Protein AF-A0A162CQI1-F1 (afdb_monomer)

Foldseek 3Di:
DPDDDCVVVVVLVVLLCLLLVLLCVVLVDPPPPDDPDPLPAFEEEEEEQAPFDADPNDTDTLSVVVVVVVVVPPSYNYDYDHPVVRVVCLVVVVGQKYKYQHHCQNVLLRCPVPPDRDDGDIDMDGSCPVDPSSVVSVVVVVVVSVLVSLLVSLVVVVVVVLVVLVVVLVVLVVVLVLLVLVLVCLCVLPQVLQVCLLVLLVVLLVLLVVLLVQLVVLLVLLVVLLVLLVVVLVVLVVLLVLLVVLLCVCVVDVPPVVVSVVSVVVSVCVLPPPVVVVSLVSNLVSLVVNLVQLDDPPPPPDDDDPPPPPDPDDDDHSNNSLVVSLVSLVVSLVVLVVSLVSLVLQLDCPHCPHVLNVLLVVLLVVLVVVVVPDPVPQVLVVLVVVVCVLVVVLLVLLLPAQDLDLVLLPPLLADPLLSLLLPLLSLLSVQCCVVVVRDHDNDDDDGLNVLSVVLLCCLQPVFWKFKAKAWDAFADFWFKKKAKFFDPQKDWPWKWKDAAPGDIDTCRVVCVVPRIDGGGTGHTGMIMIMTGIHGDPPDDHNHLQFFGKIWMKIFGDDDPDPPDDDDDDDDDDDDDDDDDDDDDDDDDDDDDDDDDDDDDDDDDDDDDDDDDDDDDDDDDDDDDDDDDDDDDDDDDDDDDDDDDDDDDDDDDDDDDDDDDDDDDDDDDDPDPPPPDDPDHHHFDADPRMTIDMDGGGLVSIPPVSNVSVVVSVVSSVSSVVSSVSLCQAQVDDSSDPCSSVVCVPDRSLRSSCPDPRHSSVVSPPDRVSVVCSVVVSVVVSVVVSVVPVVLSVVLSVLSVVLSVLSVVLSVLSVVLVVLSVVLSVLSVVLSVLSVVLSVLSVVLSVVVVVVVVVVVVPPDDPVVVSVVSVVSSVSSVVSSVSSVVSSVSSVVSSVSSVVSSVSSVVSSVSSVVSSVSSVVSSVSSVVVSVVSVVVSVVSVVVSVVSVVVSVCQADPPHGDVVVSCCVSCVPDDPPPDDPPCPDDDQLVSLLLSLLVSLLVVLLVLLVVLVVVVVVDPPLPPDDLLRSLVVSLVVQLVSLLVSLQSSLQSSLVSDPFDPDDSVLSSLLSSLVSSLSNLVLNLLCNQVNVVSSVVSVCLSVLSVACDCVVVNHPPPPVVSCVVRPSSVVSCQVVCVSVVNDDSVVSSVVSVVSSVVSSVSSSNRDDDDPDPDPVPPPVPPVPD

Mean predicted aligned error: 23.42 Å

Secondary structure (DSSP, 8-state):
-PPP-THHHHHHHHHHHHHHHHHHHHHS-----S--------EEEEEE----EEETTEEE-HHHHHHHHHTT-TTSEEEE--HHHHHHHHHTTS-SEEEEE-TTHHHHTTGGGSSSPPPP--EEEE---S-HHHHHHHHHHHHHHHHHHHHHHHHHHHHHHHHHHHHHHHHHHHHHHHHHHHHHHHIIIIIHHHTTTSHHHHHHHHHHHHHHHHHHHHHHHHHHHHHHHHHHHHHHHHHHHHHHHHHHHHHH-TT-HHHHHHHHHHHHHHHTSHHHHHHHHHHHHHHHHHHHHH---TT-TTS-TTS-TT---S---HHHHHHHHHHHHHHHHHHHHHHHHHHHHHH-TTSTTSHHHHHHHHHHHHHHHHHHS-TT--GGGGGHHHHHHHHHHHHHHHHH-S---GGGGSSSS--HHHHHHHHHHHHHHHHHHHHS--------PPPHHHHHHHHHHHHHHT-EEEEEEEEEPPB-SS-EEEEEE--TTEEEEEEEEEPTTSPPEE-HHHHHHHS-EEE--B-SEEEEEEEEEEE-TT---S-TTSPEEEEEEEE-S---------S-----------------------------------------------------------------------------------------------------------------B-PPPBTTEEEEEEEE-GGGS-HHHHHHHHHHHHHHHHHHHHHHHHHHHHT--TT-TTHHHHHHHS-HHHHHHT-TTSHHHHHHTS-HHHHHHHHHHHHHHHHHHHHHHHHHHHHHHHHHHHHHHHHHHHHHHHHHHHHHHHHHHHHHHHHHHHHHHHHHHHHHHHHHHHHHHHTTT----HHHHHHHHHHHHHHHHHHHHHHHHHHHHHHHHHHHHHHHHHHHHHHHHHHHHHHHHHHHHHHHHHHHHHHHHHHHHHHHHHHHHHHHHHHTTEETBEE-HHHHHHHHSSS---------------HHHHHHHHHHHHHHHHHHHHHHHHHHHTT-TTTTSS-HHHHHHHHHHHHHHHHHHHHHHHHHHHHHS---SS--HHHHHHHHHHHHHHHHHHHHHHHHHTTHHHHHHHHHHHHHHHHH-GGGS---TT-HHHHTT-HHHHHHHHHHHHHTT-S-HHHHHHHHHHHHHHHHHHHHT---------STTSSTTSS--

Organism: NCBI:txid519424

Sequence (1181 aa):
MKTFDKRWLVFLVLIIALASGLSYLALNQETDTAEPAEVQTMSVALVNEDQGAEFNGTPLAFGEAFVQSINRNNNHDWYVVSRGVAESGIQNNTYDMMVVIPNDFSDKALSIDSENPEQVILEYKINASENVRVKEEAEKTASNILNDFNRRIIDVYFASVIGNLQDAQDNISEIIAQQSVYTNTYNESIYQPLAGYTDQFGYIKDNTQLSKDSFGGFEELMESYENQLVENTELDQNYLSSLEDASQLKESNNTNIYSFQDSFNQFYQGLVSGDVERQLQNLQTANSQINEQFQGMQANNQRNSVAFLSTANQERNIVSHAVDLRNHLRSSLQQVEQMQSRVQNILNPEEPDSLSGNIRNRLTAILEDAFENDEQLSINSLFENPDQTVRGRINEQIKQLPSLNPDDFTGYGLPERTVREILNVIAVTEKYNSEFEYIRPENGDPVLGEEINRLVNHLRGNGLSVSDTVRLPKNEKDGQIFTLNIPDKYELRYLGIQLPGHDEGNYTFTYLRNNEILLPTNEKGKMTVNVTLRLKNDQELDDIYKPIKWGWNLKQEDLTNVDEPDEYAYQGVTPLLVSNTTAEQSEDPEDNQEPENENEADNGTEPENGNPVEDVVDEDENGSDPNEDGENGSEGENGQNPSPGKPGNGEGDSDDNNSELPPREEEEDEQEEEEEEPEPERVVVINNQISHEILSPIENLDNTTRTLINTVANTISSYQQLLSSYESYFGLNMSHHRLLGFLEERTLKQIGEQREDSLYNLFNVKEISGLLTDYITNQIVASITEEIARPLTAFEQQIDQYRQQIVQANDGMDQLAEKIAATSQQASVLNESLNQTLEDVARWREETVQLLEAQGDIQASADEEQAAMLNLGSEFQPLMMSSQSLADQAQSNLNSAETVYQTFETIDEQADSIQQSGESIVTEAETLSIDLTNKLFEDQAFADNFANVFDNSRIGDRQNENLYDFLSNPVRTSNQGTITSSNAFTPYFLVLICSIVVLFTAYVISTIHQKRLSADQFAAEKSIVGRNTPITLITAGIGILEGIVIGIVSSYYLPISDLNMLQLTMVMVLLVTSMLLLSTYLLRQMKMIGMFILLVVLSMYLFFTDALGVGVRGLSAIERFSPLQYVESLLSDMVQGTASLFAASLILIVLIVIGVFTNLFVLIRSKREEDLGNENRAEAS

Solvent-accessible surface area (backbone atoms only — not comparable to full-atom values): 68724 Å² total; per-residue (Å²): 131,82,82,78,67,67,67,56,59,57,49,52,53,50,49,52,52,49,47,48,49,50,50,45,63,67,58,69,61,78,76,88,73,67,78,82,73,78,78,77,66,42,36,34,26,38,22,76,52,39,71,34,32,75,55,95,94,38,82,44,41,58,50,61,57,44,57,65,48,54,80,73,47,85,75,41,50,76,41,84,44,56,64,73,56,36,54,50,27,37,78,66,70,69,21,44,32,34,40,38,40,46,51,59,42,28,44,38,60,63,29,76,89,42,99,73,61,57,86,72,74,77,51,70,52,70,52,63,80,86,44,64,68,59,43,55,51,48,57,49,49,53,50,50,52,54,49,58,48,51,51,54,42,47,51,52,51,53,53,49,54,54,45,61,51,46,56,48,50,54,52,52,52,48,53,47,53,53,49,50,50,50,45,49,51,45,38,64,72,49,34,56,68,37,76,67,53,50,68,65,35,56,57,49,38,59,50,33,51,54,43,44,57,56,41,51,64,48,47,58,52,43,51,57,50,29,53,52,32,48,53,49,37,53,48,45,52,52,50,51,52,52,53,50,52,46,50,51,52,52,75,74,43,95,80,49,64,69,60,49,52,49,54,51,52,51,53,48,53,57,76,71,33,78,58,58,64,47,50,54,51,48,52,55,49,53,54,48,56,59,46,57,36,51,62,62,81,84,86,59,99,80,69,78,95,79,79,71,95,81,66,100,84,63,92,80,32,63,54,57,49,57,49,54,49,46,54,48,52,54,55,49,47,59,48,47,55,53,47,51,53,50,54,50,41,36,67,35,70,85,37,69,84,4,54,49,24,48,50,38,58,51,46,44,54,52,48,50,54,63,58,70,74,40,93,80,67,59,63,55,59,71,30,53,59,56,49,53,50,54,51,48,52,52,52,56,37,62,43,63,33,54,76,76,61,69,71,58,64,59,93,68,28,64,54,70,66,59,46,46,36,44,49,44,39,37,56,52,46,61,49,46,30,69,77,70,73,50,79,73,66,92,49,89,58,81,53,62,51,54,50,47,48,52,46,54,48,40,32,52,70,76,28,47,47,44,75,49,55,32,38,44,73,61,34,92,56,70,65,23,44,37,38,76,48,70,46,86,62,43,44,85,73,39,34,35,43,25,42,22,95,52,73,72,40,79,42,40,74,52,32,82,72,63,67,45,37,76,38,67,53,34,44,65,34,62,30,37,44,39,36,28,39,23,43,38,95,92,54,83,60,80,44,83,85,63,60,53,58,37,35,38,35,43,35,54,90,73,75,98,79,73,94,66,85,77,92,76,84,80,80,85,82,74,80,82,79,77,86,77,89,82,81,86,86,83,87,85,83,88,86,86,82,87,85,90,86,89,90,90,84,83,89,83,84,88,89,89,87,84,86,89,85,89,82,88,85,87,86,89,84,83,90,85,87,82,89,82,92,85,91,86,87,84,90,84,83,91,84,88,86,90,87,90,87,85,86,89,86,90,86,83,90,87,87,87,86,85,84,84,87,82,82,81,90,79,85,81,76,82,76,80,74,81,75,76,76,74,81,54,48,78,71,67,74,55,96,49,31,36,77,49,80,47,70,47,48,67,86,66,39,43,70,69,61,38,52,40,52,51,52,52,51,57,68,48,47,42,47,55,59,45,39,57,51,45,25,52,37,32,53,48,64,61,81,48,94,56,45,73,63,58,59,74,77,49,54,71,64,60,44,5,63,73,20,89,85,4,50,41,14,59,49,74,64,58,57,48,65,59,55,47,40,52,51,53,35,52,56,50,40,51,58,55,45,58,69,49,45,54,63,54,50,55,51,49,54,50,50,51,54,50,48,51,53,52,50,54,45,49,55,48,41,56,52,46,52,51,46,51,52,52,42,35,55,47,49,56,49,47,51,52,53,46,55,52,49,50,54,52,52,52,47,52,52,50,55,51,48,53,56,56,60,47,52,78,75,53,90,61,60,78,65,56,59,49,52,51,54,54,47,54,50,65,63,43,53,60,50,48,55,49,39,44,53,47,25,55,45,38,49,54,44,43,58,42,47,50,62,41,48,59,46,43,50,56,44,33,55,46,34,49,53,54,33,54,50,43,47,47,56,37,51,53,39,46,48,50,48,47,51,45,48,49,48,49,51,51,50,46,51,49,48,53,53,51,48,59,59,49,54,56,49,34,63,74,99,44,70,22,67,66,50,46,55,39,72,75,44,72,76,68,83,74,79,88,70,71,94,63,95,73,82,83,88,61,48,60,60,58,51,49,49,55,52,52,52,33,53,55,51,20,50,48,53,34,51,52,50,53,56,55,59,76,72,39,97,71,72,77,82,52,52,58,45,73,65,23,45,67,60,44,53,50,46,46,54,50,15,40,53,55,9,42,50,45,14,51,54,53,45,72,62,48,97,55,93,88,62,60,56,68,56,56,18,48,48,33,19,40,48,38,23,21,52,25,29,45,46,28,32,34,34,62,62,47,36,72,59,22,51,49,52,53,52,48,52,53,50,50,39,71,54,59,40,61,89,78,74,67,45,64,88,86,49,77,83,54,53,80,70,36,73,62,49,54,51,31,46,56,48,44,33,42,75,70,67,75,44,61,67,67,62,55,47,51,54,32,51,53,44,32,54,51,17,52,53,53,33,23,63,54,73,79,81,77,82,74,92,82,68,91,84,70,74,95,68,61,96,79,114

pLDDT: mean 70.64, std 18.65, range [22.08, 94.12]

Structure (mmCIF, N/CA/C/O backbone):
data_AF-A0A162CQI1-F1
#
_entry.id   AF-A0A162CQI1-F1
#
loop_
_atom_site.group_PDB
_atom_site.id
_atom_site.type_symbol
_atom_site.label_atom_id
_atom_site.label_alt_id
_atom_site.label_comp_id
_atom_site.label_asym_id
_atom_site.label_entity_id
_atom_site.label_seq_id
_atom_site.pdbx_PDB_ins_code
_atom_site.Cartn_x
_atom_site.Cartn_y
_atom_site.Cartn_z
_atom_site.occupancy
_atom_site.B_iso_or_equiv
_atom_site.auth_seq_id
_atom_site.auth_comp_id
_atom_site.auth_asym_id
_atom_site.auth_atom_id
_atom_site.pdbx_PDB_model_num
ATOM 1 N N . MET A 1 1 ? 11.669 83.282 -2.974 1.00 39.25 1 MET A N 1
ATOM 2 C CA . MET A 1 1 ? 13.061 82.831 -3.229 1.00 39.25 1 MET A CA 1
ATOM 3 C C . MET A 1 1 ? 13.636 83.647 -4.383 1.00 39.25 1 MET A C 1
ATOM 5 O O . MET A 1 1 ? 12.864 83.991 -5.269 1.00 39.25 1 MET A O 1
ATOM 9 N N . LYS A 1 2 ? 14.941 83.971 -4.401 1.00 45.00 2 LYS A N 1
ATOM 10 C CA . LYS A 1 2 ? 15.598 84.456 -5.638 1.00 45.00 2 LYS A CA 1
ATOM 11 C C . LYS A 1 2 ? 15.660 83.288 -6.635 1.00 45.00 2 LYS A C 1
ATOM 13 O O . LYS A 1 2 ? 15.839 82.150 -6.204 1.00 45.00 2 LYS A O 1
ATOM 18 N N . THR A 1 3 ? 15.493 83.554 -7.927 1.00 46.72 3 THR A N 1
ATOM 19 C CA . THR A 1 3 ? 15.564 82.527 -8.978 1.00 46.72 3 THR A CA 1
ATOM 20 C C . THR A 1 3 ? 16.934 81.846 -8.975 1.00 46.72 3 THR A C 1
ATOM 22 O O . THR A 1 3 ? 17.966 82.517 -8.948 1.00 46.72 3 THR A O 1
ATOM 25 N N . PHE A 1 4 ? 16.958 80.509 -8.990 1.00 54.53 4 PHE A N 1
ATOM 26 C CA . PHE A 1 4 ? 18.196 79.763 -9.226 1.00 54.53 4 PHE A CA 1
ATOM 27 C C . PHE A 1 4 ? 18.692 80.057 -10.648 1.00 54.53 4 PHE A C 1
ATOM 29 O O . PHE A 1 4 ? 17.911 80.010 -11.601 1.00 54.53 4 PHE A O 1
ATOM 36 N N . ASP A 1 5 ? 19.982 80.361 -10.794 1.00 61.31 5 ASP A N 1
ATOM 37 C CA . ASP A 1 5 ? 20.579 80.583 -12.109 1.00 61.31 5 ASP A CA 1
ATOM 38 C C . ASP A 1 5 ? 20.680 79.244 -12.853 1.00 61.31 5 ASP A C 1
ATOM 40 O O . ASP A 1 5 ? 21.469 78.368 -12.488 1.00 61.31 5 ASP A O 1
ATOM 44 N N . LYS A 1 6 ? 19.869 79.088 -13.908 1.00 60.88 6 LYS A N 1
ATOM 45 C CA . LYS A 1 6 ? 19.788 77.863 -14.719 1.00 60.88 6 LYS A CA 1
ATOM 46 C C . LYS A 1 6 ? 21.137 77.455 -15.326 1.00 60.88 6 LYS A C 1
ATOM 48 O O . LYS A 1 6 ? 21.321 76.281 -15.635 1.00 60.88 6 LYS A O 1
ATOM 53 N N . ARG A 1 7 ? 22.098 78.383 -15.439 1.00 65.56 7 ARG A N 1
ATOM 54 C CA . ARG A 1 7 ? 23.473 78.110 -15.897 1.00 65.56 7 ARG A CA 1
ATOM 55 C C . ARG A 1 7 ? 24.195 77.068 -15.035 1.00 65.56 7 ARG A C 1
ATOM 57 O O . ARG A 1 7 ? 25.025 76.335 -15.559 1.00 65.56 7 ARG A O 1
ATOM 64 N N . TRP A 1 8 ? 23.868 76.967 -13.743 1.00 64.38 8 TRP A N 1
ATOM 65 C CA . TRP A 1 8 ? 24.475 75.974 -12.848 1.00 64.38 8 TRP A CA 1
ATOM 66 C C . TRP A 1 8 ? 24.039 74.536 -13.173 1.00 64.38 8 TRP A C 1
ATOM 68 O O . TRP A 1 8 ? 24.878 73.642 -13.170 1.00 64.38 8 TRP A O 1
ATOM 78 N N . LEU A 1 9 ? 22.767 74.320 -13.535 1.00 65.19 9 LEU A N 1
ATOM 79 C CA . LEU A 1 9 ? 22.270 72.997 -13.942 1.00 65.19 9 LEU A CA 1
ATOM 80 C C . LEU A 1 9 ? 22.912 72.533 -15.256 1.00 65.19 9 LEU A C 1
ATOM 82 O O . LEU A 1 9 ? 23.329 71.385 -15.356 1.00 65.19 9 LEU A O 1
ATOM 86 N N . VAL A 1 10 ? 23.059 73.437 -16.232 1.00 70.75 10 VAL A N 1
ATOM 87 C CA . VAL A 1 10 ? 23.752 73.138 -17.501 1.00 70.75 10 VAL A CA 1
ATOM 88 C C . VAL A 1 10 ? 25.206 72.730 -17.250 1.00 70.75 10 VAL A C 1
ATOM 90 O O . VAL A 1 10 ? 25.687 71.783 -17.862 1.00 70.75 10 VAL A O 1
ATOM 93 N N . PHE A 1 11 ? 25.900 73.400 -16.324 1.00 67.88 11 PHE A N 1
ATOM 94 C CA . PHE A 1 11 ? 27.273 73.039 -15.973 1.00 67.88 11 PHE A CA 1
ATOM 95 C C . PHE A 1 11 ? 27.370 71.692 -15.239 1.00 67.88 11 PHE A C 1
ATOM 97 O O . PHE A 1 11 ? 28.272 70.916 -15.531 1.00 67.88 11 PHE A O 1
ATOM 104 N N . LEU A 1 12 ? 26.427 71.378 -14.343 1.00 65.19 12 LEU A N 1
ATOM 105 C CA . LEU A 1 12 ? 26.376 70.088 -13.642 1.00 65.19 12 LEU A CA 1
ATOM 106 C C . LEU A 1 12 ? 26.132 68.915 -14.609 1.00 65.19 12 LEU A C 1
ATOM 108 O O . LEU A 1 12 ? 26.792 67.887 -14.496 1.00 65.19 12 LEU A O 1
ATOM 112 N N . VAL A 1 13 ? 25.268 69.088 -15.615 1.00 72.00 13 VAL A N 1
ATOM 113 C CA . VAL A 1 13 ? 25.098 68.104 -16.704 1.00 72.00 13 VAL A CA 1
ATOM 114 C C . VAL A 1 13 ? 26.386 67.943 -17.521 1.00 72.00 13 VAL A C 1
ATOM 116 O O . VAL A 1 13 ? 26.745 66.825 -17.877 1.00 72.00 13 VAL A O 1
ATOM 119 N N . LEU A 1 14 ? 27.113 69.035 -17.784 1.00 73.38 14 LEU A N 1
ATOM 120 C CA . LEU A 1 14 ? 28.370 69.002 -18.542 1.00 73.38 14 LEU A CA 1
ATOM 121 C C . LEU A 1 14 ? 29.497 68.303 -17.757 1.00 73.38 14 LEU A C 1
ATOM 123 O O . LEU A 1 14 ? 30.249 67.539 -18.351 1.00 73.38 14 LEU A O 1
ATOM 127 N N . ILE A 1 15 ? 29.570 68.479 -16.431 1.00 69.94 15 ILE A N 1
ATOM 128 C CA . ILE A 1 15 ? 30.457 67.688 -15.557 1.00 69.94 15 ILE A CA 1
ATOM 129 C C . ILE A 1 15 ? 30.129 66.198 -15.659 1.00 69.94 15 ILE A C 1
ATOM 131 O O . ILE A 1 15 ? 31.033 65.399 -15.871 1.00 69.94 15 ILE A O 1
ATOM 135 N N . ILE A 1 16 ? 28.853 65.822 -15.517 1.00 68.94 16 ILE A N 1
ATOM 136 C CA . ILE A 1 16 ? 28.434 64.414 -15.556 1.00 68.94 16 ILE A CA 1
ATOM 137 C C . ILE A 1 16 ? 28.787 63.789 -16.911 1.00 68.94 16 ILE A C 1
ATOM 139 O O . ILE A 1 16 ? 29.361 62.706 -16.937 1.00 68.94 16 ILE A O 1
ATOM 143 N N . ALA A 1 17 ? 28.540 64.500 -18.016 1.00 72.06 17 ALA A N 1
ATOM 144 C CA . ALA A 1 17 ? 28.921 64.065 -19.361 1.00 72.06 17 ALA A CA 1
ATOM 145 C C . ALA A 1 17 ? 30.447 63.991 -19.574 1.00 72.06 17 ALA A C 1
ATOM 147 O O . ALA A 1 17 ? 30.917 63.135 -20.318 1.00 72.06 17 ALA A O 1
ATOM 148 N N . LEU A 1 18 ? 31.233 64.856 -18.921 1.00 73.25 18 LEU A N 1
ATOM 149 C CA . LEU A 1 18 ? 32.697 64.777 -18.935 1.00 73.25 18 LEU A CA 1
ATOM 150 C C . LEU A 1 18 ? 33.192 63.565 -18.130 1.00 73.25 18 LEU A C 1
ATOM 152 O O . LEU A 1 18 ? 34.072 62.849 -18.590 1.00 73.25 18 LEU A O 1
ATOM 156 N N . ALA A 1 19 ? 32.623 63.322 -16.949 1.00 66.62 19 ALA A N 1
ATOM 157 C CA . ALA A 1 19 ? 32.994 62.212 -16.079 1.00 66.62 19 ALA A CA 1
ATOM 158 C C . ALA A 1 19 ? 32.651 60.852 -16.709 1.00 66.62 19 ALA A C 1
ATOM 160 O O . ALA A 1 19 ? 33.516 59.976 -16.775 1.00 66.62 19 ALA A O 1
ATOM 161 N N . SER A 1 20 ? 31.430 60.690 -17.233 1.00 65.19 20 SER A N 1
ATOM 162 C CA . SER A 1 20 ? 31.032 59.475 -17.952 1.00 65.19 20 SER A CA 1
ATOM 163 C C . SER A 1 20 ? 31.775 59.329 -19.280 1.00 65.19 20 SER A C 1
ATOM 165 O O . SER A 1 20 ? 32.226 58.234 -19.593 1.00 65.19 20 SER A O 1
ATOM 167 N N . GLY A 1 21 ? 31.973 60.421 -20.026 1.00 68.06 21 GLY A N 1
ATOM 168 C CA . GLY A 1 21 ? 32.668 60.413 -21.314 1.00 68.06 21 GLY A CA 1
ATOM 169 C C . GLY A 1 21 ? 34.160 60.089 -21.211 1.00 68.06 21 GLY A C 1
ATOM 170 O O . GLY A 1 21 ? 34.667 59.330 -22.029 1.00 68.06 21 GLY A O 1
ATOM 171 N N . LEU A 1 22 ? 34.862 60.610 -20.198 1.00 69.25 22 LEU A N 1
ATOM 172 C CA . LEU A 1 22 ? 36.265 60.262 -19.945 1.00 69.25 22 LEU A CA 1
ATOM 173 C C . LEU A 1 22 ? 36.413 58.842 -19.389 1.00 69.25 22 LEU A C 1
ATOM 175 O O . LEU A 1 22 ? 37.327 58.142 -19.806 1.00 69.25 22 LEU A O 1
ATOM 179 N N . SER A 1 23 ? 35.510 58.396 -18.506 1.00 62.47 23 SER A N 1
ATOM 180 C CA . SER A 1 23 ? 35.516 57.006 -18.017 1.00 62.47 23 SER A CA 1
ATOM 181 C C . SER A 1 23 ? 35.244 56.019 -19.154 1.00 62.47 23 SER A C 1
ATOM 183 O O . SER A 1 23 ? 35.971 55.045 -19.298 1.00 62.47 23 SER A O 1
ATOM 185 N N . TYR A 1 24 ? 34.277 56.317 -20.025 1.00 64.19 24 TYR A N 1
ATOM 186 C CA . TYR A 1 24 ? 34.017 55.527 -21.227 1.00 64.19 24 TYR A CA 1
ATOM 187 C C . TYR A 1 24 ? 35.231 55.502 -22.167 1.00 64.19 24 TYR A C 1
ATOM 189 O O . TYR A 1 24 ? 35.721 54.433 -22.498 1.00 64.19 24 TYR A O 1
ATOM 197 N N . LEU A 1 25 ? 35.781 56.661 -22.547 1.00 64.69 25 LEU A N 1
ATOM 198 C CA . LEU A 1 25 ? 36.915 56.720 -23.480 1.00 64.69 25 LEU A CA 1
ATOM 199 C C . LEU A 1 25 ? 38.218 56.122 -22.928 1.00 64.69 25 LEU A C 1
ATOM 201 O O . LEU A 1 25 ? 39.078 55.759 -23.724 1.00 64.69 25 LEU A O 1
ATOM 205 N N . ALA A 1 26 ? 38.401 56.045 -21.608 1.00 59.97 26 ALA A N 1
ATOM 206 C CA . ALA A 1 26 ? 39.602 55.469 -21.004 1.00 59.97 26 ALA A CA 1
ATOM 207 C C . ALA A 1 26 ? 39.494 53.962 -20.725 1.00 59.97 26 ALA A C 1
ATOM 209 O O . ALA A 1 26 ? 40.524 53.297 -20.709 1.00 59.97 26 ALA A O 1
ATOM 210 N N . LEU A 1 27 ? 38.286 53.431 -20.493 1.00 59.66 27 LEU A N 1
ATOM 211 C CA . LEU A 1 27 ? 38.075 52.004 -20.216 1.00 59.66 27 LEU A CA 1
ATOM 212 C C . LEU A 1 27 ? 37.557 51.222 -21.443 1.00 59.66 27 LEU A C 1
ATOM 214 O O . LEU A 1 27 ? 37.775 50.022 -21.518 1.00 59.66 27 LEU A O 1
ATOM 218 N N . ASN A 1 28 ? 36.945 51.884 -22.433 1.00 55.62 28 ASN A N 1
ATOM 219 C CA . ASN A 1 28 ? 36.497 51.291 -23.705 1.00 55.62 28 ASN A CA 1
ATOM 220 C C . ASN A 1 28 ? 37.513 51.537 -24.848 1.00 55.62 28 ASN A C 1
ATOM 222 O O . ASN A 1 28 ? 37.133 51.751 -26.000 1.00 55.62 28 ASN A O 1
ATOM 226 N N . GLN A 1 29 ? 38.812 51.566 -24.537 1.00 50.72 29 GLN A N 1
ATOM 227 C CA . GLN A 1 29 ? 39.880 51.515 -25.543 1.00 50.72 29 GLN A CA 1
ATOM 228 C C . GLN A 1 29 ? 40.415 50.084 -25.639 1.00 50.72 29 GLN A C 1
ATOM 230 O O . GLN A 1 29 ? 41.463 49.754 -25.088 1.00 50.72 29 GLN A O 1
ATOM 235 N N . GLU A 1 30 ? 39.689 49.244 -26.375 1.00 41.25 30 GLU A N 1
ATOM 236 C CA . GLU A 1 30 ? 40.271 48.043 -26.969 1.00 41.25 30 GLU A CA 1
ATOM 237 C C . GLU A 1 30 ? 41.343 48.490 -27.969 1.00 41.25 30 GLU A C 1
ATOM 239 O O . GLU A 1 30 ? 41.058 49.117 -28.992 1.00 41.25 30 GLU A O 1
ATOM 244 N N . THR A 1 31 ? 42.608 48.229 -27.645 1.00 40.53 31 THR A N 1
ATOM 245 C CA . THR A 1 31 ? 43.714 48.445 -28.576 1.00 40.53 31 THR A CA 1
ATOM 246 C C . THR A 1 31 ? 43.792 47.270 -29.544 1.00 40.53 31 THR A C 1
ATOM 248 O O . THR A 1 31 ? 44.663 46.408 -29.404 1.00 40.53 31 THR A O 1
ATOM 251 N N . ASP A 1 32 ? 42.902 47.272 -30.541 1.00 38.88 32 ASP A N 1
ATOM 252 C CA . ASP A 1 32 ? 42.967 46.444 -31.758 1.00 38.88 32 ASP A CA 1
ATOM 253 C C . ASP A 1 32 ? 44.171 46.856 -32.629 1.00 38.88 32 ASP A C 1
ATOM 255 O O . ASP A 1 32 ? 44.060 47.355 -33.750 1.00 38.88 32 ASP A O 1
ATOM 259 N N . THR A 1 33 ? 45.365 46.708 -32.057 1.00 40.22 33 THR A N 1
ATOM 260 C CA . THR A 1 33 ? 46.663 46.992 -32.676 1.00 40.22 33 THR A CA 1
ATOM 261 C C . THR A 1 33 ? 47.683 45.903 -32.345 1.00 40.22 33 THR A C 1
ATOM 263 O O . THR A 1 33 ? 48.868 46.181 -32.163 1.00 40.22 33 THR A O 1
ATOM 266 N N . ALA A 1 34 ? 47.227 44.652 -32.286 1.00 37.91 34 ALA A N 1
ATOM 267 C CA . ALA A 1 34 ? 47.998 43.569 -32.876 1.00 37.91 34 ALA A CA 1
ATOM 268 C C . ALA A 1 34 ? 47.601 43.499 -34.359 1.00 37.91 34 ALA A C 1
ATOM 270 O O . ALA A 1 34 ? 46.412 43.505 -34.676 1.00 37.91 34 ALA A O 1
ATOM 271 N N . GLU A 1 35 ? 48.571 43.461 -35.273 1.00 32.91 35 GLU A N 1
ATOM 272 C CA . GLU A 1 35 ? 48.266 43.084 -36.656 1.00 32.91 35 GLU A CA 1
ATOM 273 C C . GLU A 1 35 ? 47.728 41.643 -36.651 1.00 32.91 35 GLU A C 1
ATOM 275 O O . GLU A 1 35 ? 48.250 40.818 -35.891 1.00 32.91 35 GLU A O 1
ATOM 280 N N . PRO A 1 36 ? 46.709 41.303 -37.463 1.00 34.97 36 PRO A N 1
ATOM 281 C CA . PRO A 1 36 ? 46.287 39.919 -37.584 1.00 34.97 36 PRO A CA 1
ATOM 282 C C . PRO A 1 36 ? 47.460 39.119 -38.150 1.00 34.97 36 PRO A C 1
ATOM 284 O O . PRO A 1 36 ? 47.862 39.315 -39.297 1.00 34.97 36 PRO A O 1
ATOM 287 N N . ALA A 1 37 ? 48.013 38.213 -37.344 1.00 42.50 37 ALA A N 1
ATOM 288 C CA . ALA A 1 37 ? 48.896 37.188 -37.868 1.00 42.50 37 ALA A CA 1
ATOM 289 C C . ALA A 1 37 ? 48.100 36.412 -38.922 1.00 42.50 37 ALA A C 1
ATOM 291 O O . ALA A 1 37 ? 47.039 35.873 -38.605 1.00 42.50 37 ALA A O 1
ATOM 292 N N . GLU A 1 38 ? 48.584 36.392 -40.168 1.00 46.88 38 GLU A N 1
ATOM 293 C CA . GLU A 1 38 ? 47.937 35.636 -41.241 1.00 46.88 38 GLU A CA 1
ATOM 294 C C . GLU A 1 38 ? 47.730 34.195 -40.767 1.00 46.88 38 GLU A C 1
ATOM 296 O O . GLU A 1 38 ? 48.706 33.500 -40.449 1.00 46.88 38 GLU A O 1
ATOM 301 N N . VAL A 1 39 ? 46.458 33.781 -40.685 1.00 52.94 39 VAL A N 1
ATOM 302 C CA . VAL A 1 39 ? 46.078 32.386 -40.453 1.00 52.94 39 VAL A CA 1
ATOM 303 C C . VAL A 1 39 ? 46.687 31.603 -41.600 1.00 52.94 39 VAL A C 1
ATOM 305 O O . VAL A 1 39 ? 46.356 31.839 -42.762 1.00 52.94 39 VAL A O 1
ATOM 308 N N . GLN A 1 40 ? 47.638 30.732 -41.283 1.00 63.81 40 GLN A N 1
ATOM 309 C CA . GLN A 1 40 ? 48.344 29.990 -42.307 1.00 63.81 40 GLN A CA 1
ATOM 310 C C . GLN A 1 40 ? 47.418 28.876 -42.797 1.00 63.81 40 GLN A C 1
ATOM 312 O O . GLN A 1 40 ? 47.276 27.852 -42.135 1.00 63.81 40 GLN A O 1
ATOM 317 N N . THR A 1 41 ? 46.753 29.098 -43.934 1.00 70.81 41 THR A N 1
ATOM 318 C CA . THR A 1 41 ? 45.954 28.069 -44.608 1.00 70.81 41 THR A CA 1
ATOM 319 C C . THR A 1 41 ? 46.843 26.856 -44.877 1.00 70.81 41 THR A C 1
ATOM 321 O O . THR A 1 41 ? 47.894 26.983 -45.506 1.00 70.81 41 THR A O 1
ATOM 324 N N . MET A 1 42 ? 46.431 25.700 -44.361 1.00 82.06 42 MET A N 1
ATOM 325 C CA . MET A 1 42 ? 47.110 24.415 -44.522 1.00 82.06 42 MET A CA 1
ATOM 326 C C . MET A 1 42 ? 46.284 23.513 -45.436 1.00 82.06 42 MET A C 1
ATOM 328 O O . MET A 1 42 ? 45.055 23.574 -45.407 1.00 82.06 42 MET A O 1
ATOM 332 N N . SER A 1 43 ? 46.948 22.647 -46.196 1.00 87.50 43 SER A N 1
ATOM 333 C CA . SER A 1 43 ? 46.305 21.551 -46.925 1.00 87.50 43 SER A CA 1
ATOM 334 C C . SER A 1 43 ? 46.174 20.328 -46.015 1.00 87.50 43 SER A C 1
ATOM 336 O O . SER A 1 43 ? 47.178 19.703 -45.663 1.00 87.50 43 SER A O 1
ATOM 338 N N . VAL A 1 44 ? 44.941 19.994 -45.627 1.00 89.50 44 VAL A N 1
ATOM 339 C CA . VAL A 1 44 ? 44.627 18.938 -44.651 1.00 89.50 44 VAL A CA 1
ATOM 340 C C . VAL A 1 44 ? 43.941 17.761 -45.342 1.00 89.50 44 VAL A C 1
ATOM 342 O O . VAL A 1 44 ? 42.845 17.902 -45.885 1.00 89.50 44 VAL A O 1
ATOM 345 N N . ALA A 1 45 ? 44.565 16.585 -45.299 1.00 91.69 45 ALA A N 1
ATOM 346 C CA . ALA A 1 45 ? 43.962 15.344 -45.771 1.00 91.69 45 ALA A CA 1
ATOM 347 C C . ALA A 1 45 ? 43.134 14.684 -44.661 1.00 91.69 45 ALA A C 1
ATOM 349 O O . ALA A 1 45 ? 43.690 14.263 -43.646 1.00 91.69 45 ALA A O 1
ATOM 350 N N . LEU A 1 46 ? 41.822 14.557 -44.859 1.00 91.44 46 LEU A N 1
ATOM 351 C CA . LEU A 1 46 ? 40.970 13.750 -43.989 1.00 91.44 46 LEU A CA 1
ATOM 352 C C . LEU A 1 46 ? 40.782 12.360 -44.595 1.00 91.44 46 LEU A C 1
ATOM 354 O O . LEU A 1 46 ? 40.381 12.224 -45.751 1.00 91.44 46 LEU A O 1
ATOM 358 N N . VAL A 1 47 ? 41.021 11.340 -43.783 1.00 93.69 47 VAL A N 1
ATOM 359 C CA . VAL A 1 47 ? 40.721 9.944 -44.083 1.00 93.69 47 VAL A CA 1
ATOM 360 C C . VAL A 1 47 ? 39.591 9.514 -43.155 1.00 93.69 47 VAL A C 1
ATOM 362 O O . VAL A 1 47 ? 39.757 9.540 -41.937 1.00 93.69 47 VAL A O 1
ATOM 365 N N . ASN A 1 48 ? 38.446 9.143 -43.725 1.00 92.38 48 ASN A N 1
ATOM 366 C CA . ASN A 1 48 ? 37.327 8.584 -42.974 1.00 92.38 48 ASN A CA 1
ATOM 367 C C . ASN A 1 48 ? 37.234 7.079 -43.251 1.00 92.38 48 ASN A C 1
ATOM 369 O O . ASN A 1 48 ? 36.934 6.692 -44.381 1.00 92.38 48 ASN A O 1
ATOM 373 N N . GLU A 1 49 ? 37.523 6.253 -42.247 1.00 92.75 49 GLU A N 1
ATOM 374 C CA . GLU A 1 49 ? 37.340 4.794 -42.292 1.00 92.75 49 GLU A CA 1
ATOM 375 C C . GLU A 1 49 ? 36.173 4.332 -41.396 1.00 92.75 49 GLU A C 1
ATOM 377 O O . GLU A 1 49 ? 35.766 3.177 -41.506 1.00 92.75 49 GLU A O 1
ATOM 382 N N . ASP A 1 50 ? 35.601 5.227 -40.576 1.00 92.75 50 ASP A N 1
ATOM 383 C CA . ASP A 1 50 ? 34.425 5.015 -39.712 1.00 92.75 50 ASP A CA 1
ATOM 384 C C . ASP A 1 50 ? 33.259 4.364 -40.465 1.00 92.75 50 ASP A C 1
ATOM 386 O O . ASP A 1 50 ? 32.839 4.854 -41.518 1.00 92.75 50 ASP A O 1
ATOM 390 N N . GLN A 1 51 ? 32.734 3.264 -39.922 1.00 92.31 51 GLN A N 1
ATOM 391 C CA . GLN A 1 51 ? 31.582 2.558 -40.494 1.00 92.31 51 GLN A CA 1
ATOM 392 C C . GLN A 1 51 ? 30.238 3.039 -39.924 1.00 92.31 51 GLN A C 1
ATOM 394 O O . GLN A 1 51 ? 29.192 2.694 -40.475 1.00 92.31 51 GLN A O 1
ATOM 399 N N . GLY A 1 52 ? 30.253 3.858 -38.866 1.00 88.56 52 GLY A N 1
ATOM 400 C CA . GLY A 1 52 ? 29.062 4.139 -38.068 1.00 88.56 52 GLY A CA 1
ATOM 401 C C . GLY A 1 52 ? 28.733 3.006 -37.090 1.00 88.56 52 GLY A C 1
ATOM 402 O O . GLY A 1 52 ? 29.342 1.938 -37.122 1.00 88.56 52 GLY A O 1
ATOM 403 N N . ALA A 1 53 ? 27.766 3.259 -36.214 1.00 87.00 53 ALA A N 1
ATOM 404 C CA . ALA A 1 53 ? 27.213 2.297 -35.267 1.00 87.00 53 ALA A CA 1
ATOM 405 C C . ALA A 1 53 ? 25.722 2.590 -35.021 1.00 87.00 53 ALA A C 1
ATOM 407 O O . ALA A 1 53 ? 25.184 3.584 -35.515 1.00 87.00 53 ALA A O 1
ATOM 408 N N . GLU A 1 54 ? 25.042 1.721 -34.281 1.00 82.31 54 GLU A N 1
ATOM 409 C CA . GLU A 1 54 ? 23.625 1.866 -33.943 1.00 82.31 54 GLU A CA 1
ATOM 410 C C . GLU A 1 54 ? 23.468 2.132 -32.444 1.00 82.31 54 GLU A C 1
ATOM 412 O O . GLU A 1 54 ? 24.066 1.446 -31.620 1.00 82.31 54 GLU A O 1
ATOM 417 N N . PHE A 1 55 ? 22.674 3.142 -32.090 1.00 76.94 55 PHE A N 1
ATOM 418 C CA . PHE A 1 55 ? 22.424 3.535 -30.705 1.00 76.94 55 PHE A CA 1
ATOM 419 C C . PHE A 1 55 ? 20.941 3.880 -30.548 1.00 76.94 55 PHE A C 1
ATOM 421 O O . PHE A 1 55 ? 20.406 4.673 -31.324 1.00 76.94 55 PHE A O 1
ATOM 428 N N . ASN A 1 56 ? 20.260 3.235 -29.596 1.00 68.19 56 ASN A N 1
ATOM 429 C CA . ASN A 1 56 ? 18.805 3.313 -29.391 1.00 68.19 56 ASN A CA 1
ATOM 430 C C . ASN A 1 56 ? 17.997 3.199 -30.705 1.00 68.19 56 ASN A C 1
ATOM 432 O O . ASN A 1 56 ? 17.164 4.047 -31.024 1.00 68.19 56 ASN A O 1
ATOM 436 N N . GLY A 1 57 ? 18.301 2.175 -31.514 1.00 73.00 57 GLY A N 1
ATOM 437 C CA . GLY A 1 57 ? 17.638 1.907 -32.801 1.00 73.00 57 GLY A CA 1
ATOM 438 C C . GLY A 1 57 ? 17.918 2.930 -33.912 1.00 73.00 57 GLY A C 1
ATOM 439 O O . GLY A 1 57 ? 17.264 2.910 -34.954 1.00 73.00 57 GLY A O 1
ATOM 440 N N . THR A 1 58 ? 18.851 3.864 -33.694 1.00 75.56 58 THR A N 1
ATOM 441 C CA . THR A 1 58 ? 19.189 4.933 -34.642 1.00 75.56 58 THR A CA 1
ATOM 442 C C . THR A 1 58 ? 20.615 4.751 -35.176 1.00 75.56 58 THR A C 1
ATOM 444 O O . THR A 1 58 ? 21.558 4.714 -34.382 1.00 75.56 58 THR A O 1
ATOM 447 N N . PRO A 1 59 ? 20.825 4.687 -36.506 1.00 83.56 59 PRO A N 1
ATOM 448 C CA . PRO A 1 59 ? 22.163 4.618 -37.085 1.00 83.56 59 PRO A CA 1
ATOM 449 C C . PRO A 1 59 ? 22.865 5.983 -37.014 1.00 83.56 59 PRO A C 1
ATOM 451 O O . PRO A 1 59 ? 22.377 6.982 -37.551 1.00 83.56 59 PRO A O 1
ATOM 454 N N . LEU A 1 60 ? 24.039 6.019 -36.386 1.00 83.06 60 LEU A N 1
ATOM 455 C CA . LEU A 1 60 ? 24.859 7.211 -36.176 1.00 83.06 60 LEU A CA 1
ATOM 456 C C . LEU A 1 60 ? 26.274 7.000 -36.735 1.00 83.06 60 LEU A C 1
ATOM 458 O O . LEU A 1 60 ? 26.930 6.000 -36.463 1.00 83.06 60 LEU A O 1
ATOM 462 N N . ALA A 1 61 ? 26.763 7.969 -37.513 1.00 89.38 61 ALA A N 1
ATOM 463 C CA . ALA A 1 61 ? 28.101 7.944 -38.108 1.00 89.38 61 ALA A CA 1
ATOM 464 C C . ALA A 1 61 ? 28.801 9.293 -37.894 1.00 89.38 61 ALA A C 1
ATOM 466 O O . ALA A 1 61 ? 28.618 10.244 -38.665 1.00 89.38 61 ALA A O 1
ATOM 467 N N . PHE A 1 62 ? 29.589 9.399 -36.823 1.00 86.00 62 PHE A N 1
ATOM 468 C CA . PHE A 1 62 ? 30.272 10.638 -36.454 1.00 86.00 62 PHE A CA 1
ATOM 469 C C . PHE A 1 62 ? 31.303 11.072 -37.499 1.00 86.00 62 PHE A C 1
ATOM 471 O O . PHE A 1 62 ? 31.427 12.273 -37.756 1.00 86.00 62 PHE A O 1
ATOM 478 N N . GLY A 1 63 ? 32.012 10.132 -38.130 1.00 87.81 63 GLY A N 1
ATOM 479 C CA . GLY A 1 63 ? 33.025 10.432 -39.137 1.00 87.81 63 GLY A CA 1
ATOM 480 C C . GLY A 1 63 ? 32.435 11.055 -40.401 1.00 87.81 63 GLY A C 1
ATOM 481 O O . GLY A 1 63 ? 32.915 12.090 -40.867 1.00 87.81 63 GLY A O 1
ATOM 482 N N . GLU A 1 64 ? 31.317 10.519 -40.896 1.00 89.12 64 GLU A N 1
ATOM 483 C CA . GLU A 1 64 ? 30.571 11.111 -42.016 1.00 89.12 64 GLU A CA 1
ATOM 484 C C . GLU A 1 64 ? 29.935 12.457 -41.618 1.00 89.12 64 GLU A C 1
ATOM 486 O O . GLU A 1 64 ? 30.034 13.449 -42.346 1.00 89.12 64 GLU A O 1
ATOM 491 N N . ALA A 1 65 ? 29.371 12.560 -40.410 1.00 84.06 65 ALA A N 1
ATOM 492 C CA . ALA A 1 65 ? 28.851 13.827 -39.896 1.00 84.06 65 ALA A CA 1
ATOM 493 C C . ALA A 1 65 ? 29.944 14.913 -39.757 1.00 84.06 65 ALA A C 1
ATOM 495 O O . ALA A 1 65 ? 29.634 16.111 -39.826 1.00 84.06 65 ALA A O 1
ATOM 496 N N . PHE A 1 66 ? 31.208 14.525 -39.554 1.00 86.19 66 PHE A N 1
ATOM 497 C CA . PHE A 1 66 ? 32.372 15.415 -39.534 1.00 86.19 66 PHE A CA 1
ATOM 498 C C . PHE A 1 66 ? 32.871 15.759 -40.949 1.00 86.19 66 PHE A C 1
ATOM 500 O O . PHE A 1 66 ? 33.104 16.932 -41.241 1.00 86.19 66 PHE A O 1
ATOM 507 N N . VAL A 1 67 ? 32.918 14.796 -41.880 1.00 88.12 67 VAL A N 1
ATOM 508 C CA . VAL A 1 67 ? 33.137 15.058 -43.319 1.00 88.12 67 VAL A CA 1
ATOM 509 C C . VAL A 1 67 ? 32.174 16.143 -43.823 1.00 88.12 67 VAL A C 1
ATOM 511 O O . VAL A 1 67 ? 32.575 17.076 -44.525 1.00 88.12 67 VAL A O 1
ATOM 514 N N . GLN A 1 68 ? 30.905 16.097 -43.414 1.00 85.12 68 GLN A N 1
ATOM 515 C CA . GLN A 1 68 ? 29.903 17.098 -43.791 1.00 85.12 68 GLN A CA 1
ATOM 516 C C . GLN A 1 68 ? 30.059 18.466 -43.096 1.00 85.12 68 GLN A C 1
ATOM 518 O O . GLN A 1 68 ? 29.523 19.458 -43.607 1.00 85.12 68 GLN A O 1
ATOM 523 N N . SER A 1 69 ? 30.780 18.562 -41.969 1.00 79.88 69 SER A N 1
ATOM 524 C CA . SER A 1 69 ? 31.051 19.840 -41.293 1.00 79.88 69 SER A CA 1
ATOM 525 C C . SER A 1 69 ? 32.264 20.560 -41.885 1.00 79.88 69 SER A C 1
ATOM 527 O O . SER A 1 69 ? 32.167 21.755 -42.175 1.00 79.88 69 SER A O 1
ATOM 529 N N . ILE A 1 70 ? 33.364 19.848 -42.164 1.00 80.00 70 ILE A N 1
ATOM 530 C CA . ILE A 1 70 ? 34.571 20.451 -42.756 1.00 80.00 70 ILE A CA 1
ATOM 531 C C . ILE A 1 70 ? 34.322 20.995 -44.167 1.00 80.00 70 ILE A C 1
ATOM 533 O O . ILE A 1 70 ? 34.843 22.050 -44.514 1.00 80.00 70 ILE A O 1
ATOM 537 N N . ASN A 1 71 ? 33.410 20.381 -44.930 1.00 74.50 71 ASN A N 1
ATOM 538 C CA . ASN A 1 71 ? 32.936 20.886 -46.227 1.00 74.50 71 ASN A CA 1
ATOM 539 C C . ASN A 1 71 ? 32.219 22.258 -46.151 1.00 74.50 71 ASN A C 1
ATOM 541 O O . ASN A 1 71 ? 31.849 22.822 -47.181 1.00 74.50 71 ASN A O 1
ATOM 545 N N . ARG A 1 72 ? 31.999 22.804 -44.945 1.00 70.75 72 ARG A N 1
ATOM 546 C CA . ARG A 1 72 ? 31.436 24.144 -44.692 1.00 70.75 72 ARG A CA 1
ATOM 547 C C . ARG A 1 72 ? 32.451 25.105 -44.046 1.00 70.75 72 ARG A C 1
ATOM 549 O O . ARG A 1 72 ? 32.095 26.246 -43.760 1.00 70.75 72 ARG A O 1
ATOM 556 N N . ASN A 1 73 ? 33.687 24.659 -43.799 1.00 69.12 73 ASN A N 1
ATOM 557 C CA . ASN A 1 73 ? 34.724 25.387 -43.068 1.00 69.12 73 ASN A CA 1
ATOM 558 C C . ASN A 1 73 ? 35.870 25.814 -44.003 1.00 69.12 73 ASN A C 1
ATOM 560 O O . ASN A 1 73 ? 36.650 24.987 -44.465 1.00 69.12 73 ASN A O 1
ATOM 564 N N . ASN A 1 74 ? 36.005 27.123 -44.228 1.00 72.19 74 ASN A N 1
ATOM 565 C CA . ASN A 1 74 ? 36.956 27.698 -45.189 1.00 72.19 74 ASN A CA 1
ATOM 566 C C . ASN A 1 74 ? 38.321 28.089 -44.575 1.00 72.19 74 ASN A C 1
ATOM 568 O O . ASN A 1 74 ? 39.074 28.833 -45.202 1.00 72.19 74 ASN A O 1
ATOM 572 N N . ASN A 1 75 ? 38.641 27.661 -43.347 1.00 76.56 75 ASN A N 1
ATOM 573 C CA . ASN A 1 75 ? 39.881 28.070 -42.667 1.00 76.56 75 ASN A CA 1
ATOM 574 C C . ASN A 1 75 ? 41.136 27.338 -43.189 1.00 76.56 75 ASN A C 1
ATOM 576 O O . ASN A 1 75 ? 42.253 27.850 -43.069 1.00 76.56 75 ASN A O 1
ATOM 580 N N . HIS A 1 76 ? 40.958 26.144 -43.758 1.00 82.81 76 HIS A N 1
ATOM 581 C CA . HIS A 1 76 ? 42.007 25.269 -44.287 1.00 82.81 76 HIS A CA 1
ATOM 582 C C . HIS A 1 76 ? 41.528 24.633 -45.603 1.00 82.81 76 HIS A C 1
ATOM 584 O O . HIS A 1 76 ? 40.323 24.511 -45.825 1.00 82.81 76 HIS A O 1
ATOM 590 N N . ASP A 1 77 ? 42.458 24.207 -46.458 1.00 86.31 77 ASP A N 1
ATOM 591 C CA . ASP A 1 77 ? 42.141 23.492 -47.696 1.00 86.31 77 ASP A CA 1
ATOM 592 C C . ASP A 1 77 ? 41.966 21.997 -47.380 1.00 86.31 77 ASP A C 1
ATOM 594 O O . ASP A 1 77 ? 42.940 21.255 -47.238 1.00 86.31 77 ASP A O 1
ATOM 598 N N . TRP A 1 78 ? 40.718 21.558 -47.214 1.00 89.12 78 TRP A N 1
ATOM 599 C CA . TRP A 1 78 ? 40.385 20.180 -46.844 1.00 89.12 78 TRP A CA 1
ATOM 600 C C . TRP A 1 78 ? 40.282 19.243 -48.055 1.00 89.12 78 TRP A C 1
ATOM 602 O O . TRP A 1 78 ? 39.622 19.554 -49.047 1.00 89.12 78 TRP A O 1
ATOM 612 N N . TYR A 1 79 ? 40.856 18.045 -47.932 1.00 89.88 79 TYR A N 1
ATOM 613 C CA . TYR A 1 79 ? 40.823 16.997 -48.953 1.00 89.88 79 TYR A CA 1
ATOM 614 C C . TYR A 1 79 ? 40.412 15.658 -48.333 1.00 89.88 79 TYR A C 1
ATOM 616 O O . TYR A 1 79 ? 41.197 15.040 -47.618 1.00 89.88 79 TYR A O 1
ATOM 624 N N . VAL A 1 80 ? 39.198 15.183 -48.622 1.00 91.38 80 VAL A N 1
ATOM 625 C CA . VAL A 1 80 ? 38.755 13.842 -48.201 1.00 91.38 80 VAL A CA 1
ATOM 626 C C . VAL A 1 80 ? 39.331 12.805 -49.167 1.00 91.38 80 VAL A C 1
ATOM 628 O O . VAL A 1 80 ? 39.041 12.845 -50.365 1.00 91.38 80 VAL A O 1
ATOM 631 N N . VAL A 1 81 ? 40.184 11.909 -48.669 1.00 93.50 81 VAL A N 1
ATOM 632 C CA . VAL A 1 81 ? 40.962 10.949 -49.473 1.00 93.50 81 VAL A CA 1
ATOM 633 C C . VAL A 1 81 ? 41.159 9.619 -48.734 1.00 93.50 81 VAL A C 1
ATOM 635 O O . VAL A 1 81 ? 40.976 9.535 -47.525 1.00 93.50 81 VAL A O 1
ATOM 638 N N . SER A 1 82 ? 41.564 8.559 -49.441 1.00 93.06 82 SER A N 1
ATOM 639 C CA . SER A 1 82 ? 41.920 7.282 -48.805 1.00 93.06 82 SER A CA 1
ATOM 640 C C . SER A 1 82 ? 43.287 7.342 -48.107 1.00 93.06 82 SER A C 1
ATOM 642 O O . SER A 1 82 ? 44.161 8.118 -48.506 1.00 93.06 82 SER A O 1
ATOM 644 N N . ARG A 1 83 ? 43.508 6.479 -47.101 1.00 92.31 83 ARG A N 1
ATOM 645 C CA . ARG A 1 83 ? 44.726 6.444 -46.263 1.00 92.31 83 ARG A CA 1
ATOM 646 C C . ARG A 1 83 ? 46.026 6.491 -47.073 1.00 92.31 83 ARG A C 1
ATOM 648 O O . ARG A 1 83 ? 46.865 7.355 -46.837 1.00 92.31 83 ARG A O 1
ATOM 655 N N . GLY A 1 84 ? 46.153 5.651 -48.104 1.00 91.38 84 GLY A N 1
ATOM 656 C CA . GLY A 1 84 ? 47.339 5.624 -48.972 1.00 91.38 84 GLY A CA 1
ATOM 657 C C . GLY A 1 84 ? 47.570 6.903 -49.796 1.00 91.38 84 GLY A C 1
ATOM 658 O O . GLY A 1 84 ? 48.714 7.226 -50.115 1.00 91.38 84 GLY A O 1
ATOM 659 N N . VAL A 1 85 ? 46.516 7.665 -50.115 1.00 91.81 85 VAL A N 1
ATOM 660 C CA . VAL A 1 85 ? 46.636 8.976 -50.780 1.00 91.81 85 VAL A CA 1
ATOM 661 C C . VAL A 1 85 ? 47.048 10.053 -49.776 1.00 91.81 85 VAL A C 1
ATOM 663 O O . VAL A 1 85 ? 47.926 10.854 -50.093 1.00 91.81 85 VAL A O 1
ATOM 666 N N . ALA A 1 86 ? 46.491 10.041 -48.559 1.00 90.88 86 ALA A N 1
ATOM 667 C CA . ALA A 1 86 ? 46.907 10.944 -47.484 1.00 90.88 86 ALA A CA 1
ATOM 668 C C . ALA A 1 86 ? 48.391 10.756 -47.127 1.00 90.88 86 ALA A C 1
ATOM 670 O O . ALA A 1 86 ? 49.159 11.717 -47.154 1.00 90.88 86 ALA A O 1
ATOM 671 N N . GLU A 1 87 ? 48.826 9.517 -46.878 1.00 91.56 87 GLU A N 1
ATOM 672 C CA . GLU A 1 87 ? 50.216 9.222 -46.510 1.00 91.56 87 GLU A CA 1
ATOM 673 C C . GLU A 1 87 ? 51.205 9.559 -47.630 1.00 91.56 87 GLU A C 1
ATOM 675 O O . GLU A 1 87 ? 52.248 10.165 -47.374 1.00 91.56 87 GLU A O 1
ATOM 680 N N . SER A 1 88 ? 50.871 9.235 -48.885 1.00 89.88 88 SER A N 1
ATOM 681 C CA . SER A 1 88 ? 51.711 9.614 -50.023 1.00 89.88 88 SER A CA 1
ATOM 682 C C . SER A 1 88 ? 51.742 11.134 -50.224 1.00 89.88 88 SER A C 1
ATOM 684 O O . SER A 1 88 ? 52.797 11.692 -50.525 1.00 89.88 88 SER A O 1
ATOM 686 N N . GLY A 1 89 ? 50.625 11.834 -50.008 1.00 88.19 89 GLY A N 1
ATOM 687 C CA . GLY A 1 89 ? 50.567 13.293 -50.083 1.00 88.19 89 GLY A CA 1
ATOM 688 C C . GLY A 1 89 ? 51.380 13.985 -48.984 1.00 88.19 89 GLY A C 1
ATOM 689 O O . GLY A 1 89 ? 52.059 14.970 -49.271 1.00 88.19 89 GLY A O 1
ATOM 690 N N . ILE A 1 90 ? 51.408 13.435 -47.767 1.00 88.31 90 ILE A N 1
ATOM 691 C CA . ILE A 1 90 ? 52.286 13.890 -46.676 1.00 88.31 90 ILE A CA 1
ATOM 692 C C . ILE A 1 90 ? 53.760 13.693 -47.048 1.00 88.31 90 ILE A C 1
ATOM 694 O O . ILE A 1 90 ? 54.531 14.649 -47.023 1.00 88.31 90 ILE A O 1
ATOM 698 N N . GLN A 1 91 ? 54.149 12.491 -47.490 1.00 86.88 91 GLN A N 1
ATOM 699 C CA . GLN A 1 91 ? 55.531 12.197 -47.903 1.00 86.88 91 GLN A CA 1
ATOM 700 C C . GLN A 1 91 ? 56.022 13.086 -49.062 1.00 86.88 91 GLN A C 1
ATOM 702 O O . GLN A 1 91 ? 57.212 13.391 -49.150 1.00 86.88 91 GLN A O 1
ATOM 707 N N . ASN A 1 92 ? 55.118 13.512 -49.950 1.00 86.81 92 ASN A N 1
ATOM 708 C CA . ASN A 1 92 ? 55.434 14.338 -51.117 1.00 86.81 92 ASN A CA 1
ATOM 709 C C . ASN A 1 92 ? 55.254 15.855 -50.896 1.00 86.81 92 ASN A C 1
ATOM 711 O O . ASN A 1 92 ? 55.404 16.614 -51.852 1.00 86.81 92 ASN A O 1
ATOM 715 N N . ASN A 1 93 ? 54.972 16.327 -49.673 1.00 83.75 93 ASN A N 1
ATOM 716 C CA . ASN A 1 93 ? 54.680 17.743 -49.373 1.00 83.75 93 ASN A CA 1
ATOM 717 C C . ASN A 1 93 ? 53.484 18.314 -50.167 1.00 83.75 93 ASN A C 1
ATOM 719 O O . ASN A 1 93 ? 53.487 19.469 -50.584 1.00 83.75 93 ASN A O 1
ATOM 723 N N . THR A 1 94 ? 52.477 17.476 -50.415 1.00 86.25 94 THR A N 1
ATOM 724 C CA . THR A 1 94 ? 51.176 17.855 -50.998 1.00 86.25 94 THR A CA 1
ATOM 725 C C . THR A 1 94 ? 50.145 18.181 -49.913 1.00 86.25 94 THR A C 1
ATOM 727 O O . THR A 1 94 ? 49.241 18.974 -50.154 1.00 86.25 94 THR A O 1
ATOM 730 N N . TYR A 1 95 ? 50.309 17.607 -48.718 1.00 88.81 95 TYR A N 1
ATOM 731 C CA . TYR A 1 95 ? 49.541 17.938 -47.519 1.00 88.81 95 TYR A CA 1
ATOM 732 C C . TYR A 1 95 ? 50.487 18.391 -46.401 1.00 88.81 95 TYR A C 1
ATOM 734 O O . TYR A 1 95 ? 51.601 17.873 -46.271 1.00 88.81 95 TYR A O 1
ATOM 742 N N . ASP A 1 96 ? 50.030 19.346 -45.593 1.00 86.25 96 ASP A N 1
ATOM 743 C CA . ASP A 1 96 ? 50.711 19.810 -44.378 1.00 86.25 96 ASP A CA 1
ATOM 744 C C . ASP A 1 96 ? 50.335 18.935 -43.171 1.00 86.25 96 ASP A C 1
ATOM 746 O O . ASP A 1 96 ? 51.124 18.755 -42.244 1.00 86.25 96 ASP A O 1
ATOM 750 N N . MET A 1 97 ? 49.129 18.362 -43.194 1.00 87.75 97 MET A N 1
ATOM 751 C CA . MET A 1 97 ? 48.571 17.527 -42.134 1.00 87.75 97 MET A CA 1
ATOM 752 C C . MET A 1 97 ? 47.670 16.440 -42.728 1.00 87.75 97 MET A C 1
ATOM 754 O O . MET A 1 97 ? 46.949 16.686 -43.694 1.00 87.75 97 MET A O 1
ATOM 758 N N . MET A 1 98 ? 47.684 15.245 -42.141 1.00 89.06 98 MET A N 1
ATOM 759 C CA . MET A 1 98 ? 46.637 14.242 -42.333 1.00 89.06 98 MET A CA 1
ATOM 760 C C . MET A 1 98 ? 45.996 13.879 -40.997 1.00 89.06 98 MET A C 1
ATOM 762 O O . MET A 1 98 ? 46.685 13.850 -39.976 1.00 89.06 98 MET A O 1
ATOM 766 N N . VAL A 1 99 ? 44.705 13.569 -41.031 1.00 89.12 99 VAL A N 1
ATOM 767 C CA . VAL A 1 99 ? 43.902 13.076 -39.905 1.00 89.12 99 VAL A CA 1
ATOM 768 C C . VAL A 1 99 ? 43.187 11.813 -40.362 1.00 89.12 99 VAL A C 1
ATOM 770 O O . VAL A 1 99 ? 42.656 11.788 -41.474 1.00 89.12 99 VAL A O 1
ATOM 773 N N . VAL A 1 100 ? 43.176 10.777 -39.525 1.00 90.31 100 VAL A N 1
ATOM 774 C CA . VAL A 1 100 ? 42.460 9.527 -39.790 1.00 90.31 100 VAL A CA 1
ATOM 775 C C . VAL A 1 100 ? 41.461 9.245 -38.681 1.00 90.31 100 VAL A C 1
ATOM 777 O O . VAL A 1 100 ? 41.806 9.230 -37.499 1.00 90.31 100 VAL A O 1
ATOM 780 N N . ILE A 1 101 ? 40.223 9.015 -39.101 1.00 90.50 101 ILE A N 1
ATOM 781 C CA . ILE A 1 101 ? 39.122 8.530 -38.279 1.00 90.50 101 ILE A CA 1
ATOM 782 C C . ILE A 1 101 ? 39.072 7.007 -38.506 1.00 90.50 101 ILE A C 1
ATOM 784 O O . ILE A 1 101 ? 38.833 6.610 -39.651 1.00 90.50 101 ILE A O 1
ATOM 788 N N . PRO A 1 102 ? 39.362 6.164 -37.496 1.00 90.38 102 PRO A N 1
ATOM 789 C CA . PRO A 1 102 ? 39.394 4.708 -37.642 1.00 90.38 102 PRO A CA 1
ATOM 790 C C . PRO A 1 102 ? 37.994 4.107 -37.846 1.00 90.38 102 PRO A C 1
ATOM 792 O O . PRO A 1 102 ? 36.978 4.782 -37.688 1.00 90.38 102 PRO A O 1
ATOM 795 N N . ASN A 1 103 ? 37.938 2.825 -38.212 1.00 91.56 103 ASN A N 1
ATOM 796 C CA . ASN A 1 103 ? 36.695 2.134 -38.569 1.00 91.56 103 ASN A CA 1
ATOM 797 C C . ASN A 1 103 ? 35.759 1.843 -37.388 1.00 91.56 103 ASN A C 1
ATOM 799 O O . ASN A 1 103 ? 34.556 1.721 -37.598 1.00 91.56 103 ASN A O 1
ATOM 803 N N . ASP A 1 104 ? 36.311 1.757 -36.179 1.00 87.69 104 ASP A N 1
ATOM 804 C CA . ASP A 1 104 ? 35.626 1.546 -34.900 1.00 87.69 104 ASP A CA 1
ATOM 805 C C . ASP A 1 104 ? 35.251 2.864 -34.189 1.00 87.69 104 ASP A C 1
ATOM 807 O O . ASP A 1 104 ? 34.818 2.847 -33.036 1.00 87.69 104 ASP A O 1
ATOM 811 N N . PHE A 1 105 ? 35.414 4.017 -34.857 1.00 87.56 105 PHE A N 1
ATOM 812 C CA . PHE A 1 105 ? 35.251 5.331 -34.233 1.00 87.56 105 PHE A CA 1
ATOM 813 C C . PHE A 1 105 ? 33.849 5.537 -33.652 1.00 87.56 105 PHE A C 1
ATOM 815 O O . PHE A 1 105 ? 33.740 5.856 -32.470 1.00 87.56 105 PHE A O 1
ATOM 822 N N . SER A 1 106 ? 32.783 5.370 -34.448 1.00 87.75 106 SER A N 1
ATOM 823 C CA . SER A 1 106 ? 31.415 5.606 -33.960 1.00 87.75 106 SER A CA 1
ATOM 824 C C . SER A 1 106 ? 30.939 4.560 -32.953 1.00 87.75 106 SER A C 1
ATOM 826 O O . SER A 1 106 ? 30.208 4.909 -32.034 1.00 87.75 106 SER A O 1
ATOM 828 N N . ASP A 1 107 ? 31.391 3.315 -33.093 1.00 85.38 107 ASP A N 1
ATOM 829 C CA . ASP A 1 107 ? 31.085 2.204 -32.183 1.00 85.38 107 ASP A CA 1
ATOM 830 C C . ASP A 1 107 ? 31.606 2.499 -30.768 1.00 85.38 107 ASP A C 1
ATOM 832 O O . ASP A 1 107 ? 30.848 2.604 -29.802 1.00 85.38 107 ASP A O 1
ATOM 836 N N . LYS A 1 108 ? 32.901 2.812 -30.655 1.00 84.25 108 LYS A N 1
ATOM 837 C CA . LYS A 1 108 ? 33.519 3.172 -29.372 1.00 84.25 108 LYS A CA 1
ATOM 838 C C . LYS A 1 108 ? 33.007 4.505 -28.834 1.00 84.25 108 LYS A C 1
ATOM 840 O O . LYS A 1 108 ? 32.813 4.636 -27.626 1.00 84.25 108 LYS A O 1
ATOM 845 N N . ALA A 1 109 ? 32.705 5.460 -29.715 1.00 80.44 109 ALA A N 1
ATOM 846 C CA . ALA A 1 109 ? 32.103 6.745 -29.363 1.00 80.44 109 ALA A CA 1
ATOM 847 C C . ALA A 1 109 ? 30.656 6.662 -28.838 1.00 80.44 109 ALA A C 1
ATOM 849 O O . ALA A 1 109 ? 30.143 7.688 -28.395 1.00 80.44 109 ALA A O 1
ATOM 850 N N . LEU A 1 110 ? 30.007 5.493 -28.898 1.00 80.38 110 LEU A N 1
ATOM 851 C CA . LEU A 1 110 ? 28.646 5.257 -28.396 1.00 80.38 110 LEU A CA 1
ATOM 852 C C . LEU A 1 110 ? 28.580 4.136 -27.342 1.00 80.38 110 LEU A C 1
ATOM 854 O O . LEU A 1 110 ? 27.504 3.840 -26.833 1.00 80.38 110 LEU A O 1
ATOM 858 N N . SER A 1 111 ? 29.723 3.555 -26.959 1.00 74.25 111 SER A N 1
ATOM 859 C CA . SER A 1 111 ? 29.847 2.399 -26.050 1.00 74.25 111 SER A CA 1
ATOM 860 C C . SER A 1 111 ? 29.533 2.675 -24.561 1.00 74.25 111 SER A C 1
ATOM 862 O O . SER A 1 111 ? 30.069 2.007 -23.680 1.00 74.25 111 SER A O 1
ATOM 864 N N . ILE A 1 112 ? 28.674 3.654 -24.253 1.00 67.38 112 ILE A N 1
ATOM 865 C CA . ILE A 1 112 ? 28.382 4.117 -22.883 1.00 67.38 112 ILE A CA 1
ATOM 866 C C . ILE A 1 112 ? 27.712 3.059 -21.996 1.00 67.38 112 ILE A C 1
ATOM 868 O O . ILE A 1 112 ? 28.014 2.999 -20.807 1.00 67.38 112 ILE A O 1
ATOM 872 N N . ASP A 1 113 ? 26.878 2.196 -22.580 1.00 61.59 113 ASP A N 1
ATOM 873 C CA . ASP A 1 113 ? 26.181 1.111 -21.875 1.00 61.59 113 ASP A CA 1
ATOM 874 C C . ASP A 1 113 ? 27.009 -0.195 -21.811 1.00 61.59 113 ASP A C 1
ATOM 876 O O . ASP A 1 113 ? 26.535 -1.228 -21.339 1.00 61.59 113 ASP A O 1
ATOM 880 N N . SER A 1 114 ? 28.266 -0.163 -22.275 1.00 65.94 114 SER A N 1
ATOM 881 C CA . SER A 1 114 ? 29.231 -1.255 -22.100 1.00 65.94 114 SER A CA 1
ATOM 882 C C . SER A 1 114 ? 29.741 -1.305 -20.658 1.00 65.94 114 SER A C 1
ATOM 884 O O . SER A 1 114 ? 30.106 -0.278 -20.087 1.00 65.94 114 SER A O 1
ATOM 886 N N . GLU A 1 115 ? 29.913 -2.509 -20.100 1.00 64.19 115 GLU A N 1
ATOM 887 C CA . GLU A 1 115 ? 30.609 -2.701 -18.814 1.00 64.19 115 GLU A CA 1
ATOM 888 C C . GLU A 1 115 ? 32.043 -2.132 -18.819 1.00 64.19 115 GLU A C 1
ATOM 890 O O . GLU A 1 115 ? 32.603 -1.830 -17.764 1.00 64.19 115 GLU A O 1
ATOM 895 N N . ASN A 1 116 ? 32.653 -2.001 -20.004 1.00 62.31 116 ASN A N 1
ATOM 896 C CA . ASN A 1 116 ? 33.980 -1.426 -20.208 1.00 62.31 116 ASN A CA 1
ATOM 897 C C . ASN A 1 116 ? 33.953 -0.489 -21.437 1.00 62.31 116 ASN A C 1
ATOM 899 O O . ASN A 1 116 ? 34.168 -0.961 -22.557 1.00 62.31 116 ASN A O 1
ATOM 903 N N . PRO A 1 117 ? 33.679 0.820 -21.271 1.00 70.00 117 PRO A N 1
ATOM 904 C CA . PRO A 1 117 ? 33.697 1.782 -22.374 1.00 70.00 117 PRO A CA 1
ATOM 905 C C . PRO A 1 117 ? 35.135 2.093 -22.825 1.00 70.00 117 PRO A C 1
ATOM 907 O O . PRO A 1 117 ? 36.013 2.375 -22.002 1.00 70.00 117 PRO A O 1
ATOM 910 N N . GLU A 1 118 ? 35.389 2.076 -24.137 1.00 70.12 118 GLU A N 1
ATOM 911 C CA . GLU A 1 118 ? 36.718 2.352 -24.707 1.00 70.12 118 GLU A CA 1
ATOM 912 C C . GLU A 1 118 ? 36.926 3.834 -25.068 1.00 70.12 118 GLU A C 1
ATOM 914 O O . GLU A 1 118 ? 36.006 4.550 -25.460 1.00 70.12 118 GLU A O 1
ATOM 919 N N . GLN A 1 119 ? 38.174 4.310 -24.977 1.00 69.94 119 GLN A N 1
ATOM 920 C CA . GLN A 1 119 ? 38.534 5.663 -25.411 1.00 69.94 119 GLN A CA 1
ATOM 921 C C . GLN A 1 119 ? 38.843 5.710 -26.908 1.00 69.94 119 GLN A C 1
ATOM 923 O O . GLN A 1 119 ? 39.713 4.995 -27.403 1.00 69.94 119 GLN A O 1
ATOM 928 N N . VAL A 1 120 ? 38.175 6.622 -27.611 1.00 74.25 120 VAL A N 1
ATOM 929 C CA . VAL A 1 120 ? 38.344 6.825 -29.053 1.00 74.25 120 VAL A CA 1
ATOM 930 C C . VAL A 1 120 ? 39.635 7.598 -29.348 1.00 74.25 120 VAL A C 1
ATOM 932 O O . VAL A 1 120 ? 39.906 8.632 -28.734 1.00 74.25 120 VAL A O 1
ATOM 935 N N . ILE A 1 121 ? 40.433 7.118 -30.307 1.00 76.62 121 ILE A N 1
ATOM 936 C CA . ILE A 1 121 ? 41.741 7.691 -30.658 1.00 76.62 121 ILE A CA 1
ATOM 937 C C . ILE A 1 121 ? 41.713 8.217 -32.099 1.00 76.62 121 ILE A C 1
ATOM 939 O O . ILE A 1 121 ? 41.429 7.478 -33.037 1.00 76.62 121 ILE A O 1
ATOM 943 N N . LEU A 1 122 ? 42.061 9.494 -32.281 1.00 74.00 122 LEU A N 1
ATOM 944 C CA . LEU A 1 122 ? 42.268 10.108 -33.597 1.00 74.00 122 LEU A CA 1
ATOM 945 C C . LEU A 1 122 ? 43.754 10.076 -33.970 1.00 74.00 122 LEU A C 1
ATOM 947 O O . LEU A 1 122 ? 44.581 10.709 -33.307 1.00 74.00 122 LEU A O 1
ATOM 951 N N . GLU A 1 123 ? 44.101 9.391 -35.060 1.00 83.62 123 GLU A N 1
ATOM 952 C CA . GLU A 1 123 ? 45.458 9.447 -35.607 1.00 83.62 123 GLU A CA 1
ATOM 953 C C . GLU A 1 123 ? 45.653 10.736 -36.416 1.00 83.62 123 GLU A C 1
ATOM 955 O O . GLU A 1 123 ? 44.830 11.084 -37.264 1.00 83.62 123 GLU A O 1
ATOM 960 N N . TYR A 1 124 ? 46.783 11.423 -36.239 1.00 85.00 124 TYR A N 1
ATOM 961 C CA . TYR A 1 124 ? 47.186 12.498 -37.146 1.00 85.00 124 TYR A CA 1
ATOM 962 C C . TYR A 1 124 ? 48.699 12.508 -37.382 1.00 85.00 124 TYR A C 1
ATOM 964 O O . TYR A 1 124 ? 49.488 12.100 -36.529 1.00 85.00 124 TYR A O 1
ATOM 972 N N . LYS A 1 125 ? 49.119 12.971 -38.565 1.00 85.19 125 LYS A N 1
ATOM 973 C CA . LYS A 1 125 ? 50.537 13.117 -38.945 1.00 85.19 125 LYS A CA 1
ATOM 974 C C . LYS A 1 125 ? 50.740 14.502 -39.565 1.00 85.19 125 LYS A C 1
ATOM 976 O O . LYS A 1 125 ? 49.989 14.886 -40.458 1.00 85.19 125 LYS A O 1
ATOM 981 N N . ILE A 1 126 ? 51.737 15.251 -39.088 1.00 82.31 126 ILE A N 1
ATOM 982 C CA . ILE A 1 126 ? 52.052 16.620 -39.545 1.00 82.31 126 ILE A CA 1
ATOM 983 C C . ILE A 1 126 ? 53.360 16.601 -40.339 1.00 82.31 126 ILE A C 1
ATOM 985 O O . ILE A 1 126 ? 54.370 16.076 -39.869 1.00 82.31 126 ILE A O 1
ATOM 989 N N . ASN A 1 127 ? 53.372 17.238 -41.506 1.00 75.56 127 ASN A N 1
ATOM 990 C CA . ASN A 1 127 ? 54.562 17.444 -42.321 1.00 75.56 127 ASN A CA 1
ATOM 991 C C . ASN A 1 127 ? 55.328 18.714 -41.887 1.00 75.56 127 ASN A C 1
ATOM 993 O O . ASN A 1 127 ? 55.352 19.736 -42.571 1.00 75.56 127 ASN A O 1
ATOM 997 N N . ALA A 1 128 ? 55.928 18.676 -40.695 1.00 61.75 128 ALA A N 1
ATOM 998 C CA . ALA A 1 128 ? 56.558 19.841 -40.071 1.00 61.75 128 ALA A CA 1
ATOM 999 C C . ALA A 1 128 ? 57.942 20.181 -40.677 1.00 61.75 128 ALA A C 1
ATOM 1001 O O . ALA A 1 128 ? 58.987 19.866 -40.104 1.00 61.75 128 ALA A O 1
ATOM 1002 N N . SER A 1 129 ? 57.963 20.865 -41.827 1.00 57.69 129 SER A N 1
ATOM 1003 C CA . SER A 1 129 ? 59.182 21.258 -42.558 1.00 57.69 129 SER A CA 1
ATOM 1004 C C . SER A 1 129 ? 59.964 22.413 -41.888 1.00 57.69 129 SER A C 1
ATOM 1006 O O . SER A 1 129 ? 59.984 23.537 -42.393 1.00 57.69 129 SER A O 1
ATOM 1008 N N . GLU A 1 130 ? 60.553 22.164 -40.711 1.00 56.59 130 GLU A N 1
ATOM 1009 C CA . GLU A 1 130 ? 61.267 23.113 -39.815 1.00 56.59 130 GLU A CA 1
ATOM 1010 C C . GLU A 1 130 ? 60.476 24.365 -39.355 1.00 56.59 130 GLU A C 1
ATOM 1012 O O . GLU A 1 130 ? 60.913 25.085 -38.455 1.00 56.59 130 GLU A O 1
ATOM 1017 N N . ASN A 1 131 ? 59.293 24.631 -39.915 1.00 64.19 131 ASN A N 1
ATOM 1018 C CA . ASN A 1 131 ? 58.495 25.816 -39.623 1.00 64.19 131 ASN A CA 1
ATOM 1019 C C . ASN A 1 131 ? 57.611 25.615 -38.384 1.00 64.19 131 ASN A C 1
ATOM 1021 O O . ASN A 1 131 ? 56.526 25.035 -38.459 1.00 64.19 131 ASN A O 1
ATOM 1025 N N . VAL A 1 132 ? 58.062 26.168 -37.255 1.00 70.00 132 VAL A N 1
ATOM 1026 C CA . VAL A 1 132 ? 57.361 26.132 -35.960 1.00 70.00 132 VAL A CA 1
ATOM 1027 C C . VAL A 1 132 ? 55.901 26.599 -36.071 1.00 70.00 132 VAL A C 1
ATOM 1029 O O . VAL A 1 132 ? 55.034 25.954 -35.493 1.00 70.00 132 VAL A O 1
ATOM 1032 N N . ARG A 1 133 ? 55.597 27.619 -36.893 1.00 67.88 133 ARG A N 1
ATOM 1033 C CA . ARG A 1 133 ? 54.225 28.143 -37.053 1.00 67.88 133 ARG A CA 1
ATOM 1034 C C . ARG A 1 133 ? 53.251 27.135 -37.671 1.00 67.88 133 ARG A C 1
ATOM 1036 O O . ARG A 1 133 ? 52.088 27.117 -37.288 1.00 67.88 133 ARG A O 1
ATOM 1043 N N . VAL A 1 134 ? 53.714 26.302 -38.610 1.00 72.06 134 VAL A N 1
ATOM 1044 C CA . VAL A 1 134 ? 52.884 25.236 -39.211 1.00 72.06 134 VAL A CA 1
ATOM 1045 C C . VAL A 1 134 ? 52.603 24.154 -38.179 1.00 72.06 134 VAL A C 1
ATOM 1047 O O . VAL A 1 134 ? 51.483 23.665 -38.098 1.00 72.06 134 VAL A O 1
ATOM 1050 N N . LYS A 1 135 ? 53.593 23.817 -37.342 1.00 75.12 135 LYS A N 1
ATOM 1051 C CA . LYS A 1 135 ? 53.394 22.856 -36.254 1.00 75.12 135 LYS A CA 1
ATOM 1052 C C . LYS A 1 135 ? 52.395 23.383 -35.216 1.00 75.12 135 LYS A C 1
ATOM 1054 O O . LYS A 1 135 ? 51.476 22.659 -34.859 1.00 75.12 135 LYS A O 1
ATOM 1059 N N . GLU A 1 136 ? 52.552 24.630 -34.773 1.00 75.56 136 GLU A N 1
ATOM 1060 C CA . GLU A 1 136 ? 51.656 25.274 -33.800 1.00 75.56 136 GLU A CA 1
ATOM 1061 C C . GLU A 1 136 ? 50.211 25.363 -34.318 1.00 75.56 136 GLU A C 1
ATOM 1063 O O . GLU A 1 136 ? 49.276 25.033 -33.587 1.00 75.56 136 GLU A O 1
ATOM 1068 N N . GLU A 1 137 ? 50.011 25.750 -35.584 1.00 79.69 137 GLU A N 1
ATOM 1069 C CA . GLU A 1 137 ? 48.673 25.795 -36.183 1.00 79.69 137 GLU A CA 1
ATOM 1070 C C . GLU A 1 137 ? 48.100 24.381 -36.390 1.00 79.69 137 GLU A C 1
ATOM 1072 O O . GLU A 1 137 ? 46.929 24.174 -36.104 1.00 79.69 137 GLU A O 1
ATOM 1077 N N . ALA A 1 138 ? 48.900 23.379 -36.777 1.00 77.38 138 ALA A N 1
ATOM 1078 C CA . ALA A 1 138 ? 48.433 21.997 -36.935 1.00 77.38 138 ALA A CA 1
ATOM 1079 C C . ALA A 1 138 ? 48.107 21.291 -35.601 1.00 77.38 138 ALA A C 1
ATOM 1081 O O . ALA A 1 138 ? 47.125 20.554 -35.529 1.00 77.38 138 ALA A O 1
ATOM 1082 N N . GLU A 1 139 ? 48.863 21.542 -34.525 1.00 78.44 139 GLU A N 1
ATOM 1083 C CA . GLU A 1 139 ? 48.535 21.066 -33.167 1.00 78.44 139 GLU A CA 1
ATOM 1084 C C . GLU A 1 139 ? 47.225 21.706 -32.661 1.00 78.44 139 GLU A C 1
ATOM 1086 O O . GLU A 1 139 ? 46.372 21.034 -32.078 1.00 78.44 139 GLU A O 1
ATOM 1091 N N . LYS A 1 140 ? 47.010 22.990 -32.967 1.00 79.38 140 LYS A N 1
ATOM 1092 C CA . LYS A 1 140 ? 45.753 23.712 -32.722 1.00 79.38 140 LYS A CA 1
ATOM 1093 C C . LYS A 1 140 ? 44.595 23.174 -33.577 1.00 79.38 140 LYS A C 1
ATOM 1095 O O . LYS A 1 140 ? 43.496 23.010 -33.053 1.00 79.38 140 LYS A O 1
ATOM 1100 N N . THR A 1 141 ? 44.819 22.842 -34.848 1.00 81.81 141 THR A N 1
ATOM 1101 C CA . THR A 1 141 ? 43.812 22.215 -35.719 1.00 81.81 141 THR A CA 1
ATOM 1102 C C . THR A 1 141 ? 43.433 20.825 -35.211 1.00 81.81 141 THR A C 1
ATOM 1104 O O . THR A 1 141 ? 42.244 20.556 -35.083 1.00 81.81 141 THR A O 1
ATOM 1107 N N . ALA A 1 142 ? 44.395 19.982 -34.812 1.00 78.00 142 ALA A N 1
ATOM 1108 C CA . ALA A 1 142 ? 44.116 18.690 -34.171 1.00 78.00 142 ALA A CA 1
ATOM 1109 C C . ALA A 1 142 ? 43.253 18.845 -32.904 1.00 78.00 142 ALA A C 1
ATOM 1111 O O . ALA A 1 142 ? 42.269 18.129 -32.730 1.00 78.00 142 ALA A O 1
ATOM 1112 N N . SER A 1 143 ? 43.585 19.823 -32.055 1.00 77.81 143 SER A N 1
ATOM 1113 C CA . SER A 1 143 ? 42.829 20.141 -30.837 1.00 77.81 143 SER A CA 1
ATOM 1114 C C . SER A 1 143 ? 41.389 20.586 -31.136 1.00 77.81 143 SER A C 1
ATOM 1116 O O . SER A 1 143 ? 40.451 20.121 -30.490 1.00 77.81 143 SER A O 1
ATOM 1118 N N . ASN A 1 144 ? 41.186 21.421 -32.163 1.00 79.25 144 ASN A N 1
ATOM 1119 C CA . ASN A 1 144 ? 39.849 21.832 -32.603 1.00 79.25 144 ASN A CA 1
ATOM 1120 C C . ASN A 1 144 ? 39.018 20.642 -33.112 1.00 79.25 144 ASN A C 1
ATOM 1122 O O . ASN A 1 144 ? 37.855 20.526 -32.747 1.00 79.25 144 ASN A O 1
ATOM 1126 N N . ILE A 1 145 ? 39.615 19.743 -33.905 1.00 79.94 145 ILE A N 1
ATOM 1127 C CA . ILE A 1 145 ? 38.941 18.536 -34.416 1.00 79.94 145 ILE A CA 1
ATOM 1128 C C . ILE A 1 145 ? 38.494 17.639 -33.256 1.00 79.94 145 ILE A C 1
ATOM 1130 O O . ILE A 1 145 ? 37.337 17.229 -33.204 1.00 79.94 145 ILE A O 1
ATOM 1134 N N . LEU A 1 146 ? 39.388 17.375 -32.297 1.00 77.31 146 LEU A N 1
ATOM 1135 C CA . LEU A 1 146 ? 39.074 16.582 -31.107 1.00 77.31 146 LEU A CA 1
ATOM 1136 C C . LEU A 1 146 ? 37.953 17.226 -30.270 1.00 77.31 146 LEU A C 1
ATOM 1138 O O . LEU A 1 146 ? 37.086 16.522 -29.763 1.00 77.31 146 LEU A O 1
ATOM 1142 N N . ASN A 1 147 ? 37.933 18.557 -30.158 1.00 75.88 147 ASN A N 1
ATOM 1143 C CA . ASN A 1 147 ? 36.879 19.295 -29.459 1.00 75.88 147 ASN A CA 1
ATOM 1144 C C . ASN A 1 147 ? 35.522 19.223 -30.192 1.00 75.88 147 ASN A C 1
ATOM 1146 O O . ASN A 1 147 ? 34.498 18.999 -29.552 1.00 75.88 147 ASN A O 1
ATOM 1150 N N . ASP A 1 148 ? 35.510 19.341 -31.525 1.00 77.25 148 ASP A N 1
ATOM 1151 C CA . ASP A 1 148 ? 34.301 19.190 -32.350 1.00 77.25 148 ASP A CA 1
ATOM 1152 C C . ASP A 1 148 ? 33.705 17.773 -32.244 1.00 77.25 148 ASP A C 1
ATOM 1154 O O . ASP A 1 148 ? 32.483 17.628 -32.169 1.00 77.25 148 ASP A O 1
ATOM 1158 N N . PHE A 1 149 ? 34.545 16.731 -32.202 1.00 79.25 149 PHE A N 1
ATOM 1159 C CA . PHE A 1 149 ? 34.098 15.356 -31.955 1.00 79.25 149 PHE A CA 1
ATOM 1160 C C . PHE A 1 149 ? 33.599 15.157 -30.522 1.00 79.25 149 PHE A C 1
ATOM 1162 O O . PHE A 1 149 ? 32.485 14.675 -30.343 1.00 79.25 149 PHE A O 1
ATOM 1169 N N . ASN A 1 150 ? 34.365 15.582 -29.511 1.00 76.12 150 ASN A N 1
ATOM 1170 C CA . ASN A 1 150 ? 33.955 15.472 -28.109 1.00 76.12 150 ASN A CA 1
ATOM 1171 C C . ASN A 1 150 ? 32.607 16.160 -27.867 1.00 76.12 150 ASN A C 1
ATOM 1173 O O . ASN A 1 150 ? 31.730 15.559 -27.254 1.00 76.12 150 ASN A O 1
ATOM 1177 N N . ARG A 1 151 ? 32.402 17.374 -28.405 1.00 76.75 151 ARG A N 1
ATOM 1178 C CA . ARG A 1 151 ? 31.103 18.061 -28.344 1.00 76.75 151 ARG A CA 1
ATOM 1179 C C . ARG A 1 151 ? 29.982 17.200 -28.925 1.00 76.75 151 ARG A C 1
ATOM 1181 O O . ARG A 1 151 ? 29.001 17.013 -28.234 1.00 76.75 151 ARG A O 1
ATOM 1188 N N . ARG A 1 152 ? 30.150 16.606 -30.110 1.00 77.00 152 ARG A N 1
ATOM 1189 C CA . ARG A 1 152 ? 29.120 15.774 -30.777 1.00 77.00 152 ARG A CA 1
ATOM 1190 C C . ARG A 1 152 ? 28.822 14.442 -30.099 1.00 77.00 152 ARG A C 1
ATOM 1192 O O . ARG A 1 152 ? 27.710 13.940 -30.210 1.00 77.00 152 ARG A O 1
ATOM 1199 N N . ILE A 1 153 ? 29.808 13.862 -29.428 1.00 77.38 153 ILE A N 1
ATOM 1200 C CA . ILE A 1 153 ? 29.633 12.642 -28.633 1.00 77.38 153 ILE A CA 1
ATOM 1201 C C . ILE A 1 153 ? 28.808 12.975 -27.382 1.00 77.38 153 ILE A C 1
ATOM 1203 O O . ILE A 1 153 ? 27.816 12.315 -27.082 1.00 77.38 153 ILE A O 1
ATOM 1207 N N . ILE A 1 154 ? 29.146 14.090 -26.730 1.00 75.88 154 ILE A N 1
ATOM 1208 C CA . ILE A 1 154 ? 28.385 14.671 -25.618 1.00 75.88 154 ILE A CA 1
ATOM 1209 C C . ILE A 1 154 ? 26.967 15.117 -26.080 1.00 75.88 154 ILE A C 1
ATOM 1211 O O . ILE A 1 154 ? 26.006 14.892 -25.344 1.00 75.88 154 ILE A O 1
ATOM 1215 N N . ASP A 1 155 ? 26.852 15.597 -27.331 1.00 74.62 155 ASP A N 1
ATOM 1216 C CA . ASP A 1 155 ? 25.696 15.610 -28.253 1.00 74.62 155 ASP A CA 1
ATOM 1217 C C . ASP A 1 155 ? 24.644 14.542 -27.921 1.00 74.62 155 ASP A C 1
ATOM 1219 O O . ASP A 1 155 ? 23.550 14.801 -27.414 1.00 74.62 155 ASP A O 1
ATOM 1223 N N . VAL A 1 156 ? 25.024 13.302 -28.235 1.00 75.81 156 VAL A N 1
ATOM 1224 C CA . VAL A 1 156 ? 24.167 12.113 -28.158 1.00 75.81 156 VAL A CA 1
ATOM 1225 C C . VAL A 1 156 ? 23.985 11.656 -26.712 1.00 75.81 156 VAL A C 1
ATOM 1227 O O . VAL A 1 156 ? 22.867 11.333 -26.312 1.00 75.81 156 VAL A O 1
ATOM 1230 N N . TYR A 1 157 ? 25.046 11.685 -25.901 1.00 72.12 157 TYR A N 1
ATOM 1231 C CA . TYR A 1 157 ? 24.985 11.218 -24.516 1.00 72.12 157 TYR A CA 1
ATOM 1232 C C . TYR A 1 157 ? 24.024 12.034 -23.646 1.00 72.12 157 TYR A C 1
ATOM 1234 O O . TYR A 1 157 ? 23.192 11.443 -22.960 1.00 72.12 157 TYR A O 1
ATOM 1242 N N . PHE A 1 158 ? 24.053 13.371 -23.691 1.00 73.44 158 PHE A N 1
ATOM 1243 C CA . PHE A 1 158 ? 23.073 14.154 -22.927 1.00 73.44 158 PHE A CA 1
ATOM 1244 C C . PHE A 1 158 ? 21.663 14.057 -23.505 1.00 73.44 158 PHE A C 1
ATOM 1246 O O . PHE A 1 158 ? 20.714 14.076 -22.727 1.00 73.44 158 PHE A O 1
ATOM 1253 N N . ALA A 1 159 ? 21.498 13.904 -24.824 1.00 73.25 159 ALA A N 1
ATOM 1254 C CA . ALA A 1 159 ? 20.181 13.648 -25.403 1.00 73.25 159 ALA A CA 1
ATOM 1255 C C . ALA A 1 159 ? 19.581 12.326 -24.884 1.00 73.25 159 ALA A C 1
ATOM 1257 O O . ALA A 1 159 ? 18.414 12.309 -24.500 1.00 73.25 159 ALA A O 1
ATOM 1258 N N . SER A 1 160 ? 20.383 11.257 -24.794 1.00 72.81 160 SER A N 1
ATOM 1259 C CA . SER A 1 160 ? 19.943 9.966 -24.248 1.00 72.81 160 SER A CA 1
ATOM 1260 C C . SER A 1 160 ? 19.686 10.020 -22.744 1.00 72.81 160 SER A C 1
ATOM 1262 O O . SER A 1 160 ? 18.663 9.532 -22.285 1.00 72.81 160 SER A O 1
ATOM 1264 N N . VAL A 1 161 ? 20.576 10.648 -21.967 1.00 71.12 161 VAL A N 1
ATOM 1265 C CA . VAL A 1 161 ? 20.402 10.781 -20.511 1.00 71.12 161 VAL A CA 1
ATOM 1266 C C . VAL A 1 161 ? 19.165 11.621 -20.177 1.00 71.12 161 VAL A C 1
ATOM 1268 O O . VAL A 1 161 ? 18.447 11.284 -19.245 1.00 71.12 161 VAL A O 1
ATOM 1271 N N . ILE A 1 162 ? 18.872 12.675 -20.948 1.00 71.50 162 ILE A N 1
ATOM 1272 C CA . ILE A 1 162 ? 17.638 13.463 -20.792 1.00 71.50 162 ILE A CA 1
ATOM 1273 C C . ILE A 1 162 ? 16.399 12.648 -21.197 1.00 71.50 162 ILE A C 1
ATOM 1275 O O . ILE A 1 162 ? 15.376 12.780 -20.536 1.00 71.50 162 ILE A O 1
ATOM 1279 N N . GLY A 1 163 ? 16.484 11.794 -22.225 1.00 70.56 163 GLY A N 1
ATOM 1280 C CA . GLY A 1 163 ? 15.407 10.870 -22.605 1.00 70.56 163 GLY A CA 1
ATOM 1281 C C . GLY A 1 163 ? 15.079 9.879 -21.487 1.00 70.56 163 GLY A C 1
ATOM 1282 O O . GLY A 1 163 ? 14.018 9.977 -20.880 1.00 70.56 163 GLY A O 1
ATOM 1283 N N . ASN A 1 164 ? 16.040 9.024 -21.128 1.00 66.44 164 ASN A N 1
ATOM 1284 C CA . ASN A 1 164 ? 15.866 7.968 -20.125 1.00 66.44 164 ASN A CA 1
ATOM 1285 C C . ASN A 1 164 ? 15.428 8.511 -18.745 1.00 66.44 164 ASN A C 1
ATOM 1287 O O . ASN A 1 164 ? 14.771 7.815 -17.972 1.00 66.44 164 ASN A O 1
ATOM 1291 N N . LEU A 1 165 ? 15.812 9.747 -18.400 1.00 67.69 165 LEU A N 1
ATOM 1292 C CA . LEU A 1 165 ? 15.379 10.404 -17.164 1.00 67.69 165 LEU A CA 1
ATOM 1293 C C . LEU A 1 165 ? 14.009 11.095 -17.285 1.00 67.69 165 LEU A C 1
ATOM 1295 O O . LEU A 1 165 ? 13.346 11.240 -16.261 1.00 67.69 165 LEU A O 1
ATOM 1299 N N . GLN A 1 166 ? 13.553 11.474 -18.484 1.00 67.00 166 GLN A N 1
ATOM 1300 C CA . GLN A 1 166 ? 12.152 11.847 -18.694 1.00 67.00 166 GLN A CA 1
ATOM 1301 C C . GLN A 1 166 ? 11.255 10.607 -18.584 1.00 67.00 166 GLN A C 1
ATOM 1303 O O . GLN A 1 166 ? 10.263 10.647 -17.866 1.00 67.00 166 GLN A O 1
ATOM 1308 N N . ASP A 1 167 ? 11.659 9.476 -19.171 1.00 64.94 167 ASP A N 1
ATOM 1309 C CA . ASP A 1 167 ? 10.946 8.205 -18.994 1.00 64.94 167 ASP A CA 1
ATOM 1310 C C . ASP A 1 167 ? 10.841 7.860 -17.494 1.00 64.94 167 ASP A C 1
ATOM 1312 O O . ASP A 1 167 ? 9.778 7.479 -17.002 1.00 64.94 167 ASP A O 1
ATOM 1316 N N . ALA A 1 168 ? 11.914 8.076 -16.723 1.00 62.81 168 ALA A N 1
ATOM 1317 C CA . ALA A 1 168 ? 11.889 7.935 -15.267 1.00 62.81 168 ALA A CA 1
ATOM 1318 C C . ALA A 1 168 ? 10.958 8.950 -14.567 1.00 62.81 168 ALA A C 1
ATOM 1320 O O . ALA A 1 168 ? 10.276 8.573 -13.617 1.00 62.81 168 ALA A O 1
ATOM 1321 N N . GLN A 1 169 ? 10.898 10.211 -15.017 1.00 65.00 169 GLN A N 1
ATOM 1322 C CA . GLN A 1 169 ? 9.978 11.232 -14.487 1.00 65.00 169 GLN A CA 1
ATOM 1323 C C . GLN A 1 169 ? 8.515 10.811 -14.665 1.00 65.00 169 GLN A C 1
ATOM 1325 O O . GLN A 1 169 ? 7.724 10.929 -13.724 1.00 65.00 169 GLN A O 1
ATOM 1330 N N . ASP A 1 170 ? 8.166 10.324 -15.853 1.00 66.56 170 ASP A N 1
ATOM 1331 C CA . ASP A 1 170 ? 6.800 9.941 -16.200 1.00 66.56 170 ASP A CA 1
ATOM 1332 C C . ASP A 1 170 ? 6.383 8.677 -15.412 1.00 66.56 170 ASP A C 1
ATOM 1334 O O . ASP A 1 170 ? 5.337 8.681 -14.761 1.00 66.56 170 ASP A O 1
ATOM 1338 N N . ASN A 1 171 ? 7.266 7.671 -15.302 1.00 64.75 171 ASN A N 1
ATOM 1339 C CA . ASN A 1 171 ? 7.067 6.497 -14.431 1.00 64.75 171 ASN A CA 1
ATOM 1340 C C . ASN A 1 171 ? 6.899 6.871 -12.940 1.00 64.75 171 ASN A C 1
ATOM 1342 O O . ASN A 1 171 ? 5.997 6.372 -12.269 1.00 64.75 171 ASN A O 1
ATOM 1346 N N . ILE A 1 172 ? 7.744 7.762 -12.401 1.00 68.06 172 ILE A N 1
ATOM 1347 C CA . ILE A 1 172 ? 7.634 8.242 -11.008 1.00 68.06 172 ILE A CA 1
ATOM 1348 C C . ILE A 1 172 ? 6.291 8.957 -10.785 1.00 68.06 172 ILE A C 1
ATOM 1350 O O . ILE A 1 172 ? 5.639 8.751 -9.760 1.00 68.06 172 ILE A O 1
ATOM 1354 N N . SER A 1 173 ? 5.859 9.770 -11.752 1.00 66.94 173 SER A N 1
ATOM 1355 C CA . SER A 1 173 ? 4.588 10.500 -11.687 1.00 66.94 173 SER A CA 1
ATOM 1356 C C . SER A 1 173 ? 3.383 9.554 -11.676 1.00 66.94 173 SER A C 1
ATOM 1358 O O . SER A 1 173 ? 2.421 9.793 -10.942 1.00 66.94 173 SER A O 1
ATOM 1360 N N . GLU A 1 174 ? 3.444 8.451 -12.428 1.00 65.94 174 GLU A N 1
ATOM 1361 C CA . GLU A 1 174 ? 2.402 7.422 -12.418 1.00 65.94 174 GLU A CA 1
ATOM 1362 C C . GLU A 1 174 ? 2.357 6.653 -11.087 1.00 65.94 174 GLU A C 1
ATOM 1364 O O . GLU A 1 174 ? 1.279 6.490 -10.514 1.00 65.94 174 GLU A O 1
ATOM 1369 N N . ILE A 1 175 ? 3.512 6.270 -10.527 1.00 64.62 175 ILE A N 1
ATOM 1370 C CA . ILE A 1 175 ? 3.601 5.622 -9.204 1.00 64.62 175 ILE A CA 1
ATOM 1371 C C . ILE A 1 175 ? 2.944 6.493 -8.120 1.00 64.62 175 ILE A C 1
ATOM 1373 O O . ILE A 1 175 ? 2.202 5.989 -7.280 1.00 64.62 175 ILE A O 1
ATOM 1377 N N . ILE A 1 176 ? 3.136 7.813 -8.163 1.00 71.62 176 ILE A N 1
ATOM 1378 C CA . ILE A 1 176 ? 2.519 8.753 -7.209 1.00 71.62 176 ILE A CA 1
ATOM 1379 C C . ILE A 1 176 ? 1.012 8.904 -7.452 1.00 71.62 176 ILE A C 1
ATOM 1381 O O . ILE A 1 176 ? 0.238 9.023 -6.499 1.00 71.62 176 ILE A O 1
ATOM 1385 N N . ALA A 1 177 ? 0.554 8.833 -8.705 1.00 68.88 177 ALA A N 1
ATOM 1386 C CA . ALA A 1 177 ? -0.874 8.765 -9.005 1.00 68.88 177 ALA A CA 1
ATOM 1387 C C . ALA A 1 177 ? -1.512 7.477 -8.444 1.00 68.88 177 ALA A C 1
ATOM 1389 O O . ALA A 1 177 ? -2.588 7.547 -7.846 1.00 68.88 177 ALA A O 1
ATOM 1390 N N . GLN A 1 178 ? -0.833 6.329 -8.563 1.00 64.62 178 GLN A N 1
ATOM 1391 C CA . GLN A 1 178 ? -1.246 5.035 -8.001 1.00 64.62 178 GLN A CA 1
ATOM 1392 C C . GLN A 1 178 ? -1.259 5.059 -6.459 1.00 64.62 178 GLN A C 1
ATOM 1394 O O . GLN A 1 178 ? -2.255 4.690 -5.835 1.00 64.62 178 GLN A O 1
ATOM 1399 N N . GLN A 1 179 ? -0.208 5.588 -5.833 1.00 66.38 179 GLN A N 1
ATOM 1400 C CA . GLN A 1 179 ? -0.107 5.795 -4.385 1.00 66.38 179 GLN A CA 1
ATOM 1401 C C . GLN A 1 179 ? -1.226 6.718 -3.865 1.00 66.38 179 GLN A C 1
ATOM 1403 O O . GLN A 1 179 ? -1.824 6.456 -2.823 1.00 66.38 179 GLN A O 1
ATOM 1408 N N . SER A 1 180 ? -1.592 7.747 -4.637 1.00 75.38 180 SER A N 1
ATOM 1409 C CA . SER A 1 180 ? -2.735 8.621 -4.350 1.00 75.38 180 SER A CA 1
ATOM 1410 C C . SER A 1 180 ? -4.084 7.896 -4.450 1.00 75.38 180 SER A C 1
ATOM 1412 O O . SER A 1 180 ? -4.989 8.205 -3.673 1.00 75.38 180 SER A O 1
ATOM 1414 N N . VAL A 1 181 ? -4.245 6.900 -5.336 1.00 70.19 181 VAL A N 1
ATOM 1415 C CA . VAL A 1 181 ? -5.436 6.022 -5.328 1.00 70.19 181 VAL A CA 1
ATOM 1416 C C . VAL A 1 181 ? -5.562 5.337 -3.974 1.00 70.19 181 VAL A C 1
ATOM 1418 O O . VAL A 1 181 ? -6.578 5.500 -3.301 1.00 70.19 181 VAL A O 1
ATOM 1421 N N . TYR A 1 182 ? -4.512 4.624 -3.565 1.00 70.06 182 TYR A N 1
ATOM 1422 C CA . TYR A 1 182 ? -4.480 3.867 -2.319 1.00 70.06 182 TYR A CA 1
ATOM 1423 C C . TYR A 1 182 ? -4.737 4.751 -1.095 1.00 70.06 182 TYR A C 1
ATOM 1425 O O . TYR A 1 182 ? -5.689 4.487 -0.359 1.00 70.06 182 TYR A O 1
ATOM 1433 N N . THR A 1 183 ? -3.949 5.810 -0.894 1.00 77.62 183 THR A N 1
ATOM 1434 C CA . THR A 1 183 ? -4.056 6.669 0.296 1.00 77.62 183 THR A CA 1
ATOM 1435 C C . THR A 1 183 ? -5.464 7.249 0.445 1.00 77.62 183 THR A C 1
ATOM 1437 O O . THR A 1 183 ? -6.022 7.241 1.542 1.00 77.62 183 THR A O 1
ATOM 1440 N N . ASN A 1 184 ? -6.096 7.685 -0.652 1.00 79.62 184 ASN A N 1
ATOM 1441 C CA . ASN A 1 184 ? -7.475 8.176 -0.604 1.00 79.62 184 ASN A CA 1
ATOM 1442 C C . ASN A 1 184 ? -8.489 7.045 -0.356 1.00 79.62 184 ASN A C 1
ATOM 1444 O O . ASN A 1 184 ? -9.350 7.197 0.507 1.00 79.62 184 ASN A O 1
ATOM 1448 N N . THR A 1 185 ? -8.373 5.893 -1.027 1.00 73.81 185 THR A N 1
ATOM 1449 C CA . THR A 1 185 ? -9.269 4.742 -0.804 1.00 73.81 185 THR A CA 1
ATOM 1450 C C . THR A 1 185 ? -9.191 4.220 0.633 1.00 73.81 185 THR A C 1
ATOM 1452 O O . THR A 1 185 ? -10.234 3.926 1.219 1.00 73.81 185 THR A O 1
ATOM 1455 N N . TYR A 1 186 ? -7.999 4.162 1.236 1.00 76.50 186 TYR A N 1
ATOM 1456 C CA . TYR A 1 186 ? -7.817 3.820 2.648 1.00 76.50 186 TYR A CA 1
ATOM 1457 C C . TYR A 1 186 ? -8.474 4.862 3.565 1.00 76.50 186 TYR A C 1
ATOM 1459 O O . TYR A 1 186 ? -9.270 4.515 4.442 1.00 76.50 186 TYR A O 1
ATOM 1467 N N . ASN A 1 187 ? -8.206 6.148 3.321 1.00 82.81 187 ASN A N 1
ATOM 1468 C CA . ASN A 1 187 ? -8.754 7.238 4.123 1.00 82.81 187 ASN A CA 1
ATOM 1469 C C . ASN A 1 187 ? -10.291 7.285 4.073 1.00 82.81 187 ASN A C 1
ATOM 1471 O O . ASN A 1 187 ? -10.923 7.460 5.112 1.00 82.81 187 ASN A O 1
ATOM 1475 N N . GLU A 1 188 ? -10.906 7.090 2.903 1.00 79.62 188 GLU A N 1
ATOM 1476 C CA . GLU A 1 188 ? -12.365 7.127 2.728 1.00 79.62 188 GLU A CA 1
ATOM 1477 C C . GLU A 1 188 ? -13.073 5.841 3.192 1.00 79.62 188 GLU A C 1
ATOM 1479 O O . GLU A 1 188 ? -14.167 5.920 3.757 1.00 79.62 188 GLU A O 1
ATOM 1484 N N . SER A 1 189 ? -12.471 4.665 2.978 1.00 69.06 189 SER A N 1
ATOM 1485 C CA . SER A 1 189 ? -13.134 3.365 3.204 1.00 69.06 189 SER A CA 1
ATOM 1486 C C . SER A 1 189 ? -12.858 2.757 4.580 1.00 69.06 189 SER A C 1
ATOM 1488 O O . SER A 1 189 ? -13.691 2.000 5.079 1.00 69.06 189 SER A O 1
ATOM 1490 N N . ILE A 1 190 ? -11.708 3.084 5.183 1.00 74.31 190 ILE A N 1
ATOM 1491 C CA . ILE A 1 190 ? -11.243 2.549 6.470 1.00 74.31 190 ILE A CA 1
ATOM 1492 C C . ILE A 1 190 ? -11.231 3.662 7.525 1.00 74.31 190 ILE A C 1
ATOM 1494 O O . ILE A 1 190 ? -12.064 3.654 8.429 1.00 74.31 190 ILE A O 1
ATOM 1498 N N . TYR A 1 191 ? -10.343 4.656 7.405 1.00 81.50 191 TYR A N 1
ATOM 1499 C CA . TYR A 1 191 ? -10.097 5.610 8.496 1.00 81.50 191 TYR A CA 1
ATOM 1500 C C . TYR A 1 191 ? -11.278 6.560 8.784 1.00 81.50 191 TYR A C 1
ATOM 1502 O O . TYR A 1 191 ? -11.668 6.697 9.942 1.00 81.50 191 TYR A O 1
ATOM 1510 N N . GLN A 1 192 ? -11.915 7.176 7.780 1.00 81.06 192 GLN A N 1
ATOM 1511 C CA . GLN A 1 192 ? -13.063 8.073 8.012 1.00 81.06 192 GLN A CA 1
ATOM 1512 C C . GLN A 1 192 ? -14.252 7.380 8.720 1.00 81.06 192 GLN A C 1
ATOM 1514 O O . GLN A 1 192 ? -14.783 7.959 9.670 1.00 81.06 192 GLN A O 1
ATOM 1519 N N . PRO A 1 193 ? -14.659 6.145 8.351 1.00 73.31 193 PRO A N 1
ATOM 1520 C CA . PRO A 1 193 ? -15.618 5.355 9.130 1.00 73.31 193 PRO A CA 1
ATOM 1521 C C . PRO A 1 193 ? -15.198 5.047 10.577 1.00 73.31 193 PRO A C 1
ATOM 1523 O O . PRO A 1 193 ? -16.070 4.896 11.432 1.00 73.31 193 PRO A O 1
ATOM 1526 N N . LEU A 1 194 ? -13.894 4.955 10.859 1.00 71.50 194 LEU A N 1
ATOM 1527 C CA . LEU A 1 194 ? -13.344 4.657 12.188 1.00 71.50 194 LEU A CA 1
ATOM 1528 C C . LEU A 1 194 ? -13.186 5.900 13.075 1.00 71.50 194 LEU A C 1
ATOM 1530 O O . LEU A 1 194 ? -13.325 5.802 14.289 1.00 71.50 194 LEU A O 1
ATOM 1534 N N . ALA A 1 195 ? -12.956 7.079 12.497 1.00 70.94 195 ALA A N 1
ATOM 1535 C CA . ALA A 1 195 ? -12.675 8.309 13.244 1.00 70.94 195 ALA A CA 1
ATOM 1536 C C . ALA A 1 195 ? -13.816 8.775 14.182 1.00 70.94 195 ALA A C 1
ATOM 1538 O O . ALA A 1 195 ? -13.576 9.567 15.088 1.00 70.94 195 ALA A O 1
ATOM 1539 N N . GLY A 1 196 ? -15.049 8.287 13.982 1.00 64.94 196 GLY A N 1
ATOM 1540 C CA . GLY A 1 196 ? -16.192 8.474 14.894 1.00 64.94 196 GLY A CA 1
ATOM 1541 C C . GLY A 1 196 ? -16.665 7.187 15.584 1.00 64.94 196 GLY A C 1
ATOM 1542 O O . GLY A 1 196 ? -17.765 7.149 16.132 1.00 64.94 196 GLY A O 1
ATOM 1543 N N . TYR A 1 197 ? -15.886 6.106 15.508 1.00 68.31 197 TYR A N 1
ATOM 1544 C CA . TYR A 1 197 ? -16.285 4.766 15.946 1.00 68.31 197 TYR A CA 1
ATOM 1545 C C . TYR A 1 197 ? -16.073 4.529 17.446 1.00 68.31 197 TYR A C 1
ATOM 1547 O O . TYR A 1 197 ? -16.785 3.719 18.033 1.00 68.31 197 TYR A O 1
ATOM 1555 N N . THR A 1 198 ? -15.151 5.262 18.078 1.00 68.56 198 THR A N 1
ATOM 1556 C CA . THR A 1 198 ? -14.862 5.211 19.523 1.00 68.56 198 THR A CA 1
ATOM 1557 C C . THR A 1 198 ? -15.918 5.895 20.394 1.00 68.56 198 THR A C 1
ATOM 1559 O O . THR A 1 198 ? -16.156 5.448 21.518 1.00 68.56 198 THR A O 1
ATOM 1562 N N . ASP A 1 199 ? -16.618 6.912 19.876 1.00 68.94 199 ASP A N 1
ATOM 1563 C CA . ASP A 1 199 ? -17.638 7.690 20.609 1.00 68.94 199 ASP A CA 1
ATOM 1564 C C . ASP A 1 199 ? -18.746 6.814 21.234 1.00 68.94 199 ASP A C 1
ATOM 1566 O O . ASP A 1 199 ? -19.302 7.141 22.285 1.00 68.94 199 ASP A O 1
ATOM 1570 N N . GLN A 1 200 ? -19.071 5.673 20.616 1.00 67.06 200 GLN A N 1
ATOM 1571 C CA . GLN A 1 200 ? -20.085 4.741 21.127 1.00 67.06 200 GLN A CA 1
ATOM 1572 C C . GLN A 1 200 ? -19.610 3.868 22.304 1.00 67.06 200 GLN A C 1
ATOM 1574 O O . GLN A 1 200 ? -20.467 3.302 22.984 1.00 67.06 200 GLN A O 1
ATOM 1579 N N . PHE A 1 201 ? -18.304 3.754 22.578 1.00 67.62 201 PHE A N 1
ATOM 1580 C CA . PHE A 1 201 ? -17.778 2.909 23.667 1.00 67.62 201 PHE A CA 1
ATOM 1581 C C . PHE A 1 201 ? -17.731 3.645 25.002 1.00 67.62 201 PHE A C 1
ATOM 1583 O O . PHE A 1 201 ? -18.024 3.042 26.035 1.00 67.62 201 PHE A O 1
ATOM 1590 N N . GLY A 1 202 ? -17.524 4.968 24.974 1.00 71.12 202 GLY A N 1
ATOM 1591 C CA . GLY A 1 202 ? -17.750 5.826 26.140 1.00 71.12 202 GLY A CA 1
ATOM 1592 C C . GLY A 1 202 ? -19.157 5.637 26.719 1.00 71.12 202 GLY A C 1
ATOM 1593 O O . GLY A 1 202 ? -19.307 5.500 27.925 1.00 71.12 202 GLY A O 1
ATOM 1594 N N . TYR A 1 203 ? -20.182 5.479 25.869 1.00 72.12 203 TYR A N 1
ATOM 1595 C CA . TYR A 1 203 ? -21.544 5.190 26.334 1.00 72.12 203 TYR A CA 1
ATOM 1596 C C . TYR A 1 203 ? -21.690 3.817 27.015 1.00 72.12 203 TYR A C 1
ATOM 1598 O O . TYR A 1 203 ? -22.477 3.700 27.953 1.00 72.12 203 TYR A O 1
ATOM 1606 N N . ILE A 1 204 ? -20.958 2.783 26.580 1.00 74.50 204 ILE A N 1
ATOM 1607 C CA . ILE A 1 204 ? -20.975 1.469 27.250 1.00 74.50 204 ILE A CA 1
ATOM 1608 C C . ILE A 1 204 ? -20.419 1.638 28.665 1.00 74.50 204 ILE A C 1
ATOM 1610 O O . ILE A 1 204 ? -21.113 1.322 29.629 1.00 74.50 204 ILE A O 1
ATOM 1614 N N . LYS A 1 205 ? -19.220 2.219 28.775 1.00 75.88 205 LYS A N 1
ATOM 1615 C CA . LYS A 1 205 ? -18.491 2.409 30.033 1.00 75.88 205 LYS A CA 1
ATOM 1616 C C . LYS A 1 205 ? -19.180 3.359 31.014 1.00 75.88 205 LYS A C 1
ATOM 1618 O O . LYS A 1 205 ? -19.317 3.044 32.192 1.00 75.88 205 LYS A O 1
ATOM 1623 N N . ASP A 1 206 ? -19.696 4.490 30.532 1.00 77.56 206 ASP A N 1
ATOM 1624 C CA . ASP A 1 206 ? -20.484 5.419 31.350 1.00 77.56 206 ASP A CA 1
ATOM 1625 C C . ASP A 1 206 ? -21.716 4.718 31.948 1.00 77.56 206 ASP A C 1
ATOM 1627 O O . ASP A 1 206 ? -22.119 5.023 33.070 1.00 77.56 206 ASP A O 1
ATOM 1631 N N . ASN A 1 207 ? -22.316 3.755 31.231 1.00 72.50 207 ASN A N 1
ATOM 1632 C CA . ASN A 1 207 ? -23.451 2.987 31.737 1.00 72.50 207 ASN A CA 1
ATOM 1633 C C . ASN A 1 207 ? -23.044 1.771 32.584 1.00 72.50 207 ASN A C 1
ATOM 1635 O O . ASN A 1 207 ? -23.797 1.456 33.505 1.00 72.50 207 ASN A O 1
ATOM 1639 N N . THR A 1 208 ? -21.904 1.105 32.357 1.00 76.50 208 THR A N 1
ATOM 1640 C CA . THR A 1 208 ? -21.410 0.048 33.265 1.00 76.50 208 THR A CA 1
ATOM 1641 C C . THR A 1 208 ? -21.021 0.636 34.613 1.00 76.50 208 THR A C 1
ATOM 1643 O O . THR A 1 208 ? -21.570 0.194 35.623 1.00 76.50 208 THR A O 1
ATOM 1646 N N . GLN A 1 209 ? -20.217 1.703 34.631 1.00 79.69 209 GLN A N 1
ATOM 1647 C CA . GLN A 1 209 ? -19.845 2.424 35.849 1.00 79.69 209 GLN A CA 1
ATOM 1648 C C . GLN A 1 209 ? -21.087 2.946 36.584 1.00 79.69 209 GLN A C 1
ATOM 1650 O O . GLN A 1 209 ? -21.260 2.667 37.766 1.00 79.69 209 GLN A O 1
ATOM 1655 N N . LEU A 1 210 ? -22.018 3.618 35.891 1.00 76.69 210 LEU A N 1
ATOM 1656 C CA . LEU A 1 210 ? -23.255 4.108 36.514 1.00 76.69 210 LEU A CA 1
ATOM 1657 C C . LEU A 1 210 ? -24.128 2.971 37.073 1.00 76.69 210 LEU A C 1
ATOM 1659 O O . LEU A 1 210 ? -24.817 3.161 38.077 1.00 76.69 210 LEU A O 1
ATOM 1663 N N . SER A 1 211 ? -24.104 1.788 36.451 1.00 76.75 211 SER A N 1
ATOM 1664 C CA . SER A 1 211 ? -24.797 0.603 36.972 1.00 76.75 211 SER A CA 1
ATOM 1665 C C . SER A 1 211 ? -24.103 0.053 38.217 1.00 76.75 211 SER A C 1
ATOM 1667 O O . SER A 1 211 ? -24.778 -0.221 39.203 1.00 76.75 211 SER A O 1
ATOM 1669 N N . LYS A 1 212 ? -22.770 -0.056 38.192 1.00 78.88 212 LYS A N 1
ATOM 1670 C CA . LYS A 1 212 ? -21.919 -0.512 39.299 1.00 78.88 212 LYS A CA 1
ATOM 1671 C C . LYS A 1 212 ? -22.070 0.390 40.529 1.00 78.88 212 LYS A C 1
ATOM 1673 O O . LYS A 1 212 ? -22.362 -0.107 41.613 1.00 78.88 212 LYS A O 1
ATOM 1678 N N . ASP A 1 213 ? -22.015 1.707 40.334 1.00 78.94 213 ASP A N 1
ATOM 1679 C CA . ASP A 1 213 ? -22.254 2.723 41.369 1.00 78.94 213 ASP A CA 1
ATOM 1680 C C . ASP A 1 213 ? -23.670 2.605 41.965 1.00 78.94 213 ASP A C 1
ATOM 1682 O O . ASP A 1 213 ? -23.854 2.651 43.184 1.00 78.94 213 ASP A O 1
ATOM 1686 N N . SER A 1 214 ? -24.681 2.411 41.108 1.00 75.50 214 SER A N 1
ATOM 1687 C CA . SER A 1 214 ? -26.077 2.227 41.539 1.00 75.50 214 SER A CA 1
ATOM 1688 C C . SER A 1 214 ? -26.292 0.907 42.288 1.00 75.50 214 SER A C 1
ATOM 1690 O O . SER A 1 214 ? -27.149 0.839 43.169 1.00 75.50 214 SER A O 1
ATOM 1692 N N . PHE A 1 215 ? -25.517 -0.133 41.963 1.00 77.88 215 PHE A N 1
ATOM 1693 C CA . PHE A 1 215 ? -25.527 -1.410 42.673 1.00 77.88 215 PHE A CA 1
ATOM 1694 C C . PHE A 1 215 ? -24.854 -1.327 44.039 1.00 77.88 215 PHE A C 1
ATOM 1696 O O . PHE A 1 215 ? -25.436 -1.824 44.994 1.00 77.88 215 PHE A O 1
ATOM 1703 N N . GLY A 1 216 ? -23.699 -0.666 44.165 1.00 78.81 216 GLY A N 1
ATOM 1704 C CA . GLY A 1 216 ? -23.034 -0.492 45.463 1.00 78.81 216 GLY A CA 1
ATOM 1705 C C . GLY A 1 216 ? -23.924 0.246 46.470 1.00 78.81 216 GLY A C 1
ATOM 1706 O O . GLY A 1 216 ? -24.102 -0.201 47.598 1.00 78.81 216 GLY A O 1
ATOM 1707 N N . GLY A 1 217 ? -24.612 1.310 46.037 1.00 78.81 217 GLY A N 1
ATOM 1708 C CA . GLY A 1 217 ? -25.603 2.002 46.877 1.00 78.81 217 GLY A CA 1
ATOM 1709 C C . GLY A 1 217 ? -26.857 1.173 47.212 1.00 78.81 217 GLY A C 1
ATOM 1710 O O . GLY A 1 217 ? -27.565 1.483 48.171 1.00 78.81 217 GLY A O 1
ATOM 1711 N N . PHE A 1 218 ? -27.144 0.118 46.444 1.00 78.62 218 PHE A N 1
ATOM 1712 C CA . PHE A 1 218 ? -28.179 -0.868 46.759 1.00 78.62 218 PHE A CA 1
ATOM 1713 C C . PHE A 1 218 ? -27.657 -1.967 47.708 1.00 78.62 218 PHE A C 1
ATOM 1715 O O . PHE A 1 218 ? -28.387 -2.398 48.600 1.00 78.62 218 PHE A O 1
ATOM 1722 N N . GLU A 1 219 ? -26.395 -2.373 47.567 1.00 80.12 219 GLU A N 1
ATOM 1723 C CA . GLU A 1 219 ? -25.706 -3.314 48.452 1.00 80.12 219 GLU A CA 1
ATOM 1724 C C . GLU A 1 219 ? -25.572 -2.749 49.874 1.00 80.12 219 GLU A C 1
ATOM 1726 O O . GLU A 1 219 ? -26.008 -3.407 50.815 1.00 80.12 219 GLU A O 1
ATOM 1731 N N . GLU A 1 220 ? -25.114 -1.498 50.037 1.00 82.38 220 GLU A N 1
ATOM 1732 C CA . GLU A 1 220 ? -25.079 -0.797 51.338 1.00 82.38 220 GLU A CA 1
ATOM 1733 C C . GLU A 1 220 ? -26.462 -0.788 52.027 1.00 82.38 220 GLU A C 1
ATOM 1735 O O . GLU A 1 220 ? -26.582 -0.909 53.251 1.00 82.38 220 GLU A O 1
ATOM 1740 N N . LEU A 1 221 ? -27.538 -0.659 51.241 1.00 81.81 221 LEU A N 1
ATOM 1741 C CA . LEU A 1 221 ? -28.913 -0.652 51.741 1.00 81.81 221 LEU A CA 1
ATOM 1742 C C . LEU A 1 221 ? -29.403 -2.064 52.114 1.00 81.81 221 LEU A C 1
ATOM 1744 O O . LEU A 1 221 ? -30.121 -2.212 53.105 1.00 81.81 221 LEU A O 1
ATOM 1748 N N . MET A 1 222 ? -28.982 -3.097 51.377 1.00 80.06 222 MET A N 1
ATOM 1749 C CA . MET A 1 222 ? -29.192 -4.505 51.735 1.00 80.06 222 MET A CA 1
ATOM 1750 C C . MET A 1 222 ? -28.416 -4.900 53.001 1.00 80.06 222 MET A C 1
ATOM 1752 O O . MET A 1 222 ? -28.993 -5.551 53.869 1.00 80.06 222 MET A O 1
ATOM 1756 N N . GLU A 1 223 ? -27.156 -4.476 53.147 1.00 84.69 223 GLU A N 1
ATOM 1757 C CA . GLU A 1 223 ? -26.326 -4.727 54.336 1.00 84.69 223 GLU A CA 1
ATOM 1758 C C . GLU A 1 223 ? -26.942 -4.052 55.569 1.00 84.69 223 GLU A C 1
ATOM 1760 O O . GLU A 1 223 ? -27.124 -4.681 56.613 1.00 84.69 223 GLU A O 1
ATOM 1765 N N . SER A 1 224 ? -27.367 -2.790 55.436 1.00 83.75 224 SER A N 1
ATOM 1766 C CA . SER A 1 224 ? -28.058 -2.071 56.511 1.00 83.75 224 SER A CA 1
ATOM 1767 C C . SER A 1 224 ? -29.397 -2.715 56.902 1.00 83.75 224 SER A C 1
ATOM 1769 O O . SER A 1 224 ? -29.807 -2.617 58.062 1.00 83.75 224 SER A O 1
ATOM 1771 N N . TYR A 1 225 ? -30.085 -3.369 55.963 1.00 83.75 225 TYR A N 1
ATOM 1772 C CA . TYR A 1 225 ? -31.342 -4.079 56.208 1.00 83.75 225 TYR A CA 1
ATOM 1773 C C . TYR A 1 225 ? -31.126 -5.448 56.878 1.00 83.75 225 TYR A C 1
ATOM 1775 O O . TYR A 1 225 ? -31.832 -5.776 57.832 1.00 83.75 225 TYR A O 1
ATOM 1783 N N . GLU A 1 226 ? -30.128 -6.217 56.435 1.00 85.25 226 GLU A N 1
ATOM 1784 C CA . GLU A 1 226 ? -29.714 -7.485 57.052 1.00 85.25 226 GLU A CA 1
ATOM 1785 C C . GLU A 1 226 ? -29.285 -7.267 58.513 1.00 85.25 226 GLU A C 1
ATOM 1787 O O . GLU A 1 226 ? -29.871 -7.873 59.414 1.00 85.25 226 GLU A O 1
ATOM 1792 N N . ASN A 1 227 ? -28.408 -6.290 58.771 1.00 85.31 227 ASN A N 1
ATOM 1793 C CA . ASN A 1 227 ? -27.959 -5.943 60.123 1.00 85.31 227 ASN A CA 1
ATOM 1794 C C . ASN A 1 227 ? -29.134 -5.556 61.043 1.00 85.31 227 ASN A C 1
ATOM 1796 O O . ASN A 1 227 ? -29.146 -5.918 62.219 1.00 85.31 227 ASN A O 1
ATOM 1800 N N . GLN A 1 228 ? -30.152 -4.858 60.520 1.00 82.38 228 GLN A N 1
ATOM 1801 C CA . GLN A 1 228 ? -31.363 -4.526 61.283 1.00 82.38 228 GLN A CA 1
ATOM 1802 C C . GLN A 1 228 ? -32.210 -5.764 61.617 1.00 82.38 228 GLN A C 1
ATOM 1804 O O . GLN A 1 228 ? -32.840 -5.797 62.674 1.00 82.38 228 GLN A O 1
ATOM 1809 N N . LEU A 1 229 ? -32.251 -6.789 60.763 1.00 82.25 229 LEU A N 1
ATOM 1810 C CA . LEU A 1 229 ? -32.946 -8.044 61.072 1.00 82.25 229 LEU A CA 1
ATOM 1811 C C . LEU A 1 229 ? -32.168 -8.908 62.072 1.00 82.25 229 LEU A C 1
ATOM 1813 O O . LEU A 1 229 ? -32.787 -9.519 62.945 1.00 82.25 229 LEU A O 1
ATOM 1817 N N . VAL A 1 230 ? -30.834 -8.903 62.016 1.00 84.19 230 VAL A N 1
ATOM 1818 C CA . VAL A 1 230 ? -29.988 -9.553 63.030 1.00 84.19 230 VAL A CA 1
ATOM 1819 C C . VAL A 1 230 ? -30.118 -8.857 64.388 1.00 84.19 230 VAL A C 1
ATOM 1821 O O . VAL A 1 230 ? -30.386 -9.535 65.378 1.00 84.19 230 VAL A O 1
ATOM 1824 N N . GLU A 1 231 ? -30.041 -7.521 64.451 1.00 81.69 231 GLU A N 1
ATOM 1825 C CA . GLU A 1 231 ? -30.244 -6.760 65.698 1.00 81.69 231 GLU A CA 1
ATOM 1826 C C . GLU A 1 231 ? -31.638 -7.023 66.296 1.00 81.69 231 GLU A C 1
ATOM 1828 O O . GLU A 1 231 ? -31.762 -7.272 67.496 1.00 81.69 231 GLU A O 1
ATOM 1833 N N . ASN A 1 232 ? -32.693 -7.057 65.471 1.00 74.81 232 ASN A N 1
ATOM 1834 C CA . ASN A 1 232 ? -34.033 -7.426 65.937 1.00 74.81 232 ASN A CA 1
ATOM 1835 C C . ASN A 1 232 ? -34.110 -8.887 66.417 1.00 74.81 232 ASN A C 1
ATOM 1837 O O . ASN A 1 232 ? -34.736 -9.148 67.439 1.00 74.81 232 ASN A O 1
ATOM 1841 N N . THR A 1 233 ? -33.420 -9.828 65.765 1.00 75.75 233 THR A N 1
ATOM 1842 C CA . THR A 1 233 ? -33.371 -11.234 66.207 1.00 75.75 233 THR A CA 1
ATOM 1843 C C . THR A 1 233 ? -32.635 -11.386 67.549 1.00 75.75 233 THR A C 1
ATOM 1845 O O . THR A 1 233 ? -33.054 -12.176 68.399 1.00 75.75 233 THR A O 1
ATOM 1848 N N . GLU A 1 234 ? -31.577 -10.603 67.801 1.00 79.44 234 GLU A N 1
ATOM 1849 C CA . GLU A 1 234 ? -30.950 -10.526 69.128 1.00 79.44 234 GLU A CA 1
ATOM 1850 C C . GLU A 1 234 ? -31.896 -9.902 70.168 1.00 79.44 234 GLU A C 1
ATOM 1852 O O . GLU A 1 234 ? -31.991 -10.399 71.294 1.00 79.44 234 GLU A O 1
ATOM 1857 N N . LEU A 1 235 ? -32.636 -8.844 69.818 1.00 75.31 235 LEU A N 1
ATOM 1858 C CA . LEU A 1 235 ? -33.648 -8.248 70.699 1.00 75.31 235 LEU A CA 1
ATOM 1859 C C . LEU A 1 235 ? -34.765 -9.249 71.038 1.00 75.31 235 LEU A C 1
ATOM 1861 O O . LEU A 1 235 ? -35.126 -9.365 72.209 1.00 75.31 235 LEU A O 1
ATOM 1865 N N . ASP A 1 236 ? -35.248 -10.031 70.070 1.00 73.19 236 ASP A N 1
ATOM 1866 C CA . ASP A 1 236 ? -36.260 -11.076 70.271 1.00 73.19 236 ASP A CA 1
ATOM 1867 C C . ASP A 1 236 ? -35.777 -12.159 71.254 1.00 73.19 236 ASP A C 1
ATOM 1869 O O . ASP A 1 236 ? -36.502 -12.540 72.180 1.00 73.19 236 ASP A O 1
ATOM 1873 N N . GLN A 1 237 ? -34.523 -12.609 71.127 1.00 77.25 237 GLN A N 1
ATOM 1874 C CA . GLN A 1 237 ? -33.910 -13.542 72.082 1.00 77.25 237 GLN A CA 1
ATOM 1875 C C . GLN A 1 237 ? -33.806 -12.938 73.494 1.00 77.25 237 GLN A C 1
ATOM 1877 O O . GLN A 1 237 ? -34.096 -13.616 74.486 1.00 77.25 237 GLN A O 1
ATOM 1882 N N . ASN A 1 238 ? -33.452 -11.653 73.605 1.00 77.25 238 ASN A N 1
ATOM 1883 C CA . ASN A 1 238 ? -33.407 -10.941 74.884 1.00 77.25 238 ASN A CA 1
ATOM 1884 C C . ASN A 1 238 ? -34.808 -10.762 75.506 1.00 77.25 238 ASN A C 1
ATOM 1886 O O . ASN A 1 238 ? -34.951 -10.893 76.727 1.00 77.25 238 ASN A O 1
ATOM 1890 N N . TYR A 1 239 ? -35.852 -10.526 74.702 1.00 74.19 239 TYR A N 1
ATOM 1891 C CA . TYR A 1 239 ? -37.243 -10.497 75.170 1.00 74.19 239 TYR A CA 1
ATOM 1892 C C . TYR A 1 239 ? -37.696 -11.866 75.693 1.00 74.19 239 TYR A C 1
ATOM 1894 O O . TYR A 1 239 ? -38.281 -11.928 76.776 1.00 74.19 239 TYR A O 1
ATOM 1902 N N . LEU A 1 240 ? -37.373 -12.961 74.993 1.00 75.94 240 LEU A N 1
ATOM 1903 C CA . LEU A 1 240 ? -37.666 -14.325 75.454 1.00 75.94 240 LEU A CA 1
ATOM 1904 C C . LEU A 1 240 ? -36.955 -14.665 76.767 1.00 75.94 240 LEU A C 1
ATOM 1906 O O . LEU A 1 240 ? -37.611 -15.128 77.700 1.00 75.94 240 LEU A O 1
ATOM 1910 N N . SER A 1 241 ? -35.655 -14.367 76.881 1.00 79.88 241 SER A N 1
ATOM 1911 C CA . SER A 1 241 ? -34.914 -14.555 78.137 1.00 79.88 241 SER A CA 1
ATOM 1912 C C . SER A 1 241 ? -35.535 -13.747 79.279 1.00 79.88 241 SER A C 1
ATOM 1914 O O . SER A 1 241 ? -35.731 -14.277 80.367 1.00 79.88 241 SER A O 1
ATOM 1916 N N . SER A 1 242 ? -35.913 -12.490 79.025 1.00 75.44 242 SER A N 1
ATOM 1917 C CA . SER A 1 242 ? -36.533 -11.611 80.027 1.00 75.44 242 SER A CA 1
ATOM 1918 C C . SER A 1 242 ? -37.911 -12.108 80.484 1.00 75.44 242 SER A C 1
ATOM 1920 O O . SER A 1 242 ? -38.264 -11.985 81.660 1.00 75.44 242 SER A O 1
ATOM 1922 N N . LEU A 1 243 ? -38.696 -12.683 79.566 1.00 73.94 243 LEU A N 1
ATOM 1923 C CA . LEU A 1 243 ? -40.002 -13.270 79.858 1.00 73.94 243 LEU A CA 1
ATOM 1924 C C . LEU A 1 243 ? -39.863 -14.571 80.664 1.00 73.94 243 LEU A C 1
ATOM 1926 O O . LEU A 1 243 ? -40.609 -14.782 81.625 1.00 73.94 243 LEU A O 1
ATOM 1930 N N . GLU A 1 244 ? -38.892 -15.422 80.316 1.00 75.56 244 GLU A N 1
ATOM 1931 C CA . GLU A 1 244 ? -38.621 -16.653 81.057 1.00 75.56 244 GLU A CA 1
ATOM 1932 C C . GLU A 1 244 ? -38.034 -16.365 82.449 1.00 75.56 244 GLU A C 1
ATOM 1934 O O . GLU A 1 244 ? -38.530 -16.921 83.429 1.00 75.56 244 GLU A O 1
ATOM 1939 N N . ASP A 1 245 ? -37.089 -15.428 82.583 1.00 75.19 245 ASP A N 1
ATOM 1940 C CA . ASP A 1 245 ? -36.576 -14.962 83.881 1.00 75.19 245 ASP A CA 1
ATOM 1941 C C . ASP A 1 245 ? -37.711 -14.443 84.780 1.00 75.19 245 ASP A C 1
ATOM 1943 O O . ASP A 1 245 ? -37.797 -14.796 85.961 1.00 75.19 245 ASP A O 1
ATOM 1947 N N . ALA A 1 246 ? -38.638 -13.647 84.235 1.00 71.12 246 ALA A N 1
ATOM 1948 C CA . ALA A 1 246 ? -39.798 -13.158 84.980 1.00 71.12 246 ALA A CA 1
ATOM 1949 C C . ALA A 1 246 ? -40.761 -14.292 85.394 1.00 71.12 246 ALA A C 1
ATOM 1951 O O . ALA A 1 246 ? -41.292 -14.273 86.511 1.00 71.12 246 ALA A O 1
ATOM 1952 N N . SER A 1 247 ? -40.938 -15.310 84.547 1.00 70.81 247 SER A N 1
ATOM 1953 C CA . SER A 1 247 ? -41.706 -16.524 84.861 1.00 70.81 247 SER A CA 1
ATOM 1954 C C . SER A 1 247 ? -41.046 -17.340 85.986 1.00 70.81 247 SER A C 1
ATOM 1956 O O . SER A 1 247 ? -41.692 -17.664 86.989 1.00 70.81 247 SER A O 1
ATOM 1958 N N . GLN A 1 248 ? -39.732 -17.583 85.901 1.00 73.31 248 GLN A N 1
ATOM 1959 C CA . GLN A 1 248 ? -38.956 -18.302 86.918 1.00 73.31 248 GLN A CA 1
ATOM 1960 C C . GLN A 1 248 ? -38.886 -17.534 88.255 1.00 73.31 248 GLN A C 1
ATOM 1962 O O . GLN A 1 248 ? -38.948 -18.138 89.332 1.00 73.31 248 GLN A O 1
ATOM 1967 N N . LEU A 1 249 ? -38.825 -16.197 88.232 1.00 70.19 249 LEU A N 1
ATOM 1968 C CA . LEU A 1 249 ? -38.913 -15.354 89.434 1.00 70.19 249 LEU A CA 1
ATOM 1969 C C . LEU A 1 249 ? -40.267 -15.494 90.147 1.00 70.19 249 LEU A C 1
ATOM 1971 O O . LEU A 1 249 ? -40.312 -15.492 91.382 1.00 70.19 249 LEU A O 1
ATOM 1975 N N . LYS A 1 250 ? -41.361 -15.656 89.392 1.00 63.88 250 LYS A N 1
ATOM 1976 C CA . LYS A 1 250 ? -42.704 -15.886 89.939 1.00 63.88 250 LYS A CA 1
ATOM 1977 C C . LYS A 1 250 ? -42.859 -17.296 90.516 1.00 63.88 250 LYS A C 1
ATOM 1979 O O . LYS A 1 250 ? -43.356 -17.438 91.634 1.00 63.88 250 LYS A O 1
ATOM 1984 N N . GLU A 1 251 ? -42.381 -18.321 89.809 1.00 65.62 251 GLU A N 1
ATOM 1985 C CA . GLU A 1 251 ? -42.445 -19.718 90.264 1.00 65.62 251 GLU A CA 1
ATOM 1986 C C . GLU A 1 251 ? -41.570 -19.974 91.509 1.00 65.62 251 GLU A C 1
ATOM 1988 O O . GLU A 1 251 ? -41.965 -20.703 92.423 1.00 65.62 251 GLU A O 1
ATOM 1993 N N . SER A 1 252 ? -40.399 -19.335 91.594 1.00 65.12 252 SER A N 1
ATOM 1994 C CA . SER A 1 252 ? -39.425 -19.589 92.664 1.00 65.12 252 SER A CA 1
ATOM 1995 C C . SER A 1 252 ? -39.712 -18.887 93.998 1.00 65.12 252 SER A C 1
ATOM 1997 O O . SER A 1 252 ? -39.243 -19.370 95.036 1.00 65.12 252 SER A O 1
ATOM 1999 N N . ASN A 1 253 ? -40.453 -17.764 94.037 1.00 55.59 253 ASN A N 1
ATOM 2000 C CA . ASN A 1 253 ? -40.710 -17.067 95.305 1.00 55.59 253 ASN A CA 1
ATOM 2001 C C . ASN A 1 253 ? -41.985 -16.196 95.341 1.00 55.59 253 ASN A C 1
ATOM 2003 O O . ASN A 1 253 ? -41.965 -14.996 95.058 1.00 55.59 253 ASN A O 1
ATOM 2007 N N . ASN A 1 254 ? -43.073 -16.782 95.852 1.00 55.94 254 ASN A N 1
ATOM 2008 C CA . ASN A 1 254 ? -44.427 -16.212 95.985 1.00 55.94 254 ASN A CA 1
ATOM 2009 C C . ASN A 1 254 ? -44.558 -15.058 97.026 1.00 55.94 254 ASN A C 1
ATOM 2011 O O . ASN A 1 254 ? -45.585 -14.891 97.681 1.00 55.94 254 ASN A O 1
ATOM 2015 N N . THR A 1 255 ? -43.488 -14.281 97.233 1.00 54.06 255 THR A N 1
ATOM 2016 C CA . THR A 1 255 ? -43.397 -13.187 98.219 1.00 54.06 255 THR A CA 1
ATOM 2017 C C . THR A 1 255 ? -42.861 -11.870 97.636 1.00 54.06 255 THR A C 1
ATOM 2019 O O . THR A 1 255 ? -42.988 -10.831 98.280 1.00 54.06 255 THR A O 1
ATOM 2022 N N . ASN A 1 256 ? -42.288 -11.884 96.424 1.00 59.66 256 ASN A N 1
ATOM 2023 C CA . ASN A 1 256 ? -41.590 -10.745 95.808 1.00 59.66 256 ASN A CA 1
ATOM 2024 C C . ASN A 1 256 ? -42.357 -10.126 94.616 1.00 59.66 256 ASN A C 1
ATOM 2026 O O . ASN A 1 256 ? -41.762 -9.742 93.610 1.00 59.66 256 ASN A O 1
ATOM 2030 N N . ILE A 1 257 ? -43.680 -9.966 94.750 1.00 61.56 257 ILE A N 1
ATOM 2031 C CA . ILE A 1 257 ? -44.554 -9.345 93.729 1.00 61.56 257 ILE A CA 1
ATOM 2032 C C . ILE A 1 257 ? -43.975 -8.033 93.169 1.00 61.56 257 ILE A C 1
ATOM 2034 O O . ILE A 1 257 ? -44.035 -7.814 91.967 1.00 61.56 257 ILE A O 1
ATOM 2038 N N . TYR A 1 258 ? -43.348 -7.195 94.001 1.00 64.50 258 TYR A N 1
ATOM 2039 C CA . TYR A 1 258 ? -42.779 -5.920 93.551 1.00 64.50 258 TYR A CA 1
ATOM 2040 C C . TYR A 1 258 ? -41.630 -6.045 92.539 1.00 64.50 258 TYR A C 1
ATOM 2042 O O . TYR A 1 258 ? -41.539 -5.188 91.671 1.00 64.50 258 TYR A O 1
ATOM 2050 N N . SER A 1 259 ? -40.764 -7.066 92.616 1.00 66.25 259 SER A N 1
ATOM 2051 C CA . SER A 1 259 ? -39.685 -7.221 91.623 1.00 66.25 259 SER A CA 1
ATOM 2052 C C . SER A 1 259 ? -40.199 -7.845 90.331 1.00 66.25 259 SER A C 1
ATOM 2054 O O . SER A 1 259 ? -39.818 -7.396 89.260 1.00 66.25 259 SER A O 1
ATOM 2056 N N . PHE A 1 260 ? -41.124 -8.807 90.425 1.00 68.50 260 PHE A N 1
ATOM 2057 C CA . PHE A 1 260 ? -41.849 -9.324 89.259 1.00 68.50 260 PHE A CA 1
ATOM 2058 C C . PHE A 1 260 ? -42.575 -8.192 88.516 1.00 68.50 260 PHE A C 1
ATOM 2060 O O . PHE A 1 260 ? -42.443 -8.052 87.306 1.00 68.50 260 PHE A O 1
ATOM 2067 N N . GLN A 1 261 ? -43.287 -7.337 89.253 1.00 69.19 261 GLN A N 1
ATOM 2068 C CA . GLN A 1 261 ? -44.060 -6.242 88.679 1.00 69.19 261 GLN A CA 1
ATOM 2069 C C . GLN A 1 261 ? -43.175 -5.096 88.157 1.00 69.19 261 GLN A C 1
ATOM 2071 O O . GLN A 1 261 ? -43.583 -4.419 87.220 1.00 69.19 261 GLN A O 1
ATOM 2076 N N . ASP A 1 262 ? -41.967 -4.889 88.691 1.00 72.50 262 ASP A N 1
ATOM 2077 C CA . ASP A 1 262 ? -40.972 -3.970 88.113 1.00 72.50 262 ASP A CA 1
ATOM 2078 C C . ASP A 1 262 ? -40.415 -4.520 86.785 1.00 72.50 262 ASP A C 1
ATOM 2080 O O . ASP A 1 262 ? -40.500 -3.840 85.764 1.00 72.50 262 ASP A O 1
ATOM 2084 N N . SER A 1 263 ? -39.978 -5.787 86.747 1.00 69.94 263 SER A N 1
ATOM 2085 C CA . SER A 1 263 ? -39.548 -6.463 85.510 1.00 69.94 263 SER A CA 1
ATOM 2086 C C . SER A 1 263 ? -40.644 -6.484 84.436 1.00 69.94 263 SER A C 1
ATOM 2088 O O . SER A 1 263 ? -40.373 -6.196 83.274 1.00 69.94 263 SER A O 1
ATOM 2090 N N . PHE A 1 264 ? -41.898 -6.744 84.818 1.00 70.25 264 PHE A N 1
ATOM 2091 C CA . PHE A 1 264 ? -43.049 -6.721 83.910 1.00 70.25 264 PHE A CA 1
ATOM 2092 C C . PHE A 1 264 ? -43.350 -5.310 83.374 1.00 70.25 264 PHE A C 1
ATOM 2094 O O . PHE A 1 264 ? -43.643 -5.147 82.192 1.00 70.25 264 PHE A O 1
ATOM 2101 N N . ASN A 1 265 ? -43.212 -4.267 84.205 1.00 71.94 265 ASN A N 1
ATOM 2102 C CA . ASN A 1 265 ? -43.331 -2.876 83.750 1.00 71.94 265 ASN A CA 1
ATOM 2103 C C . ASN A 1 265 ? -42.173 -2.451 82.831 1.00 71.94 265 ASN A C 1
ATOM 2105 O O . ASN A 1 265 ? -42.384 -1.621 81.950 1.00 71.94 265 ASN A O 1
ATOM 2109 N N . GLN A 1 266 ? -40.969 -3.001 83.016 1.00 72.50 266 GLN A N 1
ATOM 2110 C CA . GLN A 1 266 ? -39.819 -2.752 82.138 1.00 72.50 266 GLN A CA 1
ATOM 2111 C C . GLN A 1 266 ? -39.998 -3.447 80.779 1.00 72.50 266 GLN A C 1
ATOM 2113 O O . GLN A 1 266 ? -39.846 -2.793 79.749 1.00 72.50 266 GLN A O 1
ATOM 2118 N N . PHE A 1 267 ? -40.438 -4.711 80.769 1.00 72.44 267 PHE A N 1
ATOM 2119 C CA . PHE A 1 267 ? -40.860 -5.431 79.559 1.00 72.44 267 PHE A CA 1
ATOM 2120 C C . PHE A 1 267 ? -41.940 -4.653 78.786 1.00 72.44 267 PHE A C 1
ATOM 2122 O O . PHE A 1 267 ? -41.774 -4.365 77.602 1.00 72.44 267 PHE A O 1
ATOM 2129 N N . TYR A 1 268 ? -42.996 -4.208 79.476 1.00 70.38 268 TYR A N 1
ATOM 2130 C CA . TYR A 1 268 ? -44.061 -3.386 78.894 1.00 70.38 268 TYR A CA 1
ATOM 2131 C C . TYR A 1 268 ? -43.557 -2.050 78.318 1.00 70.38 268 TYR A C 1
ATOM 2133 O O . TYR A 1 268 ? -43.981 -1.649 77.236 1.00 70.38 268 TYR A O 1
ATOM 2141 N N . GLN A 1 269 ? -42.633 -1.362 78.998 1.00 72.31 269 GLN A N 1
ATOM 2142 C CA . GLN A 1 269 ? -42.061 -0.103 78.498 1.00 72.31 269 GLN A CA 1
ATOM 2143 C C . GLN A 1 269 ? -41.146 -0.291 77.280 1.00 72.31 269 GLN A C 1
ATOM 2145 O O . GLN A 1 269 ? -41.075 0.621 76.459 1.00 72.31 269 GLN A O 1
ATOM 2150 N N . GLY A 1 270 ? -40.495 -1.449 77.124 1.00 70.75 270 GLY A N 1
ATOM 2151 C CA . GLY A 1 270 ? -39.813 -1.816 75.877 1.00 70.75 270 GLY A CA 1
ATOM 2152 C C . GLY A 1 270 ? -40.808 -2.071 74.740 1.00 70.75 270 GLY A C 1
ATOM 2153 O O . GLY A 1 270 ? -40.724 -1.446 73.683 1.00 70.75 270 GLY A O 1
ATOM 2154 N N . LEU A 1 271 ? -41.814 -2.909 75.000 1.00 68.44 271 LEU A N 1
ATOM 2155 C CA . LEU A 1 271 ? -42.821 -3.356 74.028 1.00 68.44 271 LEU A CA 1
ATOM 2156 C C . LEU A 1 271 ? -43.739 -2.225 73.516 1.00 68.44 271 LEU A C 1
ATOM 2158 O O . LEU A 1 271 ? -44.191 -2.262 72.373 1.00 68.44 271 LEU A O 1
ATOM 2162 N N . VAL A 1 272 ? -43.984 -1.199 74.340 1.00 66.56 272 VAL A N 1
ATOM 2163 C CA . VAL A 1 272 ? -44.765 0.009 73.994 1.00 66.56 272 VAL A CA 1
ATOM 2164 C C . VAL A 1 272 ? -43.855 1.237 73.782 1.00 66.56 272 VAL A C 1
ATOM 2166 O O . VAL A 1 272 ? -44.313 2.381 73.752 1.00 66.56 272 VAL A O 1
ATOM 2169 N N . SER A 1 273 ? -42.547 1.029 73.600 1.00 67.44 273 SER A N 1
ATOM 2170 C CA . SER A 1 273 ? -41.651 2.094 73.141 1.00 67.44 273 SER A CA 1
ATOM 2171 C C . SER A 1 273 ? -42.003 2.520 71.710 1.00 67.44 273 SER A C 1
ATOM 2173 O O . SER A 1 273 ? -42.405 1.714 70.870 1.00 67.44 273 SER A O 1
ATOM 2175 N N . GLY A 1 274 ? -41.806 3.804 71.397 1.00 62.72 274 GLY A N 1
ATOM 2176 C CA . GLY A 1 274 ? -41.957 4.314 70.027 1.00 62.72 274 GLY A CA 1
ATOM 2177 C C . GLY A 1 274 ? -40.849 3.855 69.071 1.00 62.72 274 GLY A C 1
ATOM 2178 O O . GLY A 1 274 ? -40.846 4.254 67.909 1.00 62.72 274 GLY A O 1
ATOM 2179 N N . ASP A 1 275 ? -39.900 3.055 69.558 1.00 69.88 275 ASP A N 1
ATOM 2180 C CA . ASP A 1 275 ? -38.725 2.616 68.817 1.00 69.88 275 ASP A CA 1
ATOM 2181 C C . ASP A 1 275 ? -38.999 1.326 68.036 1.00 69.88 275 ASP A C 1
ATOM 2183 O O . ASP A 1 275 ? -38.622 1.257 66.870 1.00 69.88 275 ASP A O 1
ATOM 2187 N N . VAL A 1 276 ? -39.780 0.391 68.593 1.00 70.00 276 VAL A N 1
ATOM 2188 C CA . VAL A 1 276 ? -40.205 -0.837 67.892 1.00 70.00 276 VAL A CA 1
ATOM 2189 C C . VAL A 1 276 ? -41.052 -0.505 66.657 1.00 70.00 276 VAL A C 1
ATOM 2191 O O . VAL A 1 276 ? -40.770 -0.972 65.559 1.00 70.00 276 VAL A O 1
ATOM 2194 N N . GLU A 1 277 ? -42.055 0.372 66.780 1.00 71.19 277 GLU A N 1
ATOM 2195 C CA . GLU A 1 277 ? -42.891 0.759 65.627 1.00 71.19 277 GLU A CA 1
ATOM 2196 C C . GLU A 1 277 ? -42.103 1.554 64.567 1.00 71.19 277 GLU A C 1
ATOM 2198 O O . GLU A 1 277 ? -42.395 1.472 63.374 1.00 71.19 277 GLU A O 1
ATOM 2203 N N . ARG A 1 278 ? -41.045 2.256 64.989 1.00 77.88 278 ARG A N 1
ATOM 2204 C CA . ARG A 1 278 ? -40.087 2.932 64.107 1.00 77.88 278 ARG A CA 1
ATOM 2205 C C . ARG A 1 278 ? -39.148 1.939 63.406 1.00 77.88 278 ARG A C 1
ATOM 2207 O O . ARG A 1 278 ? -38.856 2.139 62.233 1.00 77.88 278 ARG A O 1
ATOM 2214 N N . GLN A 1 279 ? -38.726 0.861 64.069 1.00 75.44 279 GLN A N 1
ATOM 2215 C CA . GLN A 1 279 ? -37.978 -0.241 63.448 1.00 75.44 279 GLN A CA 1
ATOM 2216 C C . GLN A 1 279 ? -38.835 -0.974 62.402 1.00 75.44 279 GLN A C 1
ATOM 2218 O O . GLN A 1 279 ? -38.378 -1.147 61.276 1.00 75.44 279 GLN A O 1
ATOM 2223 N N . LEU A 1 280 ? -40.102 -1.298 62.702 1.00 74.25 280 LEU A N 1
ATOM 2224 C CA . LEU A 1 280 ? -41.019 -1.894 61.715 1.00 74.25 280 LEU A CA 1
ATOM 2225 C C . LEU A 1 280 ? -41.206 -0.991 60.478 1.00 74.25 280 LEU A C 1
ATOM 2227 O O . LEU A 1 280 ? -41.145 -1.479 59.351 1.00 74.25 280 LEU A O 1
ATOM 2231 N N . GLN A 1 281 ? -41.386 0.323 60.664 1.00 78.12 281 GLN A N 1
ATOM 2232 C CA . GLN A 1 281 ? -41.506 1.271 59.544 1.00 78.12 281 GLN A CA 1
ATOM 2233 C C . GLN A 1 281 ? -40.207 1.414 58.735 1.00 78.12 281 GLN A C 1
ATOM 2235 O O . GLN A 1 281 ? -40.267 1.528 57.508 1.00 78.12 281 GLN A O 1
ATOM 2240 N N . ASN A 1 282 ? -39.040 1.372 59.385 1.00 80.44 282 ASN A N 1
ATOM 2241 C CA . ASN A 1 282 ? -37.748 1.355 58.697 1.00 80.44 282 ASN A CA 1
ATOM 2242 C C . ASN A 1 282 ? -37.600 0.100 57.822 1.00 80.44 282 ASN A C 1
ATOM 2244 O O . ASN A 1 282 ? -37.289 0.231 56.639 1.00 80.44 282 ASN A O 1
ATOM 2248 N N . LEU A 1 283 ? -37.896 -1.089 58.367 1.00 78.12 283 LEU A N 1
ATOM 2249 C CA . LEU A 1 283 ? -37.859 -2.353 57.623 1.00 78.12 283 LEU A CA 1
ATOM 2250 C C . LEU A 1 283 ? -38.812 -2.326 56.419 1.00 78.12 283 LEU A C 1
ATOM 2252 O O . LEU A 1 283 ? -38.395 -2.649 55.311 1.00 78.12 283 LEU A O 1
ATOM 2256 N N . GLN A 1 284 ? -40.061 -1.872 56.599 1.00 78.31 284 GLN A N 1
ATOM 2257 C CA . GLN A 1 284 ? -41.012 -1.706 55.489 1.00 78.31 284 GLN A CA 1
ATOM 2258 C C . GLN A 1 284 ? -40.490 -0.758 54.402 1.00 78.31 284 GLN A C 1
ATOM 2260 O O . GLN A 1 284 ? -40.651 -1.041 53.216 1.00 78.31 284 GLN A O 1
ATOM 2265 N N . THR A 1 285 ? -39.863 0.355 54.796 1.00 80.44 285 THR A N 1
ATOM 2266 C CA . THR A 1 285 ? -39.346 1.362 53.858 1.00 80.44 285 THR A CA 1
ATOM 2267 C C . THR A 1 285 ? -38.178 0.806 53.046 1.00 80.44 285 THR A C 1
ATOM 2269 O O . THR A 1 285 ? -38.232 0.832 51.818 1.00 80.44 285 THR A O 1
ATOM 2272 N N . ALA A 1 286 ? -37.173 0.231 53.713 1.00 79.44 286 ALA A N 1
ATOM 2273 C CA . ALA A 1 286 ? -36.013 -0.367 53.058 1.00 79.44 286 ALA A CA 1
ATOM 2274 C C . ALA A 1 286 ? -36.425 -1.514 52.119 1.00 79.44 286 ALA A C 1
ATOM 2276 O O . ALA A 1 286 ? -36.045 -1.520 50.953 1.00 79.44 286 ALA A O 1
ATOM 2277 N N . ASN A 1 287 ? -37.288 -2.429 52.572 1.00 77.38 287 ASN A N 1
ATOM 2278 C CA . ASN A 1 287 ? -37.800 -3.526 51.746 1.00 77.38 287 ASN A CA 1
ATOM 2279 C C . ASN A 1 287 ? -38.647 -3.045 50.542 1.00 77.38 287 ASN A C 1
ATOM 2281 O O . ASN A 1 287 ? -38.598 -3.668 49.481 1.00 77.38 287 ASN A O 1
ATOM 2285 N N . SER A 1 288 ? -39.360 -1.914 50.647 1.00 77.06 288 SER A N 1
ATOM 2286 C CA . SER A 1 288 ? -40.011 -1.285 49.482 1.00 77.06 288 SER A CA 1
ATOM 2287 C C . SER A 1 288 ? -38.979 -0.798 48.461 1.00 77.06 288 SER A C 1
ATOM 2289 O O . SER A 1 288 ? -39.090 -1.120 47.280 1.00 77.06 288 SER A O 1
ATOM 2291 N N . GLN A 1 289 ? -37.940 -0.092 48.919 1.00 77.75 289 GLN A N 1
ATOM 2292 C CA . GLN A 1 289 ? -36.864 0.429 48.065 1.00 77.75 289 GLN A CA 1
ATOM 2293 C C . GLN A 1 289 ? -36.058 -0.702 47.400 1.00 77.75 289 GLN A C 1
ATOM 2295 O O . GLN A 1 289 ? -35.746 -0.620 46.213 1.00 77.75 289 GLN A O 1
ATOM 2300 N N . ILE A 1 290 ? -35.794 -1.795 48.128 1.00 76.75 290 ILE A N 1
ATOM 2301 C CA . ILE A 1 290 ? -35.171 -3.022 47.603 1.00 76.75 290 ILE A CA 1
ATOM 2302 C C . ILE A 1 290 ? -35.999 -3.600 46.447 1.00 76.75 290 ILE A C 1
ATOM 2304 O O . ILE A 1 290 ? -35.463 -3.951 45.397 1.00 76.75 290 ILE A O 1
ATOM 2308 N N . ASN A 1 291 ? -37.318 -3.684 46.615 1.00 75.94 291 ASN A N 1
ATOM 2309 C CA . ASN A 1 291 ? -38.214 -4.260 45.616 1.00 75.94 291 ASN A CA 1
ATOM 2310 C C . ASN A 1 291 ? -38.369 -3.345 44.380 1.00 75.94 291 ASN A C 1
ATOM 2312 O O . ASN A 1 291 ? -38.364 -3.824 43.246 1.00 75.94 291 ASN A O 1
ATOM 2316 N N . GLU A 1 292 ? -38.422 -2.024 44.567 1.00 77.50 292 GLU A N 1
ATOM 2317 C CA . GLU A 1 292 ? -38.460 -1.035 43.476 1.00 77.50 292 GLU A CA 1
ATOM 2318 C C . GLU A 1 292 ? -37.240 -1.136 42.539 1.00 77.50 292 GLU A C 1
ATOM 2320 O O . GLU A 1 292 ? -37.381 -0.960 41.322 1.00 77.50 292 GLU A O 1
ATOM 2325 N N . GLN A 1 293 ? -36.070 -1.533 43.059 1.00 76.38 293 GLN A N 1
ATOM 2326 C CA . GLN A 1 293 ? -34.890 -1.780 42.226 1.00 76.38 293 GLN A CA 1
ATOM 2327 C C . GLN A 1 293 ? -35.055 -2.967 41.257 1.00 76.38 293 GLN A C 1
ATOM 2329 O O . GLN A 1 293 ? -34.547 -2.932 40.133 1.00 76.38 293 GLN A O 1
ATOM 2334 N N . PHE A 1 294 ? -35.820 -3.993 41.634 1.00 74.38 294 PHE A N 1
ATOM 2335 C CA . PHE A 1 294 ? -36.010 -5.205 40.828 1.00 74.38 294 PHE A CA 1
ATOM 2336 C C . PHE A 1 294 ? -37.337 -5.271 40.052 1.00 74.38 294 PHE A C 1
ATOM 2338 O O . PHE A 1 294 ? -37.549 -6.217 39.286 1.00 74.38 294 PHE A O 1
ATOM 2345 N N . GLN A 1 295 ? -38.234 -4.292 40.198 1.00 68.69 295 GLN A N 1
ATOM 2346 C CA . GLN A 1 295 ? -39.497 -4.256 39.452 1.00 68.69 295 GLN A CA 1
ATOM 2347 C C . GLN A 1 295 ? -39.284 -3.846 37.984 1.00 68.69 295 GLN A C 1
ATOM 2349 O O . GLN A 1 295 ? -39.096 -2.679 37.642 1.00 68.69 295 GLN A O 1
ATOM 2354 N N . GLY A 1 296 ? -39.323 -4.831 37.082 1.00 59.03 296 GLY A N 1
ATOM 2355 C CA . GLY A 1 296 ? -39.114 -4.622 35.647 1.00 59.03 296 GLY A CA 1
ATOM 2356 C C . GLY A 1 296 ? -40.253 -3.874 34.934 1.00 59.03 296 GLY A C 1
ATOM 2357 O O . GLY A 1 296 ? -41.431 -4.024 35.263 1.00 59.03 296 GLY A O 1
ATOM 2358 N N . MET A 1 297 ? -39.914 -3.128 33.874 1.00 50.41 297 MET A N 1
ATOM 2359 C CA . MET A 1 297 ? -40.847 -2.321 33.063 1.00 50.41 297 MET A CA 1
ATOM 2360 C C . MET A 1 297 ? -41.803 -3.141 32.160 1.00 50.41 297 MET A C 1
ATOM 2362 O O . MET A 1 297 ? -41.924 -2.880 30.962 1.00 50.41 297 MET A O 1
ATOM 2366 N N . GLN A 1 298 ? -42.549 -4.110 32.701 1.00 44.12 298 GLN A N 1
ATOM 2367 C CA . GLN A 1 298 ? -43.448 -4.988 31.923 1.00 44.12 298 GLN A CA 1
ATOM 2368 C C . GLN A 1 298 ? -44.623 -4.264 31.215 1.00 44.12 298 GLN A C 1
ATOM 2370 O O . GLN A 1 298 ? -45.403 -4.888 30.498 1.00 44.12 298 GLN A O 1
ATOM 2375 N N . ALA A 1 299 ? -44.764 -2.945 31.379 1.00 37.03 299 ALA A N 1
ATOM 2376 C CA . ALA A 1 299 ? -45.902 -2.164 30.901 1.00 37.03 299 ALA A CA 1
ATOM 2377 C C . ALA A 1 299 ? -45.834 -1.675 29.433 1.00 37.03 299 ALA A C 1
ATOM 2379 O O . ALA A 1 299 ? -46.850 -1.179 28.946 1.00 37.03 299 ALA A O 1
ATOM 2380 N N . ASN A 1 300 ? -44.686 -1.731 28.731 1.00 38.25 300 ASN A N 1
ATOM 2381 C CA . ASN A 1 300 ? -44.499 -0.915 27.508 1.00 38.25 300 ASN A CA 1
ATOM 2382 C C . ASN A 1 300 ? -43.719 -1.535 26.320 1.00 38.25 300 ASN A C 1
ATOM 2384 O O . ASN A 1 300 ? -43.087 -0.809 25.553 1.00 38.25 300 ASN A O 1
ATOM 2388 N N . ASN A 1 301 ? -43.864 -2.837 26.049 1.00 35.94 301 ASN A N 1
ATOM 2389 C CA . ASN A 1 301 ? -43.336 -3.505 24.834 1.00 35.94 301 ASN A CA 1
ATOM 2390 C C . ASN A 1 301 ? -43.992 -3.055 23.489 1.00 35.94 301 ASN A C 1
ATOM 2392 O O . ASN A 1 301 ? -44.122 -3.857 22.565 1.00 35.94 301 ASN A O 1
ATOM 2396 N N . GLN A 1 302 ? -44.474 -1.807 23.357 1.00 34.16 302 GLN A N 1
ATOM 2397 C CA . GLN A 1 302 ? -45.253 -1.331 22.194 1.00 34.16 302 GLN A CA 1
ATOM 2398 C C . GLN A 1 302 ? -45.011 0.134 21.753 1.00 34.16 302 GLN A C 1
ATOM 2400 O O . GLN A 1 302 ? -45.841 0.687 21.024 1.00 34.16 302 GLN A O 1
ATOM 2405 N N . ARG A 1 303 ? -43.908 0.800 22.135 1.00 33.44 303 ARG A N 1
ATOM 2406 C CA . ARG A 1 303 ? -43.563 2.137 21.589 1.00 33.44 303 ARG A CA 1
ATOM 2407 C C . ARG A 1 303 ? -42.086 2.284 21.218 1.00 33.44 303 ARG A C 1
ATOM 2409 O O . ARG A 1 303 ? -41.214 1.818 21.936 1.00 33.44 303 ARG A O 1
ATOM 2416 N N . ASN A 1 304 ? -41.843 2.943 20.081 1.00 33.44 304 ASN A N 1
ATOM 2417 C CA . ASN A 1 304 ? -40.542 2.999 19.409 1.00 33.44 304 ASN A CA 1
ATOM 2418 C C . ASN A 1 304 ? -39.434 3.677 20.239 1.00 33.44 304 ASN A C 1
ATOM 2420 O O . ASN A 1 304 ? -39.644 4.706 20.884 1.00 33.44 304 ASN A O 1
ATOM 2424 N N . SER A 1 305 ? -38.227 3.136 20.095 1.00 40.91 305 SER A N 1
ATOM 2425 C CA . SER A 1 305 ? -37.004 3.344 20.882 1.00 40.91 305 SER A CA 1
ATOM 2426 C C . SER A 1 305 ? -36.269 4.688 20.703 1.00 40.91 305 SER A C 1
ATOM 2428 O O . SER A 1 305 ? -35.080 4.771 20.978 1.00 40.91 305 SER A O 1
ATOM 2430 N N . VAL A 1 306 ? -36.937 5.757 20.252 1.00 33.59 306 VAL A N 1
ATOM 2431 C CA . VAL A 1 306 ? -36.268 7.032 19.875 1.00 33.59 306 VAL A CA 1
ATOM 2432 C C . VAL A 1 306 ? -36.742 8.241 20.705 1.00 33.59 306 VAL A C 1
ATOM 2434 O O . VAL A 1 306 ? -36.184 9.329 20.618 1.00 33.59 306 VAL A O 1
ATOM 2437 N N . ALA A 1 307 ? -37.772 8.082 21.544 1.00 30.31 307 ALA A N 1
ATOM 2438 C CA . ALA A 1 307 ? -38.470 9.204 22.187 1.00 30.31 307 ALA A CA 1
ATOM 2439 C C . ALA A 1 307 ? -38.176 9.405 23.693 1.00 30.31 307 ALA A C 1
ATOM 2441 O O . ALA A 1 307 ? -38.925 10.128 24.348 1.00 30.31 307 ALA A O 1
ATOM 2442 N N . PHE A 1 308 ? -37.139 8.770 24.259 1.00 37.78 308 PHE A N 1
ATOM 2443 C CA . PHE A 1 308 ? -36.933 8.713 25.721 1.00 37.78 308 PHE A CA 1
ATOM 2444 C C . PHE A 1 308 ? -35.786 9.583 26.282 1.00 37.78 308 PHE A C 1
ATOM 2446 O O . PHE A 1 308 ? -35.685 9.753 27.494 1.00 37.78 308 PHE A O 1
ATOM 2453 N N . LEU A 1 309 ? -34.964 10.214 25.435 1.00 34.50 309 LEU A N 1
ATOM 2454 C CA . LEU A 1 309 ? -33.790 11.019 25.835 1.00 34.50 309 LEU A CA 1
ATOM 2455 C C . LEU A 1 309 ? -34.111 12.366 26.540 1.00 34.50 309 LEU A C 1
ATOM 2457 O O . LEU A 1 309 ? -33.281 13.271 26.543 1.00 34.50 309 LEU A O 1
ATOM 2461 N N . SER A 1 310 ? -35.312 12.558 27.100 1.00 33.16 310 SER A N 1
ATOM 2462 C CA . SER A 1 310 ? -35.788 13.879 27.555 1.00 33.16 310 SER A CA 1
ATOM 2463 C C . SER A 1 310 ? -36.553 13.923 28.889 1.00 33.16 310 SER A C 1
ATOM 2465 O O . SER A 1 310 ? -37.310 14.866 29.116 1.00 33.16 310 SER A O 1
ATOM 2467 N N . THR A 1 311 ? -36.307 12.987 29.821 1.00 31.20 311 THR A N 1
ATOM 2468 C CA . THR A 1 311 ? -36.737 13.151 31.233 1.00 31.20 311 THR A CA 1
ATOM 2469 C C . THR A 1 311 ? -35.654 12.725 32.234 1.00 31.20 311 THR A C 1
ATOM 2471 O O . THR A 1 311 ? -35.622 11.589 32.689 1.00 31.20 311 THR A O 1
ATOM 2474 N N . ALA A 1 312 ? -34.775 13.650 32.628 1.00 32.00 312 ALA A N 1
ATOM 2475 C CA . ALA A 1 312 ? -33.631 13.384 33.517 1.00 32.00 312 ALA A CA 1
ATOM 2476 C C . ALA A 1 312 ? -33.973 13.324 35.030 1.00 32.00 312 ALA A C 1
ATOM 2478 O O . ALA A 1 312 ? -33.177 13.763 35.850 1.00 32.00 312 ALA A O 1
ATOM 2479 N N . ASN A 1 313 ? -35.181 12.878 35.401 1.00 36.81 313 ASN A N 1
ATOM 2480 C CA . ASN A 1 313 ? -35.664 12.793 36.795 1.00 36.81 313 ASN A CA 1
ATOM 2481 C C . ASN A 1 313 ? -36.717 11.672 36.967 1.00 36.81 313 ASN A C 1
ATOM 2483 O O . ASN A 1 313 ? -37.798 11.892 37.511 1.00 36.81 313 ASN A O 1
ATOM 2487 N N . GLN A 1 314 ? -36.428 10.475 36.459 1.00 43.09 314 GLN A N 1
ATOM 2488 C CA . GLN A 1 314 ? -37.035 9.245 36.970 1.00 43.09 314 GLN A CA 1
ATOM 2489 C C . GLN A 1 314 ? -35.900 8.353 37.454 1.00 43.09 314 GLN A C 1
ATOM 2491 O O . GLN A 1 314 ? -34.908 8.199 36.741 1.00 43.09 314 GLN A O 1
ATOM 2496 N N . GLU A 1 315 ? -36.050 7.799 38.654 1.00 51.91 315 GLU A N 1
ATOM 2497 C CA . GLU A 1 315 ? -35.123 6.818 39.209 1.00 51.91 315 GLU A CA 1
ATOM 2498 C C . GLU A 1 315 ? -35.118 5.596 38.285 1.00 51.91 315 GLU A C 1
ATOM 2500 O O . GLU A 1 315 ? -36.117 4.889 38.135 1.00 51.91 315 GLU A O 1
ATOM 2505 N N . ARG A 1 316 ? -34.002 5.419 37.574 1.00 64.06 316 ARG A N 1
ATOM 2506 C CA . ARG A 1 316 ? -33.726 4.205 36.813 1.00 64.06 316 ARG A CA 1
ATOM 2507 C C . ARG A 1 316 ? -33.359 3.112 37.803 1.00 64.06 316 ARG A C 1
ATOM 2509 O O . ARG A 1 316 ? -32.719 3.386 38.814 1.00 64.06 316 ARG A O 1
ATOM 2516 N N . ASN A 1 317 ? -33.762 1.887 37.497 1.00 72.94 317 ASN A N 1
ATOM 2517 C CA . ASN A 1 317 ? -33.496 0.739 38.346 1.00 72.94 317 ASN A CA 1
ATOM 2518 C C . ASN A 1 317 ? -32.574 -0.282 37.678 1.00 72.94 317 ASN A C 1
ATOM 2520 O O . ASN A 1 317 ? -32.405 -0.272 36.454 1.00 72.94 317 ASN A O 1
ATOM 2524 N N . ILE A 1 318 ? -32.015 -1.173 38.496 1.00 75.94 318 ILE A N 1
ATOM 2525 C CA . ILE A 1 318 ? -31.141 -2.298 38.126 1.00 75.94 318 ILE A CA 1
ATOM 2526 C C . ILE A 1 318 ? -31.543 -2.955 36.791 1.00 75.94 318 ILE A C 1
ATOM 2528 O O . ILE A 1 318 ? -30.726 -3.101 35.880 1.00 75.94 318 ILE A O 1
ATOM 2532 N N . VAL A 1 319 ? -32.827 -3.299 36.648 1.00 76.19 319 VAL A N 1
ATOM 2533 C CA . VAL A 1 319 ? -33.362 -3.988 35.462 1.00 76.19 319 VAL A CA 1
ATOM 2534 C C . VAL A 1 319 ? -33.286 -3.108 34.209 1.00 76.19 319 VAL A C 1
ATOM 2536 O O . VAL A 1 319 ? -32.969 -3.597 33.126 1.00 76.19 319 VAL A O 1
ATOM 2539 N N . SER A 1 320 ? -33.570 -1.808 34.335 1.00 74.88 320 SER A N 1
ATOM 2540 C CA . SER A 1 320 ? -33.514 -0.867 33.210 1.00 74.88 320 SER A CA 1
ATOM 2541 C C . SER A 1 320 ? -32.092 -0.638 32.692 1.00 74.88 320 SER A C 1
ATOM 2543 O O . SER A 1 320 ? -31.890 -0.605 31.479 1.00 74.88 320 SER A O 1
ATOM 2545 N N . HIS A 1 321 ? -31.110 -0.564 33.592 1.00 75.19 321 HIS A N 1
ATOM 2546 C CA . HIS A 1 321 ? -29.703 -0.377 33.243 1.00 75.19 321 HIS A CA 1
ATOM 2547 C C . HIS A 1 321 ? -29.137 -1.568 32.455 1.00 75.19 321 HIS A C 1
ATOM 2549 O O . HIS A 1 321 ? -28.582 -1.376 31.374 1.00 75.19 321 HIS A O 1
ATOM 2555 N N . ALA A 1 322 ? -29.370 -2.799 32.925 1.00 77.75 322 ALA A N 1
ATOM 2556 C CA . ALA A 1 322 ? -28.953 -4.011 32.211 1.00 77.75 322 ALA A CA 1
ATOM 2557 C C . ALA A 1 322 ? -29.597 -4.136 30.813 1.00 77.75 322 ALA A C 1
ATOM 2559 O O . ALA A 1 322 ? -28.966 -4.608 29.867 1.00 77.75 322 ALA A O 1
ATOM 2560 N N . VAL A 1 323 ? -30.851 -3.691 30.651 1.00 77.25 323 VAL A N 1
ATOM 2561 C CA . VAL A 1 323 ? -31.545 -3.716 29.352 1.00 77.25 323 VAL A CA 1
ATOM 2562 C C . VAL A 1 323 ? -30.981 -2.679 28.377 1.00 77.25 323 VAL A C 1
ATOM 2564 O O . VAL A 1 323 ? -30.729 -3.038 27.226 1.00 77.25 323 VAL A O 1
ATOM 2567 N N . ASP A 1 324 ? -30.761 -1.434 28.809 1.00 77.06 324 ASP A N 1
ATOM 2568 C CA . ASP A 1 324 ? -30.172 -0.383 27.963 1.00 77.06 324 ASP A CA 1
ATOM 2569 C C . ASP A 1 324 ? -28.756 -0.779 27.502 1.00 77.06 324 ASP A C 1
ATOM 2571 O O . ASP A 1 324 ? -28.461 -0.742 26.304 1.00 77.06 324 ASP A O 1
ATOM 2575 N N . LEU A 1 325 ? -27.920 -1.261 28.427 1.00 78.81 325 LEU A N 1
ATOM 2576 C CA . LEU A 1 325 ? -26.548 -1.702 28.160 1.00 78.81 325 LEU A CA 1
ATOM 2577 C C . LEU A 1 325 ? -26.488 -2.867 27.156 1.00 78.81 325 LEU A C 1
ATOM 2579 O O . LEU A 1 325 ? -25.744 -2.803 26.176 1.00 78.81 325 LEU A O 1
ATOM 2583 N N . ARG A 1 326 ? -27.335 -3.895 27.320 1.00 81.25 326 ARG A N 1
ATOM 2584 C CA . ARG A 1 326 ? -27.420 -5.024 26.375 1.00 81.25 326 ARG A CA 1
ATOM 2585 C C . ARG A 1 326 ? -27.890 -4.599 24.984 1.00 81.25 326 ARG A C 1
ATOM 2587 O O . ARG A 1 326 ? -27.423 -5.144 23.983 1.00 81.25 326 ARG A O 1
ATOM 2594 N N . ASN A 1 327 ? -28.821 -3.648 24.901 1.00 81.81 327 ASN A N 1
ATOM 2595 C CA . ASN A 1 327 ? -29.280 -3.118 23.616 1.00 81.81 327 ASN A CA 1
ATOM 2596 C C . ASN A 1 327 ? -28.143 -2.383 22.889 1.00 81.81 327 ASN A C 1
ATOM 2598 O O . ASN A 1 327 ? -27.996 -2.541 21.676 1.00 81.81 327 ASN A O 1
ATOM 2602 N N . HIS A 1 328 ? -27.318 -1.627 23.622 1.00 81.31 328 HIS A N 1
ATOM 2603 C CA . HIS A 1 328 ? -26.184 -0.902 23.049 1.00 81.31 328 HIS A CA 1
ATOM 2604 C C . HIS A 1 328 ? -25.043 -1.837 22.632 1.00 81.31 328 HIS A C 1
ATOM 2606 O O . HIS A 1 328 ? -24.588 -1.738 21.498 1.00 81.31 328 HIS A O 1
ATOM 2612 N N . LEU A 1 329 ? -24.664 -2.820 23.459 1.00 81.81 329 LEU A N 1
ATOM 2613 C CA . LEU A 1 329 ? -23.674 -3.852 23.097 1.00 81.81 329 LEU A CA 1
ATOM 2614 C C . LEU A 1 329 ? -24.042 -4.583 21.793 1.00 81.81 329 LEU A C 1
ATOM 2616 O O . LEU A 1 329 ? -23.191 -4.778 20.928 1.00 81.81 329 LEU A O 1
ATOM 2620 N N . ARG A 1 330 ? -25.327 -4.915 21.595 1.00 84.44 330 ARG A N 1
ATOM 2621 C CA . ARG A 1 330 ? -25.821 -5.516 20.339 1.00 84.44 330 ARG A CA 1
ATOM 2622 C C . ARG A 1 330 ? -25.780 -4.550 19.153 1.00 84.44 330 ARG A C 1
ATOM 2624 O O . ARG A 1 330 ? -25.503 -4.981 18.037 1.00 84.44 330 ARG A O 1
ATOM 2631 N N . SER A 1 331 ? -26.018 -3.258 19.384 1.00 83.56 331 SER A N 1
ATOM 2632 C CA . SER A 1 331 ? -25.868 -2.209 18.366 1.00 83.56 331 SER A CA 1
ATOM 2633 C C . SER A 1 331 ? -24.405 -2.009 17.956 1.00 83.56 331 SER A C 1
ATOM 2635 O O . SER A 1 331 ? -24.125 -1.786 16.779 1.00 83.56 331 SER A O 1
ATOM 2637 N N . SER A 1 332 ? -23.462 -2.098 18.898 1.00 80.38 332 SER A N 1
ATOM 2638 C CA . SER A 1 332 ? -22.029 -2.046 18.598 1.00 80.38 332 SER A CA 1
ATOM 2639 C C . SER A 1 332 ? -21.574 -3.307 17.863 1.00 80.38 332 SER A C 1
ATOM 2641 O O . SER A 1 332 ? -20.952 -3.174 16.815 1.00 80.38 332 SER A O 1
ATOM 2643 N N . LEU A 1 333 ? -21.980 -4.513 18.292 1.00 84.50 333 LEU A N 1
ATOM 2644 C CA . LEU A 1 333 ? -21.674 -5.768 17.583 1.00 84.50 333 LEU A CA 1
ATOM 2645 C C . LEU A 1 333 ? -22.103 -5.725 16.106 1.00 84.50 333 LEU A C 1
ATOM 2647 O O . LEU A 1 333 ? -21.310 -6.043 15.225 1.00 84.50 333 LEU A O 1
ATOM 2651 N N . GLN A 1 334 ? -23.319 -5.246 15.820 1.00 85.56 334 GLN A N 1
ATOM 2652 C CA . GLN A 1 334 ? -23.806 -5.095 14.443 1.00 85.56 334 GLN A CA 1
ATOM 2653 C C . GLN A 1 334 ? -22.991 -4.102 13.600 1.00 85.56 334 GLN A C 1
ATOM 2655 O O . GLN A 1 334 ? -23.007 -4.205 12.373 1.00 85.56 334 GLN A O 1
ATOM 2660 N N . GLN A 1 335 ? -22.304 -3.139 14.219 1.00 79.88 335 GLN A N 1
ATOM 2661 C CA . GLN A 1 335 ? -21.392 -2.231 13.520 1.00 79.88 335 GLN A CA 1
ATOM 2662 C C . GLN A 1 335 ? -20.003 -2.856 13.329 1.00 79.88 335 GLN A C 1
ATOM 2664 O O . GLN A 1 335 ? -19.434 -2.685 12.254 1.00 79.88 335 GLN A O 1
ATOM 2669 N N . VAL A 1 336 ? -19.502 -3.644 14.294 1.00 80.25 336 VAL A N 1
ATOM 2670 C CA . VAL A 1 336 ? -18.270 -4.445 14.130 1.00 80.25 336 VAL A CA 1
ATOM 2671 C C . VAL A 1 336 ? -18.414 -5.392 12.943 1.00 80.25 336 VAL A C 1
ATOM 2673 O O . VAL A 1 336 ? -17.564 -5.403 12.063 1.00 80.25 336 VAL A O 1
ATOM 2676 N N . GLU A 1 337 ? -19.518 -6.138 12.872 1.00 84.56 337 GLU A N 1
ATOM 2677 C CA . GLU A 1 337 ? -19.762 -7.120 11.807 1.00 84.56 337 GLU A CA 1
ATOM 2678 C C . GLU A 1 337 ? -19.927 -6.456 10.428 1.00 84.56 337 GLU A C 1
ATOM 2680 O O . GLU A 1 337 ? -19.458 -6.984 9.419 1.00 84.56 337 GLU A O 1
ATOM 2685 N N . GLN A 1 338 ? -20.510 -5.252 10.376 1.00 83.69 338 GLN A N 1
ATOM 2686 C CA . GLN A 1 338 ? -20.532 -4.437 9.156 1.00 83.69 338 GLN A CA 1
ATOM 2687 C C . GLN A 1 338 ? -19.143 -3.908 8.771 1.00 83.69 338 GLN A C 1
ATOM 2689 O O . GLN A 1 338 ? -18.857 -3.804 7.580 1.00 83.69 338 GLN A O 1
ATOM 2694 N N . MET A 1 339 ? -18.282 -3.574 9.738 1.00 76.06 339 MET A N 1
ATOM 2695 C CA . MET A 1 339 ? -16.910 -3.142 9.463 1.00 76.06 339 MET A CA 1
ATOM 2696 C C . MET A 1 339 ? -16.052 -4.312 8.970 1.00 76.06 339 MET A C 1
ATOM 2698 O O . MET A 1 339 ? -15.403 -4.185 7.938 1.00 76.06 339 MET A O 1
ATOM 2702 N N . GLN A 1 340 ? -16.120 -5.468 9.637 1.00 81.31 340 GLN A N 1
ATOM 2703 C CA . GLN A 1 340 ? -15.428 -6.696 9.235 1.00 81.31 340 GLN A CA 1
ATOM 2704 C C . GLN A 1 340 ? -15.788 -7.088 7.798 1.00 81.31 340 GLN A C 1
ATOM 2706 O O . GLN A 1 340 ? -14.898 -7.265 6.972 1.00 81.31 340 GLN A O 1
ATOM 2711 N N . SER A 1 341 ? -17.084 -7.111 7.461 1.00 84.25 341 SER A N 1
ATOM 2712 C CA . SER A 1 341 ? -17.533 -7.395 6.092 1.00 84.25 341 SER A CA 1
ATOM 2713 C C . SER A 1 341 ? -17.038 -6.361 5.071 1.00 84.25 341 SER A C 1
ATOM 2715 O O . SER A 1 341 ? -16.711 -6.740 3.952 1.00 84.25 341 SER A O 1
ATOM 2717 N N . ARG A 1 342 ? -16.922 -5.071 5.423 1.00 78.19 342 ARG A N 1
ATOM 2718 C CA . ARG A 1 342 ? -16.320 -4.071 4.520 1.00 78.19 342 ARG A CA 1
ATOM 2719 C C . ARG A 1 342 ? -14.834 -4.326 4.297 1.00 78.19 342 ARG A C 1
ATOM 2721 O O . ARG A 1 342 ? -14.397 -4.297 3.155 1.00 78.19 342 ARG A O 1
ATOM 2728 N N . VAL A 1 343 ? -14.075 -4.588 5.361 1.00 76.06 343 VAL A N 1
ATOM 2729 C CA . VAL A 1 343 ? -12.633 -4.873 5.282 1.00 76.06 343 VAL A CA 1
ATOM 2730 C C . VAL A 1 343 ? -12.381 -6.125 4.440 1.00 76.06 343 VAL A C 1
ATOM 2732 O O . VAL A 1 343 ? -11.553 -6.087 3.535 1.00 76.06 343 VAL A O 1
ATOM 2735 N N . GLN A 1 344 ? -13.165 -7.186 4.646 1.00 80.38 344 GLN A N 1
ATOM 2736 C CA . GLN A 1 344 ? -13.105 -8.416 3.851 1.00 80.38 344 GLN A CA 1
ATOM 2737 C C . GLN A 1 344 ? -13.457 -8.184 2.376 1.00 80.38 344 GLN A C 1
ATOM 2739 O O . GLN A 1 344 ? -12.747 -8.674 1.503 1.00 80.38 344 GLN A O 1
ATOM 2744 N N . ASN A 1 345 ? -14.482 -7.382 2.070 1.00 81.25 345 ASN A N 1
ATOM 2745 C CA . ASN A 1 345 ? -14.819 -7.037 0.684 1.00 81.25 345 ASN A CA 1
ATOM 2746 C C . ASN A 1 345 ? -13.739 -6.165 0.010 1.00 81.25 345 ASN A C 1
ATOM 2748 O O . ASN A 1 345 ? -13.535 -6.274 -1.195 1.00 81.25 345 ASN A O 1
ATOM 2752 N N . ILE A 1 346 ? -13.031 -5.318 0.768 1.00 75.25 346 ILE A N 1
ATOM 2753 C CA . ILE A 1 346 ? -11.896 -4.524 0.267 1.00 75.25 346 ILE A CA 1
ATOM 2754 C C . ILE A 1 346 ? -10.669 -5.421 0.020 1.00 75.25 346 ILE A C 1
ATOM 2756 O O . ILE A 1 346 ? -9.955 -5.204 -0.959 1.00 75.25 346 ILE A O 1
ATOM 2760 N N . LEU A 1 347 ? -10.446 -6.432 0.869 1.00 74.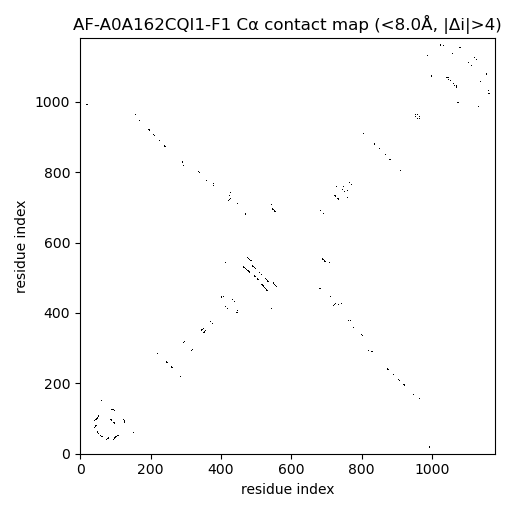06 347 LEU A N 1
ATOM 2761 C CA . LEU A 1 347 ? -9.355 -7.410 0.759 1.00 74.06 347 LEU A CA 1
ATOM 2762 C C . LEU A 1 347 ? -9.574 -8.478 -0.326 1.00 74.06 347 LEU A C 1
ATOM 2764 O O . LEU A 1 347 ? -8.594 -8.955 -0.893 1.00 74.06 347 LEU A O 1
ATOM 2768 N 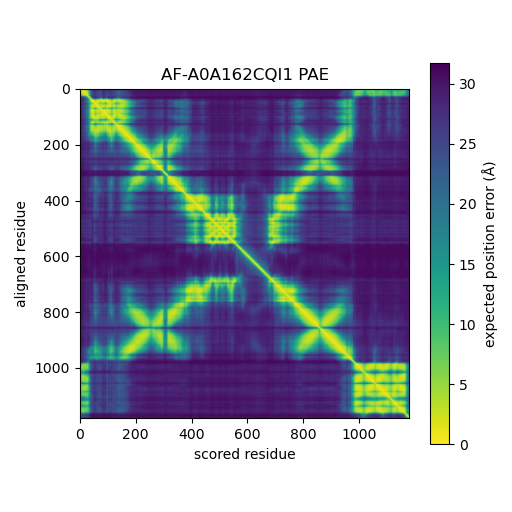N . ASN A 1 348 ? -10.817 -8.885 -0.606 1.00 79.31 348 ASN A N 1
ATOM 2769 C CA . ASN A 1 348 ? -11.110 -9.991 -1.522 1.00 79.31 348 ASN A CA 1
ATOM 2770 C C . ASN A 1 348 ? -10.864 -9.598 -2.997 1.00 79.31 348 ASN A C 1
ATOM 2772 O O . ASN A 1 348 ? -11.662 -8.840 -3.547 1.00 79.31 348 ASN A O 1
ATOM 2776 N N . PRO A 1 349 ? -9.846 -10.147 -3.691 1.00 68.75 349 PRO A N 1
ATOM 2777 C CA . PRO A 1 349 ? -9.534 -9.765 -5.070 1.00 68.75 349 PRO A CA 1
ATOM 2778 C C . PRO A 1 349 ? -10.585 -10.206 -6.106 1.00 68.75 349 PRO A C 1
ATOM 2780 O O . PRO A 1 349 ? -10.490 -9.781 -7.258 1.00 68.75 349 PRO A O 1
ATOM 2783 N N . GLU A 1 350 ? -11.560 -11.043 -5.728 1.00 73.25 350 GLU A N 1
ATOM 2784 C CA . GLU A 1 350 ? -12.680 -11.450 -6.591 1.00 73.25 350 GLU A CA 1
ATOM 2785 C C . GLU A 1 350 ? -13.849 -10.444 -6.593 1.00 73.25 350 GLU A C 1
ATOM 2787 O O . GLU A 1 350 ? -14.661 -10.455 -7.519 1.00 73.25 350 GLU A O 1
ATOM 2792 N N . GLU A 1 351 ? -13.950 -9.556 -5.594 1.00 76.94 351 GLU A N 1
ATOM 2793 C CA . GLU A 1 351 ? -15.031 -8.561 -5.525 1.00 76.94 351 GLU A CA 1
ATOM 2794 C C . GLU A 1 351 ? -14.752 -7.358 -6.455 1.00 76.94 351 GLU A C 1
ATOM 2796 O O . GLU A 1 351 ? -13.653 -6.792 -6.403 1.00 76.94 351 GLU A O 1
ATOM 2801 N N . PRO A 1 352 ? -15.720 -6.889 -7.274 1.00 67.12 352 PRO A N 1
ATOM 2802 C CA . PRO A 1 352 ? -15.513 -5.753 -8.182 1.00 67.12 352 PRO A CA 1
ATOM 2803 C C . PRO A 1 352 ? -15.172 -4.438 -7.467 1.00 67.12 352 PRO A C 1
ATOM 2805 O O . PRO A 1 352 ? -14.374 -3.650 -7.973 1.00 67.12 352 PRO A O 1
ATOM 2808 N N . ASP A 1 353 ? -15.755 -4.235 -6.281 1.00 68.56 353 ASP A N 1
ATOM 2809 C CA . ASP A 1 353 ? -15.560 -3.055 -5.430 1.00 68.56 353 ASP A CA 1
ATOM 2810 C C . ASP A 1 353 ? -14.368 -3.214 -4.454 1.00 68.56 353 ASP A C 1
ATOM 2812 O O . ASP A 1 353 ? -14.174 -2.379 -3.569 1.00 68.56 353 ASP A O 1
ATOM 2816 N N . SER A 1 354 ? -13.550 -4.264 -4.603 1.00 75.88 354 SER A N 1
ATOM 2817 C CA . SER A 1 354 ? -12.340 -4.475 -3.793 1.00 75.88 354 SER A CA 1
ATOM 2818 C C . SER A 1 354 ? -11.244 -3.447 -4.078 1.00 75.88 354 SER A C 1
ATOM 2820 O O . SER A 1 354 ? -11.315 -2.679 -5.043 1.00 75.88 354 SER A O 1
ATOM 2822 N N . LEU A 1 355 ? -10.181 -3.447 -3.269 1.00 71.31 355 LEU A N 1
ATOM 2823 C CA . LEU A 1 355 ? -8.970 -2.671 -3.539 1.00 71.31 355 LEU A CA 1
ATOM 2824 C C . LEU A 1 355 ? -8.386 -3.043 -4.914 1.00 71.31 355 LEU A C 1
ATOM 2826 O O . LEU A 1 355 ? -8.181 -2.175 -5.763 1.00 71.31 355 LEU A O 1
ATOM 2830 N N . SER A 1 356 ? -8.209 -4.341 -5.163 1.00 71.62 356 SER A N 1
ATOM 2831 C CA . SER A 1 356 ? -7.683 -4.886 -6.418 1.00 71.62 356 SER A CA 1
ATOM 2832 C C . SER A 1 356 ? -8.590 -4.593 -7.617 1.00 71.62 356 SER A C 1
ATOM 2834 O O . SER A 1 356 ? -8.095 -4.273 -8.698 1.00 71.62 356 SER A O 1
ATOM 2836 N N . GLY A 1 357 ? -9.913 -4.667 -7.432 1.00 74.88 357 GLY A N 1
ATOM 2837 C CA . GLY A 1 357 ? -10.917 -4.341 -8.446 1.00 74.88 357 GLY A CA 1
ATOM 2838 C C . GLY A 1 357 ? -10.923 -2.857 -8.813 1.00 74.88 357 GLY A C 1
ATOM 2839 O O . GLY A 1 357 ? -10.833 -2.512 -9.990 1.00 74.88 357 GLY A O 1
ATOM 2840 N N . ASN A 1 358 ? -10.925 -1.962 -7.820 1.00 72.12 358 ASN A N 1
ATOM 2841 C CA . ASN A 1 358 ? -10.863 -0.515 -8.044 1.00 72.12 358 ASN A CA 1
ATOM 2842 C C . ASN A 1 358 ? -9.545 -0.067 -8.691 1.00 72.12 358 ASN A C 1
ATOM 2844 O O . ASN A 1 358 ? -9.567 0.790 -9.577 1.00 72.12 358 ASN A O 1
ATOM 2848 N N . ILE A 1 359 ? -8.407 -0.643 -8.285 1.00 69.81 359 ILE A N 1
ATOM 2849 C CA . ILE A 1 359 ? -7.111 -0.371 -8.923 1.00 69.81 359 ILE A CA 1
ATOM 2850 C C . ILE A 1 359 ? -7.133 -0.871 -10.371 1.00 69.81 359 ILE A C 1
ATOM 2852 O O . ILE A 1 359 ? -6.816 -0.090 -11.267 1.00 69.81 359 ILE A O 1
ATOM 2856 N N . ARG A 1 360 ? -7.588 -2.112 -10.622 1.00 76.19 360 ARG A N 1
ATOM 2857 C CA . ARG A 1 360 ? -7.730 -2.667 -11.979 1.00 76.19 360 ARG A CA 1
ATOM 2858 C C . ARG A 1 360 ? -8.578 -1.761 -12.868 1.00 76.19 360 ARG A C 1
ATOM 2860 O O . ARG A 1 360 ? -8.084 -1.284 -13.879 1.00 76.19 360 ARG A O 1
ATOM 2867 N N . ASN A 1 361 ? -9.800 -1.437 -12.447 1.00 76.94 361 ASN A N 1
ATOM 2868 C CA . ASN A 1 361 ? -10.726 -0.602 -13.218 1.00 76.94 361 ASN A CA 1
ATOM 2869 C C . ASN A 1 361 ? -10.148 0.788 -13.549 1.00 76.94 361 ASN A C 1
ATOM 2871 O O . ASN A 1 361 ? -10.412 1.324 -14.624 1.00 76.94 361 ASN A O 1
ATOM 2875 N N . ARG A 1 362 ? -9.354 1.384 -12.644 1.00 71.06 362 ARG A N 1
ATOM 2876 C CA . ARG A 1 362 ? -8.715 2.691 -12.874 1.00 71.06 362 ARG A CA 1
ATOM 2877 C C . ARG A 1 362 ? -7.493 2.603 -13.787 1.00 71.06 362 ARG A C 1
ATOM 2879 O O . ARG A 1 362 ? -7.343 3.481 -14.629 1.00 71.06 362 ARG A O 1
ATOM 2886 N N . LEU A 1 363 ? -6.656 1.574 -13.646 1.00 68.12 363 LEU A N 1
ATOM 2887 C CA . LEU A 1 363 ? -5.515 1.342 -14.539 1.00 68.12 363 LEU A CA 1
ATOM 2888 C C . LEU A 1 363 ? -5.990 1.013 -15.956 1.00 68.12 363 LEU A C 1
ATOM 2890 O O . LEU A 1 363 ? -5.549 1.665 -16.894 1.00 68.12 363 LEU A O 1
ATOM 2894 N N . THR A 1 364 ? -6.959 0.103 -16.106 1.00 75.12 364 THR A N 1
ATOM 2895 C CA . THR A 1 364 ? -7.592 -0.210 -17.394 1.00 75.12 364 THR A CA 1
ATOM 2896 C C . THR A 1 364 ? -8.112 1.052 -18.080 1.00 75.12 364 THR A C 1
ATOM 2898 O O . THR A 1 364 ? -7.735 1.301 -19.216 1.00 75.12 364 THR A O 1
ATOM 2901 N N . ALA A 1 365 ? -8.868 1.909 -17.383 1.00 74.31 365 ALA A N 1
ATOM 2902 C CA . ALA A 1 365 ? -9.399 3.140 -17.975 1.00 74.31 365 ALA A CA 1
ATOM 2903 C C . ALA A 1 365 ? -8.320 4.175 -18.370 1.00 74.31 365 ALA A C 1
ATOM 2905 O O . ALA A 1 365 ? -8.515 4.919 -19.328 1.00 74.31 365 ALA A O 1
ATOM 2906 N N . ILE A 1 366 ? -7.194 4.242 -17.647 1.00 66.19 366 ILE A N 1
ATOM 2907 C CA . ILE A 1 366 ? -6.058 5.120 -17.992 1.00 66.19 366 ILE A CA 1
ATOM 2908 C C . ILE A 1 366 ? -5.303 4.572 -19.209 1.00 66.19 366 ILE A C 1
ATOM 2910 O O . ILE A 1 366 ? -4.951 5.332 -20.108 1.00 66.19 366 ILE A O 1
ATOM 2914 N N . LEU A 1 367 ? -5.076 3.258 -19.253 1.00 67.12 367 LEU A N 1
ATOM 2915 C CA . LEU A 1 367 ? -4.362 2.590 -20.340 1.00 67.12 367 LEU A CA 1
ATOM 2916 C C . LEU A 1 367 ? -5.202 2.561 -21.628 1.00 67.12 367 LEU A C 1
ATOM 2918 O O . LEU A 1 367 ? -4.669 2.810 -22.704 1.00 67.12 367 LEU A O 1
ATOM 2922 N N . GLU A 1 368 ? -6.518 2.354 -21.534 1.00 69.81 368 GLU A N 1
ATOM 2923 C CA . GLU A 1 368 ? -7.449 2.488 -22.664 1.00 69.81 368 GLU A CA 1
ATOM 2924 C C . GLU A 1 368 ? -7.444 3.916 -23.241 1.00 69.81 368 GLU A C 1
ATOM 2926 O O . GLU A 1 368 ? -7.263 4.066 -24.446 1.00 69.81 368 GLU A O 1
ATOM 2931 N N . ASP A 1 369 ? -7.542 4.968 -22.414 1.00 66.75 369 ASP A N 1
ATOM 2932 C CA . ASP A 1 369 ? -7.465 6.367 -22.883 1.00 66.75 369 ASP A CA 1
ATOM 2933 C C . ASP A 1 369 ? -6.084 6.691 -23.496 1.00 66.75 369 ASP A C 1
ATOM 2935 O O . ASP A 1 369 ? -5.997 7.375 -24.518 1.00 66.75 369 ASP A O 1
ATOM 2939 N N . ALA A 1 370 ? -4.995 6.140 -22.947 1.00 63.88 370 ALA A N 1
ATOM 2940 C CA . ALA A 1 370 ? -3.655 6.278 -23.522 1.00 63.88 370 ALA A CA 1
ATOM 2941 C C . ALA A 1 370 ? -3.508 5.579 -24.890 1.00 63.88 370 ALA A C 1
ATOM 2943 O O . ALA A 1 370 ? -2.820 6.103 -25.768 1.00 63.88 370 ALA A O 1
ATOM 2944 N N . PHE A 1 371 ? -4.161 4.430 -25.098 1.00 63.28 371 PHE A N 1
ATOM 2945 C CA . PHE A 1 371 ? -4.116 3.687 -26.363 1.00 63.28 371 PHE A CA 1
ATOM 2946 C C . PHE A 1 371 ? -5.157 4.152 -27.405 1.00 63.28 371 PHE A C 1
ATOM 2948 O O . PHE A 1 371 ? -4.905 3.992 -28.598 1.00 63.28 371 PHE A O 1
ATOM 2955 N N . GLU A 1 372 ? -6.293 4.747 -27.014 1.00 59.78 372 GLU A N 1
ATOM 2956 C CA . GLU A 1 372 ? -7.290 5.285 -27.963 1.00 59.78 372 GLU A CA 1
ATOM 2957 C C . GLU A 1 372 ? -6.881 6.633 -28.586 1.00 59.78 372 GLU A C 1
ATOM 2959 O O . GLU A 1 372 ? -7.244 6.912 -29.732 1.00 59.78 372 GLU A O 1
ATOM 2964 N N . ASN A 1 373 ? -6.158 7.496 -27.859 1.00 52.12 373 ASN A N 1
ATOM 2965 C CA . ASN A 1 373 ? -5.942 8.888 -28.284 1.00 52.12 373 ASN A CA 1
ATOM 2966 C C . ASN A 1 373 ? -4.789 9.111 -29.288 1.00 52.12 373 ASN A C 1
ATOM 2968 O O . ASN A 1 373 ? -4.709 10.205 -29.856 1.00 52.12 373 ASN A O 1
ATOM 2972 N N . ASP A 1 374 ? -3.905 8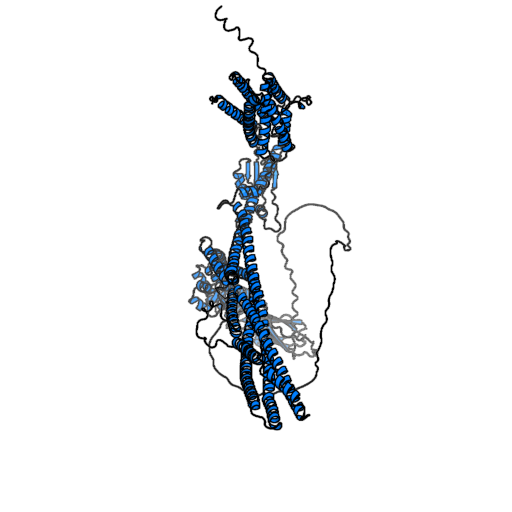.134 -29.528 1.00 48.28 374 ASP A N 1
ATOM 2973 C CA . ASP A 1 374 ? -2.730 8.306 -30.399 1.00 48.28 374 ASP A CA 1
ATOM 2974 C C . ASP A 1 374 ? -2.791 7.450 -31.681 1.00 48.28 374 ASP A C 1
ATOM 2976 O O . ASP A 1 374 ? -2.388 6.286 -31.711 1.00 48.28 374 ASP A O 1
ATOM 2980 N N . GLU A 1 375 ? -3.226 8.068 -32.789 1.00 46.75 375 GLU A N 1
ATOM 2981 C CA . GLU A 1 375 ? -3.245 7.461 -34.134 1.00 46.75 375 GLU A CA 1
ATOM 2982 C C . GLU A 1 375 ? -1.853 6.994 -34.636 1.00 46.75 375 GLU A C 1
ATOM 2984 O O . GLU A 1 375 ? -1.779 6.322 -35.669 1.00 46.75 375 GLU A O 1
ATOM 2989 N N . GLN A 1 376 ? -0.745 7.341 -33.962 1.00 44.94 376 GLN A N 1
ATOM 2990 C CA . GLN A 1 376 ? 0.606 6.880 -34.308 1.00 44.94 376 GLN A CA 1
ATOM 2991 C C . GLN A 1 376 ? 1.021 5.599 -33.568 1.00 44.94 376 GLN A C 1
ATOM 2993 O O . GLN A 1 376 ? 1.813 4.824 -34.111 1.00 44.94 376 GLN A O 1
ATOM 2998 N N . LEU A 1 377 ? 0.467 5.319 -32.382 1.00 51.00 377 LEU A N 1
ATOM 2999 C CA . LEU A 1 377 ? 0.794 4.139 -31.570 1.00 51.00 377 LEU A CA 1
ATOM 3000 C C . LEU A 1 377 ? -0.033 2.907 -31.967 1.00 51.00 377 LEU A C 1
ATOM 3002 O O . LEU A 1 377 ? -0.635 2.224 -31.141 1.00 51.00 377 LEU A O 1
ATOM 3006 N N . SER A 1 378 ? 0.001 2.546 -33.252 1.00 54.31 378 SER A N 1
ATOM 3007 C CA . SER A 1 378 ? -0.505 1.244 -33.700 1.00 54.31 378 SER A CA 1
ATOM 3008 C C . SER A 1 378 ? 0.474 0.131 -33.300 1.00 54.31 378 SER A C 1
ATOM 3010 O O . SER A 1 378 ? 1.240 -0.375 -34.122 1.00 54.31 378 SER A O 1
ATOM 3012 N N . ILE A 1 379 ? 0.467 -0.249 -32.017 1.00 57.16 379 ILE A N 1
ATOM 3013 C CA . ILE A 1 379 ? 1.369 -1.264 -31.438 1.00 57.16 379 ILE A CA 1
ATOM 3014 C C . ILE A 1 379 ? 1.243 -2.602 -32.190 1.00 57.16 379 ILE A C 1
ATOM 3016 O O . ILE A 1 379 ? 2.236 -3.297 -32.386 1.00 57.16 379 ILE A O 1
ATOM 3020 N N . ASN A 1 380 ? 0.058 -2.912 -32.727 1.00 60.88 380 ASN A N 1
ATOM 3021 C CA . ASN A 1 380 ? -0.198 -4.078 -33.584 1.00 60.88 380 ASN A CA 1
ATOM 3022 C C . ASN A 1 380 ? 0.768 -4.181 -34.793 1.00 60.88 380 ASN A C 1
ATOM 3024 O O . ASN A 1 380 ? 1.073 -5.288 -35.236 1.00 60.88 380 ASN A O 1
ATOM 3028 N N . SER A 1 381 ? 1.325 -3.063 -35.282 1.00 63.91 381 SER A N 1
ATOM 3029 C CA . SER A 1 381 ? 2.348 -3.057 -36.345 1.00 63.91 381 SER A CA 1
ATOM 3030 C C . SER A 1 381 ? 3.639 -3.806 -35.973 1.00 63.91 381 SER A C 1
ATOM 3032 O O . SER A 1 381 ? 4.337 -4.307 -36.858 1.00 63.91 381 SER A O 1
ATOM 3034 N N . LEU A 1 382 ? 3.930 -3.984 -34.676 1.00 65.81 382 LEU A N 1
ATOM 3035 C CA . LEU A 1 382 ? 5.053 -4.798 -34.195 1.00 65.81 382 LEU A CA 1
ATOM 3036 C C . LEU A 1 382 ? 4.943 -6.271 -34.623 1.00 65.81 382 LEU A C 1
ATOM 3038 O O . LEU A 1 382 ? 5.972 -6.934 -34.758 1.00 65.81 382 LEU A O 1
ATOM 3042 N N . PHE A 1 383 ? 3.731 -6.781 -34.880 1.00 70.56 383 PHE A N 1
ATOM 3043 C CA . PHE A 1 383 ? 3.505 -8.149 -35.358 1.00 70.56 383 PHE A CA 1
ATOM 3044 C C . PHE A 1 383 ? 3.405 -8.285 -36.887 1.00 70.56 383 PHE A C 1
ATOM 3046 O O . PHE A 1 383 ? 3.517 -9.406 -37.387 1.00 70.56 383 PHE A O 1
ATOM 3053 N N . GLU A 1 384 ? 3.340 -7.191 -37.659 1.00 71.38 384 GLU A N 1
ATOM 3054 C CA . GLU A 1 384 ? 3.376 -7.269 -39.131 1.00 71.38 384 GLU A CA 1
ATOM 3055 C C . GLU A 1 384 ? 4.685 -7.888 -39.650 1.00 71.38 384 GLU A C 1
ATOM 3057 O O . GLU A 1 384 ? 4.667 -8.705 -40.573 1.00 71.38 384 GLU A O 1
ATOM 3062 N N . ASN A 1 385 ? 5.829 -7.531 -39.053 1.00 76.50 385 ASN A N 1
ATOM 3063 C CA . ASN A 1 385 ? 7.137 -8.068 -39.443 1.00 76.50 385 ASN A CA 1
ATOM 3064 C C . ASN A 1 385 ? 7.307 -9.559 -39.056 1.00 76.50 385 ASN A C 1
ATOM 3066 O O . ASN A 1 385 ? 7.734 -10.345 -39.910 1.00 76.50 385 ASN A O 1
ATOM 3070 N N . PRO A 1 386 ? 6.950 -10.003 -37.831 1.00 80.00 386 PRO A N 1
ATOM 3071 C CA . PRO A 1 386 ? 6.817 -11.419 -37.478 1.00 80.00 386 PRO A CA 1
ATOM 3072 C C . PRO A 1 386 ? 5.888 -12.225 -38.398 1.00 80.00 386 PRO A C 1
ATOM 3074 O O . PRO A 1 386 ? 6.311 -13.274 -38.888 1.00 80.00 386 PRO A O 1
ATOM 3077 N N . ASP A 1 387 ? 4.677 -11.741 -38.700 1.00 84.00 387 ASP A N 1
ATOM 3078 C CA . ASP A 1 387 ? 3.731 -12.432 -39.591 1.00 84.00 387 ASP A CA 1
ATOM 3079 C C . ASP A 1 387 ? 4.317 -12.622 -40.998 1.00 84.00 387 ASP A C 1
ATOM 3081 O O . ASP A 1 387 ? 4.372 -13.743 -41.517 1.00 84.00 387 ASP A O 1
ATOM 3085 N N . GLN A 1 388 ? 4.864 -11.549 -41.580 1.00 85.62 388 GLN A N 1
ATOM 3086 C CA . GLN A 1 388 ? 5.567 -11.596 -42.864 1.00 85.62 388 GLN A CA 1
ATOM 3087 C C . GLN A 1 388 ? 6.773 -12.547 -42.832 1.00 85.62 388 GLN A C 1
ATOM 3089 O O . GLN A 1 388 ? 7.019 -13.258 -43.809 1.00 85.62 388 GLN A O 1
ATOM 3094 N N . THR A 1 389 ? 7.497 -12.621 -41.712 1.00 85.19 389 THR A N 1
ATOM 3095 C CA . THR A 1 389 ? 8.647 -13.524 -41.541 1.00 85.19 389 THR A CA 1
ATOM 3096 C C . THR A 1 389 ? 8.218 -14.992 -41.501 1.00 85.19 389 THR A C 1
ATOM 3098 O O . THR A 1 389 ? 8.822 -15.825 -42.183 1.00 85.19 389 THR A O 1
ATOM 3101 N N . VAL A 1 390 ? 7.167 -15.334 -40.747 1.00 87.56 390 VAL A N 1
ATOM 3102 C CA . VAL A 1 390 ? 6.659 -16.715 -40.656 1.00 87.56 390 VAL A CA 1
ATOM 3103 C C . VAL A 1 390 ? 6.047 -17.155 -41.988 1.00 87.56 390 VAL A C 1
ATOM 3105 O O . VAL A 1 390 ? 6.410 -18.212 -42.508 1.00 87.56 390 VAL A O 1
ATOM 3108 N N . ARG A 1 391 ? 5.221 -16.311 -42.617 1.00 89.62 391 ARG A N 1
ATOM 3109 C CA . ARG A 1 391 ? 4.677 -16.563 -43.965 1.00 89.62 391 ARG A CA 1
ATOM 3110 C C . ARG A 1 391 ? 5.771 -16.650 -45.027 1.00 89.62 391 ARG A C 1
ATOM 3112 O O . ARG A 1 391 ? 5.669 -17.465 -45.938 1.00 89.62 391 ARG A O 1
ATOM 3119 N N . GLY A 1 392 ? 6.847 -15.873 -44.899 1.00 89.56 392 GLY A N 1
ATOM 3120 C CA . GLY A 1 392 ? 8.030 -15.966 -45.758 1.00 89.56 392 GLY A CA 1
ATOM 3121 C C . GLY A 1 392 ? 8.707 -17.340 -45.690 1.00 89.56 392 GLY A C 1
ATOM 3122 O O . GLY A 1 392 ? 9.028 -17.915 -46.731 1.00 89.56 392 GLY A O 1
ATOM 3123 N N . ARG A 1 393 ? 8.851 -17.911 -44.484 1.00 88.94 393 ARG A N 1
ATOM 3124 C CA . ARG A 1 393 ? 9.370 -19.280 -44.291 1.00 88.94 393 ARG A CA 1
ATOM 3125 C C . ARG A 1 393 ? 8.432 -20.334 -44.886 1.00 88.94 393 ARG A C 1
ATOM 3127 O O . ARG A 1 393 ? 8.902 -21.199 -45.621 1.00 88.94 393 ARG A O 1
ATOM 3134 N N . ILE A 1 394 ? 7.124 -20.213 -44.643 1.00 92.38 394 ILE A N 1
ATOM 3135 C CA . ILE A 1 394 ? 6.090 -21.085 -45.229 1.00 92.38 394 ILE A CA 1
ATOM 3136 C C . ILE A 1 394 ? 6.160 -21.050 -46.767 1.00 92.38 394 ILE A C 1
ATOM 3138 O O . ILE A 1 394 ? 6.194 -22.096 -47.411 1.00 92.38 394 ILE A O 1
ATOM 3142 N N . ASN A 1 395 ? 6.275 -19.866 -47.374 1.00 92.38 395 ASN A N 1
ATOM 3143 C CA . ASN A 1 395 ? 6.395 -19.705 -48.827 1.00 92.38 395 ASN A CA 1
ATOM 3144 C C . ASN A 1 395 ? 7.645 -20.404 -49.403 1.00 92.38 395 ASN A C 1
ATOM 3146 O O . ASN A 1 395 ? 7.562 -21.077 -50.432 1.00 92.38 395 ASN A O 1
ATOM 3150 N N . GLU A 1 396 ? 8.805 -20.282 -48.748 1.00 87.56 396 GLU A N 1
ATOM 3151 C CA . GLU A 1 396 ? 10.036 -20.960 -49.184 1.00 87.56 396 GLU A CA 1
ATOM 3152 C C . GLU A 1 396 ? 9.993 -22.486 -48.966 1.00 87.56 396 GLU A C 1
ATOM 3154 O O . GLU A 1 396 ? 10.571 -23.222 -49.764 1.00 87.56 396 GLU A O 1
ATOM 3159 N N . GLN A 1 397 ? 9.253 -22.989 -47.971 1.00 90.31 397 GLN A N 1
ATOM 3160 C CA . GLN A 1 397 ? 8.976 -24.426 -47.817 1.00 90.31 397 GLN A CA 1
ATOM 3161 C C . GLN A 1 397 ? 8.035 -24.954 -48.918 1.00 90.31 397 GLN A C 1
ATOM 3163 O O . GLN A 1 397 ? 8.331 -25.974 -49.539 1.00 90.31 397 GLN A O 1
ATOM 3168 N N . ILE A 1 398 ? 6.945 -24.241 -49.236 1.00 89.88 398 ILE A N 1
ATOM 3169 C CA . ILE A 1 398 ? 5.997 -24.595 -50.317 1.00 89.88 398 ILE A CA 1
ATOM 3170 C C . ILE A 1 398 ? 6.710 -24.710 -51.676 1.00 89.88 398 ILE A C 1
ATOM 3172 O O . ILE A 1 398 ? 6.423 -25.597 -52.486 1.00 89.88 398 ILE A O 1
ATOM 3176 N N . LYS A 1 399 ? 7.667 -23.814 -51.923 1.00 86.62 399 LYS A N 1
ATOM 3177 C CA . LYS A 1 399 ? 8.547 -23.802 -53.099 1.00 86.62 399 LYS A CA 1
ATOM 3178 C C . LYS A 1 399 ? 9.463 -25.033 -53.181 1.00 86.62 399 LYS A C 1
ATOM 3180 O O . LYS A 1 399 ? 9.728 -25.492 -54.288 1.00 86.62 399 LYS A O 1
ATOM 3185 N N . GLN A 1 400 ? 9.911 -25.573 -52.044 1.00 85.00 400 GLN A N 1
ATOM 3186 C CA . GLN A 1 400 ? 10.755 -26.776 -51.972 1.00 85.00 400 GLN A CA 1
ATOM 3187 C C . GLN A 1 400 ? 9.980 -28.092 -52.118 1.00 85.00 400 GLN A C 1
ATOM 3189 O O . GLN A 1 400 ? 10.600 -29.124 -52.365 1.00 85.00 400 GLN A O 1
ATOM 3194 N N . LEU A 1 401 ? 8.647 -28.092 -51.987 1.00 85.56 401 LEU A N 1
ATOM 3195 C CA . LEU A 1 401 ? 7.850 -29.298 -52.234 1.00 85.56 401 LEU A CA 1
ATOM 3196 C C . LEU A 1 401 ? 8.122 -29.834 -53.655 1.00 85.56 401 LEU A C 1
ATOM 3198 O O . LEU A 1 401 ? 8.125 -29.037 -54.597 1.00 85.56 401 LEU A O 1
ATOM 3202 N N . PRO A 1 402 ? 8.274 -31.155 -53.854 1.00 80.44 402 PRO A N 1
ATOM 3203 C CA . PRO A 1 402 ? 8.329 -31.763 -55.185 1.00 80.44 402 PRO A CA 1
ATOM 3204 C C . PRO A 1 402 ? 7.020 -31.583 -55.978 1.00 80.44 402 PRO A C 1
ATOM 3206 O O . PRO A 1 402 ? 7.003 -30.979 -57.050 1.00 80.44 402 PRO A O 1
ATOM 3209 N N . SER A 1 403 ? 5.889 -32.030 -55.424 1.00 83.44 403 SER A N 1
ATOM 3210 C CA . SER A 1 403 ? 4.575 -32.020 -56.089 1.00 83.44 403 SER A CA 1
ATOM 3211 C C . SER A 1 403 ? 3.447 -31.551 -55.164 1.00 83.44 403 SER A C 1
ATOM 3213 O O . SER A 1 403 ? 3.580 -31.563 -53.939 1.00 83.44 403 SER A O 1
ATOM 3215 N N . LEU A 1 404 ? 2.327 -31.152 -55.770 1.00 85.31 404 LEU A N 1
ATOM 3216 C CA . LEU A 1 404 ? 1.038 -30.922 -55.106 1.00 85.31 404 LEU A CA 1
ATOM 3217 C C . LEU A 1 404 ? -0.066 -31.852 -55.641 1.00 85.31 404 LEU A C 1
ATOM 3219 O O . LEU A 1 404 ? -1.211 -31.717 -55.237 1.00 85.31 404 LEU A O 1
ATOM 3223 N N . ASN A 1 405 ? 0.243 -32.793 -56.539 1.00 85.19 405 ASN A N 1
ATOM 3224 C CA . ASN A 1 405 ? -0.746 -33.742 -57.047 1.00 85.19 405 ASN A CA 1
ATOM 3225 C C . ASN A 1 405 ? -0.965 -34.891 -56.037 1.00 85.19 405 ASN A C 1
ATOM 3227 O O . ASN A 1 405 ? -0.016 -35.636 -55.788 1.00 85.19 405 ASN A O 1
ATOM 3231 N N . PRO A 1 406 ? -2.181 -35.103 -55.494 1.00 81.38 406 PRO A N 1
ATOM 3232 C CA . PRO A 1 406 ? -2.464 -36.199 -54.561 1.00 81.38 406 PRO A CA 1
ATOM 3233 C C . PRO A 1 406 ? -2.106 -37.593 -55.094 1.00 81.38 406 PRO A C 1
ATOM 3235 O O . PRO A 1 406 ? -1.594 -38.426 -54.343 1.00 81.38 406 PRO A O 1
ATOM 3238 N N . ASP A 1 407 ? -2.336 -37.843 -56.389 1.00 81.00 407 ASP A N 1
ATOM 3239 C CA . ASP A 1 407 ? -2.141 -39.166 -56.997 1.00 81.00 407 ASP A CA 1
ATOM 3240 C C . ASP A 1 407 ? -0.668 -39.626 -56.944 1.00 81.00 407 ASP A C 1
ATOM 3242 O O . ASP A 1 407 ? -0.406 -40.826 -56.830 1.00 81.00 407 ASP A O 1
ATOM 3246 N N . ASP A 1 408 ? 0.290 -38.687 -56.944 1.00 77.69 408 ASP A N 1
ATOM 3247 C CA . ASP A 1 408 ? 1.743 -38.941 -56.948 1.00 77.69 408 ASP A CA 1
ATOM 3248 C C . ASP A 1 408 ? 2.247 -39.686 -55.693 1.00 77.69 408 ASP A C 1
ATOM 3250 O O . ASP A 1 408 ? 3.355 -40.229 -55.699 1.00 77.69 408 ASP A O 1
ATOM 3254 N N . PHE A 1 409 ? 1.440 -39.722 -54.627 1.00 77.81 409 PHE A N 1
ATOM 3255 C CA . PHE A 1 409 ? 1.787 -40.270 -53.309 1.00 77.81 409 PHE A CA 1
ATOM 3256 C C . PHE A 1 409 ? 1.026 -41.560 -52.967 1.00 77.81 409 PHE A C 1
ATOM 3258 O O . PHE A 1 409 ? 1.287 -42.182 -51.936 1.00 77.81 409 PHE A O 1
ATOM 3265 N N . THR A 1 410 ? 0.100 -41.996 -53.827 1.00 71.38 410 THR A N 1
ATOM 3266 C CA . THR A 1 410 ? -0.764 -43.160 -53.573 1.00 71.38 410 THR A CA 1
ATOM 3267 C C . THR A 1 410 ? -0.287 -44.415 -54.312 1.00 71.38 410 THR A C 1
ATOM 3269 O O . THR A 1 410 ? 0.193 -44.350 -55.437 1.00 71.38 410 THR A O 1
ATOM 3272 N N . GLY A 1 411 ? -0.412 -45.588 -53.679 1.00 68.19 411 GLY A N 1
ATOM 3273 C CA . GLY A 1 411 ? -0.064 -46.879 -54.297 1.00 68.19 411 GLY A CA 1
ATOM 3274 C C . GLY A 1 411 ? 1.427 -47.255 -54.298 1.00 68.19 411 GLY A C 1
ATOM 3275 O O . GLY A 1 411 ? 1.785 -48.276 -54.878 1.00 68.19 411 GLY A O 1
ATOM 3276 N N . TYR A 1 412 ? 2.294 -46.485 -53.631 1.00 68.56 412 TYR A N 1
ATOM 3277 C CA . TYR A 1 412 ? 3.755 -46.679 -53.647 1.00 68.56 412 TYR A CA 1
ATOM 3278 C C . TYR A 1 412 ? 4.352 -47.328 -52.377 1.00 68.56 412 TYR A C 1
ATOM 3280 O O . TYR A 1 412 ? 5.532 -47.156 -52.097 1.00 68.56 412 TYR A O 1
ATOM 3288 N N . GLY A 1 413 ? 3.576 -48.082 -51.588 1.00 66.62 413 GLY A N 1
ATOM 3289 C CA . GLY A 1 413 ? 4.116 -48.831 -50.433 1.00 66.62 413 GLY A CA 1
ATOM 3290 C C . GLY A 1 413 ? 4.665 -47.963 -49.286 1.00 66.62 413 GLY A C 1
ATOM 3291 O O . GLY A 1 413 ? 5.552 -48.395 -48.549 1.00 66.62 413 GLY A O 1
ATOM 3292 N N . LEU A 1 414 ? 4.159 -46.733 -49.154 1.00 76.81 414 LEU A N 1
ATOM 3293 C CA . LEU A 1 414 ? 4.414 -45.839 -48.021 1.00 76.81 414 LEU A CA 1
ATOM 3294 C C . LEU A 1 414 ? 3.413 -46.113 -46.880 1.00 76.81 414 LEU A C 1
ATOM 3296 O O . LEU A 1 414 ? 2.275 -46.499 -47.164 1.00 76.81 414 LEU A O 1
ATOM 3300 N N . PRO A 1 415 ? 3.769 -45.864 -45.605 1.00 81.19 415 PRO A N 1
ATOM 3301 C CA . PRO A 1 415 ? 2.837 -46.012 -44.487 1.00 81.19 415 PRO A CA 1
ATOM 3302 C C . PRO A 1 415 ? 1.593 -45.120 -44.636 1.00 81.19 415 PRO A C 1
ATOM 3304 O O . PRO A 1 415 ? 1.710 -43.928 -44.921 1.00 81.19 415 PRO A O 1
ATOM 3307 N N . GLU A 1 416 ? 0.396 -45.660 -44.366 1.00 81.31 416 GLU A N 1
ATOM 3308 C CA . GLU A 1 416 ? -0.884 -44.932 -44.510 1.00 81.31 416 GLU A CA 1
ATOM 3309 C C . GLU A 1 416 ? -0.920 -43.600 -43.741 1.00 81.31 416 GLU A C 1
ATOM 3311 O O . GLU A 1 416 ? -1.525 -42.628 -44.196 1.00 81.31 416 GLU A O 1
ATOM 3316 N N . ARG A 1 417 ? -0.255 -43.549 -42.578 1.00 83.00 417 ARG A N 1
ATOM 3317 C CA . ARG A 1 417 ? -0.102 -42.331 -41.774 1.00 83.00 417 ARG A CA 1
ATOM 3318 C C . ARG A 1 417 ? 0.673 -41.253 -42.541 1.00 83.00 417 ARG A C 1
ATOM 3320 O O . ARG A 1 417 ? 0.173 -40.143 -42.672 1.00 83.00 417 ARG A O 1
ATOM 3327 N N . THR A 1 418 ? 1.832 -41.602 -43.097 1.00 84.38 418 THR A N 1
ATOM 3328 C CA . THR A 1 418 ? 2.690 -40.687 -43.863 1.00 84.38 418 THR A CA 1
ATOM 3329 C C . THR A 1 418 ? 1.996 -40.200 -45.134 1.00 84.38 418 THR A C 1
ATOM 3331 O O . THR A 1 418 ? 2.050 -39.014 -45.440 1.00 84.38 418 THR A O 1
ATOM 3334 N N . VAL A 1 419 ? 1.273 -41.081 -45.839 1.00 86.00 419 VAL A N 1
ATOM 3335 C CA . VAL A 1 419 ? 0.457 -40.685 -47.002 1.00 86.00 419 VAL A CA 1
ATOM 3336 C C . VAL A 1 419 ? -0.616 -39.671 -46.590 1.00 86.00 419 VAL A C 1
ATOM 3338 O O . VAL A 1 419 ? -0.778 -38.653 -47.255 1.00 86.00 419 VAL A O 1
ATOM 3341 N N . ARG A 1 420 ? -1.315 -39.890 -45.467 1.00 87.00 420 ARG A N 1
ATOM 3342 C CA . ARG A 1 420 ? -2.312 -38.937 -44.949 1.00 87.00 420 ARG A CA 1
ATOM 3343 C C . ARG A 1 420 ? -1.695 -37.596 -44.551 1.00 87.00 420 ARG A C 1
ATOM 3345 O O . ARG A 1 420 ? -2.266 -36.564 -44.878 1.00 87.00 420 ARG A O 1
ATOM 3352 N N . GLU A 1 421 ? -0.559 -37.609 -43.861 1.00 89.25 421 GLU A N 1
ATOM 3353 C CA . GLU A 1 421 ? 0.156 -36.397 -43.442 1.00 89.25 421 GLU A CA 1
ATOM 3354 C C . GLU A 1 421 ? 0.587 -35.567 -44.665 1.00 89.25 421 GLU A C 1
ATOM 3356 O O . GLU A 1 421 ? 0.312 -34.370 -44.711 1.00 89.25 421 GLU A O 1
ATOM 3361 N N . ILE A 1 422 ? 1.128 -36.205 -45.713 1.00 88.62 422 ILE A N 1
ATOM 3362 C CA . ILE A 1 422 ? 1.442 -35.550 -46.997 1.00 88.62 422 ILE A CA 1
ATOM 3363 C C . ILE A 1 422 ? 0.177 -34.980 -47.663 1.00 88.62 422 ILE A C 1
ATOM 3365 O O . ILE A 1 422 ? 0.174 -33.821 -48.074 1.00 88.62 422 ILE A O 1
ATOM 3369 N N . LEU A 1 423 ? -0.913 -35.752 -47.750 1.00 89.44 423 LEU A N 1
ATOM 3370 C CA . LEU A 1 423 ? -2.167 -35.300 -48.371 1.00 89.44 423 LEU A CA 1
ATOM 3371 C C . LEU A 1 423 ? -2.816 -34.127 -47.617 1.00 89.44 423 LEU A C 1
ATOM 3373 O O . LEU A 1 423 ? -3.325 -33.200 -48.246 1.00 89.44 423 LEU A O 1
ATOM 3377 N N . ASN A 1 424 ? -2.753 -34.132 -46.284 1.00 91.25 424 ASN A N 1
ATOM 3378 C CA . ASN A 1 424 ? -3.198 -33.019 -45.448 1.00 91.25 424 ASN A CA 1
ATOM 3379 C C . ASN A 1 424 ? -2.332 -31.766 -45.684 1.00 91.25 424 ASN A C 1
ATOM 3381 O O . ASN A 1 424 ? -2.879 -30.676 -45.841 1.00 91.25 424 ASN A O 1
ATOM 3385 N N . VAL A 1 425 ? -1.002 -31.908 -45.783 1.00 92.19 425 VAL A N 1
ATOM 3386 C CA . VAL A 1 425 ? -0.088 -30.800 -46.135 1.00 92.19 425 VAL A CA 1
ATOM 3387 C C . VAL A 1 425 ? -0.398 -30.236 -47.520 1.00 92.19 425 VAL A C 1
ATOM 3389 O O . VAL A 1 425 ? -0.483 -29.018 -47.663 1.00 92.19 425 VAL A O 1
ATOM 3392 N N . ILE A 1 426 ? -0.627 -31.087 -48.524 1.00 90.44 426 ILE A N 1
ATOM 3393 C CA . ILE A 1 426 ? -1.008 -30.663 -49.881 1.00 90.44 426 ILE A CA 1
ATOM 3394 C C . ILE A 1 426 ? -2.311 -29.852 -49.849 1.00 90.44 426 ILE A C 1
ATOM 3396 O O . ILE A 1 426 ? -2.336 -28.738 -50.368 1.00 90.44 426 ILE A O 1
ATOM 3400 N N . ALA A 1 427 ? -3.360 -30.345 -49.184 1.00 90.25 427 ALA A N 1
ATOM 3401 C CA . ALA A 1 427 ? -4.653 -29.661 -49.127 1.00 90.25 427 ALA A CA 1
ATOM 3402 C C . ALA A 1 427 ? -4.602 -28.312 -48.383 1.00 90.25 427 ALA A C 1
ATOM 3404 O O . ALA A 1 427 ? -5.214 -27.337 -48.826 1.00 90.25 427 ALA A O 1
ATOM 3405 N N . VAL A 1 428 ? -3.837 -28.216 -47.286 1.00 92.44 428 VAL A N 1
ATOM 3406 C CA . VAL A 1 428 ? -3.579 -26.924 -46.624 1.00 92.44 428 VAL A CA 1
ATOM 3407 C C . VAL A 1 428 ? -2.750 -26.007 -47.530 1.00 92.44 428 VAL A C 1
ATOM 3409 O O . VAL A 1 428 ? -3.036 -24.815 -47.589 1.00 92.44 428 VAL A O 1
ATOM 3412 N N . THR A 1 429 ? -1.801 -26.544 -48.304 1.00 92.69 429 THR A N 1
ATOM 3413 C CA . THR A 1 429 ? -0.973 -25.764 -49.241 1.00 92.69 429 THR A CA 1
ATOM 3414 C C . THR A 1 429 ? -1.779 -25.176 -50.397 1.00 92.69 429 THR A C 1
ATOM 3416 O O . THR A 1 429 ? -1.679 -23.978 -50.657 1.00 92.69 429 THR A O 1
ATOM 3419 N N . GLU A 1 430 ? -2.602 -25.971 -51.088 1.00 90.06 430 GLU A N 1
ATOM 3420 C CA . GLU A 1 430 ? -3.458 -25.475 -52.178 1.00 90.06 430 GLU A CA 1
ATOM 3421 C C . GLU A 1 430 ? -4.378 -24.348 -51.696 1.00 90.06 430 GLU A C 1
ATOM 3423 O O . GLU A 1 430 ? -4.528 -23.313 -52.353 1.00 90.06 430 GLU A O 1
ATOM 3428 N N . LYS A 1 431 ? -4.938 -24.521 -50.498 1.00 90.25 431 LYS A N 1
ATOM 3429 C CA . LYS A 1 431 ? -5.815 -23.546 -49.864 1.00 90.25 431 LYS A CA 1
ATOM 3430 C C . LYS A 1 431 ? -5.071 -22.290 -49.409 1.00 90.25 431 LYS A C 1
ATOM 3432 O O . LYS A 1 431 ? -5.534 -21.190 -49.702 1.00 90.25 431 LYS A O 1
ATOM 3437 N N . TYR A 1 432 ? -3.901 -22.428 -48.787 1.00 92.31 432 TYR A N 1
ATOM 3438 C CA . TYR A 1 432 ? -3.024 -21.314 -48.417 1.00 92.31 432 TYR A CA 1
ATOM 3439 C C . TYR A 1 432 ? -2.644 -20.476 -49.645 1.00 92.31 432 TYR A C 1
ATOM 3441 O O . TYR A 1 432 ? -2.811 -19.257 -49.634 1.00 92.31 432 TYR A O 1
ATOM 3449 N N . ASN A 1 433 ? -2.253 -21.126 -50.745 1.00 89.88 433 ASN A N 1
ATOM 3450 C CA . ASN A 1 433 ? -1.966 -20.461 -52.018 1.00 89.88 433 ASN A CA 1
ATOM 3451 C C . ASN A 1 433 ? -3.173 -19.642 -52.520 1.00 89.88 433 ASN A C 1
ATOM 3453 O O . ASN A 1 433 ? -2.999 -18.542 -53.044 1.00 89.88 433 ASN A O 1
ATOM 3457 N N . SER A 1 434 ? -4.401 -20.140 -52.316 1.00 87.25 434 SER A N 1
ATOM 3458 C CA . SER A 1 434 ? -5.634 -19.433 -52.694 1.00 87.25 434 SER A CA 1
ATOM 3459 C C . SER A 1 434 ? -6.040 -18.291 -51.745 1.00 87.25 434 SER A C 1
ATOM 3461 O O . SER A 1 434 ? -6.573 -17.286 -52.208 1.00 87.25 434 SER A O 1
ATOM 3463 N N . GLU A 1 435 ? -5.783 -18.409 -50.437 1.00 88.56 435 GLU A N 1
ATOM 3464 C CA . GLU A 1 435 ? -6.201 -17.428 -49.418 1.00 88.56 435 GLU A CA 1
ATOM 3465 C C . GLU A 1 435 ? -5.172 -16.314 -49.161 1.00 88.56 435 GLU A C 1
ATOM 3467 O O . GLU A 1 435 ? -5.527 -15.249 -48.641 1.00 88.56 435 GLU A O 1
ATOM 3472 N N . PHE A 1 436 ? -3.903 -16.558 -49.499 1.00 87.62 436 PHE A N 1
ATOM 3473 C CA . PHE A 1 436 ? -2.767 -15.651 -49.291 1.00 87.62 436 PHE A CA 1
ATOM 3474 C C . PHE A 1 436 ? -2.101 -15.212 -50.612 1.00 87.62 436 PHE A C 1
ATOM 3476 O O . PHE A 1 436 ? -1.025 -14.619 -50.587 1.00 87.62 436 PHE A O 1
ATOM 3483 N N . GLU A 1 437 ? -2.747 -15.491 -51.752 1.00 85.19 437 GLU A N 1
ATOM 3484 C CA . GLU A 1 437 ? -2.343 -15.109 -53.120 1.00 85.19 437 GLU A CA 1
ATOM 3485 C C . GLU A 1 437 ? -0.928 -15.575 -53.545 1.00 85.19 437 GLU A C 1
ATOM 3487 O O . GLU A 1 437 ? -0.327 -15.030 -54.476 1.00 85.19 437 GLU A O 1
ATOM 3492 N N . TYR A 1 438 ? -0.385 -16.614 -52.898 1.00 84.06 438 TYR A N 1
ATOM 3493 C CA . TYR A 1 438 ? 0.945 -17.142 -53.208 1.00 84.06 438 TYR A CA 1
ATOM 3494 C C . TYR A 1 438 ? 0.929 -18.073 -54.431 1.00 84.06 438 TYR A C 1
ATOM 3496 O O . TYR A 1 438 ? 0.263 -19.108 -54.451 1.00 84.06 438 TYR A O 1
ATOM 3504 N N . ILE A 1 439 ? 1.730 -17.736 -55.445 1.00 78.94 439 ILE A N 1
ATOM 3505 C CA . ILE A 1 439 ? 1.916 -18.554 -56.649 1.00 78.94 439 ILE A CA 1
ATOM 3506 C C . ILE A 1 439 ? 3.194 -19.388 -56.493 1.00 78.94 439 ILE A C 1
ATOM 3508 O O . ILE A 1 439 ? 4.299 -18.886 -56.711 1.00 78.94 439 ILE A O 1
ATOM 3512 N N . ARG A 1 440 ? 3.045 -20.677 -56.159 1.00 76.69 440 ARG A N 1
ATOM 3513 C CA . ARG A 1 440 ? 4.156 -21.645 -56.156 1.00 76.69 440 ARG A CA 1
ATOM 3514 C C . ARG A 1 440 ? 4.765 -21.750 -57.570 1.00 76.69 440 ARG A C 1
ATOM 3516 O O . ARG A 1 440 ? 4.022 -22.036 -58.511 1.00 76.69 440 ARG A O 1
ATOM 3523 N N . PRO A 1 441 ? 6.087 -21.563 -57.749 1.00 70.94 441 PRO A N 1
ATOM 3524 C CA . PRO A 1 441 ? 6.746 -21.839 -59.024 1.00 70.94 441 PRO A CA 1
ATOM 3525 C C . PRO A 1 441 ? 6.772 -23.350 -59.305 1.00 70.94 441 PRO A C 1
ATOM 3527 O O . PRO A 1 441 ? 6.873 -24.154 -58.379 1.00 70.94 441 PRO A O 1
ATOM 3530 N N . GLU A 1 442 ? 6.714 -23.752 -60.577 1.00 62.44 442 GLU A N 1
ATOM 3531 C CA . GLU A 1 442 ? 6.910 -25.157 -60.960 1.00 62.44 442 GLU A CA 1
ATOM 3532 C C . GLU A 1 442 ? 8.335 -25.598 -60.597 1.00 62.44 442 GLU A C 1
ATOM 3534 O O . GLU A 1 442 ? 9.303 -25.151 -61.218 1.00 62.44 442 GLU A O 1
ATOM 3539 N N . ASN A 1 443 ? 8.465 -26.466 -59.590 1.00 61.28 443 ASN A N 1
ATOM 3540 C CA . ASN A 1 443 ? 9.730 -27.116 -59.272 1.00 61.28 443 ASN A CA 1
ATOM 3541 C C . ASN A 1 443 ? 9.890 -28.396 -60.114 1.00 61.28 443 ASN A C 1
ATOM 3543 O O . ASN A 1 443 ? 8.922 -29.126 -60.324 1.00 61.28 443 ASN A O 1
ATOM 3547 N N . GLY A 1 444 ? 11.093 -28.634 -60.639 1.00 54.91 444 GLY A N 1
ATOM 3548 C CA . GLY A 1 444 ? 11.357 -29.633 -61.688 1.00 54.91 444 GLY A CA 1
ATOM 3549 C C . GLY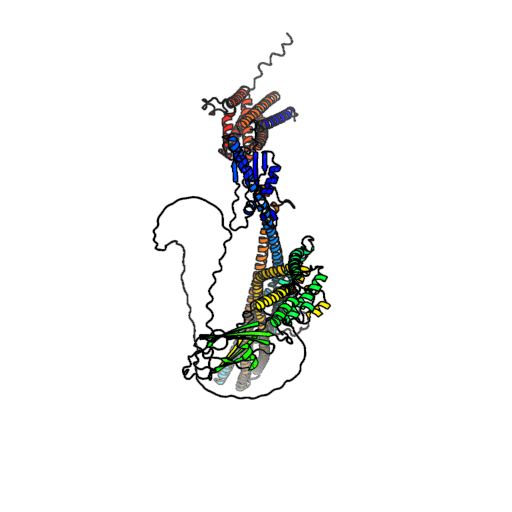 A 1 444 ? 11.892 -30.982 -61.199 1.00 54.91 444 GLY A C 1
ATOM 3550 O O . GLY A 1 444 ? 12.370 -31.769 -62.018 1.00 54.91 444 GLY A O 1
ATOM 3551 N N . ASP A 1 445 ? 11.872 -31.214 -59.889 1.00 59.00 445 ASP A N 1
ATOM 3552 C CA . ASP A 1 445 ? 12.467 -32.383 -59.240 1.00 59.00 445 ASP A CA 1
ATOM 3553 C C . ASP A 1 445 ? 11.657 -33.677 -59.471 1.00 59.00 445 ASP A C 1
ATOM 3555 O O . ASP A 1 445 ? 10.443 -33.625 -59.697 1.00 59.00 445 ASP A O 1
ATOM 3559 N N . PRO A 1 446 ? 12.304 -34.861 -59.444 1.00 57.16 446 PRO A N 1
ATOM 3560 C CA . PRO A 1 446 ? 11.640 -36.129 -59.729 1.00 57.16 446 PRO A CA 1
ATOM 3561 C C . PRO A 1 446 ? 10.538 -36.454 -58.713 1.00 57.16 446 PRO A C 1
ATOM 3563 O O . PRO A 1 446 ? 10.702 -36.326 -57.499 1.00 57.16 446 PRO A O 1
ATOM 3566 N N . VAL A 1 447 ? 9.405 -36.927 -59.233 1.00 65.12 447 VAL A N 1
ATOM 3567 C CA . VAL A 1 447 ? 8.233 -37.311 -58.439 1.00 65.12 447 VAL A CA 1
ATOM 3568 C C . VAL A 1 447 ? 8.560 -38.534 -57.577 1.00 65.12 447 VAL A C 1
ATOM 3570 O O . VAL A 1 447 ? 9.196 -39.477 -58.049 1.00 65.12 447 VAL A O 1
ATOM 3573 N N . LEU A 1 448 ? 8.063 -38.563 -56.335 1.00 69.25 448 LEU A N 1
ATOM 3574 C CA . LEU A 1 448 ? 8.300 -39.646 -55.369 1.00 69.25 448 LEU A CA 1
ATOM 3575 C C . LEU A 1 448 ? 7.987 -41.043 -55.934 1.00 69.25 448 LEU A C 1
ATOM 3577 O O . LEU A 1 448 ? 8.763 -41.984 -55.760 1.00 69.25 448 LEU A O 1
ATOM 3581 N N . GLY A 1 449 ? 6.886 -41.160 -56.681 1.00 67.00 449 GLY A N 1
ATOM 3582 C CA . GLY A 1 449 ? 6.516 -42.380 -57.392 1.00 67.00 449 GLY A CA 1
ATOM 3583 C C . GLY A 1 449 ? 7.548 -42.853 -58.425 1.00 67.00 449 GLY A C 1
ATOM 3584 O O . GLY A 1 449 ? 7.618 -44.054 -58.681 1.00 67.00 449 GLY A O 1
ATOM 3585 N N . GLU A 1 450 ? 8.385 -41.984 -59.005 1.00 72.00 450 GLU A N 1
ATOM 3586 C CA . GLU A 1 450 ? 9.474 -42.413 -59.895 1.00 72.00 450 GLU A CA 1
ATOM 3587 C C . GLU A 1 450 ? 10.632 -43.036 -59.105 1.00 72.00 450 GLU A C 1
ATOM 3589 O O . GLU A 1 450 ? 11.080 -44.130 -59.451 1.00 72.00 450 GLU A O 1
ATOM 3594 N N . GLU A 1 451 ? 11.082 -42.402 -58.019 1.00 74.81 451 GLU A N 1
ATOM 3595 C CA . GLU A 1 451 ? 12.181 -42.925 -57.191 1.00 74.81 451 GLU A CA 1
ATOM 3596 C C . GLU A 1 451 ? 11.792 -44.242 -56.499 1.00 74.81 451 GLU A C 1
ATOM 3598 O O . GLU A 1 451 ? 12.560 -45.210 -56.520 1.00 74.81 451 GLU A O 1
ATOM 3603 N N . ILE A 1 452 ? 10.550 -44.357 -56.010 1.00 73.62 452 ILE A N 1
ATOM 3604 C CA . ILE A 1 452 ? 10.032 -45.633 -55.496 1.00 73.62 452 ILE A CA 1
ATOM 3605 C C . ILE A 1 452 ? 9.916 -46.672 -56.623 1.00 73.62 452 ILE A C 1
ATOM 3607 O O . ILE A 1 452 ? 10.299 -47.828 -56.431 1.00 73.62 452 ILE A O 1
ATOM 3611 N N . ASN A 1 453 ? 9.477 -46.301 -57.832 1.00 76.19 453 ASN A N 1
ATOM 3612 C CA . ASN A 1 453 ? 9.505 -47.231 -58.967 1.00 76.19 453 ASN A CA 1
ATOM 3613 C C . ASN A 1 453 ? 10.933 -47.683 -59.311 1.00 76.19 453 ASN A C 1
ATOM 3615 O O . ASN A 1 453 ? 11.122 -48.848 -59.668 1.00 76.19 453 ASN A O 1
ATOM 3619 N N . ARG A 1 454 ? 11.954 -46.825 -59.200 1.00 79.75 454 ARG A N 1
ATOM 3620 C CA . ARG A 1 454 ? 13.361 -47.219 -59.397 1.00 79.75 454 ARG A CA 1
ATOM 3621 C C . ARG A 1 454 ? 13.803 -48.232 -58.331 1.00 79.75 454 ARG A C 1
ATOM 3623 O O . ARG A 1 454 ? 14.379 -49.256 -58.701 1.00 79.75 454 ARG A O 1
ATOM 3630 N N . LEU A 1 455 ? 13.445 -48.026 -57.059 1.00 80.81 455 LEU A N 1
ATOM 3631 C CA . LEU A 1 455 ? 13.665 -48.984 -55.962 1.00 80.81 455 LEU A CA 1
ATOM 3632 C C . LEU A 1 455 ? 12.973 -50.339 -56.217 1.00 80.81 455 LEU A C 1
ATOM 3634 O O . LEU A 1 455 ? 13.624 -51.385 -56.208 1.00 80.81 455 LEU A O 1
ATOM 3638 N N . VAL A 1 456 ? 11.676 -50.344 -56.536 1.00 78.62 456 VAL A N 1
ATOM 3639 C CA . VAL A 1 456 ? 10.915 -51.577 -56.825 1.00 78.62 456 VAL A CA 1
ATOM 3640 C C . VAL A 1 456 ? 11.476 -52.312 -58.051 1.00 78.62 456 VAL A C 1
ATOM 3642 O O . VAL A 1 456 ? 11.587 -53.542 -58.049 1.00 78.62 456 VAL A O 1
ATOM 3645 N N . ASN A 1 457 ? 11.885 -51.586 -59.096 1.00 81.62 457 ASN A N 1
ATOM 3646 C CA . ASN A 1 457 ? 12.511 -52.180 -60.279 1.00 81.62 457 ASN A CA 1
ATOM 3647 C C . ASN A 1 457 ? 13.930 -52.705 -59.999 1.00 81.62 457 ASN A C 1
ATOM 3649 O O . ASN A 1 457 ? 14.311 -53.723 -60.578 1.00 81.62 457 ASN A O 1
ATOM 3653 N N . HIS A 1 458 ? 14.689 -52.095 -59.084 1.00 83.44 458 HIS A N 1
ATOM 3654 C CA . HIS A 1 458 ? 15.952 -52.651 -58.594 1.00 83.44 458 HIS A CA 1
ATOM 3655 C C . HIS A 1 458 ? 15.714 -53.985 -57.862 1.00 83.44 458 HIS A C 1
ATOM 3657 O O . HIS A 1 458 ? 16.325 -54.995 -58.216 1.00 83.44 458 HIS A O 1
ATOM 3663 N N . LEU A 1 459 ? 14.744 -54.047 -56.944 1.00 80.31 459 LEU A N 1
ATOM 3664 C CA . LEU A 1 459 ? 14.404 -55.256 -56.175 1.00 80.31 459 LEU A CA 1
ATOM 3665 C C . LEU A 1 459 ? 13.808 -56.399 -57.031 1.00 80.31 459 LEU A C 1
ATOM 3667 O O . LEU A 1 459 ? 14.013 -57.577 -56.722 1.00 80.31 459 LEU A O 1
ATOM 3671 N N . ARG A 1 460 ? 13.117 -56.083 -58.136 1.00 83.56 460 ARG A N 1
ATOM 3672 C CA . ARG A 1 460 ? 12.641 -57.069 -59.134 1.00 83.56 460 ARG A CA 1
ATOM 3673 C C . ARG A 1 460 ? 13.704 -57.442 -60.181 1.00 83.56 460 ARG A C 1
ATOM 3675 O O . ARG A 1 460 ? 13.706 -58.564 -60.683 1.00 83.56 460 ARG A O 1
ATOM 3682 N N . GLY A 1 461 ? 14.598 -56.521 -60.543 1.00 81.62 461 GLY A N 1
ATOM 3683 C CA . GLY A 1 461 ? 15.561 -56.677 -61.642 1.00 81.62 461 GLY A CA 1
ATOM 3684 C C . GLY A 1 461 ? 16.934 -57.196 -61.210 1.00 81.62 461 GLY A C 1
ATOM 3685 O O . GLY A 1 461 ? 17.439 -58.170 -61.778 1.00 81.62 461 GLY A O 1
ATOM 3686 N N . ASN A 1 462 ? 17.522 -56.574 -60.189 1.00 80.69 462 ASN A N 1
ATOM 3687 C CA . ASN A 1 462 ? 18.796 -56.953 -59.574 1.00 80.69 462 ASN A CA 1
ATOM 3688 C C . ASN A 1 462 ? 18.563 -57.876 -58.369 1.00 80.69 462 ASN A C 1
ATOM 3690 O O . ASN A 1 462 ? 19.197 -58.930 -58.275 1.00 80.69 462 ASN A O 1
ATOM 3694 N N . GLY A 1 463 ? 17.553 -57.570 -57.557 1.00 79.12 463 GLY A N 1
ATOM 3695 C CA . GLY A 1 463 ? 17.335 -58.235 -56.278 1.00 79.12 463 GLY A CA 1
ATOM 3696 C C . GLY A 1 463 ? 18.268 -57.695 -55.198 1.00 79.12 463 GLY A C 1
ATOM 3697 O O . GLY A 1 463 ? 19.310 -57.117 -55.493 1.00 79.12 463 GLY A O 1
ATOM 3698 N N . LEU A 1 464 ? 17.865 -57.906 -53.953 1.00 83.88 464 LEU A N 1
ATOM 3699 C CA . LEU A 1 464 ? 18.614 -57.544 -52.761 1.00 83.88 464 LEU A CA 1
ATOM 3700 C C . LEU A 1 464 ? 19.619 -58.648 -52.426 1.00 83.88 464 LEU A C 1
ATOM 3702 O O . LEU A 1 464 ? 19.236 -59.817 -52.358 1.00 83.88 464 LEU A O 1
ATOM 3706 N N . SER A 1 465 ? 20.868 -58.287 -52.142 1.00 84.88 465 SER A N 1
ATOM 3707 C CA . SER A 1 465 ? 21.818 -59.194 -51.488 1.00 84.88 465 SER A CA 1
ATOM 3708 C C . SER A 1 465 ? 21.814 -58.977 -49.977 1.00 84.88 465 SER A C 1
ATOM 3710 O O . SER A 1 465 ? 21.923 -57.845 -49.519 1.00 84.88 465 SER A O 1
ATOM 3712 N N . VAL A 1 466 ? 21.730 -60.072 -49.225 1.00 85.38 466 VAL A N 1
ATOM 3713 C CA . VAL A 1 466 ? 21.944 -60.146 -47.774 1.00 85.38 466 VAL A CA 1
ATOM 3714 C C . VAL A 1 466 ? 22.980 -61.229 -47.480 1.00 85.38 466 VAL A C 1
ATOM 3716 O O . VAL A 1 466 ? 23.113 -62.199 -48.235 1.00 85.38 466 VAL A O 1
ATOM 3719 N N . SER A 1 467 ? 23.722 -61.076 -46.391 1.00 86.38 467 SER A N 1
ATOM 3720 C CA . SER A 1 467 ? 24.724 -62.044 -45.950 1.00 86.38 467 SER A CA 1
ATOM 3721 C C . SER A 1 467 ? 24.637 -62.287 -44.447 1.00 86.38 467 SER A C 1
ATOM 3723 O O . SER A 1 467 ? 24.175 -61.440 -43.685 1.00 86.38 467 SER A O 1
ATOM 3725 N N . ASP A 1 468 ? 25.072 -63.473 -44.036 1.00 87.56 468 ASP A N 1
ATOM 3726 C CA . ASP A 1 468 ? 25.251 -63.868 -42.640 1.00 87.56 468 ASP A CA 1
ATOM 3727 C C . ASP A 1 468 ? 26.628 -64.526 -42.484 1.00 87.56 468 ASP A C 1
ATOM 3729 O O . ASP A 1 468 ? 27.112 -65.180 -43.414 1.00 87.56 468 ASP A O 1
ATOM 3733 N N . THR A 1 469 ? 27.287 -64.337 -41.340 1.00 86.88 469 THR A N 1
ATOM 3734 C CA . THR A 1 469 ? 28.605 -64.916 -41.054 1.00 86.88 469 THR A CA 1
ATOM 3735 C C . THR A 1 469 ? 28.709 -65.363 -39.602 1.00 86.88 469 THR A C 1
ATOM 3737 O O . THR A 1 469 ? 28.667 -64.553 -38.681 1.00 86.88 469 THR A O 1
ATOM 3740 N N . VAL A 1 470 ? 28.933 -66.663 -39.406 1.00 86.12 470 VAL A N 1
ATOM 3741 C CA . VAL A 1 470 ? 28.951 -67.324 -38.092 1.00 86.12 470 VAL A CA 1
ATOM 3742 C C . VAL A 1 470 ? 30.208 -68.170 -37.909 1.00 86.12 470 VAL A C 1
ATOM 3744 O O . VAL A 1 470 ? 30.885 -68.530 -38.875 1.00 86.12 470 VAL A O 1
ATOM 3747 N N . ARG A 1 471 ? 30.539 -68.541 -36.671 1.00 81.62 471 ARG A N 1
ATOM 3748 C CA . ARG A 1 471 ? 31.683 -69.418 -36.368 1.00 81.62 471 ARG A CA 1
ATOM 3749 C C . ARG A 1 471 ? 31.263 -70.880 -36.225 1.00 81.62 471 ARG A C 1
ATOM 3751 O O . ARG A 1 471 ? 30.728 -71.276 -35.194 1.00 81.62 471 ARG A O 1
ATOM 3758 N N . LEU A 1 472 ? 31.575 -71.702 -37.232 1.00 81.00 472 LEU A N 1
ATOM 3759 C CA . LEU A 1 472 ? 31.325 -73.147 -37.191 1.00 81.00 472 LEU A CA 1
ATOM 3760 C C . LEU A 1 472 ? 32.400 -73.928 -36.408 1.00 81.00 472 LEU A C 1
ATOM 3762 O O . LEU A 1 472 ? 33.593 -73.599 -36.484 1.00 81.00 472 LEU A O 1
ATOM 3766 N N . PRO A 1 473 ? 32.018 -75.036 -35.738 1.00 78.19 473 PRO A N 1
ATOM 3767 C CA . PRO A 1 473 ? 32.955 -76.062 -35.295 1.00 78.19 473 PRO A CA 1
ATOM 3768 C C . PRO A 1 473 ? 33.513 -76.861 -36.486 1.00 78.19 473 PRO A C 1
ATOM 3770 O O . PRO A 1 473 ? 32.904 -76.932 -37.556 1.00 78.19 473 PRO A O 1
ATOM 3773 N N . LYS A 1 474 ? 34.663 -77.514 -36.280 1.00 78.56 474 LYS A N 1
ATOM 3774 C CA . LYS A 1 474 ? 35.243 -78.451 -37.251 1.00 78.56 474 LYS A CA 1
ATOM 3775 C C . LYS A 1 474 ? 34.329 -79.669 -37.424 1.00 78.56 474 LYS A C 1
ATOM 3777 O O . LYS A 1 474 ? 33.937 -80.271 -36.429 1.00 78.56 474 LYS A O 1
ATOM 3782 N N . ASN A 1 475 ? 34.092 -80.085 -38.665 1.00 78.44 475 ASN A N 1
ATOM 3783 C CA . ASN A 1 475 ? 33.444 -81.356 -38.987 1.00 78.44 475 ASN A CA 1
ATOM 3784 C C . ASN A 1 475 ? 34.306 -82.176 -39.964 1.00 78.44 475 ASN A C 1
ATOM 3786 O O . ASN A 1 475 ? 34.682 -81.706 -41.039 1.00 78.44 475 ASN A O 1
ATOM 3790 N N . GLU A 1 476 ? 34.586 -83.427 -39.588 1.00 72.44 476 GLU A N 1
ATOM 3791 C CA . GLU A 1 476 ? 35.493 -84.335 -40.302 1.00 72.44 476 GLU A CA 1
ATOM 3792 C C . GLU A 1 476 ? 34.785 -85.319 -41.257 1.00 72.44 476 GLU A C 1
ATOM 3794 O O . GLU A 1 476 ? 35.460 -86.127 -41.898 1.00 72.44 476 GLU A O 1
ATOM 3799 N N . LYS A 1 477 ? 33.450 -85.252 -41.404 1.00 69.75 477 LYS A N 1
ATOM 3800 C CA . LYS A 1 477 ? 32.693 -86.052 -42.389 1.00 69.75 477 LYS A CA 1
ATOM 3801 C C . LYS A 1 477 ? 32.070 -85.221 -43.511 1.00 69.75 477 LYS A C 1
ATOM 3803 O O . LYS A 1 477 ? 31.490 -84.166 -43.283 1.00 69.75 477 LYS A O 1
ATOM 3808 N N . ASP A 1 478 ? 32.166 -85.749 -44.724 1.00 67.81 478 ASP A N 1
ATOM 3809 C CA . ASP A 1 478 ? 31.505 -85.234 -45.926 1.00 67.81 478 ASP A CA 1
ATOM 3810 C C . ASP A 1 478 ? 29.991 -85.540 -45.896 1.00 67.81 478 ASP A C 1
ATOM 3812 O O . ASP A 1 478 ? 29.598 -86.600 -45.403 1.00 67.81 478 ASP A O 1
ATOM 3816 N N . GLY A 1 479 ? 29.153 -84.640 -46.425 1.00 72.06 479 GLY A N 1
ATOM 3817 C CA . GLY A 1 479 ? 27.699 -84.833 -46.542 1.00 72.06 479 GLY A CA 1
ATOM 3818 C C . GLY A 1 479 ? 26.816 -84.101 -45.520 1.00 72.06 479 GLY A C 1
ATOM 3819 O O . GLY A 1 479 ? 25.747 -84.605 -45.183 1.00 72.06 479 GLY A O 1
ATOM 3820 N N . GLN A 1 480 ? 27.214 -82.922 -45.030 1.00 85.44 480 GLN A N 1
ATOM 3821 C CA . GLN A 1 480 ? 26.352 -82.102 -44.155 1.00 85.44 480 GLN A CA 1
ATOM 3822 C C . GLN A 1 480 ? 25.138 -81.574 -44.931 1.00 85.44 480 GLN A C 1
ATOM 3824 O O . GLN A 1 480 ? 25.289 -81.187 -46.086 1.00 85.44 480 GLN A O 1
ATOM 3829 N N . ILE A 1 481 ? 23.956 -81.494 -44.316 1.00 86.38 481 ILE A N 1
ATOM 3830 C CA . ILE A 1 481 ? 22.729 -81.035 -44.995 1.00 86.38 481 ILE A CA 1
ATOM 3831 C C . ILE A 1 481 ? 22.451 -79.569 -44.648 1.00 86.38 481 ILE A C 1
ATOM 3833 O O . ILE A 1 481 ? 22.227 -79.252 -43.481 1.00 86.38 481 ILE A O 1
ATOM 3837 N N . PHE A 1 482 ? 22.420 -78.692 -45.652 1.00 90.69 482 PHE A N 1
ATOM 3838 C CA . PHE A 1 482 ? 22.061 -77.274 -45.519 1.00 90.69 482 PHE A CA 1
ATOM 3839 C C . PHE A 1 482 ? 20.717 -76.955 -46.196 1.00 90.69 482 PHE A C 1
ATOM 3841 O O . PHE A 1 482 ? 20.428 -77.452 -47.288 1.00 90.69 482 PHE A O 1
ATOM 3848 N N . THR A 1 483 ? 19.917 -76.090 -45.564 1.00 89.38 483 THR A N 1
ATOM 3849 C CA . THR A 1 483 ? 18.595 -75.620 -46.033 1.00 89.38 483 THR A CA 1
ATOM 3850 C C . THR A 1 483 ? 18.437 -74.112 -45.812 1.00 89.38 483 THR A C 1
ATOM 3852 O O . THR A 1 483 ? 18.992 -73.587 -44.851 1.00 89.38 483 THR A O 1
ATOM 3855 N N . LEU A 1 484 ? 17.683 -73.414 -46.674 1.00 90.44 484 LEU A N 1
ATOM 3856 C CA . LEU A 1 484 ? 17.534 -71.950 -46.652 1.00 90.44 484 LEU A CA 1
ATOM 3857 C C . LEU A 1 484 ? 16.059 -71.519 -46.534 1.00 90.44 484 LEU A C 1
ATOM 3859 O O . LEU A 1 484 ? 15.250 -71.776 -47.430 1.00 90.44 484 LEU A O 1
ATOM 3863 N N . ASN A 1 485 ? 15.737 -70.793 -45.468 1.00 88.81 485 ASN A N 1
ATOM 3864 C CA . ASN A 1 485 ? 14.433 -70.181 -45.232 1.00 88.81 485 ASN A CA 1
ATOM 3865 C C . ASN A 1 485 ? 14.420 -68.764 -45.836 1.00 88.81 485 ASN A C 1
ATOM 3867 O O . ASN A 1 485 ? 15.191 -67.901 -45.415 1.00 88.81 485 ASN A O 1
ATOM 3871 N N . ILE A 1 486 ? 13.541 -68.507 -46.808 1.00 88.00 486 ILE A N 1
ATOM 3872 C CA . ILE A 1 486 ? 13.378 -67.186 -47.444 1.00 88.00 486 ILE A CA 1
ATOM 3873 C C . ILE A 1 486 ? 11.911 -66.729 -47.365 1.00 88.00 486 ILE A C 1
ATOM 3875 O O . ILE A 1 486 ? 11.024 -67.584 -47.382 1.00 88.00 486 ILE A O 1
ATOM 3879 N N . PRO A 1 487 ? 11.629 -65.416 -47.290 1.00 84.62 487 PRO A N 1
ATOM 3880 C CA . PRO A 1 487 ? 10.265 -64.910 -47.137 1.00 84.62 487 PRO A CA 1
ATOM 3881 C C . PRO A 1 487 ? 9.438 -65.060 -48.425 1.00 84.62 487 PRO A C 1
ATOM 3883 O O . PRO A 1 487 ? 9.931 -64.813 -49.526 1.00 84.62 487 PRO A O 1
ATOM 3886 N N . ASP A 1 488 ? 8.151 -65.404 -48.292 1.00 81.88 488 ASP A N 1
ATOM 3887 C CA . ASP A 1 488 ? 7.287 -65.858 -49.399 1.00 81.88 488 ASP A CA 1
ATOM 3888 C C . ASP A 1 488 ? 7.152 -64.887 -50.584 1.00 81.88 488 ASP A C 1
ATOM 3890 O O . ASP A 1 488 ? 6.953 -65.333 -51.717 1.00 81.88 488 ASP A O 1
ATOM 3894 N N . LYS A 1 489 ? 7.294 -63.572 -50.378 1.00 83.62 489 LYS A N 1
ATOM 3895 C CA . LYS A 1 489 ? 7.262 -62.576 -51.469 1.00 83.62 489 LYS A CA 1
ATOM 3896 C C . LYS A 1 489 ? 8.498 -62.611 -52.381 1.00 83.62 489 LYS A C 1
ATOM 3898 O O . LYS A 1 489 ? 8.468 -62.055 -53.479 1.00 83.62 489 LYS A O 1
ATOM 3903 N N . TYR A 1 490 ? 9.562 -63.292 -51.962 1.00 86.88 490 TYR A N 1
ATOM 3904 C CA . TYR A 1 490 ? 10.849 -63.339 -52.647 1.00 86.88 490 TYR A CA 1
ATOM 3905 C C . TYR A 1 490 ? 11.154 -64.731 -53.219 1.00 86.88 490 TYR A C 1
ATOM 3907 O O . TYR A 1 490 ? 10.568 -65.747 -52.838 1.00 86.88 490 TYR A O 1
ATOM 3915 N N . GLU A 1 491 ? 12.079 -64.780 -54.171 1.00 87.94 491 GLU A N 1
ATOM 3916 C CA . GLU A 1 491 ? 12.665 -66.004 -54.720 1.00 87.94 491 GLU A CA 1
ATOM 3917 C C . GLU A 1 491 ? 14.198 -65.932 -54.715 1.00 87.94 491 GLU A C 1
ATOM 3919 O O . GLU A 1 491 ? 14.792 -64.853 -54.757 1.00 87.94 491 GLU A O 1
ATOM 3924 N N . LEU A 1 492 ? 14.851 -67.094 -54.667 1.00 89.44 492 LEU A N 1
ATOM 3925 C CA . LEU A 1 492 ? 16.306 -67.185 -54.604 1.00 89.44 492 LEU A CA 1
ATOM 3926 C C . LEU A 1 492 ? 16.946 -66.938 -55.980 1.00 89.44 492 LEU A C 1
ATOM 3928 O O . LEU A 1 492 ? 16.775 -67.739 -56.900 1.00 89.44 492 LEU A O 1
ATOM 3932 N N . ARG A 1 493 ? 17.746 -65.873 -56.100 1.00 88.81 493 ARG A N 1
ATOM 3933 C CA . ARG A 1 493 ? 18.583 -65.589 -57.278 1.00 88.81 493 ARG A CA 1
ATOM 3934 C C . ARG A 1 493 ? 19.985 -66.188 -57.158 1.00 88.81 493 ARG A C 1
ATOM 3936 O O . ARG A 1 493 ? 20.523 -66.657 -58.159 1.00 88.81 493 ARG A O 1
ATOM 3943 N N . TYR A 1 494 ? 20.574 -66.142 -55.966 1.00 90.56 494 TYR A N 1
ATOM 3944 C CA . TYR A 1 494 ? 21.918 -66.649 -55.682 1.00 90.56 494 TYR A CA 1
ATOM 3945 C C . TYR A 1 494 ? 21.994 -67.173 -54.248 1.00 90.56 494 TYR A C 1
ATOM 3947 O O . TYR A 1 494 ? 21.479 -66.527 -53.339 1.00 90.56 494 TYR A O 1
ATOM 3955 N N . LEU A 1 495 ? 22.646 -68.320 -54.068 1.00 91.44 495 LEU A N 1
ATOM 3956 C CA . LEU A 1 495 ? 23.088 -68.855 -52.784 1.00 91.44 495 LEU A CA 1
ATOM 3957 C C . LEU A 1 495 ? 24.552 -69.275 -52.911 1.00 91.44 495 LEU A C 1
ATOM 3959 O O . LEU A 1 495 ? 24.870 -70.299 -53.529 1.00 91.44 495 LEU A O 1
ATOM 3963 N N . GLY A 1 496 ? 25.418 -68.461 -52.324 1.00 90.88 496 GLY A N 1
ATOM 3964 C CA . GLY A 1 496 ? 26.821 -68.750 -52.089 1.00 90.88 496 GLY A CA 1
ATOM 3965 C C . GLY A 1 496 ? 27.030 -69.190 -50.647 1.00 90.88 496 GLY A C 1
ATOM 3966 O O . GLY A 1 496 ? 26.419 -68.640 -49.732 1.00 90.88 496 GLY A O 1
ATOM 3967 N N . ILE A 1 497 ? 27.858 -70.209 -50.435 1.00 91.12 497 ILE A N 1
ATOM 3968 C CA . ILE A 1 497 ? 28.235 -70.663 -49.094 1.00 91.12 497 ILE A CA 1
ATOM 3969 C C . ILE A 1 497 ? 29.746 -70.852 -49.068 1.00 91.12 497 ILE A C 1
ATOM 3971 O O . ILE A 1 497 ? 30.285 -71.721 -49.761 1.00 91.12 497 ILE A O 1
ATOM 3975 N N . GLN A 1 498 ? 30.422 -70.053 -48.250 1.00 90.94 498 GLN A N 1
ATOM 3976 C CA . GLN A 1 498 ? 31.832 -70.224 -47.934 1.00 90.94 498 GLN A CA 1
ATOM 3977 C C . GLN A 1 498 ? 31.963 -70.978 -46.610 1.00 90.94 498 GLN A C 1
ATOM 3979 O O . GLN A 1 498 ? 31.418 -70.561 -45.588 1.00 90.94 498 GLN A O 1
ATOM 3984 N N . LEU A 1 499 ? 32.679 -72.103 -46.631 1.00 86.69 499 LEU A N 1
ATOM 3985 C CA . LEU A 1 499 ? 32.972 -72.904 -45.441 1.00 86.69 499 LEU A CA 1
ATOM 3986 C C . LEU A 1 499 ? 34.398 -72.632 -44.944 1.00 86.69 499 LEU A C 1
ATOM 3988 O O . LEU A 1 499 ? 35.279 -72.361 -45.763 1.00 86.69 499 LEU A O 1
ATOM 3992 N N . PRO A 1 500 ? 34.672 -72.780 -43.636 1.00 83.44 500 PRO A N 1
ATOM 3993 C CA . PRO A 1 500 ? 36.022 -72.628 -43.107 1.00 83.44 500 PRO A CA 1
ATOM 3994 C C . PRO A 1 500 ? 37.019 -73.570 -43.803 1.00 83.44 500 PRO A C 1
ATOM 3996 O O . PRO A 1 500 ? 36.869 -74.795 -43.754 1.00 83.44 500 PRO A O 1
ATOM 3999 N N . GLY A 1 501 ? 38.041 -72.989 -44.437 1.00 77.81 501 GLY A N 1
ATOM 4000 C CA . GLY A 1 501 ? 39.059 -73.712 -45.211 1.00 77.81 501 GLY A CA 1
ATOM 4001 C C . GLY A 1 501 ? 38.719 -73.946 -46.691 1.00 77.81 501 GLY A C 1
ATOM 4002 O O . GLY A 1 501 ? 39.490 -74.610 -47.379 1.00 77.81 501 GLY A O 1
ATOM 4003 N N . HIS A 1 502 ? 37.602 -73.406 -47.191 1.00 81.38 502 HIS A N 1
ATOM 4004 C CA . HIS A 1 502 ? 37.152 -73.542 -48.579 1.00 81.38 502 HIS A CA 1
ATOM 4005 C C . HIS A 1 502 ? 36.861 -72.179 -49.235 1.00 81.38 502 HIS A C 1
ATOM 4007 O O . HIS A 1 502 ? 36.515 -71.204 -48.566 1.00 81.38 502 HIS A O 1
ATOM 4013 N N . ASP A 1 503 ? 36.963 -72.134 -50.566 1.00 84.62 503 ASP A N 1
ATOM 4014 C CA . ASP A 1 503 ? 36.435 -71.033 -51.381 1.00 84.62 503 ASP A CA 1
ATOM 4015 C C . ASP A 1 503 ? 34.891 -71.020 -51.351 1.00 84.62 503 ASP A C 1
ATOM 4017 O O . ASP A 1 503 ? 34.252 -72.031 -51.042 1.00 84.62 503 ASP A O 1
ATOM 4021 N N . GLU A 1 504 ? 34.272 -69.888 -51.701 1.00 87.00 504 GLU A N 1
ATOM 4022 C CA . GLU A 1 504 ? 32.811 -69.770 -51.792 1.00 87.00 504 GLU A CA 1
ATOM 4023 C C . GLU A 1 504 ? 32.235 -70.699 -52.878 1.00 87.00 504 GLU A C 1
ATOM 4025 O O . GLU A 1 504 ? 32.506 -70.560 -54.074 1.00 87.00 504 GLU A O 1
ATOM 4030 N N . GLY A 1 505 ? 31.398 -71.653 -52.466 1.00 84.25 505 GLY A N 1
ATOM 4031 C CA . GLY A 1 505 ? 30.660 -72.512 -53.384 1.00 84.25 505 GLY A CA 1
ATOM 4032 C C . GLY A 1 505 ? 29.331 -71.880 -53.789 1.00 84.25 505 GLY A C 1
ATOM 4033 O O . GLY A 1 505 ? 28.518 -71.538 -52.935 1.00 84.25 505 GLY A O 1
ATOM 4034 N N . ASN A 1 506 ? 29.062 -71.780 -55.093 1.00 89.81 506 ASN A N 1
ATOM 4035 C CA . ASN A 1 506 ? 27.735 -71.424 -55.601 1.00 89.81 506 ASN A CA 1
ATOM 4036 C C . ASN A 1 506 ? 26.837 -72.672 -55.619 1.00 89.81 506 ASN A C 1
ATOM 4038 O O . ASN A 1 506 ? 26.970 -73.536 -56.490 1.00 89.81 506 ASN A O 1
ATOM 4042 N N . TYR A 1 507 ? 25.898 -72.747 -54.676 1.00 88.25 507 TYR A N 1
ATOM 4043 C CA . TYR A 1 507 ? 24.989 -73.883 -54.511 1.00 88.25 507 TYR A CA 1
ATOM 4044 C C . TYR A 1 507 ? 23.572 -73.625 -55.048 1.00 88.25 507 TYR A C 1
ATOM 4046 O O . TYR A 1 507 ? 22.731 -74.524 -55.002 1.00 88.25 507 TYR A O 1
ATOM 4054 N N . THR A 1 508 ? 23.309 -72.443 -55.622 1.00 88.19 508 THR A N 1
ATOM 4055 C CA . THR A 1 508 ? 21.993 -71.995 -56.124 1.00 88.19 508 THR A CA 1
ATOM 4056 C C . THR A 1 508 ? 21.244 -73.060 -56.940 1.00 88.19 508 THR A C 1
ATOM 4058 O O . THR A 1 508 ? 20.091 -73.376 -56.653 1.00 88.19 508 THR A O 1
ATOM 4061 N N . PHE A 1 509 ? 21.898 -73.661 -57.943 1.00 84.44 509 PHE A N 1
ATOM 4062 C CA . PHE A 1 509 ? 21.276 -74.671 -58.813 1.00 84.44 509 PHE A CA 1
ATOM 4063 C C . PHE A 1 509 ? 21.002 -76.003 -58.095 1.00 84.44 509 PHE A C 1
ATOM 4065 O O . PHE A 1 509 ? 20.036 -76.694 -58.418 1.00 84.44 509 PHE A O 1
ATOM 4072 N N . THR A 1 510 ? 21.839 -76.367 -57.122 1.00 83.69 510 THR A N 1
ATOM 4073 C CA . THR A 1 510 ? 21.647 -77.560 -56.286 1.00 83.69 510 THR A CA 1
ATOM 4074 C C . THR A 1 510 ? 20.441 -77.366 -55.372 1.00 83.69 510 THR A C 1
ATOM 4076 O O . THR A 1 510 ? 19.564 -78.230 -55.327 1.00 83.69 510 THR A O 1
ATOM 4079 N N . TYR A 1 511 ? 20.350 -76.199 -54.724 1.00 87.50 511 TYR A N 1
ATOM 4080 C CA . TYR A 1 511 ? 19.246 -75.854 -53.833 1.00 87.50 511 TYR A CA 1
ATOM 4081 C C . TYR A 1 511 ? 17.899 -75.850 -54.557 1.00 87.50 511 TYR A C 1
ATOM 4083 O O . TYR A 1 511 ? 17.005 -76.605 -54.187 1.00 87.50 511 TYR A O 1
ATOM 4091 N N . LEU A 1 512 ? 17.786 -75.098 -55.659 1.00 85.06 512 LEU A N 1
ATOM 4092 C CA . LEU A 1 512 ? 16.554 -74.971 -56.453 1.00 85.06 512 LEU A CA 1
ATOM 4093 C C . LEU A 1 512 ? 16.053 -76.291 -57.073 1.00 85.06 512 LEU A C 1
ATOM 4095 O O . LEU A 1 512 ? 14.956 -76.332 -57.630 1.00 85.06 512 LEU A O 1
ATOM 4099 N N . ARG A 1 513 ? 16.852 -77.364 -57.020 1.00 84.38 513 ARG A N 1
ATOM 4100 C CA . ARG A 1 513 ? 16.487 -78.693 -57.522 1.00 84.38 513 ARG A CA 1
ATOM 4101 C C . ARG A 1 513 ? 16.095 -79.679 -56.420 1.00 84.38 513 ARG A C 1
ATOM 4103 O O . ARG A 1 513 ? 15.256 -80.543 -56.673 1.00 84.38 513 ARG A O 1
ATOM 4110 N N . ASN A 1 514 ? 16.731 -79.587 -55.254 1.00 80.69 514 ASN A N 1
ATOM 4111 C CA . ASN A 1 514 ? 16.656 -80.603 -54.203 1.00 80.69 514 ASN A CA 1
ATOM 4112 C C . ASN A 1 514 ? 16.045 -80.090 -52.885 1.00 80.69 514 ASN A C 1
ATOM 4114 O O . ASN A 1 514 ? 15.723 -80.911 -52.035 1.00 80.69 514 ASN A O 1
ATOM 4118 N N . ASN A 1 515 ? 15.942 -78.770 -52.691 1.00 82.88 515 ASN A N 1
ATOM 4119 C CA . ASN A 1 515 ? 15.673 -78.070 -51.420 1.00 82.88 515 ASN A CA 1
ATOM 4120 C C . ASN A 1 515 ? 16.679 -78.354 -50.280 1.00 82.88 515 ASN A C 1
ATOM 4122 O O . ASN A 1 515 ? 16.553 -77.799 -49.194 1.00 82.88 515 ASN A O 1
ATOM 4126 N N . GLU A 1 516 ? 17.700 -79.170 -50.535 1.00 84.75 516 GLU A N 1
ATOM 4127 C CA . GLU A 1 516 ? 18.776 -79.533 -49.616 1.00 84.75 516 GLU A CA 1
ATOM 4128 C C . GLU A 1 516 ? 20.112 -79.481 -50.369 1.00 84.75 516 GLU A C 1
ATOM 4130 O O . GLU A 1 516 ? 20.223 -79.942 -51.513 1.00 84.75 516 GLU A O 1
ATOM 4135 N N . ILE A 1 517 ? 21.142 -78.929 -49.728 1.00 87.38 517 ILE A N 1
ATOM 4136 C CA . ILE A 1 517 ? 22.524 -78.941 -50.222 1.00 87.38 517 ILE A CA 1
ATOM 4137 C C . ILE A 1 517 ? 23.337 -79.908 -49.369 1.00 87.38 517 ILE A C 1
ATOM 4139 O O . ILE A 1 517 ? 23.310 -79.813 -48.145 1.00 87.38 517 ILE A O 1
ATOM 4143 N N . LEU A 1 518 ? 24.098 -80.790 -50.021 1.00 84.56 518 LEU A N 1
ATOM 4144 C CA . LEU A 1 518 ? 25.147 -81.569 -49.368 1.00 84.56 518 LEU A CA 1
ATOM 4145 C C . LEU A 1 518 ? 26.456 -80.775 -49.403 1.00 84.56 518 LEU A C 1
ATOM 4147 O O . LEU A 1 518 ? 26.977 -80.486 -50.482 1.00 84.56 518 LEU A O 1
ATOM 4151 N N . LEU A 1 519 ? 26.951 -80.411 -48.223 1.00 85.19 519 LEU A N 1
ATOM 4152 C CA . LEU A 1 519 ? 28.182 -79.657 -48.005 1.00 85.19 519 LEU A CA 1
ATOM 4153 C C . LEU A 1 519 ? 29.338 -80.581 -47.562 1.00 85.19 519 LEU A C 1
ATOM 4155 O O . LEU A 1 519 ? 29.097 -81.564 -46.850 1.00 85.19 519 LEU A O 1
ATOM 4159 N N . PRO A 1 520 ? 30.590 -80.264 -47.951 1.00 81.88 520 PRO A N 1
ATOM 4160 C CA . PRO A 1 520 ? 31.774 -81.044 -47.590 1.00 81.88 520 PRO A CA 1
ATOM 4161 C C . PRO A 1 520 ? 32.141 -80.918 -46.103 1.00 81.88 520 PRO A C 1
ATOM 4163 O O . PRO A 1 520 ? 31.503 -80.195 -45.339 1.00 81.88 520 PRO A O 1
ATOM 4166 N N . THR A 1 521 ? 33.210 -81.603 -45.690 1.00 81.81 521 THR A N 1
ATOM 4167 C CA . THR A 1 521 ? 33.938 -81.337 -44.432 1.00 81.81 521 THR A CA 1
ATOM 4168 C C . THR A 1 521 ? 34.312 -79.858 -44.283 1.00 81.81 521 THR A C 1
ATOM 4170 O O . THR A 1 521 ? 34.527 -79.191 -45.290 1.00 81.81 521 THR A O 1
ATOM 4173 N N . ASN A 1 522 ? 34.493 -79.364 -43.055 1.00 82.94 522 ASN A N 1
ATOM 4174 C CA . ASN A 1 522 ? 35.002 -78.008 -42.810 1.00 82.94 522 ASN A CA 1
ATOM 4175 C C . ASN A 1 522 ? 35.937 -77.943 -41.594 1.00 82.94 522 ASN A C 1
ATOM 4177 O O . ASN A 1 522 ? 35.800 -78.722 -40.648 1.00 82.94 522 ASN A O 1
ATOM 4181 N N . GLU A 1 523 ? 36.858 -76.977 -41.589 1.00 82.19 523 GLU A N 1
ATOM 4182 C CA . GLU A 1 523 ? 37.679 -76.663 -40.411 1.00 82.19 523 GLU A CA 1
ATOM 4183 C C . GLU A 1 523 ? 36.899 -75.804 -39.390 1.00 82.19 523 GLU A C 1
ATOM 4185 O O . GLU A 1 523 ? 35.736 -75.472 -39.608 1.00 82.19 523 GLU A O 1
ATOM 4190 N N . LYS A 1 524 ? 37.495 -75.445 -38.245 1.00 79.56 524 LYS A N 1
ATOM 4191 C CA . LYS A 1 524 ? 36.874 -74.495 -37.300 1.00 79.56 524 LYS A CA 1
ATOM 4192 C C . LYS A 1 524 ? 37.161 -73.062 -37.767 1.00 79.56 524 LYS A C 1
ATOM 4194 O O . LYS A 1 524 ? 38.330 -72.709 -37.892 1.00 79.56 524 LYS A O 1
ATOM 4199 N N . GLY A 1 525 ? 36.141 -72.227 -37.979 1.00 83.31 525 GLY A N 1
ATOM 4200 C CA . GLY A 1 525 ? 36.331 -70.837 -38.428 1.00 83.31 525 GLY A CA 1
ATOM 4201 C C . GLY A 1 525 ? 35.045 -70.133 -38.873 1.00 83.31 525 GLY A C 1
ATOM 4202 O O . GLY A 1 525 ? 33.953 -70.621 -38.587 1.00 83.31 525 GLY A O 1
ATOM 4203 N N . LYS A 1 526 ? 35.176 -68.993 -39.575 1.00 86.75 526 LYS A N 1
ATOM 4204 C CA . LYS A 1 526 ? 34.041 -68.270 -40.181 1.00 86.75 526 LYS A CA 1
ATOM 4205 C C . LYS A 1 526 ? 33.414 -69.106 -41.317 1.00 86.75 526 LYS A C 1
ATOM 4207 O O . LYS A 1 526 ? 34.131 -69.557 -42.209 1.00 86.75 526 LYS A O 1
ATOM 4212 N N . MET A 1 527 ? 32.098 -69.293 -41.282 1.00 88.06 527 MET A N 1
ATOM 4213 C CA . MET A 1 527 ? 31.249 -69.681 -42.413 1.00 88.06 527 MET A CA 1
ATOM 4214 C C . MET A 1 527 ? 30.453 -68.449 -42.831 1.00 88.06 527 MET A C 1
ATOM 4216 O O . MET A 1 527 ? 29.893 -67.788 -41.961 1.00 88.06 527 MET A O 1
ATOM 4220 N N . THR A 1 528 ? 30.351 -68.189 -44.132 1.00 89.50 528 THR A N 1
ATOM 4221 C CA . THR A 1 528 ? 29.556 -67.079 -44.677 1.00 89.50 528 THR A CA 1
ATOM 4222 C C . THR A 1 528 ? 28.498 -67.616 -45.635 1.00 89.50 528 THR A C 1
ATOM 4224 O O . THR A 1 528 ? 28.792 -68.450 -46.497 1.00 89.50 528 THR A O 1
ATOM 4227 N N . VAL A 1 529 ? 27.261 -67.146 -45.478 1.00 90.38 529 VAL A N 1
ATOM 4228 C CA . VAL A 1 529 ? 26.101 -67.485 -46.310 1.00 90.38 529 VAL A CA 1
ATOM 4229 C C . VAL A 1 529 ? 25.664 -66.222 -47.047 1.00 90.38 529 VAL A C 1
ATOM 4231 O O . VAL A 1 529 ? 25.117 -65.307 -46.440 1.00 90.38 529 VAL A O 1
ATOM 4234 N N . ASN A 1 530 ? 25.904 -66.179 -48.357 1.00 89.69 530 ASN A N 1
ATOM 4235 C CA . ASN A 1 530 ? 25.569 -65.056 -49.232 1.00 89.69 530 ASN A CA 1
ATOM 4236 C C . ASN A 1 530 ? 24.292 -65.370 -50.015 1.00 89.69 530 ASN A C 1
ATOM 4238 O O . ASN A 1 530 ? 24.249 -66.341 -50.778 1.00 89.69 530 ASN A O 1
ATOM 4242 N N . VAL A 1 531 ? 23.259 -64.541 -49.870 1.00 89.25 531 VAL A N 1
ATOM 4243 C CA . VAL A 1 531 ? 21.935 -64.773 -50.457 1.00 89.25 531 VAL A CA 1
ATOM 4244 C C . VAL A 1 531 ? 21.487 -63.554 -51.250 1.00 89.25 531 VAL A C 1
ATOM 4246 O O . VAL A 1 531 ? 21.267 -62.489 -50.684 1.00 89.25 531 VAL A O 1
ATOM 4249 N N . THR A 1 532 ? 21.262 -63.711 -52.556 1.00 89.12 532 THR A N 1
ATOM 4250 C CA . THR A 1 532 ? 20.529 -62.697 -53.331 1.00 89.12 532 THR A CA 1
ATOM 4251 C C . THR A 1 532 ? 19.075 -63.128 -53.482 1.00 89.12 532 THR A C 1
ATOM 4253 O O . THR A 1 532 ? 18.780 -64.150 -54.110 1.00 89.12 532 THR A O 1
ATOM 4256 N N . LEU A 1 533 ? 18.167 -62.332 -52.922 1.00 87.75 533 LEU A N 1
ATOM 4257 C CA . LEU A 1 533 ? 16.716 -62.477 -52.994 1.00 87.75 533 LEU A CA 1
ATOM 4258 C C . LEU A 1 533 ? 16.150 -61.543 -54.068 1.00 87.75 533 LEU A C 1
ATOM 4260 O O . LEU A 1 533 ? 16.512 -60.374 -54.147 1.00 87.75 533 LEU A O 1
ATOM 4264 N N . ARG A 1 534 ? 15.221 -62.033 -54.888 1.00 87.88 534 ARG A N 1
ATOM 4265 C CA . ARG A 1 534 ? 14.520 -61.229 -55.899 1.00 87.88 534 ARG A CA 1
ATOM 4266 C C . ARG A 1 534 ? 13.044 -61.116 -55.545 1.00 87.88 534 ARG A C 1
ATOM 4268 O O . ARG A 1 534 ? 12.428 -62.131 -55.228 1.00 87.88 534 ARG A O 1
ATOM 4275 N N . LEU A 1 535 ? 12.477 -59.912 -55.601 1.00 85.94 535 LEU A N 1
ATOM 4276 C CA . LEU A 1 535 ? 11.038 -59.723 -55.406 1.00 85.94 535 LEU A CA 1
ATOM 4277 C C . LEU A 1 535 ? 10.282 -60.370 -56.577 1.00 85.94 535 LEU A C 1
ATOM 4279 O O . LEU A 1 535 ? 10.626 -60.141 -57.740 1.00 85.94 535 LEU A O 1
ATOM 4283 N N . LYS A 1 536 ? 9.263 -61.183 -56.283 1.00 85.69 536 LYS A N 1
ATOM 4284 C CA . LYS A 1 536 ? 8.456 -61.848 -57.317 1.00 85.69 536 LYS A CA 1
ATOM 4285 C C . LYS A 1 536 ? 7.648 -60.822 -58.124 1.00 85.69 536 LYS A C 1
ATOM 4287 O O . LYS A 1 536 ? 7.178 -59.817 -57.595 1.00 85.69 536 LYS A O 1
ATOM 4292 N N . ASN A 1 537 ? 7.487 -61.075 -59.424 1.00 76.56 537 ASN A N 1
ATOM 4293 C CA . ASN A 1 537 ? 6.880 -60.120 -60.367 1.00 76.56 537 ASN A CA 1
ATOM 4294 C C . ASN A 1 537 ? 5.401 -59.799 -60.071 1.00 76.56 537 ASN A C 1
ATOM 4296 O O . ASN A 1 537 ? 4.905 -58.770 -60.516 1.00 76.56 537 ASN A O 1
ATOM 4300 N N . ASP A 1 538 ? 4.709 -60.688 -59.363 1.00 72.94 538 ASP A N 1
ATOM 4301 C CA . ASP A 1 538 ? 3.303 -60.605 -58.957 1.00 72.94 538 ASP A CA 1
ATOM 4302 C C . ASP A 1 538 ? 3.101 -60.049 -57.534 1.00 72.94 538 ASP A C 1
ATOM 4304 O O . ASP A 1 538 ? 1.974 -60.029 -57.047 1.00 72.94 538 ASP A O 1
ATOM 4308 N N . GLN A 1 539 ? 4.175 -59.623 -56.859 1.00 76.75 539 GLN A N 1
ATOM 4309 C CA . GLN A 1 539 ? 4.158 -59.193 -55.458 1.00 76.75 539 GLN A CA 1
ATOM 4310 C C . GLN A 1 539 ? 4.543 -57.716 -55.304 1.00 76.75 539 GLN A C 1
ATOM 4312 O O . GLN A 1 539 ? 5.378 -57.185 -56.044 1.00 76.75 539 GLN A O 1
ATOM 4317 N N . GLU A 1 540 ? 3.944 -57.063 -54.310 1.00 71.06 540 GLU A N 1
ATOM 4318 C CA . GLU A 1 540 ? 4.152 -55.653 -53.951 1.00 71.06 540 GLU A CA 1
ATOM 4319 C C . GLU A 1 540 ? 4.788 -55.533 -52.555 1.00 71.06 540 GLU A C 1
ATOM 4321 O O . GLU A 1 540 ? 4.730 -56.469 -51.750 1.00 71.06 540 GLU A O 1
ATOM 4326 N N . LEU A 1 541 ? 5.428 -54.395 -52.277 1.00 69.62 541 LEU A N 1
ATOM 4327 C CA . LEU A 1 541 ? 5.988 -54.061 -50.964 1.00 69.62 541 LEU A CA 1
ATOM 4328 C C . LEU A 1 541 ? 4.920 -53.335 -50.139 1.00 69.62 541 LEU A C 1
ATOM 4330 O O . LEU A 1 541 ? 4.409 -52.310 -50.579 1.00 69.62 541 LEU A O 1
ATOM 4334 N N . ASP A 1 542 ? 4.594 -53.863 -48.957 1.00 65.31 542 ASP A N 1
ATOM 4335 C CA . ASP A 1 542 ? 3.573 -53.266 -48.075 1.00 65.31 542 ASP A CA 1
ATOM 4336 C C . ASP A 1 542 ? 4.116 -52.055 -47.297 1.00 65.31 542 ASP A C 1
ATOM 4338 O O . ASP A 1 542 ? 3.350 -51.240 -46.794 1.00 65.31 542 ASP A O 1
ATOM 4342 N N . ASP A 1 543 ? 5.440 -51.996 -47.135 1.00 72.00 543 ASP A N 1
ATOM 4343 C CA . ASP A 1 543 ? 6.187 -50.962 -46.423 1.00 72.00 543 ASP A CA 1
ATOM 4344 C C . ASP A 1 543 ? 7.669 -51.088 -46.804 1.00 72.00 543 ASP A C 1
ATOM 4346 O O . ASP A 1 543 ? 8.263 -52.158 -46.634 1.00 72.00 543 ASP A O 1
ATOM 4350 N N . ILE A 1 544 ? 8.261 -50.020 -47.340 1.00 71.88 544 ILE A N 1
ATOM 4351 C CA . ILE A 1 544 ? 9.671 -49.998 -47.762 1.00 71.88 544 ILE A CA 1
ATOM 4352 C C . ILE A 1 544 ? 10.669 -49.900 -46.596 1.00 71.88 544 ILE A C 1
ATOM 4354 O O . ILE A 1 544 ? 11.857 -50.129 -46.810 1.00 71.88 544 ILE A O 1
ATOM 4358 N N . TYR A 1 545 ? 10.209 -49.597 -45.376 1.00 71.88 545 TYR A N 1
ATOM 4359 C CA . TYR A 1 545 ? 11.058 -49.406 -44.195 1.00 71.88 545 TYR A CA 1
ATOM 4360 C C . TYR A 1 545 ? 11.100 -50.627 -43.253 1.00 71.88 545 TYR A C 1
ATOM 4362 O O . TYR A 1 545 ? 11.738 -50.579 -42.200 1.00 71.88 545 TYR A O 1
ATOM 4370 N N . LYS A 1 546 ? 10.441 -51.745 -43.598 1.00 75.38 546 LYS A N 1
ATOM 4371 C CA . LYS A 1 546 ? 10.455 -52.967 -42.770 1.00 75.38 546 LYS A CA 1
ATOM 4372 C C . LYS A 1 546 ? 11.695 -53.844 -43.039 1.00 75.38 546 LYS A C 1
ATOM 4374 O O . LYS A 1 546 ? 11.988 -54.128 -44.202 1.00 75.38 546 LYS A O 1
ATOM 4379 N N . PRO A 1 547 ? 12.386 -54.349 -41.994 1.00 76.94 547 PRO A N 1
ATOM 4380 C CA . PRO A 1 547 ? 13.538 -55.237 -42.148 1.00 76.94 547 PRO A CA 1
ATOM 4381 C C . PRO A 1 547 ? 13.136 -56.595 -42.738 1.00 76.94 547 PRO A C 1
ATOM 4383 O O . PRO A 1 547 ? 12.034 -57.100 -42.504 1.00 76.94 547 PRO A O 1
ATOM 4386 N N . ILE A 1 548 ? 14.048 -57.215 -43.488 1.00 81.06 548 ILE A N 1
ATOM 4387 C CA . ILE A 1 548 ? 13.766 -58.452 -44.226 1.00 81.06 548 ILE A CA 1
ATOM 4388 C C . ILE A 1 548 ? 14.192 -59.672 -43.408 1.00 81.06 548 ILE A C 1
ATOM 4390 O O . ILE A 1 548 ? 15.348 -59.806 -43.009 1.00 81.06 548 ILE A O 1
ATOM 4394 N N . LYS A 1 549 ? 13.230 -60.573 -43.174 1.00 84.75 549 LYS A N 1
ATOM 4395 C CA . LYS A 1 549 ? 13.401 -61.788 -42.371 1.00 84.75 549 LYS A CA 1
ATOM 4396 C C . LYS A 1 549 ? 13.758 -62.996 -43.240 1.00 84.75 549 LYS A C 1
ATOM 4398 O O . LYS A 1 549 ? 12.986 -63.353 -44.129 1.00 84.75 549 LYS A O 1
ATOM 4403 N N . TRP A 1 550 ? 14.882 -63.648 -42.957 1.00 89.19 550 TRP A N 1
ATOM 4404 C CA . TRP A 1 550 ? 15.355 -64.863 -43.635 1.00 89.19 550 TRP A CA 1
ATOM 4405 C C . TRP A 1 550 ? 16.127 -65.764 -42.656 1.00 89.19 550 TRP A C 1
ATOM 4407 O O . TRP A 1 550 ? 16.229 -65.450 -41.475 1.00 89.19 550 TRP A O 1
ATOM 4417 N N . GLY A 1 551 ? 16.639 -66.913 -43.095 1.00 88.06 551 GLY A N 1
ATOM 4418 C CA . GLY A 1 551 ? 17.448 -67.780 -42.234 1.00 88.06 551 GLY A CA 1
ATOM 4419 C C . GLY A 1 551 ? 17.926 -69.058 -42.911 1.00 88.06 551 GLY A C 1
ATOM 4420 O O . GLY A 1 551 ? 17.632 -69.303 -44.080 1.00 88.06 551 GLY A O 1
ATOM 4421 N N . TRP A 1 552 ? 18.644 -69.905 -42.180 1.00 91.25 552 TRP A N 1
ATOM 4422 C CA . TRP A 1 552 ? 19.148 -71.184 -42.684 1.00 91.25 552 TRP A CA 1
ATOM 4423 C C . TRP A 1 552 ? 19.330 -72.219 -41.573 1.00 91.25 552 TRP A C 1
ATOM 4425 O O . TRP A 1 552 ? 19.454 -71.884 -40.397 1.00 91.25 552 TRP A O 1
ATOM 4435 N N . ASN A 1 553 ? 19.378 -73.497 -41.958 1.00 87.44 553 ASN A N 1
ATOM 4436 C CA . ASN A 1 553 ? 19.709 -74.597 -41.051 1.00 87.44 553 ASN A CA 1
ATOM 4437 C C . ASN A 1 553 ? 20.835 -75.454 -41.632 1.00 87.44 553 ASN A C 1
ATOM 4439 O O . ASN A 1 553 ? 20.823 -75.754 -42.828 1.00 87.44 553 ASN A O 1
ATOM 4443 N N . LEU A 1 554 ? 21.747 -75.913 -40.773 1.00 86.75 554 LEU A N 1
ATOM 4444 C CA . LEU A 1 554 ? 22.819 -76.857 -41.097 1.00 86.75 554 LEU A CA 1
ATOM 4445 C C . LEU A 1 554 ? 22.735 -78.076 -40.173 1.00 86.75 554 LEU A C 1
ATOM 4447 O O . LEU A 1 554 ? 22.618 -77.933 -38.958 1.00 86.75 554 LEU A O 1
ATOM 4451 N N . LYS A 1 555 ? 22.823 -79.281 -40.735 1.00 83.19 555 LYS A N 1
ATOM 4452 C CA . LYS A 1 555 ? 22.852 -80.546 -39.994 1.00 83.19 555 LYS A CA 1
ATOM 4453 C C . LYS A 1 555 ? 24.133 -81.319 -40.294 1.00 83.19 555 LYS A C 1
ATOM 4455 O O . LYS A 1 555 ? 24.414 -81.630 -41.450 1.00 83.19 555 LYS A O 1
ATOM 4460 N N . GLN A 1 556 ? 24.867 -81.671 -39.244 1.00 78.00 556 GLN A N 1
ATOM 4461 C CA . GLN A 1 556 ? 26.151 -82.376 -39.306 1.00 78.00 556 GLN A CA 1
ATOM 4462 C C . GLN A 1 556 ? 25.968 -83.848 -38.883 1.00 78.00 556 GLN A C 1
ATOM 4464 O O . GLN A 1 556 ? 25.132 -84.153 -38.031 1.00 78.00 556 GLN A O 1
ATOM 4469 N N . GLU A 1 557 ? 26.707 -84.794 -39.474 1.00 61.59 557 GLU A N 1
ATOM 4470 C CA . GLU A 1 557 ? 26.449 -86.230 -39.236 1.00 61.59 557 GLU A CA 1
ATOM 4471 C C . GLU A 1 557 ? 27.254 -86.869 -38.089 1.00 61.59 557 GLU A C 1
ATOM 4473 O O . GLU A 1 557 ? 26.879 -87.957 -37.652 1.00 61.59 557 GLU A O 1
ATOM 4478 N N . ASP A 1 558 ? 28.328 -86.252 -37.571 1.00 57.31 558 ASP A N 1
ATOM 4479 C CA . ASP A 1 558 ? 29.087 -86.829 -36.443 1.00 57.31 558 ASP A CA 1
ATOM 4480 C C . ASP A 1 558 ? 29.893 -85.797 -35.626 1.00 57.31 558 ASP A C 1
ATOM 4482 O O . ASP A 1 558 ? 30.911 -85.286 -36.088 1.00 57.31 558 ASP A O 1
ATOM 4486 N N . LEU A 1 559 ? 29.450 -85.520 -34.394 1.00 53.62 559 LEU A N 1
ATOM 4487 C CA . LEU A 1 559 ? 30.113 -84.645 -33.412 1.00 53.62 559 LEU A CA 1
ATOM 4488 C C . LEU A 1 559 ? 30.325 -85.375 -32.070 1.00 53.62 559 LEU A C 1
ATOM 4490 O O . LEU A 1 559 ? 29.952 -84.881 -31.008 1.00 53.62 559 LEU A O 1
ATOM 4494 N N . THR A 1 560 ? 30.927 -86.569 -32.077 1.00 47.62 560 THR A N 1
ATOM 4495 C CA . THR A 1 560 ? 31.234 -87.319 -30.839 1.00 47.62 560 THR A CA 1
ATOM 4496 C C . THR A 1 560 ? 32.434 -86.756 -30.056 1.00 47.62 560 THR A C 1
ATOM 4498 O O . THR A 1 560 ? 33.432 -87.455 -29.876 1.00 47.62 560 THR A O 1
ATOM 4501 N N . ASN A 1 561 ? 32.351 -85.484 -29.644 1.00 46.41 561 ASN A N 1
ATOM 4502 C CA . ASN A 1 561 ? 32.892 -84.928 -28.391 1.00 46.41 561 ASN A CA 1
ATOM 4503 C C . ASN A 1 561 ? 32.635 -83.407 -28.325 1.00 46.41 561 ASN A C 1
ATOM 4505 O O . ASN A 1 561 ? 33.497 -82.610 -28.695 1.00 46.41 561 ASN A O 1
ATOM 4509 N N . VAL A 1 562 ? 31.469 -83.013 -27.804 1.00 43.88 562 VAL A N 1
ATOM 4510 C CA . VAL A 1 562 ? 31.220 -81.667 -27.243 1.00 43.88 562 VAL A CA 1
ATOM 4511 C C . VAL A 1 562 ? 30.453 -81.812 -25.913 1.00 43.88 562 VAL A C 1
ATOM 4513 O O . VAL A 1 562 ? 29.470 -81.128 -25.654 1.00 43.88 562 VAL A O 1
ATOM 4516 N N . ASP A 1 563 ? 30.892 -82.754 -25.069 1.00 41.88 563 ASP A N 1
ATOM 4517 C CA . ASP A 1 563 ? 30.371 -82.965 -23.706 1.00 41.88 563 ASP A CA 1
ATOM 4518 C C . ASP A 1 563 ? 31.000 -81.965 -22.708 1.00 41.88 563 ASP A C 1
ATOM 4520 O O . ASP A 1 563 ? 31.574 -82.353 -21.693 1.00 41.88 563 ASP A O 1
ATOM 4524 N N . GLU A 1 564 ? 30.917 -80.666 -23.007 1.00 40.81 564 GLU A N 1
ATOM 4525 C CA . GLU A 1 564 ? 31.240 -79.579 -22.069 1.00 40.81 564 GLU A CA 1
ATOM 4526 C C . GLU A 1 564 ? 30.491 -78.296 -22.504 1.00 40.81 564 GLU A C 1
ATOM 4528 O O . GLU A 1 564 ? 30.877 -77.660 -23.488 1.00 40.81 564 GLU A O 1
ATOM 4533 N N . PRO A 1 565 ? 29.366 -77.937 -21.849 1.00 37.41 565 PRO A N 1
ATOM 4534 C CA . PRO A 1 565 ? 28.615 -76.726 -22.167 1.00 37.41 565 PRO A CA 1
ATOM 4535 C C . PRO A 1 565 ? 29.218 -75.519 -21.432 1.00 37.41 565 PRO A C 1
ATOM 4537 O O . PRO A 1 565 ? 28.827 -75.222 -20.304 1.00 37.41 565 PRO A O 1
ATOM 4540 N N . ASP A 1 566 ? 30.163 -74.826 -22.072 1.00 33.97 566 ASP A N 1
ATOM 4541 C CA . ASP A 1 566 ? 30.706 -73.565 -21.547 1.00 33.97 566 ASP A CA 1
ATOM 4542 C C . ASP A 1 566 ? 29.594 -72.509 -21.369 1.00 33.97 566 ASP A C 1
ATOM 4544 O O . ASP A 1 566 ? 28.758 -72.272 -22.246 1.00 33.97 566 ASP A O 1
ATOM 4548 N N . GLU A 1 567 ? 29.584 -71.885 -20.192 1.00 39.31 567 GLU A N 1
ATOM 4549 C CA . GLU A 1 567 ? 28.430 -71.206 -19.595 1.00 39.31 567 GLU A CA 1
ATOM 4550 C C . GLU A 1 567 ? 28.228 -69.762 -20.099 1.00 39.31 567 GLU A C 1
ATOM 4552 O O . GLU A 1 567 ? 28.462 -68.807 -19.365 1.00 39.31 567 GLU A O 1
ATOM 4557 N N . TYR A 1 568 ? 27.743 -69.578 -21.335 1.00 36.56 568 TYR A N 1
ATOM 4558 C CA . TYR A 1 568 ? 27.210 -68.278 -21.783 1.00 36.56 568 TYR A CA 1
ATOM 4559 C C . TYR A 1 568 ? 25.945 -68.403 -22.635 1.00 36.56 568 TYR A C 1
ATOM 4561 O O . TYR A 1 568 ? 25.999 -68.676 -23.833 1.00 36.56 568 TYR A O 1
ATOM 4569 N N . ALA A 1 569 ? 24.800 -68.114 -22.013 1.00 30.94 569 ALA A N 1
ATOM 4570 C CA . ALA A 1 569 ? 23.538 -67.865 -22.696 1.00 30.94 569 ALA A CA 1
ATOM 4571 C C . ALA A 1 569 ? 23.130 -66.395 -22.516 1.00 30.94 569 ALA A C 1
ATOM 4573 O O . ALA A 1 569 ? 22.762 -65.984 -21.418 1.00 30.94 569 ALA A O 1
ATOM 4574 N N . TYR A 1 570 ? 23.135 -65.633 -23.609 1.00 34.09 570 TYR A N 1
ATOM 4575 C CA . TYR A 1 570 ? 22.365 -64.395 -23.746 1.00 34.09 570 TYR A CA 1
ATOM 4576 C C . TYR A 1 570 ? 21.205 -64.729 -24.693 1.00 34.09 570 TYR A C 1
ATOM 4578 O O . TYR A 1 570 ? 21.425 -65.232 -25.788 1.00 34.09 570 TYR A O 1
ATOM 4586 N N . GLN A 1 571 ? 19.951 -64.763 -24.234 1.00 29.27 571 GLN A N 1
ATOM 4587 C CA . GLN A 1 571 ? 19.113 -63.601 -23.905 1.00 29.27 571 GLN A CA 1
ATOM 4588 C C . GLN A 1 571 ? 19.051 -62.608 -25.069 1.00 29.27 571 GLN A C 1
ATOM 4590 O O . GLN A 1 571 ? 20.019 -61.915 -25.364 1.00 29.27 571 GLN A O 1
ATOM 4595 N N . GLY A 1 572 ? 17.897 -62.582 -25.740 1.00 32.31 572 GLY A N 1
ATOM 4596 C CA . GLY A 1 572 ? 17.685 -61.771 -26.933 1.00 32.31 572 GLY A CA 1
ATOM 4597 C C . GLY A 1 572 ? 17.655 -60.279 -26.619 1.00 32.31 572 GLY A C 1
ATOM 4598 O O . GLY A 1 572 ? 16.987 -59.848 -25.678 1.00 32.31 572 GLY A O 1
ATOM 4599 N N . VAL A 1 573 ? 18.347 -59.499 -27.444 1.00 27.69 573 VAL A N 1
ATOM 4600 C CA . VAL A 1 573 ? 18.339 -58.039 -27.371 1.00 27.69 573 VAL A CA 1
ATOM 4601 C C . VAL A 1 573 ? 17.070 -57.522 -28.047 1.00 27.69 573 VAL A C 1
ATOM 4603 O O . VAL A 1 573 ? 16.928 -57.574 -29.267 1.00 27.69 573 VAL A O 1
ATOM 4606 N N . THR A 1 574 ? 16.134 -57.010 -27.250 1.00 26.28 574 THR A N 1
ATOM 4607 C CA . THR A 1 574 ? 15.087 -56.111 -27.752 1.00 26.28 574 THR A CA 1
ATOM 4608 C C . THR A 1 574 ? 15.747 -54.862 -28.340 1.00 26.28 574 THR A C 1
ATOM 4610 O O . THR A 1 574 ? 16.573 -54.271 -27.638 1.00 26.28 574 THR A O 1
ATOM 4613 N N . PRO A 1 575 ? 15.396 -54.416 -29.562 1.00 29.89 575 PRO A N 1
ATOM 4614 C CA . PRO A 1 575 ? 15.924 -53.171 -30.109 1.00 29.89 575 PRO A CA 1
ATOM 4615 C C . PRO A 1 575 ? 15.683 -52.000 -29.153 1.00 29.89 575 PRO A C 1
ATOM 4617 O O . PRO A 1 575 ? 14.574 -51.824 -28.644 1.00 29.89 575 PRO A O 1
ATOM 4620 N N . LEU A 1 576 ? 16.729 -51.211 -28.906 1.00 24.20 576 LEU A N 1
ATOM 4621 C CA . LEU A 1 576 ? 16.647 -50.010 -28.084 1.00 24.20 576 LEU A CA 1
ATOM 4622 C C . LEU A 1 576 ? 15.797 -48.961 -28.810 1.00 24.20 576 LEU A C 1
ATOM 4624 O O . LEU A 1 576 ? 16.226 -48.372 -29.800 1.00 24.20 576 LEU A O 1
ATOM 4628 N N . LEU A 1 577 ? 14.589 -48.724 -28.303 1.00 26.61 577 LEU A N 1
ATOM 4629 C CA . LEU A 1 577 ? 13.785 -47.564 -28.674 1.00 26.61 577 LEU A CA 1
ATOM 4630 C C . LEU A 1 577 ? 14.469 -46.310 -28.125 1.00 26.61 577 LEU A C 1
ATOM 4632 O O . LEU A 1 577 ? 14.393 -46.029 -26.929 1.00 26.61 577 LEU A O 1
ATOM 4636 N N . VAL A 1 578 ? 15.144 -45.565 -29.002 1.00 27.06 578 VAL A N 1
ATOM 4637 C CA . VAL A 1 578 ? 15.625 -44.218 -28.680 1.00 27.06 578 VAL A CA 1
ATOM 4638 C C . VAL A 1 578 ? 14.413 -43.323 -28.420 1.00 27.06 578 VAL A C 1
ATOM 4640 O O . VAL A 1 578 ? 13.424 -43.349 -29.153 1.00 27.06 578 VAL A O 1
ATOM 4643 N N . SER A 1 579 ? 14.481 -42.561 -27.335 1.00 24.39 579 SER A N 1
ATOM 4644 C CA . SER A 1 579 ? 13.409 -41.690 -26.864 1.00 24.39 579 SER A CA 1
ATOM 4645 C C . SER A 1 579 ? 13.149 -40.523 -27.814 1.00 24.39 579 SER A C 1
ATOM 4647 O O . SER A 1 579 ? 14.068 -39.756 -28.092 1.00 24.39 579 SER A O 1
ATOM 4649 N N . ASN A 1 580 ? 11.882 -40.305 -28.169 1.00 27.50 580 ASN A N 1
ATOM 4650 C CA . ASN A 1 580 ? 11.376 -38.965 -28.458 1.00 27.50 580 ASN A CA 1
ATOM 4651 C C . ASN A 1 580 ? 10.523 -38.487 -27.280 1.00 27.50 580 ASN A C 1
ATOM 4653 O O . ASN A 1 580 ? 9.894 -39.286 -26.586 1.00 27.50 580 ASN A O 1
ATOM 4657 N N . THR A 1 581 ? 10.535 -37.180 -27.046 1.00 25.42 581 THR A N 1
ATOM 4658 C CA . THR A 1 581 ? 9.807 -36.523 -25.960 1.00 25.42 581 THR A CA 1
ATOM 4659 C C . THR A 1 581 ? 8.294 -36.567 -26.167 1.00 25.42 581 THR A C 1
ATOM 4661 O O . THR A 1 581 ? 7.782 -36.608 -27.284 1.00 25.42 581 THR A O 1
ATOM 4664 N N . THR A 1 582 ? 7.549 -36.524 -25.066 1.00 24.17 582 THR A N 1
ATOM 4665 C CA . THR A 1 582 ? 6.123 -36.190 -25.063 1.00 24.17 582 THR A CA 1
ATOM 4666 C C . THR A 1 582 ? 5.838 -35.440 -23.773 1.00 24.17 582 THR A C 1
ATOM 4668 O O . THR A 1 582 ? 6.074 -35.972 -22.691 1.00 24.17 582 THR A O 1
ATOM 4671 N N . ALA A 1 583 ? 5.382 -34.198 -23.906 1.00 25.84 583 ALA A N 1
ATOM 4672 C CA . ALA A 1 583 ? 4.773 -33.454 -22.818 1.00 25.84 583 ALA A CA 1
ATOM 4673 C C . ALA A 1 583 ? 3.248 -33.635 -22.864 1.00 25.84 583 ALA A C 1
ATOM 4675 O O . ALA A 1 583 ? 2.672 -34.009 -23.887 1.00 25.84 583 ALA A O 1
ATOM 4676 N N . GLU A 1 584 ? 2.628 -33.378 -21.724 1.00 27.08 584 GLU A N 1
ATOM 4677 C CA . GLU A 1 584 ? 1.186 -33.276 -21.499 1.00 27.08 584 GLU A CA 1
ATOM 4678 C C . GLU A 1 584 ? 0.591 -32.058 -22.250 1.00 27.08 584 GLU A C 1
ATOM 4680 O O . GLU A 1 584 ? 1.341 -31.187 -22.683 1.00 27.08 584 GLU A O 1
ATOM 4685 N N . GLN A 1 585 ? -0.719 -31.895 -22.471 1.00 27.17 585 GLN A N 1
ATOM 4686 C CA . GLN A 1 585 ? -1.923 -32.669 -22.110 1.00 27.17 585 GLN A CA 1
ATOM 4687 C C . GLN A 1 585 ? -3.063 -32.263 -23.080 1.00 27.17 585 GLN A C 1
ATOM 4689 O O . GLN A 1 585 ? -2.952 -31.254 -23.778 1.00 27.17 585 GLN A O 1
ATOM 4694 N N . SER A 1 586 ? -4.191 -32.982 -23.100 1.00 24.94 586 SER A N 1
ATOM 4695 C CA . SER A 1 586 ? -5.493 -32.405 -23.502 1.00 24.94 586 SER A CA 1
ATOM 4696 C C . SER A 1 586 ? -6.641 -33.221 -22.910 1.00 24.94 586 SER A C 1
ATOM 4698 O O . SER A 1 586 ? -6.698 -34.434 -23.113 1.00 24.94 586 SER A O 1
ATOM 4700 N N . GLU A 1 587 ? -7.561 -32.559 -22.216 1.00 26.72 587 GLU A N 1
ATOM 4701 C CA . GLU A 1 587 ? -8.873 -33.110 -21.858 1.00 26.72 587 GLU A CA 1
ATOM 4702 C C . GLU A 1 587 ? -9.895 -32.790 -22.965 1.00 26.72 587 GLU A C 1
ATOM 4704 O O . GLU A 1 587 ? -9.718 -31.824 -23.706 1.00 26.72 587 GLU A O 1
ATOM 4709 N N . ASP A 1 588 ? -10.971 -33.576 -23.066 1.00 23.91 588 ASP A N 1
ATOM 4710 C CA . ASP A 1 588 ? -12.183 -33.224 -23.826 1.00 23.91 588 ASP A CA 1
ATOM 4711 C C . ASP A 1 588 ? -13.390 -33.957 -23.180 1.00 23.91 588 ASP A C 1
ATOM 4713 O O . ASP A 1 588 ? -13.284 -35.172 -22.955 1.00 23.91 588 ASP A O 1
ATOM 4717 N N . PRO A 1 589 ? -14.488 -33.276 -22.784 1.00 31.50 589 PRO A N 1
ATOM 4718 C CA . PRO A 1 589 ? -15.510 -33.858 -21.903 1.00 31.50 589 PRO A CA 1
ATOM 4719 C C . PRO A 1 589 ? -16.804 -34.344 -22.602 1.00 31.50 589 PRO A C 1
ATOM 4721 O O . PRO A 1 589 ? -17.111 -33.978 -23.729 1.00 31.50 589 PRO A O 1
ATOM 4724 N N . GLU A 1 590 ? -17.593 -35.120 -21.843 1.00 25.47 590 GLU A N 1
ATOM 4725 C CA . GLU A 1 590 ? -19.009 -35.514 -22.045 1.00 25.47 590 GLU A CA 1
ATOM 4726 C C . GLU A 1 590 ? -19.450 -36.268 -23.329 1.00 25.47 590 GLU A C 1
ATOM 4728 O O . GLU A 1 590 ? -19.581 -35.697 -24.406 1.00 25.47 590 GLU A O 1
ATOM 4733 N N . ASP A 1 591 ? -19.950 -37.507 -23.149 1.00 25.06 591 ASP A N 1
ATOM 4734 C CA . ASP A 1 591 ? -21.347 -37.811 -23.535 1.00 25.06 591 ASP A CA 1
ATOM 4735 C C . ASP A 1 591 ? -22.007 -38.908 -22.653 1.00 25.06 591 ASP A C 1
ATOM 4737 O O . ASP A 1 591 ? -21.547 -40.043 -22.565 1.00 25.06 591 ASP A O 1
ATOM 4741 N N . ASN A 1 592 ? -23.092 -38.500 -21.989 1.00 23.88 592 ASN A N 1
ATOM 4742 C CA . ASN A 1 592 ? -24.277 -39.189 -21.441 1.00 23.88 592 ASN A CA 1
ATOM 4743 C C . ASN A 1 592 ? -24.395 -40.712 -21.105 1.00 23.88 592 ASN A C 1
ATOM 4745 O O . ASN A 1 592 ? -24.187 -41.601 -21.923 1.00 23.88 592 ASN A O 1
ATOM 4749 N N . GLN A 1 593 ? -25.098 -40.921 -19.969 1.00 24.55 593 GLN A N 1
ATOM 4750 C CA . GLN A 1 593 ? -26.174 -41.914 -19.687 1.00 24.55 593 GLN A CA 1
ATOM 4751 C C . GLN A 1 593 ? -25.840 -43.386 -19.315 1.00 24.55 593 GLN A C 1
ATOM 4753 O O . GLN A 1 593 ? -25.701 -44.251 -20.172 1.00 24.55 593 GLN A O 1
ATOM 4758 N N . GLU A 1 594 ? -25.821 -43.646 -17.991 1.00 22.08 594 GLU A N 1
ATOM 4759 C CA . GLU A 1 594 ? -26.803 -44.440 -17.185 1.00 22.08 594 GLU A CA 1
ATOM 4760 C C . GLU A 1 594 ? -27.427 -45.767 -17.726 1.00 22.08 594 GLU A C 1
ATOM 4762 O O . GLU A 1 594 ? -27.611 -45.899 -18.935 1.00 22.08 594 GLU A O 1
ATOM 4767 N N . PRO A 1 595 ? -27.863 -46.741 -16.864 1.00 34.22 595 PRO A N 1
ATOM 4768 C CA . PRO A 1 595 ? -28.348 -46.544 -15.477 1.00 34.22 595 PRO A CA 1
ATOM 4769 C C . PRO A 1 595 ? -28.014 -47.625 -14.399 1.00 34.22 595 PRO A C 1
ATOM 4771 O O . PRO A 1 595 ? -27.492 -48.698 -14.686 1.00 34.22 595 PRO A O 1
ATOM 4774 N N . GLU A 1 596 ? -28.451 -47.336 -13.160 1.00 23.19 596 GLU A N 1
ATOM 4775 C CA . GLU A 1 596 ? -28.932 -48.252 -12.090 1.00 23.19 596 GLU A CA 1
ATOM 4776 C C . GLU A 1 596 ? -28.088 -49.473 -11.630 1.00 23.19 596 GLU A C 1
ATOM 4778 O O . GLU A 1 596 ? -28.084 -50.527 -12.268 1.00 23.19 596 GLU A O 1
ATOM 4783 N N . ASN A 1 597 ? -27.631 -49.450 -10.365 1.00 24.66 597 ASN A N 1
ATOM 4784 C CA . ASN A 1 597 ? -28.344 -50.146 -9.265 1.00 24.66 597 ASN A CA 1
ATOM 4785 C C . ASN A 1 597 ? -27.797 -49.810 -7.859 1.00 24.66 597 ASN A C 1
ATOM 4787 O O . ASN A 1 597 ? -26.590 -49.732 -7.648 1.00 24.66 597 ASN A O 1
ATOM 4791 N N . GLU A 1 598 ? -28.699 -49.730 -6.878 1.00 26.55 598 GLU A N 1
ATOM 4792 C CA . GLU A 1 598 ? -28.400 -49.822 -5.439 1.00 26.55 598 GLU A CA 1
ATOM 4793 C C . GLU A 1 598 ? -28.603 -51.277 -4.962 1.00 26.55 598 GLU A C 1
ATOM 4795 O O . GLU A 1 598 ? -29.490 -51.944 -5.497 1.00 26.55 598 GLU A O 1
ATOM 4800 N N . ASN A 1 599 ? -27.861 -51.757 -3.945 1.00 26.14 599 ASN A N 1
ATOM 4801 C CA . ASN A 1 599 ? -28.370 -52.461 -2.735 1.00 26.14 599 ASN A CA 1
ATOM 4802 C C . ASN A 1 599 ? -27.270 -53.171 -1.901 1.00 26.14 599 ASN A C 1
ATOM 4804 O O . ASN A 1 599 ? -26.148 -53.385 -2.353 1.00 26.14 599 ASN A O 1
ATOM 4808 N N . GLU A 1 600 ? -27.626 -53.518 -0.659 1.00 29.95 600 GLU A N 1
ATOM 4809 C CA . GLU A 1 600 ? -26.757 -53.961 0.447 1.00 29.95 600 GLU A CA 1
ATOM 4810 C C . GLU A 1 600 ? -26.468 -55.486 0.509 1.00 29.95 600 GLU A C 1
ATOM 4812 O O . GLU A 1 600 ? -27.342 -56.301 0.210 1.00 29.95 600 GLU A O 1
ATOM 4817 N N . ALA A 1 601 ? -25.281 -55.863 1.018 1.00 25.25 601 ALA A N 1
ATOM 4818 C CA . ALA A 1 601 ? -24.947 -57.098 1.774 1.00 25.25 601 ALA A CA 1
ATOM 4819 C C . ALA A 1 601 ? -23.499 -56.941 2.314 1.00 25.25 601 ALA A C 1
ATOM 4821 O O . ALA A 1 601 ? -22.633 -56.522 1.554 1.00 25.25 601 ALA A O 1
ATOM 4822 N N . ASP A 1 602 ? -23.145 -57.054 3.600 1.00 25.34 602 ASP A N 1
ATOM 4823 C CA . ASP A 1 602 ? -23.341 -58.072 4.660 1.00 25.34 602 ASP A CA 1
ATOM 4824 C C . ASP A 1 602 ? -22.263 -59.189 4.727 1.00 25.34 602 ASP A C 1
ATOM 4826 O O . ASP A 1 602 ? -22.031 -59.884 3.745 1.00 25.34 602 ASP A O 1
ATOM 4830 N N . ASN A 1 603 ? -21.699 -59.374 5.939 1.00 23.47 603 ASN A N 1
ATOM 4831 C CA . ASN A 1 603 ? -20.854 -60.476 6.469 1.00 23.47 603 ASN A CA 1
ATOM 4832 C C . ASN A 1 603 ? -19.564 -60.927 5.726 1.00 23.47 603 ASN A C 1
ATOM 4834 O O . ASN A 1 603 ? -19.501 -60.953 4.503 1.00 23.47 603 ASN A O 1
ATOM 4838 N N . GLY A 1 604 ? -18.529 -61.404 6.459 1.00 22.50 604 GLY A N 1
ATOM 4839 C CA . GLY A 1 604 ? -17.371 -62.021 5.768 1.00 22.50 604 GLY A CA 1
ATOM 4840 C C . GLY A 1 604 ? -16.213 -62.725 6.507 1.00 22.50 604 GLY A C 1
ATOM 4841 O O . GLY A 1 604 ? -15.725 -63.698 5.953 1.00 22.50 604 GLY A O 1
ATOM 4842 N N . THR A 1 605 ? -15.797 -62.317 7.714 1.00 23.95 605 THR A N 1
ATOM 4843 C CA . THR A 1 605 ? -14.873 -63.059 8.630 1.00 23.95 605 THR A CA 1
ATOM 4844 C C . THR A 1 605 ? -13.401 -63.373 8.211 1.00 23.95 605 THR A C 1
ATOM 4846 O O . THR A 1 605 ? -13.096 -63.895 7.147 1.00 23.95 605 THR A O 1
ATOM 4849 N N . GLU A 1 606 ? -12.512 -63.111 9.181 1.00 25.08 606 GLU A N 1
ATOM 4850 C CA . GLU A 1 606 ? -11.136 -63.593 9.493 1.00 25.08 606 GLU A CA 1
ATOM 4851 C C . GLU A 1 606 ? -10.879 -65.139 9.441 1.00 25.08 606 GLU A C 1
ATOM 4853 O O . GLU A 1 606 ? -11.802 -65.859 9.050 1.00 25.08 606 GLU A O 1
ATOM 4858 N N . PRO A 1 607 ? -9.708 -65.730 9.853 1.00 46.53 607 PRO A N 1
ATOM 4859 C CA . PRO A 1 607 ? -8.541 -65.228 10.635 1.00 46.53 607 PRO A CA 1
ATOM 4860 C C . PRO A 1 607 ? -7.174 -65.476 9.924 1.00 46.53 607 PRO A C 1
ATOM 4862 O O . PRO A 1 607 ? -7.168 -65.532 8.699 1.00 46.53 607 PRO A O 1
ATOM 4865 N N . GLU A 1 608 ? -5.959 -65.610 10.501 1.00 27.75 608 GLU A N 1
ATOM 4866 C CA . GLU A 1 608 ? -5.342 -65.826 11.848 1.00 27.75 608 GLU A CA 1
ATOM 4867 C C . GLU A 1 608 ? -3.858 -65.318 11.751 1.00 27.75 608 GLU A C 1
ATOM 4869 O O . GLU A 1 608 ? -3.359 -65.233 10.631 1.00 27.75 608 GLU A O 1
ATOM 4874 N N . ASN A 1 609 ? -3.014 -65.016 12.760 1.00 26.14 609 ASN A N 1
ATOM 4875 C CA . ASN A 1 609 ? -3.015 -64.985 14.243 1.00 26.14 609 ASN A CA 1
ATOM 4876 C C . ASN A 1 609 ? -1.749 -64.185 14.722 1.00 26.14 609 ASN A C 1
ATOM 4878 O O . ASN A 1 609 ? -0.919 -63.839 13.883 1.00 26.14 609 ASN A O 1
ATOM 4882 N N . GLY A 1 610 ? -1.492 -64.030 16.038 1.00 23.69 610 GLY A N 1
ATOM 4883 C CA . GLY A 1 610 ? -0.099 -64.099 16.552 1.00 23.69 610 GLY A CA 1
ATOM 4884 C C . GLY A 1 610 ? 0.556 -62.942 17.348 1.00 23.69 610 GLY A C 1
ATOM 4885 O O . GLY A 1 610 ? 1.714 -62.659 17.073 1.00 23.69 610 GLY A O 1
ATOM 4886 N N . ASN A 1 611 ? -0.143 -62.334 18.322 1.00 26.58 611 ASN A N 1
ATOM 4887 C CA . ASN A 1 611 ? 0.270 -61.884 19.694 1.00 26.58 611 ASN A CA 1
ATOM 4888 C C . ASN A 1 611 ? 1.774 -61.856 20.147 1.00 26.58 611 ASN A C 1
ATOM 4890 O O . ASN A 1 611 ? 2.529 -62.711 19.679 1.00 26.58 611 ASN A O 1
ATOM 4894 N N . PRO A 1 612 ? 2.193 -61.139 21.241 1.00 44.84 612 PRO A N 1
ATOM 4895 C CA . PRO A 1 612 ? 1.562 -60.098 22.114 1.00 44.84 612 PRO A CA 1
ATOM 4896 C C . PRO A 1 612 ? 2.316 -58.710 22.023 1.00 44.84 612 PRO A C 1
ATOM 4898 O O . PRO A 1 612 ? 2.741 -58.422 20.911 1.00 44.84 612 PRO A O 1
ATOM 4901 N N . VAL A 1 613 ? 2.533 -57.758 22.977 1.00 28.42 613 VAL A N 1
ATOM 4902 C CA . VAL A 1 613 ? 2.581 -57.642 24.476 1.00 28.42 613 VAL A CA 1
ATOM 4903 C C . VAL A 1 613 ? 2.291 -56.192 24.989 1.00 28.42 613 VAL A C 1
ATOM 4905 O O . VAL A 1 613 ? 2.475 -55.228 24.256 1.00 28.42 613 VAL A O 1
ATOM 4908 N N . GLU A 1 614 ? 1.875 -56.113 26.263 1.00 25.34 614 GLU A N 1
ATOM 4909 C CA . GLU A 1 614 ? 1.784 -55.047 27.313 1.00 25.34 614 GLU A CA 1
ATOM 4910 C C . GLU A 1 614 ? 3.054 -54.146 27.524 1.00 25.34 614 GLU A C 1
ATOM 4912 O O . GLU A 1 614 ? 4.128 -54.531 27.062 1.00 25.34 614 GLU A O 1
ATOM 4917 N N . ASP A 1 615 ? 3.105 -53.008 28.263 1.00 24.20 615 ASP A N 1
ATOM 4918 C CA . ASP A 1 615 ? 2.131 -52.115 28.969 1.00 24.20 615 ASP A CA 1
ATOM 4919 C C . ASP A 1 615 ? 2.822 -50.791 29.461 1.00 24.20 615 ASP A C 1
ATOM 4921 O O . ASP A 1 615 ? 4.037 -50.656 29.317 1.00 24.20 615 ASP A O 1
ATOM 4925 N N . VAL A 1 616 ? 2.069 -49.911 30.166 1.00 26.47 616 VAL A N 1
ATOM 4926 C CA . VAL A 1 616 ? 2.488 -48.772 31.056 1.00 26.47 616 VAL A CA 1
ATOM 4927 C C . VAL A 1 616 ? 2.900 -47.464 30.321 1.00 26.47 616 VAL A C 1
ATOM 4929 O O . VAL A 1 616 ? 3.713 -47.538 29.407 1.00 26.47 616 VAL A O 1
ATOM 4932 N N . VAL A 1 617 ? 2.372 -46.235 30.534 1.00 25.44 617 VAL A N 1
ATOM 4933 C CA . VAL A 1 617 ? 1.659 -45.487 31.626 1.00 25.44 617 VAL A CA 1
ATOM 4934 C C . VAL A 1 617 ? 2.601 -44.644 32.534 1.00 25.44 617 VAL A C 1
ATOM 4936 O O . VAL A 1 617 ? 3.798 -44.907 32.571 1.00 25.44 617 VAL A O 1
ATOM 4939 N N . ASP A 1 618 ? 2.047 -43.611 33.191 1.00 24.45 618 ASP A N 1
ATOM 4940 C CA . ASP A 1 618 ? 2.665 -42.538 34.009 1.00 24.45 618 ASP A CA 1
ATOM 4941 C C . ASP A 1 618 ? 3.549 -41.542 33.204 1.00 24.45 618 ASP A C 1
ATOM 4943 O O . ASP A 1 618 ? 4.374 -41.958 32.395 1.00 24.45 618 ASP A O 1
ATOM 4947 N N . GLU A 1 619 ? 3.417 -40.207 33.217 1.00 25.75 619 GLU A N 1
ATOM 4948 C CA . GLU A 1 619 ? 2.948 -39.143 34.145 1.00 25.75 619 GLU A CA 1
ATOM 4949 C C . GLU A 1 619 ? 4.092 -38.274 34.731 1.00 25.75 619 GLU A C 1
ATOM 4951 O O . GLU A 1 619 ? 5.177 -38.749 35.057 1.00 25.75 619 GLU A O 1
ATOM 4956 N N . ASP A 1 620 ? 3.765 -36.982 34.854 1.00 25.22 620 ASP A N 1
ATOM 4957 C CA . ASP A 1 620 ? 4.262 -35.962 35.790 1.00 25.22 620 ASP A CA 1
ATOM 4958 C C . ASP A 1 620 ? 5.561 -35.117 35.643 1.00 25.22 620 ASP A C 1
ATOM 4960 O O . ASP A 1 620 ? 6.682 -35.561 35.412 1.00 25.22 620 ASP A O 1
ATOM 4964 N N . GLU A 1 621 ? 5.301 -33.831 35.929 1.00 25.52 621 GLU A N 1
ATOM 4965 C CA . GLU A 1 621 ? 6.078 -32.798 36.637 1.00 25.52 621 GLU A CA 1
ATOM 4966 C C . GLU A 1 621 ? 7.302 -32.052 36.030 1.00 25.52 621 GLU A C 1
ATOM 4968 O O . GLU A 1 621 ? 8.467 -32.397 36.198 1.00 25.52 621 GLU A O 1
ATOM 4973 N N . ASN A 1 622 ? 6.984 -30.853 35.511 1.00 24.83 622 ASN A N 1
ATOM 4974 C CA . ASN A 1 622 ? 7.204 -29.562 36.207 1.00 24.83 622 ASN A CA 1
ATOM 4975 C C . ASN A 1 622 ? 8.643 -29.002 36.395 1.00 24.83 622 ASN A C 1
ATOM 4977 O O . ASN A 1 622 ? 9.323 -29.296 37.371 1.00 24.83 622 ASN A O 1
ATOM 4981 N N . GLY A 1 623 ? 8.980 -28.013 35.552 1.00 24.34 623 GLY A N 1
ATOM 4982 C CA . GLY A 1 623 ? 9.474 -26.691 35.988 1.00 24.34 623 GLY A CA 1
ATOM 4983 C C . GLY A 1 623 ? 10.938 -26.509 36.428 1.00 24.34 623 GLY A C 1
ATOM 4984 O O . GLY A 1 623 ? 11.422 -27.183 37.331 1.00 24.34 623 GLY A O 1
ATOM 4985 N N . SER A 1 624 ? 11.608 -25.487 35.870 1.00 26.88 624 SER A N 1
ATOM 4986 C CA . SER A 1 624 ? 12.406 -24.460 36.591 1.00 26.88 624 SER A CA 1
ATOM 4987 C C . SER A 1 624 ? 13.219 -23.591 35.617 1.00 26.88 624 SER A C 1
ATOM 4989 O O . SER A 1 624 ? 14.127 -24.090 34.959 1.00 26.88 624 SER A O 1
ATOM 4991 N N . ASP A 1 625 ? 12.942 -22.287 35.599 1.00 29.34 625 ASP A N 1
ATOM 4992 C CA . ASP A 1 625 ? 13.881 -21.232 35.176 1.00 29.34 625 ASP A CA 1
ATOM 4993 C C . ASP A 1 625 ? 14.570 -20.668 36.445 1.00 29.34 625 ASP A C 1
ATOM 4995 O O . ASP A 1 625 ? 13.975 -20.766 37.530 1.00 29.34 625 ASP A O 1
ATOM 4999 N N . PRO A 1 626 ? 15.827 -20.177 36.391 1.00 36.88 626 PRO A N 1
ATOM 5000 C CA . PRO A 1 626 ? 16.000 -18.720 36.258 1.00 36.88 626 PRO A CA 1
ATOM 5001 C C . PRO A 1 626 ? 17.259 -18.233 35.491 1.00 36.88 626 PRO A C 1
ATOM 5003 O O . PRO A 1 626 ? 18.298 -18.897 35.484 1.00 36.88 626 PRO A O 1
ATOM 5006 N N . ASN A 1 627 ? 17.162 -16.995 34.978 1.00 27.92 627 ASN A N 1
ATOM 5007 C CA . ASN A 1 627 ? 18.117 -15.854 35.008 1.00 27.92 627 ASN A CA 1
ATOM 5008 C C . ASN A 1 627 ? 19.542 -16.080 35.614 1.00 27.92 627 ASN A C 1
ATOM 5010 O O . ASN A 1 627 ? 19.722 -16.818 36.578 1.00 27.92 627 ASN A O 1
ATOM 5014 N N . GLU A 1 628 ? 20.613 -15.369 35.212 1.00 28.28 628 GLU A N 1
ATOM 5015 C CA . GLU A 1 628 ? 20.700 -13.911 34.958 1.00 28.28 628 GLU A CA 1
ATOM 5016 C C . GLU A 1 628 ? 22.054 -13.479 34.311 1.00 28.28 628 GLU A C 1
ATOM 5018 O O . GLU A 1 628 ? 22.961 -14.298 34.168 1.00 28.28 628 GLU A O 1
ATOM 5023 N N . ASP A 1 629 ? 22.199 -12.168 34.042 1.00 25.98 629 ASP A N 1
ATOM 5024 C CA . ASP A 1 629 ? 23.439 -11.360 33.890 1.00 25.98 629 ASP A CA 1
ATOM 5025 C C . ASP A 1 629 ? 24.412 -11.518 32.689 1.00 25.98 629 ASP A C 1
ATOM 5027 O O . ASP A 1 629 ? 24.917 -12.596 32.379 1.00 25.98 629 ASP A O 1
ATOM 5031 N N . GLY A 1 630 ? 24.853 -10.362 32.141 1.00 25.55 630 GLY A N 1
ATOM 5032 C CA . GLY A 1 630 ? 26.201 -10.228 31.547 1.00 25.55 630 GLY A CA 1
ATOM 5033 C C . GLY A 1 630 ? 26.427 -9.219 30.402 1.00 25.55 630 GLY A C 1
ATOM 5034 O O . GLY A 1 630 ? 26.715 -9.637 29.283 1.00 25.55 630 GLY A O 1
ATOM 5035 N N . GLU A 1 631 ? 26.399 -7.902 30.650 1.00 26.69 631 GLU A N 1
ATOM 5036 C CA . GLU A 1 631 ? 26.830 -6.891 29.655 1.00 26.69 631 GLU A CA 1
ATOM 5037 C C . GLU A 1 631 ? 28.350 -6.913 29.354 1.00 26.69 631 GLU A C 1
ATOM 5039 O O . GLU A 1 631 ? 29.162 -7.145 30.253 1.00 26.69 631 GLU A O 1
ATOM 5044 N N . ASN A 1 632 ? 28.736 -6.518 28.126 1.00 25.80 632 ASN A N 1
ATOM 5045 C CA . ASN A 1 632 ? 29.520 -5.300 27.770 1.00 25.80 632 ASN A CA 1
ATOM 5046 C C . ASN A 1 632 ? 30.360 -5.518 26.473 1.00 25.80 632 ASN A C 1
ATOM 5048 O O . ASN A 1 632 ? 30.519 -6.654 26.030 1.00 25.80 632 ASN A O 1
ATOM 5052 N N . GLY A 1 633 ? 30.889 -4.463 25.829 1.00 24.58 633 GLY A N 1
ATOM 5053 C CA . GLY A 1 633 ? 31.529 -4.569 24.501 1.00 24.58 633 GLY A CA 1
ATOM 5054 C C . GLY A 1 633 ? 32.654 -3.570 24.160 1.00 24.58 633 GLY A C 1
ATOM 5055 O O . GLY A 1 633 ? 33.322 -3.035 25.041 1.00 24.58 633 GLY A O 1
ATOM 5056 N N . SER A 1 634 ? 32.800 -3.317 22.849 1.00 24.73 634 SER A N 1
ATOM 5057 C CA . SER A 1 634 ? 33.723 -2.402 22.131 1.00 24.73 634 SER A CA 1
ATOM 5058 C C . SER A 1 634 ? 35.117 -2.898 21.675 1.00 24.73 634 SER A C 1
ATOM 5060 O O . SER A 1 634 ? 35.857 -3.523 22.424 1.00 24.73 634 SER A O 1
ATOM 5062 N N . GLU A 1 635 ? 35.447 -2.492 20.433 1.00 25.52 635 GLU A N 1
ATOM 5063 C CA . GLU A 1 635 ? 36.764 -2.197 19.809 1.00 25.52 635 GLU A CA 1
ATOM 5064 C C . GLU A 1 635 ? 37.928 -3.225 19.743 1.00 25.52 635 GLU A C 1
ATOM 5066 O O . GLU A 1 635 ? 38.310 -3.847 20.727 1.00 25.52 635 GLU A O 1
ATOM 5071 N N . GLY A 1 636 ? 38.645 -3.235 18.597 1.00 25.30 636 GLY A N 1
ATOM 5072 C CA . GLY A 1 636 ? 40.113 -3.445 18.591 1.00 25.30 636 GLY A CA 1
ATOM 5073 C C . GLY A 1 636 ? 40.731 -4.384 17.533 1.00 25.30 636 GLY A C 1
ATOM 5074 O O . GLY A 1 636 ? 40.983 -5.547 17.809 1.00 25.30 636 GLY A O 1
ATOM 5075 N N . GLU A 1 637 ? 41.061 -3.841 16.359 1.00 27.67 637 GLU A N 1
ATOM 5076 C CA . GLU A 1 637 ? 41.807 -4.417 15.214 1.00 27.67 637 GLU A CA 1
ATOM 5077 C C . GLU A 1 637 ? 42.937 -5.488 15.387 1.00 27.67 637 GLU A C 1
ATOM 5079 O O . GLU A 1 637 ? 43.747 -5.440 16.308 1.00 27.67 637 GLU A O 1
ATOM 5084 N N . ASN A 1 638 ? 43.139 -6.245 14.282 1.00 27.14 638 ASN A N 1
ATOM 5085 C CA . ASN A 1 638 ? 44.413 -6.753 13.700 1.00 27.14 638 ASN A CA 1
ATOM 5086 C C . ASN A 1 638 ? 45.202 -7.914 14.382 1.00 27.14 638 ASN A C 1
ATOM 5088 O O . ASN A 1 638 ? 45.493 -7.886 15.571 1.00 27.14 638 ASN A O 1
ATOM 5092 N N . GLY A 1 639 ? 45.652 -8.926 13.596 1.00 26.22 639 GLY A N 1
ATOM 5093 C CA . GLY A 1 639 ? 46.376 -10.101 14.157 1.00 26.22 639 GLY A CA 1
ATOM 5094 C C . GLY A 1 639 ? 47.175 -11.089 13.261 1.00 26.22 639 GLY A C 1
ATOM 5095 O O . GLY A 1 639 ? 48.082 -11.728 13.783 1.00 26.22 639 GLY A O 1
ATOM 5096 N N . GLN A 1 640 ? 46.932 -11.184 11.943 1.00 28.42 640 GLN A N 1
ATOM 5097 C CA . GLN A 1 640 ? 47.724 -11.958 10.942 1.00 28.42 640 GLN A CA 1
ATOM 5098 C C . GLN A 1 640 ? 47.782 -13.517 10.995 1.00 28.42 640 GLN A C 1
ATOM 5100 O O . GLN A 1 640 ? 47.454 -14.184 11.969 1.00 28.42 640 GLN A O 1
ATOM 5105 N N . ASN A 1 641 ? 48.206 -14.077 9.851 1.00 28.00 641 ASN A N 1
ATOM 5106 C CA . ASN A 1 641 ? 48.287 -15.489 9.432 1.00 28.00 641 ASN A CA 1
ATOM 5107 C C . ASN A 1 641 ? 49.753 -15.842 9.047 1.00 28.00 641 ASN A C 1
ATOM 5109 O O . ASN A 1 641 ? 50.516 -14.915 8.764 1.00 28.00 641 ASN A O 1
ATOM 5113 N N . PRO A 1 642 ? 50.166 -17.125 8.939 1.00 40.06 642 PRO A N 1
ATOM 5114 C CA . PRO A 1 642 ? 51.370 -17.477 8.174 1.00 40.06 642 PRO A CA 1
ATOM 5115 C C . PRO A 1 642 ? 51.207 -18.616 7.139 1.00 40.06 642 PRO A C 1
ATOM 5117 O O . PRO A 1 642 ? 50.625 -19.664 7.400 1.00 40.06 642 PRO A O 1
ATOM 5120 N N . SER A 1 643 ? 51.866 -18.442 5.987 1.00 27.61 643 SER A N 1
ATOM 5121 C CA . SER A 1 643 ? 52.101 -19.450 4.933 1.00 27.61 643 SER A CA 1
ATOM 5122 C C . SER A 1 643 ? 53.611 -19.616 4.685 1.00 27.61 643 SER A C 1
ATOM 5124 O O . SER A 1 643 ? 54.371 -18.674 4.930 1.00 27.61 643 SER A O 1
ATOM 5126 N N . PRO A 1 644 ? 54.083 -20.804 4.259 1.00 42.91 644 PRO A N 1
ATOM 5127 C CA . PRO A 1 644 ? 54.999 -20.887 3.100 1.00 42.91 644 PRO A CA 1
ATOM 5128 C C . PRO A 1 644 ? 54.787 -22.166 2.242 1.00 42.91 644 PRO A C 1
ATOM 5130 O O . PRO A 1 644 ? 54.132 -23.105 2.679 1.00 42.91 644 PRO A O 1
ATOM 5133 N N . GLY A 1 645 ? 55.357 -22.342 1.039 1.00 27.38 645 GLY A N 1
ATOM 5134 C CA . GLY A 1 645 ? 56.254 -21.505 0.222 1.00 27.38 645 GLY A CA 1
ATOM 5135 C C . GLY A 1 645 ? 56.760 -22.269 -1.032 1.00 27.38 645 GLY A C 1
ATOM 5136 O O . GLY A 1 645 ? 56.584 -23.482 -1.123 1.00 27.38 645 GLY A O 1
ATOM 5137 N N . LYS A 1 646 ? 57.377 -21.579 -2.009 1.00 31.67 646 LYS A N 1
ATOM 5138 C CA . LYS A 1 646 ? 57.753 -22.101 -3.356 1.00 31.67 646 LYS A CA 1
ATOM 5139 C C . LYS A 1 646 ? 59.285 -22.197 -3.552 1.00 31.67 646 LYS A C 1
ATOM 5141 O O . LYS A 1 646 ? 60.013 -21.458 -2.892 1.00 31.67 646 LYS A O 1
ATOM 5146 N N . PRO A 1 647 ? 59.786 -23.059 -4.461 1.00 41.19 647 PRO A N 1
ATOM 5147 C CA . PRO A 1 647 ? 60.745 -22.612 -5.501 1.00 41.19 647 PRO A CA 1
ATOM 5148 C C . PRO A 1 647 ? 60.538 -23.326 -6.868 1.00 41.19 647 PRO A C 1
ATOM 5150 O O . PRO A 1 647 ? 59.785 -24.289 -6.945 1.00 41.19 647 PRO A O 1
ATOM 5153 N N . GLY A 1 648 ? 61.157 -22.944 -7.996 1.00 26.17 648 GLY A N 1
ATOM 5154 C CA . GLY A 1 648 ? 61.984 -21.760 -8.287 1.00 26.17 648 GLY A CA 1
ATOM 5155 C C . GLY A 1 648 ? 63.310 -22.070 -9.014 1.00 26.17 648 GLY A C 1
ATOM 5156 O O . GLY A 1 648 ? 64.266 -22.441 -8.342 1.00 26.17 648 GLY A O 1
ATOM 5157 N N . ASN A 1 649 ? 63.374 -21.892 -10.346 1.00 28.16 649 ASN A N 1
ATOM 5158 C CA . ASN A 1 649 ? 64.602 -21.725 -11.161 1.00 28.16 649 ASN A CA 1
ATOM 5159 C C . ASN A 1 649 ? 64.252 -21.341 -12.625 1.00 28.16 649 ASN A C 1
ATOM 5161 O O . ASN A 1 649 ? 63.127 -21.606 -13.048 1.00 28.16 649 ASN A O 1
ATOM 5165 N N . GLY A 1 650 ? 65.189 -20.768 -13.400 1.00 25.42 650 GLY A N 1
ATOM 5166 C CA . GLY A 1 650 ? 65.025 -20.470 -14.840 1.00 25.42 650 GLY A CA 1
ATOM 5167 C C . GLY A 1 650 ? 66.207 -19.701 -15.471 1.00 25.42 650 GLY A C 1
ATOM 5168 O O . GLY A 1 650 ? 66.986 -19.109 -14.733 1.00 25.42 650 GLY A O 1
ATOM 5169 N N . GLU A 1 651 ? 66.302 -19.713 -16.810 1.00 27.48 651 GLU A N 1
ATOM 5170 C CA . GLU A 1 651 ? 67.254 -19.026 -17.728 1.00 27.48 651 GLU A CA 1
ATOM 5171 C C . GLU A 1 651 ? 66.572 -18.958 -19.131 1.00 27.48 651 GLU A C 1
ATOM 5173 O O . GLU A 1 651 ? 65.785 -19.856 -19.428 1.00 27.48 651 GLU A O 1
ATOM 5178 N N . GLY A 1 652 ? 66.780 -17.995 -20.048 1.00 25.00 652 GLY A N 1
ATOM 5179 C CA . GLY A 1 652 ? 67.467 -16.690 -19.978 1.00 25.00 652 GLY A CA 1
ATOM 5180 C C . GLY A 1 652 ? 67.888 -16.139 -21.369 1.00 25.00 652 GLY A C 1
ATOM 5181 O O . GLY A 1 652 ? 68.859 -16.658 -21.908 1.00 25.00 652 GLY A O 1
ATOM 5182 N N . ASP A 1 653 ? 67.219 -15.078 -21.875 1.00 26.86 653 ASP A N 1
ATOM 5183 C CA . ASP A 1 653 ? 67.500 -14.293 -23.121 1.00 26.86 653 ASP A CA 1
ATOM 5184 C C . ASP A 1 653 ? 67.461 -15.060 -24.483 1.00 26.86 653 ASP A C 1
ATOM 5186 O O . ASP A 1 653 ? 67.613 -16.277 -24.509 1.00 26.86 653 ASP A O 1
ATOM 5190 N N . SER A 1 654 ? 67.272 -14.460 -25.678 1.00 26.22 654 SER A N 1
ATOM 5191 C CA . SER A 1 654 ? 66.634 -13.195 -26.135 1.00 26.22 654 SER A CA 1
ATOM 5192 C C . SER A 1 654 ? 66.358 -13.258 -27.670 1.00 26.22 654 SER A C 1
ATOM 5194 O O . SER A 1 654 ? 66.708 -14.254 -28.300 1.00 26.22 654 SER A O 1
ATOM 5196 N N . ASP A 1 655 ? 65.790 -12.180 -28.248 1.00 26.92 655 ASP A N 1
ATOM 5197 C CA . ASP A 1 655 ? 65.777 -11.775 -29.686 1.00 26.92 655 ASP A CA 1
ATOM 5198 C C . ASP A 1 655 ? 64.468 -11.934 -30.514 1.00 26.92 655 ASP A C 1
ATOM 5200 O O . ASP A 1 655 ? 64.272 -12.890 -31.253 1.00 26.92 655 ASP A O 1
ATOM 5204 N N . ASP A 1 656 ? 63.627 -10.894 -30.419 1.00 26.88 656 ASP A N 1
ATOM 5205 C CA . ASP A 1 656 ? 63.248 -9.950 -31.502 1.00 26.88 656 ASP A CA 1
ATOM 5206 C C . ASP A 1 656 ? 62.419 -10.349 -32.767 1.00 26.88 656 ASP A C 1
ATOM 5208 O O . ASP A 1 656 ? 62.709 -11.290 -33.495 1.00 26.88 656 ASP A O 1
ATOM 5212 N N . ASN A 1 657 ? 61.500 -9.422 -33.095 1.00 26.61 657 ASN A N 1
ATOM 5213 C CA . ASN A 1 657 ? 60.894 -9.067 -34.396 1.00 26.61 657 ASN A CA 1
ATOM 5214 C C . ASN A 1 657 ? 59.723 -9.855 -35.071 1.00 26.61 657 ASN A C 1
ATOM 5216 O O . ASN A 1 657 ? 59.874 -10.950 -35.599 1.00 26.61 657 ASN A O 1
ATOM 5220 N N . ASN A 1 658 ? 58.619 -9.100 -35.239 1.00 26.91 658 ASN A N 1
ATOM 5221 C CA . ASN A 1 658 ? 57.676 -9.006 -36.376 1.00 26.91 658 ASN A CA 1
ATOM 5222 C C . ASN A 1 658 ? 56.636 -10.099 -36.761 1.00 26.91 658 ASN A C 1
ATOM 5224 O O . ASN A 1 658 ? 56.938 -11.083 -37.427 1.00 26.91 658 ASN A O 1
ATOM 5228 N N . SER A 1 659 ? 55.369 -9.689 -36.578 1.00 26.31 659 SER A N 1
ATOM 5229 C CA . SER A 1 659 ? 54.355 -9.467 -37.640 1.00 26.31 659 SER A CA 1
ATOM 5230 C C . SER A 1 659 ? 53.430 -10.579 -38.175 1.00 26.31 659 SER A C 1
ATOM 5232 O O . SER A 1 659 ? 53.847 -11.515 -38.841 1.00 26.31 659 SER A O 1
ATOM 5234 N N . GLU A 1 660 ? 52.136 -10.242 -38.060 1.00 26.31 660 GLU A N 1
ATOM 5235 C CA . GLU A 1 660 ? 51.069 -10.322 -39.080 1.00 26.31 660 GLU A CA 1
ATOM 5236 C C . GLU A 1 660 ? 50.424 -11.666 -39.490 1.00 26.31 660 GLU A C 1
ATOM 5238 O O . GLU A 1 660 ? 50.959 -12.444 -40.271 1.00 26.31 660 GLU A O 1
ATOM 5243 N N . LEU A 1 661 ? 49.126 -11.720 -39.146 1.00 28.19 661 LEU A N 1
ATOM 5244 C CA . LEU A 1 661 ? 47.987 -12.268 -39.905 1.00 28.19 661 LEU A CA 1
ATOM 5245 C C . LEU A 1 661 ? 47.758 -13.801 -39.926 1.00 28.19 661 LEU A C 1
ATOM 5247 O O . LEU A 1 661 ? 48.701 -14.585 -39.843 1.00 28.19 661 LEU A O 1
ATOM 5251 N N . PRO A 1 662 ? 46.480 -14.244 -40.006 1.00 30.33 662 PRO A N 1
ATOM 5252 C CA . PRO A 1 662 ? 46.109 -15.644 -39.796 1.00 30.33 662 PRO A CA 1
ATOM 5253 C C . PRO A 1 662 ? 45.999 -16.478 -41.093 1.00 30.33 662 PRO A C 1
ATOM 5255 O O . PRO A 1 662 ? 45.471 -15.986 -42.096 1.00 30.33 662 PRO A O 1
ATOM 5258 N N . PRO A 1 663 ? 46.361 -17.776 -41.064 1.00 29.03 663 PRO A N 1
ATOM 5259 C CA . PRO A 1 663 ? 45.646 -18.807 -41.819 1.00 29.03 663 PRO A CA 1
ATOM 5260 C C . PRO A 1 663 ? 44.296 -19.090 -41.117 1.00 29.03 663 PRO A C 1
ATOM 5262 O O . PRO A 1 663 ? 44.216 -18.996 -39.896 1.00 29.03 663 PRO A O 1
ATOM 5265 N N . ARG A 1 664 ? 43.150 -19.351 -41.756 1.00 26.36 664 ARG A N 1
ATOM 5266 C CA . ARG A 1 664 ? 42.802 -19.843 -43.104 1.00 26.36 664 ARG A CA 1
ATOM 5267 C C . ARG A 1 664 ? 43.055 -21.340 -43.347 1.00 26.36 664 ARG A C 1
ATOM 5269 O O . ARG A 1 664 ? 44.151 -21.711 -43.734 1.00 26.36 664 ARG A O 1
ATOM 5276 N N . GLU A 1 665 ? 41.958 -22.100 -43.256 1.00 35.28 665 GLU A N 1
ATOM 5277 C CA . GLU A 1 665 ? 41.626 -23.313 -44.033 1.00 35.28 665 GLU A CA 1
ATOM 5278 C C . GLU A 1 665 ? 42.720 -24.400 -44.142 1.00 35.28 665 GLU A C 1
ATOM 5280 O O . GLU A 1 665 ? 43.368 -24.531 -45.176 1.00 35.28 665 GLU A O 1
ATOM 5285 N N . GLU A 1 666 ? 42.816 -25.243 -43.111 1.00 26.66 666 GLU A N 1
ATOM 5286 C CA . GLU A 1 666 ? 43.256 -26.649 -43.190 1.00 26.66 666 GLU A CA 1
ATOM 5287 C C . GLU A 1 666 ? 42.087 -27.449 -42.565 1.00 26.66 666 GLU A C 1
ATOM 5289 O O . GLU A 1 666 ? 41.625 -27.103 -41.480 1.00 26.66 666 GLU A O 1
ATOM 5294 N N . GLU A 1 667 ? 41.333 -28.254 -43.320 1.00 28.66 667 GLU A N 1
ATOM 5295 C CA . GLU A 1 667 ? 41.647 -29.660 -43.640 1.00 28.66 667 GLU A CA 1
ATOM 5296 C C . GLU A 1 667 ? 41.826 -30.512 -42.365 1.00 28.66 667 GLU A C 1
ATOM 5298 O O . GLU A 1 667 ? 42.934 -30.887 -41.993 1.00 28.66 667 GLU A O 1
ATOM 5303 N N . GLU A 1 668 ? 40.710 -30.825 -41.689 1.00 26.70 668 GLU A N 1
ATOM 5304 C CA . GLU A 1 668 ? 40.669 -31.932 -40.724 1.00 26.70 668 GLU A CA 1
ATOM 5305 C C . GLU A 1 668 ? 40.671 -33.259 -41.501 1.00 26.70 668 GLU A C 1
ATOM 5307 O O . GLU A 1 668 ? 39.658 -33.656 -42.077 1.00 26.70 668 GLU A O 1
ATOM 5312 N N . ASP A 1 669 ? 41.831 -33.923 -41.544 1.00 26.36 669 ASP A N 1
ATOM 5313 C CA . ASP A 1 669 ? 41.971 -35.292 -42.051 1.00 26.36 669 ASP A CA 1
ATOM 5314 C C . ASP A 1 669 ? 41.045 -36.242 -41.267 1.00 26.36 669 ASP A C 1
ATOM 5316 O O . ASP A 1 669 ? 41.227 -36.445 -40.061 1.00 26.36 669 ASP A O 1
ATOM 5320 N N . GLU A 1 670 ? 40.101 -36.888 -41.961 1.00 27.53 670 GLU A N 1
ATOM 5321 C CA . GLU A 1 670 ? 39.357 -38.030 -41.424 1.00 27.53 670 GLU A CA 1
ATOM 5322 C C . GLU A 1 670 ? 40.347 -39.168 -41.120 1.00 27.53 670 GLU A C 1
ATOM 5324 O O . GLU A 1 670 ? 40.803 -39.886 -42.013 1.00 27.53 670 GLU A O 1
ATOM 5329 N N . GLN A 1 671 ? 40.699 -39.346 -39.844 1.00 28.72 671 GLN A N 1
ATOM 5330 C CA . GLN A 1 671 ? 41.386 -40.557 -39.408 1.00 28.72 671 GLN A CA 1
ATOM 5331 C C . GLN A 1 671 ? 40.382 -41.706 -39.459 1.00 28.72 671 GLN A C 1
ATOM 5333 O O . GLN A 1 671 ? 39.498 -41.793 -38.610 1.00 28.72 671 GLN A O 1
ATOM 5338 N N . GLU A 1 672 ? 40.526 -42.576 -40.462 1.00 28.64 672 GLU A N 1
ATOM 5339 C CA . GLU A 1 672 ? 39.814 -43.851 -40.542 1.00 28.64 672 GLU A CA 1
ATOM 5340 C C . GLU A 1 672 ? 40.095 -44.661 -39.261 1.00 28.64 672 GLU A C 1
ATOM 5342 O O . GLU A 1 672 ? 41.144 -45.298 -39.126 1.00 28.64 672 GLU A O 1
ATOM 5347 N N . GLU A 1 673 ? 39.164 -44.639 -38.302 1.00 28.33 673 GLU A N 1
ATOM 5348 C CA . GLU A 1 673 ? 39.129 -45.648 -37.248 1.00 28.33 673 GLU A CA 1
ATOM 5349 C C . GLU A 1 673 ? 38.855 -46.997 -37.930 1.00 28.33 673 GLU A C 1
ATOM 5351 O O . GLU A 1 673 ? 37.777 -47.216 -38.484 1.00 28.33 673 GLU A O 1
ATOM 5356 N N . GLU A 1 674 ? 39.841 -47.903 -37.928 1.00 29.70 674 GLU A N 1
ATOM 5357 C CA . GLU A 1 674 ? 39.629 -49.291 -38.349 1.00 29.70 674 GLU A CA 1
ATOM 5358 C C . GLU A 1 674 ? 38.640 -49.946 -37.367 1.00 29.70 674 GLU A C 1
ATOM 5360 O O . GLU A 1 674 ? 39.047 -50.482 -36.334 1.00 29.70 674 GLU A O 1
ATOM 5365 N N . GLU A 1 675 ? 37.338 -49.891 -37.678 1.00 30.55 675 GLU A N 1
ATOM 5366 C CA . GLU A 1 675 ? 36.296 -50.614 -36.943 1.00 30.55 675 GLU A CA 1
ATOM 5367 C C . GLU A 1 675 ? 36.700 -52.095 -36.827 1.00 30.55 675 GLU A C 1
ATOM 5369 O O . GLU A 1 675 ? 36.781 -52.814 -37.829 1.00 30.55 675 GLU A O 1
ATOM 5374 N N . GLU A 1 676 ? 36.962 -52.575 -35.604 1.00 33.38 676 GLU A N 1
ATOM 5375 C CA . GLU A 1 676 ? 37.244 -53.994 -35.380 1.00 33.38 676 GLU A CA 1
ATOM 5376 C C . GLU A 1 676 ? 36.014 -54.815 -35.805 1.00 33.38 676 GLU A C 1
ATOM 5378 O O . GLU A 1 676 ? 34.988 -54.781 -35.122 1.00 33.38 676 GLU A O 1
ATOM 5383 N N . GLU A 1 677 ? 36.114 -55.556 -36.924 1.00 40.19 677 GLU A N 1
ATOM 5384 C CA . GLU A 1 677 ? 35.031 -56.418 -37.429 1.00 40.19 677 GLU A CA 1
ATOM 5385 C C . GLU A 1 677 ? 34.392 -57.201 -36.264 1.00 40.19 677 GLU A C 1
ATOM 5387 O O . GLU A 1 677 ? 35.089 -58.013 -35.635 1.00 40.19 677 GLU A O 1
ATOM 5392 N N . PRO A 1 678 ? 33.082 -57.038 -35.987 1.00 49.50 678 PRO A N 1
ATOM 5393 C CA . PRO A 1 678 ? 32.458 -57.670 -34.832 1.00 49.50 678 PRO A CA 1
ATOM 5394 C C . PRO A 1 678 ? 32.643 -59.192 -34.886 1.00 49.50 678 PRO A C 1
ATOM 5396 O O . PRO A 1 678 ? 32.373 -59.826 -35.910 1.00 49.50 678 PRO A O 1
ATOM 5399 N N . GLU A 1 679 ? 33.127 -59.786 -33.784 1.00 54.62 679 GLU A N 1
ATOM 5400 C CA . GLU A 1 679 ? 33.414 -61.226 -33.693 1.00 54.62 679 GLU A CA 1
ATOM 5401 C C . GLU A 1 679 ? 32.179 -62.044 -34.138 1.00 54.62 679 GLU A C 1
ATOM 5403 O O . GLU A 1 679 ? 31.177 -62.056 -33.421 1.00 54.62 679 GLU A O 1
ATOM 5408 N N . PRO A 1 680 ? 32.226 -62.760 -35.283 1.00 62.59 680 PRO A N 1
ATOM 5409 C CA . PRO A 1 680 ? 31.021 -63.346 -35.863 1.00 62.59 680 PRO A CA 1
ATOM 5410 C C . PRO A 1 680 ? 30.413 -64.433 -34.979 1.00 62.59 680 PRO A C 1
ATOM 5412 O O . PRO A 1 680 ? 31.133 -65.204 -34.330 1.00 62.59 680 PRO A O 1
ATOM 5415 N N . GLU A 1 681 ? 29.081 -64.497 -34.990 1.00 69.62 681 GLU A N 1
ATOM 5416 C CA . GLU A 1 681 ? 28.295 -65.129 -33.933 1.00 69.62 681 GLU A CA 1
ATOM 5417 C C . GLU A 1 681 ? 28.633 -66.614 -33.722 1.00 69.62 681 GLU A C 1
ATOM 5419 O O . GLU A 1 681 ? 28.879 -67.389 -34.656 1.00 69.62 681 GLU A O 1
ATOM 5424 N N . ARG A 1 682 ? 28.655 -67.028 -32.450 1.00 64.06 682 ARG A N 1
ATOM 5425 C CA . ARG A 1 682 ? 28.905 -68.414 -32.040 1.00 64.06 682 ARG A CA 1
ATOM 5426 C C . ARG A 1 682 ? 27.596 -69.201 -32.034 1.00 64.06 682 ARG A C 1
ATOM 5428 O O . ARG A 1 682 ? 26.952 -69.334 -30.999 1.00 64.06 682 ARG A O 1
ATOM 5435 N N . VAL A 1 683 ? 27.237 -69.756 -33.187 1.00 69.69 683 VAL A N 1
ATOM 5436 C CA . VAL A 1 683 ? 26.039 -70.593 -33.336 1.00 69.69 683 VAL A CA 1
ATOM 5437 C C . VAL A 1 683 ? 26.026 -71.795 -32.383 1.00 69.69 683 VAL A C 1
ATOM 5439 O O . VAL A 1 683 ? 26.982 -72.569 -32.302 1.00 69.69 683 VAL A O 1
ATOM 5442 N N . VAL A 1 684 ? 24.900 -71.976 -31.690 1.00 66.19 684 VAL A N 1
ATOM 5443 C CA . VAL A 1 684 ? 24.664 -73.109 -30.785 1.00 66.19 684 VAL A CA 1
ATOM 5444 C C . VAL A 1 684 ? 24.308 -74.358 -31.595 1.00 66.19 684 VAL A C 1
ATOM 5446 O O . VAL A 1 684 ? 23.423 -74.328 -32.450 1.00 66.19 684 VAL A O 1
ATOM 5449 N N . VAL A 1 685 ? 24.972 -75.480 -31.303 1.00 66.19 685 VAL A N 1
ATOM 5450 C CA . VAL A 1 685 ? 24.701 -76.777 -31.942 1.00 66.19 685 VAL A CA 1
ATOM 5451 C C . VAL A 1 685 ? 23.849 -77.641 -31.015 1.00 66.19 685 VAL A C 1
ATOM 5453 O O . VAL A 1 685 ? 24.290 -78.009 -29.930 1.00 66.19 685 VAL A O 1
ATOM 5456 N N . ILE A 1 686 ? 22.644 -78.016 -31.447 1.00 67.44 686 ILE A N 1
ATOM 5457 C CA . ILE A 1 686 ? 21.720 -78.860 -30.674 1.00 67.44 686 ILE A CA 1
ATOM 5458 C C . ILE A 1 686 ? 21.400 -80.115 -31.491 1.00 67.44 686 ILE A C 1
ATOM 5460 O O . ILE A 1 686 ? 20.874 -80.021 -32.595 1.00 67.44 686 ILE A O 1
ATOM 5464 N N . ASN A 1 687 ? 21.710 -81.307 -30.965 1.00 66.25 687 ASN A N 1
ATOM 5465 C CA . ASN A 1 687 ? 21.510 -82.596 -31.656 1.00 66.25 687 ASN A CA 1
ATOM 5466 C C . ASN A 1 687 ? 22.123 -82.641 -33.079 1.00 66.25 687 ASN A C 1
ATOM 5468 O O . ASN A 1 687 ? 21.517 -83.157 -34.019 1.00 66.25 687 ASN A O 1
ATOM 5472 N N . ASN A 1 688 ? 23.323 -82.070 -33.232 1.00 69.75 688 ASN A N 1
ATOM 5473 C CA . ASN A 1 688 ? 24.034 -81.849 -34.501 1.00 69.75 688 ASN A CA 1
ATOM 5474 C C . ASN A 1 688 ? 23.277 -80.980 -35.530 1.00 69.75 688 ASN A C 1
ATOM 5476 O O . ASN A 1 688 ? 23.571 -81.047 -36.725 1.00 69.75 688 ASN A O 1
ATOM 5480 N N . GLN A 1 689 ? 22.309 -80.172 -35.092 1.00 76.62 689 GLN A N 1
ATOM 5481 C CA . GLN A 1 689 ? 21.633 -79.168 -35.911 1.00 76.62 689 GLN A CA 1
ATOM 5482 C C . GLN A 1 689 ? 21.976 -77.754 -35.434 1.00 76.62 689 GLN A C 1
ATOM 5484 O O . GLN A 1 689 ? 22.078 -77.490 -34.237 1.00 76.62 689 GLN A O 1
ATOM 5489 N N . ILE A 1 690 ? 22.119 -76.856 -36.401 1.00 81.06 690 ILE A N 1
ATOM 5490 C CA . ILE A 1 690 ? 22.232 -75.406 -36.255 1.00 81.06 690 ILE A CA 1
ATOM 5491 C C . ILE A 1 690 ? 21.055 -74.802 -37.024 1.00 81.06 690 ILE A C 1
ATOM 5493 O O . ILE A 1 690 ? 20.729 -75.277 -38.114 1.00 81.06 690 ILE A O 1
ATOM 5497 N N . SER A 1 691 ? 20.427 -73.773 -36.463 1.00 81.44 691 SER A N 1
ATOM 5498 C CA . SER A 1 691 ? 19.321 -73.017 -37.058 1.00 81.44 691 SER A CA 1
ATOM 5499 C C . SER A 1 691 ? 19.556 -71.546 -36.750 1.00 81.44 691 SER A C 1
ATOM 5501 O O . SER A 1 691 ? 19.614 -71.193 -35.574 1.00 81.44 691 SER A O 1
ATOM 5503 N N . HIS A 1 692 ? 19.676 -70.706 -37.775 1.00 83.62 692 HIS A N 1
ATOM 5504 C CA . HIS A 1 692 ? 19.884 -69.266 -37.631 1.00 83.62 692 HIS A CA 1
ATOM 5505 C C . HIS A 1 692 ? 18.771 -68.499 -38.359 1.00 83.62 692 HIS A C 1
ATOM 5507 O O . HIS A 1 692 ? 18.384 -68.865 -39.472 1.00 83.62 692 HIS A O 1
ATOM 5513 N N . GLU A 1 693 ? 18.223 -67.464 -37.720 1.00 83.19 693 GLU A N 1
ATOM 5514 C CA . GLU A 1 693 ? 17.120 -66.654 -38.243 1.00 83.19 693 GLU A CA 1
ATOM 5515 C C . GLU A 1 693 ? 17.483 -65.170 -38.114 1.00 83.19 693 GLU A C 1
ATOM 5517 O O . GLU A 1 693 ? 17.669 -64.662 -37.013 1.00 83.19 693 GLU A O 1
ATOM 5522 N N . ILE A 1 694 ? 17.609 -64.495 -39.256 1.00 85.62 694 ILE A N 1
ATOM 5523 C CA . ILE A 1 694 ? 18.205 -63.170 -39.407 1.00 85.62 694 ILE A CA 1
ATOM 5524 C C . ILE A 1 694 ? 17.122 -62.153 -39.788 1.00 85.62 694 ILE A C 1
ATOM 5526 O O . ILE A 1 694 ? 16.294 -62.391 -40.673 1.00 85.62 694 ILE A O 1
ATOM 5530 N N . LEU A 1 695 ? 17.162 -60.988 -39.141 1.00 82.81 695 LEU A N 1
ATOM 5531 C CA . LEU A 1 695 ? 16.430 -59.780 -39.526 1.00 82.81 695 LEU A CA 1
ATOM 5532 C C . LEU A 1 695 ? 17.443 -58.766 -40.062 1.00 82.81 695 LEU A C 1
ATOM 5534 O O . LEU A 1 695 ? 18.187 -58.183 -39.282 1.00 82.81 695 LEU A O 1
ATOM 5538 N N . SER A 1 696 ? 17.488 -58.562 -41.379 1.00 78.62 696 SER A N 1
ATOM 5539 C CA . SER A 1 696 ? 18.417 -57.611 -42.007 1.00 78.62 696 SER A CA 1
ATOM 5540 C C . SER A 1 696 ? 17.831 -56.185 -41.998 1.00 78.62 696 SER A C 1
ATOM 5542 O O . SER A 1 696 ? 16.784 -55.982 -42.626 1.00 78.62 696 SER A O 1
ATOM 5544 N N . PRO A 1 697 ? 18.461 -55.202 -41.313 1.00 68.56 697 PRO A N 1
ATOM 5545 C CA . PRO A 1 697 ? 18.048 -53.794 -41.330 1.00 68.56 697 PRO A CA 1
ATOM 5546 C C . PRO A 1 697 ? 18.364 -53.096 -42.661 1.00 68.56 697 PRO A C 1
ATOM 5548 O O . PRO A 1 697 ? 19.110 -53.624 -43.484 1.00 68.56 697 PRO A O 1
ATOM 5551 N N . ILE A 1 698 ? 17.838 -51.877 -42.835 1.00 61.12 698 ILE A N 1
ATOM 5552 C CA . ILE A 1 698 ? 18.008 -51.046 -44.045 1.00 61.12 698 ILE A CA 1
ATOM 5553 C C . ILE A 1 698 ? 19.484 -50.701 -44.318 1.00 61.12 698 ILE A C 1
ATOM 5555 O O . ILE A 1 698 ? 19.913 -50.625 -45.468 1.00 61.12 698 ILE A O 1
ATOM 5559 N N . GLU A 1 699 ? 20.276 -50.526 -43.262 1.00 57.66 699 GLU A N 1
ATOM 5560 C CA . GLU A 1 699 ? 21.707 -50.211 -43.345 1.00 57.66 699 GLU A CA 1
ATOM 5561 C C . GLU A 1 699 ? 22.543 -51.369 -43.909 1.00 57.66 699 GLU A C 1
ATOM 5563 O O . GLU A 1 699 ? 23.522 -51.122 -44.610 1.00 57.66 699 GLU A O 1
ATOM 5568 N N . ASN A 1 700 ? 22.104 -52.616 -43.690 1.00 61.81 700 ASN A N 1
ATOM 5569 C CA . ASN A 1 700 ? 22.784 -53.841 -44.132 1.00 61.81 700 ASN A CA 1
ATOM 5570 C C . ASN A 1 700 ? 22.298 -54.335 -45.511 1.00 61.81 700 ASN A C 1
ATOM 5572 O O . ASN A 1 700 ? 22.547 -55.481 -45.891 1.00 61.81 700 ASN A O 1
ATOM 5576 N N . LEU A 1 701 ? 21.568 -53.494 -46.249 1.00 68.12 701 LEU A N 1
ATOM 5577 C CA . LEU A 1 701 ? 21.197 -53.737 -47.643 1.00 68.12 701 LEU A CA 1
ATOM 5578 C C . LEU A 1 701 ? 22.353 -53.331 -48.573 1.00 68.12 701 LEU A C 1
ATOM 5580 O O . LEU A 1 701 ? 23.276 -52.619 -48.179 1.00 68.12 701 LEU A O 1
ATOM 5584 N N . ASP A 1 702 ? 22.310 -53.751 -49.838 1.00 74.69 702 ASP A N 1
ATOM 5585 C CA . ASP A 1 702 ? 23.325 -53.317 -50.798 1.00 74.69 702 ASP A CA 1
ATOM 5586 C C . ASP A 1 702 ? 23.309 -51.784 -50.981 1.00 74.69 702 ASP A C 1
ATOM 5588 O O . ASP A 1 702 ? 22.259 -51.138 -50.919 1.00 74.69 702 ASP A O 1
ATOM 5592 N N . ASN A 1 703 ? 24.481 -51.196 -51.247 1.00 74.69 703 ASN A N 1
ATOM 5593 C CA . ASN A 1 703 ? 24.638 -49.739 -51.339 1.00 74.69 703 ASN A CA 1
ATOM 5594 C C . ASN A 1 703 ? 23.657 -49.071 -52.321 1.00 74.69 703 ASN A C 1
ATOM 5596 O O . ASN A 1 703 ? 23.246 -47.942 -52.071 1.00 74.69 703 ASN A O 1
ATOM 5600 N N . THR A 1 704 ? 23.244 -49.749 -53.400 1.00 76.50 704 THR A N 1
ATOM 5601 C CA . THR A 1 704 ? 22.294 -49.173 -54.368 1.00 76.50 704 THR A CA 1
ATOM 5602 C C . THR A 1 704 ? 20.898 -49.072 -53.759 1.00 76.50 704 THR A C 1
ATOM 5604 O O . THR A 1 704 ? 20.254 -48.028 -53.866 1.00 76.50 704 THR A O 1
ATOM 5607 N N . THR A 1 705 ? 20.447 -50.130 -53.080 1.00 75.38 705 THR A N 1
ATOM 5608 C CA . THR A 1 705 ? 19.184 -50.137 -52.331 1.00 75.38 705 THR A CA 1
ATOM 5609 C C . THR A 1 705 ? 19.186 -49.079 -51.220 1.00 75.38 705 THR A C 1
ATOM 5611 O O . THR A 1 705 ? 18.225 -48.315 -51.115 1.00 75.38 705 THR A O 1
ATOM 5614 N N . ARG A 1 706 ? 20.281 -48.956 -50.452 1.00 77.12 706 ARG A N 1
ATOM 5615 C CA . ARG A 1 706 ? 20.426 -47.940 -49.389 1.00 77.12 706 ARG A CA 1
ATOM 5616 C C . ARG A 1 706 ? 20.334 -46.507 -49.931 1.00 77.12 706 ARG A C 1
ATOM 5618 O O . ARG A 1 706 ? 19.574 -45.704 -49.396 1.00 77.12 706 ARG A O 1
ATOM 5625 N N . THR A 1 707 ? 21.033 -46.188 -51.026 1.00 76.94 707 THR A N 1
ATOM 5626 C CA . THR A 1 707 ? 20.931 -44.864 -51.669 1.00 76.94 707 THR A CA 1
ATOM 5627 C C . THR A 1 707 ? 19.501 -44.557 -52.117 1.00 76.94 707 THR A C 1
ATOM 5629 O O . THR A 1 707 ? 19.008 -43.470 -51.834 1.00 76.94 707 THR A O 1
ATOM 5632 N N . LEU A 1 708 ? 18.815 -45.508 -52.762 1.00 77.12 708 LEU A N 1
ATOM 5633 C CA . LEU A 1 708 ? 17.450 -45.307 -53.266 1.00 77.12 708 LEU A CA 1
ATOM 5634 C C . LEU A 1 708 ? 16.428 -45.065 -52.141 1.00 77.12 708 LEU A C 1
ATOM 5636 O O . LEU A 1 708 ? 15.555 -44.212 -52.291 1.00 77.12 708 LEU A O 1
ATOM 5640 N N . ILE A 1 709 ? 16.549 -45.758 -51.002 1.00 75.94 709 ILE A N 1
ATOM 5641 C CA . ILE A 1 709 ? 15.682 -45.526 -49.831 1.00 75.94 709 ILE A CA 1
ATOM 5642 C C . ILE A 1 709 ? 15.932 -44.133 -49.229 1.00 75.94 709 ILE A C 1
ATOM 5644 O O . ILE A 1 709 ? 14.975 -43.425 -48.911 1.00 75.94 709 ILE A O 1
ATOM 5648 N N . ASN A 1 710 ? 17.192 -43.691 -49.151 1.00 77.44 710 ASN A N 1
ATOM 5649 C CA . ASN A 1 710 ? 17.527 -42.349 -48.665 1.00 77.44 710 ASN A CA 1
ATOM 5650 C C . ASN A 1 710 ? 17.023 -41.245 -49.613 1.00 77.44 710 ASN A C 1
ATOM 5652 O O . ASN A 1 710 ? 16.535 -40.218 -49.145 1.00 77.44 710 ASN A O 1
ATOM 5656 N N . THR A 1 711 ? 17.064 -41.455 -50.936 1.00 75.69 711 THR A N 1
ATOM 5657 C CA . THR A 1 711 ? 16.438 -40.539 -51.908 1.00 75.69 711 THR A CA 1
ATOM 5658 C C . THR A 1 711 ? 14.939 -40.394 -51.637 1.00 75.69 711 THR A C 1
ATOM 5660 O O . THR A 1 711 ? 14.454 -39.273 -51.510 1.00 75.69 711 THR A O 1
ATOM 5663 N N . VAL A 1 712 ? 14.224 -41.511 -51.463 1.00 77.06 712 VAL A N 1
ATOM 5664 C CA . VAL A 1 712 ? 12.780 -41.534 -51.166 1.00 77.06 712 VAL A CA 1
ATOM 5665 C C . VAL A 1 712 ? 12.445 -40.827 -49.844 1.00 77.06 712 VAL A C 1
ATOM 5667 O O . VAL A 1 712 ? 11.464 -40.087 -49.785 1.00 77.06 712 VAL A O 1
ATOM 5670 N N . ALA A 1 713 ? 13.269 -40.989 -48.803 1.00 76.56 713 ALA A N 1
ATOM 5671 C CA . ALA A 1 713 ? 13.098 -40.279 -47.533 1.00 76.56 713 ALA A CA 1
ATOM 5672 C C . ALA A 1 713 ? 13.296 -38.755 -47.677 1.00 76.56 713 ALA A C 1
ATOM 5674 O O . ALA A 1 713 ? 12.475 -37.975 -47.189 1.00 76.56 713 ALA A O 1
ATOM 5675 N N . ASN A 1 714 ? 14.331 -38.319 -48.404 1.00 76.50 714 ASN A N 1
ATOM 5676 C CA . ASN A 1 714 ? 14.609 -36.897 -48.628 1.00 76.50 714 ASN A CA 1
ATOM 5677 C C . ASN A 1 714 ? 13.452 -36.187 -49.353 1.00 76.50 714 ASN A C 1
ATOM 5679 O O . ASN A 1 714 ? 13.072 -35.085 -48.965 1.00 76.50 714 ASN A O 1
ATOM 5683 N N . THR A 1 715 ? 12.833 -36.839 -50.343 1.00 76.00 715 THR A N 1
ATOM 5684 C CA . THR A 1 715 ? 11.656 -36.323 -51.068 1.00 76.00 715 THR A CA 1
ATOM 5685 C C . THR A 1 715 ? 10.421 -36.126 -50.168 1.00 76.00 715 THR A C 1
ATOM 5687 O O . THR A 1 715 ? 9.541 -35.337 -50.506 1.00 76.00 715 THR A O 1
ATOM 5690 N N . ILE A 1 716 ? 10.339 -36.807 -49.016 1.00 83.06 716 ILE A N 1
ATOM 5691 C CA . ILE A 1 716 ? 9.236 -36.670 -48.044 1.00 83.06 716 ILE A CA 1
ATOM 5692 C C . ILE A 1 716 ? 9.500 -35.539 -47.029 1.00 83.06 716 ILE A C 1
ATOM 5694 O O . ILE A 1 716 ? 8.552 -34.913 -46.548 1.00 83.06 716 ILE A O 1
ATOM 5698 N N . SER A 1 717 ? 10.768 -35.226 -46.732 1.00 83.69 717 SER A N 1
ATOM 5699 C CA . SER A 1 717 ? 11.156 -34.280 -45.669 1.00 83.69 717 SER A CA 1
ATOM 5700 C C . SER A 1 717 ? 10.530 -32.883 -45.818 1.00 83.69 717 SER A C 1
ATOM 5702 O O . SER A 1 717 ? 10.061 -32.311 -44.833 1.00 83.69 717 SER A O 1
ATOM 5704 N N . SER A 1 718 ? 10.424 -32.353 -47.042 1.00 84.50 718 SER A N 1
ATOM 5705 C CA . SER A 1 718 ? 9.835 -31.028 -47.300 1.00 84.50 718 SER A CA 1
ATOM 5706 C C . SER A 1 718 ? 8.369 -30.922 -46.854 1.00 84.50 718 SER A C 1
ATOM 5708 O O . SER A 1 718 ? 7.952 -29.873 -46.364 1.00 84.50 718 SER A O 1
ATOM 5710 N N . TYR A 1 719 ? 7.594 -32.011 -46.950 1.00 88.88 719 TYR A N 1
ATOM 5711 C CA . TYR A 1 719 ? 6.215 -32.047 -46.448 1.00 88.88 719 TYR A CA 1
ATOM 5712 C C . TYR A 1 719 ? 6.179 -32.041 -44.916 1.00 88.88 719 TYR A C 1
ATOM 5714 O O . TYR A 1 719 ? 5.317 -31.390 -44.337 1.00 88.88 719 TYR A O 1
ATOM 5722 N N . GLN A 1 720 ? 7.127 -32.711 -44.253 1.00 86.81 720 GLN A N 1
ATOM 5723 C CA . GLN A 1 720 ? 7.209 -32.766 -42.787 1.00 86.81 720 GLN A CA 1
ATOM 5724 C C . GLN A 1 720 ? 7.606 -31.415 -42.167 1.00 86.81 720 GLN A C 1
ATOM 5726 O O . GLN A 1 720 ? 7.067 -31.038 -41.133 1.00 86.81 720 GLN A O 1
ATOM 5731 N N . GLN A 1 721 ? 8.491 -30.647 -42.811 1.00 86.81 721 GLN A N 1
ATOM 5732 C CA . GLN A 1 721 ? 8.847 -29.294 -42.350 1.00 86.81 721 GLN A CA 1
ATOM 5733 C C . GLN A 1 721 ? 7.666 -28.315 -42.459 1.00 86.81 721 GLN A C 1
ATOM 5735 O O . GLN A 1 721 ? 7.414 -27.510 -41.555 1.00 86.81 721 GLN A O 1
ATOM 5740 N N . LEU A 1 722 ? 6.925 -28.401 -43.567 1.00 91.25 722 LEU A N 1
ATOM 5741 C CA . LEU A 1 722 ? 5.745 -27.578 -43.809 1.00 91.25 722 LEU A CA 1
ATOM 5742 C C . LEU A 1 722 ? 4.565 -27.990 -42.910 1.00 91.25 722 LEU A C 1
ATOM 5744 O O . LEU A 1 722 ? 3.812 -27.126 -42.467 1.00 91.25 722 LEU A O 1
ATOM 5748 N N . LEU A 1 723 ? 4.452 -29.282 -42.573 1.00 92.19 723 LEU A N 1
ATOM 5749 C CA . LEU A 1 723 ? 3.489 -29.815 -41.605 1.00 92.19 723 LEU A CA 1
ATOM 5750 C C . LEU A 1 723 ? 3.569 -29.062 -40.275 1.00 92.19 723 LEU A C 1
ATOM 5752 O O . LEU A 1 723 ? 2.602 -28.402 -39.903 1.00 92.19 723 LEU A O 1
ATOM 5756 N N . SER A 1 724 ? 4.725 -29.084 -39.604 1.00 89.81 724 SER A N 1
ATOM 5757 C CA . SER A 1 724 ? 4.893 -28.412 -38.307 1.00 89.81 724 SER A CA 1
ATOM 5758 C C . SER A 1 724 ? 4.686 -26.897 -38.400 1.00 89.81 724 SER A C 1
ATOM 5760 O O . SER A 1 724 ? 4.164 -26.282 -37.475 1.00 89.81 724 SER A O 1
ATOM 5762 N N . SER A 1 725 ? 5.036 -26.295 -39.540 1.00 91.75 725 SER A N 1
ATOM 5763 C CA . SER A 1 725 ? 4.855 -24.858 -39.767 1.00 91.75 725 SER A CA 1
ATOM 5764 C C . SER A 1 725 ? 3.372 -24.472 -39.899 1.00 91.75 725 SER A C 1
ATOM 5766 O O . SER A 1 725 ? 2.977 -23.411 -39.419 1.00 91.75 725 SER A O 1
ATOM 5768 N N . TYR A 1 726 ? 2.524 -25.343 -40.463 1.00 93.25 726 TYR A N 1
ATOM 5769 C CA . TYR A 1 726 ? 1.066 -25.166 -40.453 1.00 93.25 726 TYR A CA 1
ATOM 5770 C C . TYR A 1 726 ? 0.417 -25.479 -39.099 1.00 93.25 726 TYR A C 1
ATOM 5772 O O . TYR A 1 726 ? -0.555 -24.810 -38.744 1.00 93.25 726 TYR A O 1
ATOM 5780 N N . GLU A 1 727 ? 0.945 -26.437 -38.329 1.00 91.50 727 GLU A N 1
ATOM 5781 C CA . GLU A 1 727 ? 0.468 -26.703 -36.964 1.00 91.50 727 GLU A CA 1
ATOM 5782 C C . GLU A 1 727 ? 0.680 -25.474 -36.066 1.00 91.50 727 GLU A C 1
ATOM 5784 O O . GLU A 1 727 ? -0.293 -24.955 -35.521 1.00 91.50 727 GLU A O 1
ATOM 5789 N N . SER A 1 728 ? 1.897 -24.919 -36.003 1.00 90.00 728 SER A N 1
ATOM 5790 C CA . SER A 1 728 ? 2.183 -23.734 -35.175 1.00 90.00 728 SER A CA 1
ATOM 5791 C C . SER A 1 728 ? 1.529 -22.439 -35.677 1.00 90.00 728 SER A C 1
ATOM 5793 O O . SER A 1 728 ? 1.097 -21.618 -34.869 1.00 90.00 728 SER A O 1
ATOM 5795 N N . TYR A 1 729 ? 1.456 -22.209 -36.994 1.00 92.25 729 TYR A N 1
ATOM 5796 C CA . TYR A 1 729 ? 0.936 -20.935 -37.509 1.00 92.25 729 TYR A CA 1
ATOM 5797 C C . TYR A 1 729 ? -0.599 -20.849 -37.469 1.00 92.25 729 TYR A C 1
ATOM 5799 O O . TYR A 1 729 ? -1.127 -19.791 -37.138 1.00 92.25 729 TYR A O 1
ATOM 5807 N N . PHE A 1 730 ? -1.317 -21.950 -37.736 1.00 92.19 730 PHE A N 1
ATOM 5808 C CA . PHE A 1 730 ? -2.789 -21.974 -37.801 1.00 92.19 730 PHE A CA 1
ATOM 5809 C C . PHE A 1 730 ? -3.479 -22.756 -36.663 1.00 92.19 730 PHE A C 1
ATOM 5811 O O . PHE A 1 730 ? -4.704 -22.868 -36.679 1.00 92.19 730 PHE A O 1
ATOM 5818 N N . GLY A 1 731 ? -2.744 -23.326 -35.700 1.00 87.62 731 GLY A N 1
ATOM 5819 C CA . GLY A 1 731 ? -3.328 -24.159 -34.633 1.00 87.62 731 GLY A CA 1
ATOM 5820 C C . GLY A 1 731 ? -3.935 -25.469 -35.160 1.00 87.62 731 GLY A C 1
ATOM 5821 O O . GLY A 1 731 ? -4.954 -25.953 -34.662 1.00 87.62 731 GLY A O 1
ATOM 5822 N N . LEU A 1 732 ? -3.368 -26.017 -36.239 1.00 86.38 732 LEU A N 1
ATOM 5823 C CA . LEU A 1 732 ? -3.865 -27.232 -36.892 1.00 86.38 732 LEU A CA 1
ATOM 5824 C C . LEU A 1 732 ? -3.307 -28.503 -36.238 1.00 86.38 732 LEU A C 1
ATOM 5826 O O . LEU A 1 732 ? -2.228 -28.497 -35.660 1.00 86.38 732 LEU A O 1
ATOM 5830 N N . ASN A 1 733 ? -4.022 -29.621 -36.400 1.00 86.69 733 ASN A N 1
ATOM 5831 C CA . ASN A 1 733 ? -3.484 -30.966 -36.175 1.00 86.69 733 ASN A CA 1
ATOM 5832 C C . ASN A 1 733 ? -3.471 -31.710 -37.515 1.00 86.69 733 ASN A C 1
ATOM 5834 O O . ASN A 1 733 ? -4.506 -32.170 -38.009 1.00 86.69 733 ASN A O 1
ATOM 5838 N N . MET A 1 734 ? -2.291 -31.813 -38.113 1.00 85.25 734 MET A N 1
ATOM 5839 C CA . MET A 1 734 ? -2.087 -32.295 -39.478 1.00 85.25 734 MET A CA 1
ATOM 5840 C C . MET A 1 734 ? -2.101 -33.824 -39.582 1.00 85.25 734 MET A C 1
ATOM 5842 O O . MET A 1 734 ? -2.235 -34.365 -40.679 1.00 85.25 734 MET A O 1
ATOM 5846 N N . SER A 1 735 ? -2.055 -34.541 -38.456 1.00 82.75 735 SER A N 1
ATOM 5847 C CA . SER A 1 735 ? -2.263 -35.998 -38.413 1.00 82.75 735 SER A CA 1
ATOM 5848 C C . SER A 1 735 ? -3.749 -36.407 -38.492 1.00 82.75 735 SER A C 1
ATOM 5850 O O . SER A 1 735 ? -4.078 -37.579 -38.739 1.00 82.75 735 SER A O 1
ATOM 5852 N N . HIS A 1 736 ? -4.667 -35.454 -38.275 1.00 82.69 736 HIS A N 1
ATOM 5853 C CA . HIS A 1 736 ? -6.067 -35.745 -37.988 1.00 82.69 736 HIS A CA 1
ATOM 5854 C C . HIS A 1 736 ? -6.862 -36.271 -39.201 1.00 82.69 736 HIS A C 1
ATOM 5856 O O . HIS A 1 736 ? -6.858 -35.716 -40.301 1.00 82.69 736 HIS A O 1
ATOM 5862 N N . HIS A 1 737 ? -7.626 -37.339 -38.956 1.00 75.94 737 HIS A N 1
ATOM 5863 C CA . HIS A 1 737 ? -8.375 -38.134 -39.939 1.00 75.94 737 HIS A CA 1
ATOM 5864 C C . HIS A 1 737 ? -9.427 -37.359 -40.750 1.00 75.94 737 HIS A C 1
ATOM 5866 O O . HIS A 1 737 ? -9.768 -37.772 -41.855 1.00 75.94 737 HIS A O 1
ATOM 5872 N N . ARG A 1 738 ? -9.985 -36.281 -40.185 1.00 76.12 738 ARG A N 1
ATOM 5873 C CA . ARG A 1 738 ? -11.073 -35.480 -40.776 1.00 76.12 738 ARG A CA 1
ATOM 5874 C C . ARG A 1 738 ? -10.643 -34.090 -41.258 1.00 76.12 738 ARG A C 1
ATOM 5876 O O . ARG A 1 738 ? -11.512 -33.322 -41.661 1.00 76.12 738 ARG A O 1
ATOM 5883 N N . LEU A 1 739 ? -9.346 -33.758 -41.223 1.00 80.06 739 LEU A N 1
ATOM 5884 C CA . LEU A 1 739 ? -8.874 -32.395 -41.504 1.00 80.06 739 LEU A CA 1
ATOM 5885 C C . LEU A 1 739 ? -9.350 -31.885 -42.874 1.00 80.06 739 LEU A C 1
ATOM 5887 O O . LEU A 1 739 ? -9.878 -30.784 -42.950 1.00 80.06 739 LEU A O 1
ATOM 5891 N N . LEU A 1 740 ? -9.274 -32.717 -43.917 1.00 75.88 740 LEU A N 1
ATOM 5892 C CA . LEU A 1 740 ? -9.803 -32.416 -45.255 1.00 75.88 740 LEU A CA 1
ATOM 5893 C C . LEU A 1 740 ? -11.250 -31.888 -45.242 1.00 75.88 740 LEU A C 1
ATOM 5895 O O . LEU A 1 740 ? -11.523 -30.874 -45.869 1.00 75.88 740 LEU A O 1
ATOM 5899 N N . GLY A 1 741 ? -12.158 -32.511 -44.480 1.00 73.81 741 GLY A N 1
ATOM 5900 C CA . GLY A 1 741 ? -13.551 -32.055 -44.378 1.00 73.81 741 GLY A CA 1
ATOM 5901 C C . GLY A 1 741 ? -13.704 -30.753 -43.585 1.00 73.81 741 GLY A C 1
ATOM 5902 O O . GLY A 1 741 ? -14.490 -29.890 -43.957 1.00 73.81 741 GLY A O 1
ATOM 5903 N N . PHE A 1 742 ? -12.900 -30.557 -42.536 1.00 74.00 742 PHE A N 1
ATOM 5904 C CA . PHE A 1 742 ? -12.856 -29.286 -41.799 1.00 74.00 742 PHE A CA 1
ATOM 5905 C C . PHE A 1 742 ? -12.343 -28.129 -42.679 1.00 74.00 742 PHE A C 1
ATOM 5907 O O . PHE A 1 742 ? -12.775 -26.985 -42.534 1.00 74.00 742 PHE A O 1
ATOM 5914 N N . LEU A 1 743 ? -11.473 -28.433 -43.649 1.00 79.56 743 LEU A N 1
ATOM 5915 C CA . LEU A 1 743 ? -10.983 -27.474 -44.634 1.00 79.56 743 LEU A CA 1
ATOM 5916 C C . LEU A 1 743 ? -12.008 -27.122 -45.731 1.00 79.56 743 LEU A C 1
ATOM 5918 O O . LEU A 1 743 ? -11.780 -26.127 -46.418 1.00 79.56 743 LEU A O 1
ATOM 5922 N N . GLU A 1 744 ? -13.121 -27.847 -45.879 1.00 77.31 744 GLU A N 1
ATOM 5923 C CA . GLU A 1 744 ? -14.205 -27.481 -46.811 1.00 77.31 744 GLU A CA 1
ATOM 5924 C C . GLU A 1 744 ? -15.161 -26.412 -46.233 1.00 77.31 744 GLU A C 1
ATOM 5926 O O . GLU A 1 744 ? -15.819 -25.709 -46.999 1.00 77.31 744 GLU A O 1
ATOM 5931 N N . GLU A 1 745 ? -15.232 -26.250 -44.902 1.00 78.38 745 GLU A N 1
ATOM 5932 C CA . GLU A 1 745 ? -16.259 -25.421 -44.235 1.00 78.38 745 GLU A CA 1
ATOM 5933 C C . GLU A 1 745 ? -15.797 -24.031 -43.749 1.00 78.38 745 GLU A C 1
ATOM 5935 O O . GLU A 1 745 ? -16.629 -23.134 -43.603 1.00 78.38 745 GLU A O 1
ATOM 5940 N N . ARG A 1 746 ? -14.500 -23.831 -43.469 1.00 82.88 746 ARG A N 1
ATOM 5941 C CA . ARG A 1 746 ? -13.928 -22.589 -42.887 1.00 82.88 746 ARG A CA 1
ATOM 5942 C C . ARG A 1 746 ? -12.649 -22.193 -43.614 1.00 82.88 746 ARG A C 1
ATOM 5944 O O . ARG A 1 746 ? -11.947 -23.086 -44.074 1.00 82.88 746 ARG A O 1
ATOM 5951 N N . THR A 1 747 ? -12.289 -20.913 -43.701 1.00 88.50 747 THR A N 1
ATOM 5952 C CA . THR A 1 747 ? -10.977 -20.494 -44.251 1.00 88.50 747 THR A CA 1
ATOM 5953 C C . THR A 1 747 ? -9.825 -20.823 -43.289 1.00 88.50 747 THR A C 1
ATOM 5955 O O . THR A 1 747 ? -10.057 -21.007 -42.097 1.00 88.50 747 THR A O 1
ATOM 5958 N N . LEU A 1 748 ? -8.575 -20.909 -43.765 1.00 89.44 748 LEU A N 1
ATOM 5959 C CA . LEU A 1 748 ? -7.405 -21.069 -42.878 1.00 89.44 748 LEU A CA 1
ATOM 5960 C C . LEU A 1 748 ? -7.283 -19.885 -41.915 1.00 89.44 748 LEU A C 1
ATOM 5962 O O . LEU A 1 748 ? -6.996 -20.081 -40.737 1.00 89.44 748 LEU A O 1
ATOM 5966 N N . LYS A 1 749 ? -7.592 -18.679 -42.404 1.00 88.31 749 LYS A N 1
ATOM 5967 C CA . LYS A 1 749 ? -7.677 -17.456 -41.592 1.00 88.31 749 LYS A CA 1
ATOM 5968 C C . LYS A 1 749 ? -8.683 -17.608 -40.446 1.00 88.31 749 LYS A C 1
ATOM 5970 O O . LYS A 1 749 ? -8.292 -17.490 -39.295 1.00 88.31 749 LYS A O 1
ATOM 5975 N N . GLN A 1 750 ? -9.918 -18.031 -40.735 1.00 86.62 750 GLN A N 1
ATOM 5976 C CA . GLN A 1 750 ? -10.951 -18.296 -39.718 1.00 86.62 750 GLN A CA 1
ATOM 5977 C C . GLN A 1 750 ? -10.576 -19.392 -38.716 1.00 86.62 750 GLN A C 1
ATOM 5979 O O . GLN A 1 750 ? -11.045 -19.367 -37.581 1.00 86.62 750 GLN A O 1
ATOM 5984 N N . ILE A 1 751 ? -9.776 -20.377 -39.131 1.00 86.31 751 ILE A N 1
ATOM 5985 C CA . ILE A 1 751 ? -9.303 -21.439 -38.238 1.00 86.31 751 ILE A CA 1
ATOM 5986 C C . ILE A 1 751 ? -8.240 -20.888 -37.282 1.00 86.31 751 ILE A C 1
ATOM 5988 O O . ILE A 1 751 ? -8.353 -21.119 -36.082 1.00 86.31 751 ILE A O 1
ATOM 5992 N N . GLY A 1 752 ? -7.281 -20.105 -37.790 1.00 84.94 752 GLY A N 1
ATOM 5993 C CA . GLY A 1 752 ? -6.317 -19.378 -36.962 1.00 84.94 752 GLY A CA 1
ATOM 5994 C C . GLY A 1 752 ? -7.000 -18.385 -36.018 1.00 84.94 752 GLY A C 1
ATOM 5995 O O . GLY A 1 752 ? -6.761 -18.410 -34.821 1.00 84.94 752 GLY A O 1
ATOM 5996 N N . GLU A 1 753 ? -7.939 -17.576 -36.515 1.00 85.56 753 GLU A N 1
ATOM 5997 C CA . GLU A 1 753 ? -8.718 -16.607 -35.722 1.00 85.56 753 GLU A CA 1
ATOM 5998 C C . GLU A 1 753 ? -9.386 -17.232 -34.486 1.00 85.56 753 GLU A C 1
ATOM 6000 O O . GLU A 1 753 ? -9.502 -16.573 -33.456 1.00 85.56 753 GLU A O 1
ATOM 6005 N N . GLN A 1 754 ? -9.782 -18.505 -34.572 1.00 82.12 754 GLN A N 1
ATOM 6006 C CA . GLN A 1 754 ? -10.482 -19.263 -33.525 1.00 82.12 754 GLN A CA 1
ATOM 6007 C C . GLN A 1 754 ? -9.548 -20.113 -32.643 1.00 82.12 754 GLN A C 1
ATOM 6009 O O . GLN A 1 754 ? -10.025 -20.865 -31.794 1.00 82.12 754 GLN A O 1
ATOM 6014 N N . ARG A 1 755 ? -8.233 -20.021 -32.857 1.00 82.75 755 ARG A N 1
ATOM 6015 C CA . ARG A 1 755 ? -7.183 -20.771 -32.161 1.00 82.75 755 ARG A CA 1
ATOM 6016 C C . ARG A 1 755 ? -6.314 -19.809 -31.363 1.00 82.75 755 ARG A C 1
ATOM 6018 O O . ARG A 1 755 ? -5.398 -19.207 -31.920 1.00 82.75 755 ARG A O 1
ATOM 6025 N N . GLU A 1 756 ? -6.603 -19.658 -30.070 1.00 77.06 756 GLU A N 1
ATOM 6026 C CA . GLU A 1 756 ? -5.842 -18.784 -29.155 1.00 77.06 756 GLU A CA 1
ATOM 6027 C C . GLU A 1 756 ? -4.363 -19.188 -29.017 1.00 77.06 756 GLU A C 1
ATOM 6029 O O . GLU A 1 756 ? -3.521 -18.357 -28.685 1.00 77.06 756 GLU A O 1
ATOM 6034 N N . ASP A 1 757 ? -4.059 -20.454 -29.307 1.00 79.25 757 ASP A N 1
ATOM 6035 C CA . ASP A 1 757 ? -2.733 -21.068 -29.386 1.00 79.25 757 ASP A CA 1
ATOM 6036 C C . ASP A 1 757 ? -1.996 -20.796 -30.714 1.00 79.25 757 ASP A C 1
ATOM 6038 O O . ASP A 1 757 ? -0.800 -21.068 -30.822 1.00 79.25 757 ASP A O 1
ATOM 6042 N N . SER A 1 758 ? -2.679 -20.267 -31.737 1.00 88.94 758 SER A N 1
ATOM 6043 C CA . SER A 1 758 ? -2.085 -20.043 -33.058 1.00 88.94 758 SER A CA 1
ATOM 6044 C C . SER A 1 758 ? -1.361 -18.702 -33.175 1.00 88.94 758 SER A C 1
ATOM 6046 O O . SER A 1 758 ? -1.843 -17.652 -32.738 1.00 88.94 758 SER A O 1
ATOM 6048 N N . LEU A 1 759 ? -0.229 -18.709 -33.885 1.00 85.69 759 LEU A N 1
ATOM 6049 C CA . LEU A 1 759 ? 0.478 -17.472 -34.225 1.00 85.69 759 LEU A CA 1
ATOM 6050 C C . LEU A 1 759 ? -0.372 -16.546 -35.116 1.00 85.69 759 LEU A C 1
ATOM 6052 O O . LEU A 1 759 ? -0.231 -15.330 -35.028 1.00 85.69 759 LEU A O 1
ATOM 6056 N N . TYR A 1 760 ? -1.288 -17.087 -35.931 1.00 87.56 760 TYR A N 1
ATOM 6057 C CA . TYR A 1 760 ? -2.217 -16.268 -36.713 1.00 87.56 760 TYR A CA 1
ATOM 6058 C C . TYR A 1 760 ? -3.132 -15.417 -35.814 1.00 87.56 760 TYR A C 1
ATOM 6060 O O . TYR A 1 760 ? -3.260 -14.220 -36.071 1.00 87.56 760 TYR A O 1
ATOM 6068 N N . ASN A 1 761 ? -3.725 -15.986 -34.752 1.00 85.12 761 ASN A N 1
ATOM 6069 C CA . ASN A 1 761 ? -4.529 -15.232 -33.775 1.00 85.12 761 ASN A CA 1
ATOM 6070 C C . ASN A 1 761 ? -3.694 -14.143 -33.085 1.00 85.12 761 ASN A C 1
ATOM 6072 O O . ASN A 1 761 ? -4.107 -12.983 -33.042 1.00 85.12 761 ASN A O 1
ATOM 6076 N N . LEU A 1 762 ? -2.495 -14.505 -32.617 1.00 80.69 762 LEU A N 1
ATOM 6077 C CA . LEU A 1 762 ? -1.585 -13.580 -31.941 1.00 80.69 762 LEU A CA 1
ATOM 6078 C C . LEU A 1 762 ? -1.198 -12.384 -32.823 1.00 80.69 762 LEU A C 1
ATOM 6080 O O . LEU A 1 762 ? -1.187 -11.258 -32.339 1.00 80.69 762 LEU A O 1
ATOM 6084 N N . PHE A 1 763 ? -0.893 -12.611 -34.105 1.00 81.75 763 PHE A N 1
ATOM 6085 C CA . PHE A 1 763 ? -0.424 -11.552 -35.005 1.00 81.75 763 PHE A CA 1
ATOM 6086 C C . PHE A 1 763 ? -1.544 -10.755 -35.695 1.00 81.75 763 PHE A C 1
ATOM 6088 O O . PHE A 1 763 ? -1.288 -9.639 -36.137 1.00 81.75 763 PHE A O 1
ATOM 6095 N N . ASN A 1 764 ? -2.755 -11.313 -35.836 1.00 76.88 764 ASN A N 1
ATOM 6096 C CA . ASN A 1 764 ? -3.817 -10.732 -36.678 1.00 76.88 764 ASN A CA 1
ATOM 6097 C C . ASN A 1 764 ? -5.151 -10.468 -35.947 1.00 76.88 764 ASN A C 1
ATOM 6099 O O . ASN A 1 764 ? -6.067 -9.939 -36.577 1.00 76.88 764 ASN A O 1
ATOM 6103 N N . VAL A 1 765 ? -5.307 -10.861 -34.672 1.00 71.31 765 VAL A N 1
ATOM 6104 C CA . VAL A 1 765 ? -6.603 -10.794 -33.955 1.00 71.31 765 VAL A CA 1
ATOM 6105 C C . VAL A 1 765 ? -6.513 -10.162 -32.568 1.00 71.31 765 VAL A C 1
ATOM 6107 O O . VAL A 1 765 ? -7.381 -9.358 -32.234 1.00 71.31 765 VAL A O 1
ATOM 6110 N N . LYS A 1 766 ? -5.513 -10.504 -31.745 1.00 66.56 766 LYS A N 1
ATOM 6111 C CA . LYS A 1 766 ? -5.381 -9.885 -30.416 1.00 66.56 766 LYS A CA 1
ATOM 6112 C C . LYS A 1 766 ? -4.855 -8.457 -30.533 1.00 66.56 766 LYS A C 1
ATOM 6114 O O . LYS A 1 766 ? -3.749 -8.233 -31.016 1.00 66.56 766 LYS A O 1
ATOM 6119 N N . GLU A 1 767 ? -5.634 -7.500 -30.040 1.00 67.44 767 GLU A N 1
ATOM 6120 C CA . GLU A 1 767 ? -5.178 -6.123 -29.869 1.00 67.44 767 GLU A CA 1
ATOM 6121 C C . GLU A 1 767 ? -4.137 -6.072 -28.743 1.00 67.44 767 GLU A C 1
ATOM 6123 O O . GLU A 1 767 ? -4.392 -6.488 -27.609 1.00 67.44 767 GLU A O 1
ATOM 6128 N N . ILE A 1 768 ? -2.934 -5.591 -29.068 1.00 63.53 768 ILE A N 1
ATOM 6129 C CA . ILE A 1 768 ? -1.804 -5.595 -28.132 1.00 63.53 768 ILE A CA 1
ATOM 6130 C C . ILE A 1 768 ? -2.031 -4.592 -26.994 1.00 63.53 768 ILE A C 1
ATOM 6132 O O . ILE A 1 768 ? -1.559 -4.830 -25.888 1.00 63.53 768 ILE A O 1
ATOM 6136 N N . SER A 1 769 ? -2.815 -3.534 -27.227 1.00 61.34 769 SER A N 1
ATOM 6137 C CA . SER A 1 769 ? -3.335 -2.641 -26.183 1.00 61.34 769 SER A CA 1
ATOM 6138 C C . SER A 1 769 ? -4.028 -3.430 -25.069 1.00 61.34 769 SER A C 1
ATOM 6140 O O . SER A 1 769 ? -3.631 -3.310 -23.918 1.00 61.34 769 SER A O 1
ATOM 6142 N N . GLY A 1 770 ? -4.979 -4.311 -25.397 1.00 67.94 770 GLY A N 1
ATOM 6143 C CA . GLY A 1 770 ? -5.666 -5.157 -24.414 1.00 67.94 770 GLY A CA 1
ATOM 6144 C C . GLY A 1 770 ? -4.722 -6.107 -23.668 1.00 67.94 770 GLY A C 1
ATOM 6145 O O . GLY A 1 770 ? -4.774 -6.191 -22.444 1.00 67.94 770 GLY A O 1
ATOM 6146 N N . LEU A 1 771 ? -3.802 -6.769 -24.383 1.00 68.56 771 LEU A N 1
ATOM 6147 C CA . LEU A 1 771 ? -2.806 -7.663 -23.770 1.00 68.56 771 LEU A CA 1
ATOM 6148 C C . LEU A 1 771 ? -1.830 -6.932 -22.835 1.00 68.56 771 LEU A C 1
ATOM 6150 O O . LEU A 1 771 ? -1.493 -7.454 -21.772 1.00 68.56 771 LEU A O 1
ATOM 6154 N N . LEU A 1 772 ? -1.367 -5.741 -23.226 1.00 65.88 772 LEU A N 1
ATOM 6155 C CA . LEU A 1 772 ? -0.516 -4.895 -22.394 1.00 65.88 772 LEU A CA 1
ATOM 6156 C C . LEU A 1 772 ? -1.297 -4.357 -21.199 1.00 65.88 772 LEU A C 1
ATOM 6158 O O . LEU A 1 772 ? -0.786 -4.434 -20.088 1.00 65.88 772 LEU A O 1
ATOM 6162 N N . THR A 1 773 ? -2.533 -3.891 -21.397 1.00 68.88 773 THR A N 1
ATOM 6163 C CA . THR A 1 773 ? -3.415 -3.446 -20.315 1.00 68.88 773 THR A CA 1
ATOM 6164 C C . THR A 1 773 ? -3.609 -4.546 -19.281 1.00 68.88 773 THR A C 1
ATOM 6166 O O . THR A 1 773 ? -3.359 -4.292 -18.106 1.00 68.88 773 THR A O 1
ATOM 6169 N N . ASP A 1 774 ? -3.960 -5.771 -19.683 1.00 72.69 774 ASP A N 1
ATOM 6170 C CA . ASP A 1 774 ? -4.087 -6.901 -18.756 1.00 72.69 774 ASP A CA 1
ATOM 6171 C C . ASP A 1 774 ? -2.761 -7.220 -18.055 1.00 72.69 774 ASP A C 1
ATOM 6173 O O . ASP A 1 774 ? -2.733 -7.355 -16.833 1.00 72.69 774 ASP A O 1
ATOM 6177 N N . TYR A 1 775 ? -1.646 -7.324 -18.787 1.00 73.69 775 TYR A N 1
ATOM 6178 C CA . TYR A 1 775 ? -0.347 -7.662 -18.196 1.00 73.69 775 TYR A CA 1
ATOM 6179 C C . TYR A 1 775 ? 0.130 -6.603 -17.191 1.00 73.69 775 TYR A C 1
ATOM 6181 O O . TYR A 1 775 ? 0.417 -6.931 -16.040 1.00 73.69 775 TYR A O 1
ATOM 6189 N N . ILE A 1 776 ? 0.162 -5.332 -17.604 1.00 66.88 776 ILE A N 1
ATOM 6190 C CA . ILE A 1 776 ? 0.576 -4.185 -16.784 1.00 66.88 776 ILE A CA 1
ATOM 6191 C C . ILE A 1 776 ? -0.341 -4.064 -15.566 1.00 66.88 776 ILE A C 1
ATOM 6193 O O . ILE A 1 776 ? 0.140 -3.987 -14.436 1.00 66.88 776 ILE A O 1
ATOM 6197 N N . THR A 1 777 ? -1.659 -4.133 -15.769 1.00 73.62 777 THR A N 1
ATOM 6198 C CA . THR A 1 777 ? -2.627 -4.029 -14.674 1.00 73.62 777 THR A CA 1
ATOM 6199 C C . THR A 1 777 ? -2.494 -5.191 -13.695 1.00 73.62 777 THR A C 1
ATOM 6201 O O . THR A 1 777 ? -2.503 -4.958 -12.492 1.00 73.62 777 THR A O 1
ATOM 6204 N N . ASN A 1 778 ? -2.303 -6.429 -14.159 1.00 77.06 778 ASN A N 1
ATOM 6205 C CA . ASN A 1 778 ? -2.092 -7.577 -13.273 1.00 77.06 778 ASN A CA 1
ATOM 6206 C C . ASN A 1 778 ? -0.775 -7.467 -12.484 1.00 77.06 778 ASN A C 1
ATOM 6208 O O . ASN A 1 778 ? -0.771 -7.730 -11.282 1.00 77.06 778 ASN A O 1
ATOM 6212 N N . GLN A 1 779 ? 0.315 -7.033 -13.126 1.00 72.00 779 GLN A N 1
ATOM 6213 C CA . GLN A 1 779 ? 1.624 -6.828 -12.494 1.00 72.00 779 GLN A CA 1
ATOM 6214 C C . GLN A 1 779 ? 1.557 -5.751 -11.392 1.00 72.00 779 GLN A C 1
ATOM 6216 O O . GLN A 1 779 ? 2.025 -5.968 -10.272 1.00 72.00 779 GLN A O 1
ATOM 6221 N N . ILE A 1 780 ? 0.936 -4.605 -11.695 1.00 66.75 780 ILE A N 1
ATOM 6222 C CA . ILE A 1 780 ? 0.806 -3.465 -10.777 1.00 66.75 780 ILE A CA 1
ATOM 6223 C C . ILE A 1 780 ? -0.185 -3.782 -9.651 1.00 66.75 780 ILE A C 1
ATOM 6225 O O . ILE A 1 780 ? 0.143 -3.578 -8.483 1.00 66.75 780 ILE A O 1
ATOM 6229 N N . VAL A 1 781 ? -1.358 -4.352 -9.963 1.00 71.75 781 VAL A N 1
ATOM 6230 C CA . VAL A 1 781 ? -2.332 -4.794 -8.948 1.00 71.75 781 VAL A CA 1
ATOM 6231 C C . VAL A 1 781 ? -1.692 -5.796 -7.992 1.00 71.75 781 VAL A C 1
ATOM 6233 O O . VAL A 1 781 ? -1.887 -5.656 -6.790 1.00 71.75 781 VAL A O 1
ATOM 6236 N N . ALA A 1 782 ? -0.898 -6.760 -8.469 1.00 70.38 782 ALA A N 1
ATOM 6237 C CA . ALA A 1 782 ? -0.212 -7.711 -7.593 1.00 70.38 782 ALA A CA 1
ATOM 6238 C C . ALA A 1 782 ? 0.775 -7.015 -6.638 1.00 70.38 782 ALA A C 1
ATOM 6240 O O . ALA A 1 782 ? 0.693 -7.221 -5.426 1.00 70.38 782 ALA A O 1
ATOM 6241 N N . SER A 1 783 ? 1.654 -6.153 -7.164 1.00 61.56 783 SER A N 1
ATOM 6242 C CA . SER A 1 783 ? 2.659 -5.444 -6.356 1.00 61.56 783 SER A CA 1
ATOM 6243 C C . SER A 1 783 ? 2.023 -4.521 -5.312 1.00 61.56 783 SER A C 1
ATOM 6245 O O . SER A 1 783 ? 2.419 -4.542 -4.149 1.00 61.56 783 SER A O 1
ATOM 6247 N N . ILE A 1 784 ? 1.009 -3.744 -5.710 1.00 62.38 784 ILE A N 1
ATOM 6248 C CA . ILE A 1 784 ? 0.289 -2.836 -4.809 1.00 62.38 784 ILE A CA 1
ATOM 6249 C C . ILE A 1 784 ? -0.529 -3.633 -3.777 1.00 62.38 784 ILE A C 1
ATOM 6251 O O . ILE A 1 784 ? -0.584 -3.260 -2.607 1.00 62.38 784 ILE A O 1
ATOM 6255 N N . THR A 1 785 ? -1.126 -4.765 -4.167 1.00 65.44 785 THR A N 1
ATOM 6256 C CA . THR A 1 785 ? -1.899 -5.596 -3.232 1.00 65.44 785 THR A CA 1
ATOM 6257 C C . THR A 1 785 ? -1.006 -6.222 -2.160 1.00 65.44 785 THR A C 1
ATOM 6259 O O . THR A 1 785 ? -1.423 -6.236 -1.007 1.00 65.44 785 THR A O 1
ATOM 6262 N N . GLU A 1 786 ? 0.216 -6.690 -2.459 1.00 66.12 786 GLU A N 1
ATOM 6263 C CA . GLU A 1 786 ? 1.081 -7.268 -1.409 1.00 66.12 786 GLU A CA 1
ATOM 6264 C C . GLU A 1 786 ? 1.497 -6.228 -0.351 1.00 66.12 786 GLU A C 1
ATOM 6266 O O . GLU A 1 786 ? 1.466 -6.522 0.849 1.00 66.12 786 GLU A O 1
ATOM 6271 N N . GLU A 1 787 ? 1.847 -5.008 -0.771 1.00 61.31 787 GLU A N 1
ATOM 6272 C CA . GLU A 1 787 ? 2.277 -3.940 0.143 1.00 61.31 787 GLU A CA 1
ATOM 6273 C C . GLU A 1 787 ? 1.147 -3.501 1.094 1.00 61.31 787 GLU A C 1
ATOM 6275 O O . GLU A 1 787 ? 1.385 -3.262 2.280 1.00 61.31 787 GLU A O 1
ATOM 6280 N N . ILE A 1 788 ? -0.100 -3.480 0.607 1.00 61.31 788 ILE A N 1
ATOM 6281 C CA . ILE A 1 788 ? -1.278 -3.030 1.367 1.00 61.31 788 ILE A CA 1
ATOM 6282 C C . ILE A 1 788 ? -1.943 -4.170 2.152 1.00 61.31 788 ILE A C 1
ATOM 6284 O O . ILE A 1 788 ? -2.476 -3.949 3.243 1.00 61.31 788 ILE A O 1
ATOM 6288 N N . ALA A 1 789 ? -1.895 -5.406 1.648 1.00 67.81 789 ALA A N 1
ATOM 6289 C CA . ALA A 1 789 ? -2.526 -6.547 2.305 1.00 67.81 789 ALA A CA 1
ATOM 6290 C C . ALA A 1 789 ? -1.954 -6.795 3.706 1.00 67.81 789 ALA A C 1
ATOM 6292 O O . ALA A 1 789 ? -2.705 -7.179 4.598 1.00 67.81 789 ALA A O 1
ATOM 6293 N N . ARG A 1 790 ? -0.657 -6.545 3.944 1.00 69.94 790 ARG A N 1
ATOM 6294 C CA . ARG A 1 790 ? -0.041 -6.745 5.269 1.00 69.94 790 ARG A CA 1
ATOM 6295 C C . ARG A 1 790 ? -0.667 -5.873 6.371 1.00 69.94 790 ARG A C 1
ATOM 6297 O O . ARG A 1 790 ? -1.183 -6.462 7.324 1.00 69.94 790 ARG A O 1
ATOM 6304 N N . PRO A 1 791 ? -0.672 -4.525 6.288 1.00 65.06 791 PRO A N 1
ATOM 6305 C CA . PRO A 1 791 ? -1.333 -3.706 7.302 1.00 65.06 791 PRO A CA 1
ATOM 6306 C C . PRO A 1 791 ? -2.847 -3.949 7.358 1.00 65.06 791 PRO A C 1
ATOM 6308 O O . PRO A 1 791 ? -3.414 -3.974 8.447 1.00 65.06 791 PRO A O 1
ATOM 6311 N N . LEU A 1 792 ? -3.505 -4.191 6.218 1.00 69.06 792 LEU A N 1
ATOM 6312 C CA . LEU A 1 792 ? -4.959 -4.373 6.187 1.00 69.06 792 LEU A CA 1
ATOM 6313 C C . LEU A 1 792 ? -5.413 -5.735 6.765 1.00 69.06 792 LEU A C 1
ATOM 6315 O O . LEU A 1 792 ? -6.459 -5.801 7.404 1.00 69.06 792 LEU A O 1
ATOM 6319 N N . THR A 1 793 ? -4.595 -6.790 6.652 1.00 75.19 793 THR A N 1
ATOM 6320 C CA . THR A 1 793 ? -4.811 -8.088 7.329 1.00 75.19 793 THR A CA 1
ATOM 6321 C C . THR A 1 793 ? -4.530 -7.995 8.833 1.00 75.19 793 THR A C 1
ATOM 6323 O O . THR A 1 793 ? -5.245 -8.592 9.635 1.00 75.19 793 THR A O 1
ATOM 6326 N N . ALA A 1 794 ? -3.512 -7.234 9.254 1.00 71.94 794 ALA A N 1
ATOM 6327 C CA . ALA A 1 794 ? -3.271 -6.982 10.680 1.00 71.94 794 ALA A CA 1
ATOM 6328 C C . ALA A 1 794 ? -4.456 -6.232 11.322 1.00 71.94 794 ALA A C 1
ATOM 6330 O O . ALA A 1 794 ? -4.908 -6.584 12.412 1.00 71.94 794 ALA A O 1
ATOM 6331 N N . PHE A 1 795 ? -5.012 -5.263 10.593 1.00 71.62 795 PHE A N 1
ATOM 6332 C CA . PHE A 1 795 ? -6.218 -4.532 10.968 1.00 71.62 795 PHE A CA 1
ATOM 6333 C C . PHE A 1 795 ? -7.474 -5.431 11.027 1.00 71.62 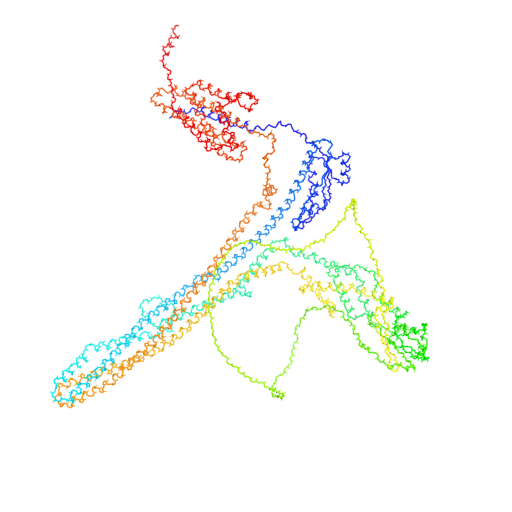795 PHE A C 1
ATOM 6335 O O . PHE A 1 795 ? -8.260 -5.333 11.970 1.00 71.62 795 PHE A O 1
ATOM 6342 N N . GLU A 1 796 ? -7.644 -6.367 10.083 1.00 77.81 796 GLU A N 1
ATOM 6343 C CA . GLU A 1 796 ? -8.712 -7.379 10.147 1.00 77.81 796 GLU A CA 1
ATOM 6344 C C . GLU A 1 796 ? -8.611 -8.232 11.425 1.00 77.81 796 GLU A C 1
ATOM 6346 O O . GLU A 1 796 ? -9.606 -8.411 12.130 1.00 77.81 796 GLU A O 1
ATOM 6351 N N . GLN A 1 797 ? -7.407 -8.697 11.782 1.00 81.56 797 GLN A N 1
ATOM 6352 C CA . GLN A 1 797 ? -7.187 -9.496 12.995 1.00 81.56 797 GLN A CA 1
ATOM 6353 C C . GLN A 1 797 ? -7.542 -8.735 14.281 1.00 81.56 797 GLN A C 1
ATOM 6355 O O . GLN A 1 797 ? -8.071 -9.339 15.218 1.00 81.56 797 GLN A O 1
ATOM 6360 N N . GLN A 1 798 ? -7.300 -7.421 14.336 1.00 73.75 798 GLN A N 1
ATOM 6361 C CA . GLN A 1 798 ? -7.733 -6.587 15.462 1.00 73.75 798 GLN A CA 1
ATOM 6362 C C . GLN A 1 798 ? -9.261 -6.470 15.531 1.00 73.75 798 GLN A C 1
ATOM 6364 O O . GLN A 1 798 ? -9.825 -6.613 16.615 1.00 73.75 798 GLN A O 1
ATOM 6369 N N . ILE A 1 799 ? -9.947 -6.286 14.395 1.00 79.25 799 ILE A N 1
ATOM 6370 C CA . ILE A 1 799 ? -11.420 -6.292 14.340 1.00 79.25 799 ILE A CA 1
ATOM 6371 C C . ILE A 1 799 ? -11.993 -7.639 14.805 1.00 79.25 799 ILE A C 1
ATOM 6373 O O . ILE A 1 799 ? -12.996 -7.653 15.520 1.00 79.25 799 ILE A O 1
ATOM 6377 N N . ASP A 1 800 ? -11.363 -8.765 14.464 1.00 83.75 800 ASP A N 1
ATOM 6378 C CA . ASP A 1 800 ? -11.839 -10.090 14.880 1.00 83.75 800 ASP A CA 1
ATOM 6379 C C . ASP A 1 800 ? -11.641 -10.339 16.388 1.00 83.75 800 ASP A C 1
ATOM 6381 O O . ASP A 1 800 ? -12.549 -10.827 17.067 1.00 83.75 800 ASP A O 1
ATOM 6385 N N . GLN A 1 801 ? -10.491 -9.941 16.950 1.00 82.94 801 GLN A N 1
ATOM 6386 C CA . GLN A 1 801 ? -10.271 -9.947 18.405 1.00 82.94 801 GLN A CA 1
ATOM 6387 C C . GLN A 1 801 ? -11.297 -9.054 19.118 1.00 82.94 801 GLN A C 1
ATOM 6389 O O . GLN A 1 801 ? -11.896 -9.454 20.119 1.00 82.94 801 GLN A O 1
ATOM 6394 N N . TYR A 1 802 ? -11.556 -7.872 18.562 1.00 76.75 802 TYR A N 1
ATOM 6395 C CA . TYR A 1 802 ? -12.521 -6.916 19.086 1.00 76.75 802 TYR A CA 1
ATOM 6396 C C . TYR A 1 802 ? -13.959 -7.452 19.077 1.00 76.75 802 TYR A C 1
ATOM 6398 O O . TYR A 1 802 ? -14.691 -7.357 20.069 1.00 76.75 802 TYR A O 1
ATOM 6406 N N . ARG A 1 803 ? -14.351 -8.106 17.978 1.00 86.56 803 ARG A N 1
ATOM 6407 C CA . ARG A 1 803 ? -15.636 -8.796 17.853 1.00 86.56 803 ARG A CA 1
ATOM 6408 C C . ARG A 1 803 ? -15.808 -9.852 18.944 1.00 86.56 803 ARG A C 1
ATOM 6410 O O . ARG A 1 803 ? -16.874 -9.922 19.555 1.00 86.56 803 ARG A O 1
ATOM 6417 N N . GLN A 1 804 ? -14.769 -10.641 19.226 1.00 86.69 804 GLN A N 1
ATOM 6418 C CA . GLN A 1 804 ? -14.807 -11.660 20.280 1.00 86.69 804 GLN A CA 1
ATOM 6419 C C . GLN A 1 804 ? -15.020 -11.056 21.677 1.00 86.69 804 GLN A C 1
ATOM 6421 O O . GLN A 1 804 ? -15.809 -11.608 22.446 1.00 86.69 804 GLN A O 1
ATOM 6426 N N . GLN A 1 805 ? -14.402 -9.912 21.995 1.00 82.81 805 GLN A N 1
ATOM 6427 C CA . GLN A 1 805 ? -14.635 -9.219 23.271 1.00 82.81 805 GLN A CA 1
ATOM 6428 C C . GLN A 1 805 ? -16.099 -8.775 23.429 1.00 82.81 805 GLN A C 1
ATOM 6430 O O . GLN A 1 805 ? -16.716 -9.033 24.463 1.00 82.81 805 GLN A O 1
ATOM 6435 N N . ILE A 1 806 ? -16.695 -8.172 22.394 1.00 83.12 806 ILE A N 1
ATOM 6436 C CA . ILE A 1 806 ? -18.102 -7.733 22.439 1.00 83.12 806 ILE A CA 1
ATOM 6437 C C . ILE A 1 806 ? -19.072 -8.925 22.525 1.00 83.12 806 ILE A C 1
ATOM 6439 O O . ILE A 1 806 ? -20.087 -8.827 23.218 1.00 83.12 806 ILE A O 1
ATOM 6443 N N . VAL A 1 807 ? -18.767 -10.065 21.888 1.00 87.75 807 VAL A N 1
ATOM 6444 C CA . VAL A 1 807 ? -19.554 -11.299 22.072 1.00 87.75 807 VAL A CA 1
ATOM 6445 C C . VAL A 1 807 ? -19.492 -11.772 23.529 1.00 87.75 807 VAL A C 1
ATOM 6447 O O . VAL A 1 807 ? -20.543 -11.996 24.125 1.00 87.75 807 VAL A O 1
ATOM 6450 N N . GLN A 1 808 ? -18.304 -11.827 24.143 1.00 85.50 808 GLN A N 1
ATOM 6451 C CA . GLN A 1 808 ? -18.155 -12.208 25.557 1.00 85.50 808 GLN A CA 1
ATOM 6452 C C . GLN A 1 808 ? -18.919 -11.263 26.504 1.00 85.50 808 GLN A C 1
ATOM 6454 O O . GLN A 1 808 ? -19.582 -11.733 27.430 1.00 85.50 808 GLN A O 1
ATOM 6459 N N . ALA A 1 809 ? -18.902 -9.952 26.242 1.00 83.94 809 ALA A N 1
ATOM 6460 C CA . ALA A 1 809 ? -19.669 -8.972 27.013 1.00 83.94 809 ALA A CA 1
ATOM 6461 C C . ALA A 1 809 ? -21.194 -9.120 26.826 1.00 83.94 809 ALA A C 1
ATOM 6463 O O . ALA A 1 809 ? -21.959 -8.967 27.781 1.00 83.94 809 ALA A O 1
ATOM 6464 N N . ASN A 1 810 ? -21.668 -9.470 25.623 1.00 85.19 810 ASN A N 1
ATOM 6465 C CA . ASN A 1 810 ? -23.077 -9.805 25.392 1.00 85.19 810 ASN A CA 1
ATOM 6466 C C . ASN A 1 810 ? -23.493 -11.107 26.103 1.00 85.19 810 ASN A C 1
ATOM 6468 O O . ASN A 1 810 ? -24.601 -11.178 26.634 1.00 85.19 810 ASN A O 1
ATOM 6472 N N . ASP A 1 811 ? -22.634 -12.122 26.142 1.00 84.69 811 ASP A N 1
ATOM 6473 C CA . ASP A 1 811 ? -22.924 -13.356 26.878 1.00 84.69 811 ASP A CA 1
ATOM 6474 C C . ASP A 1 811 ? -22.962 -13.081 28.394 1.00 84.69 811 ASP A C 1
ATOM 6476 O O . ASP A 1 811 ? -23.840 -13.584 29.103 1.00 84.69 811 ASP A O 1
ATOM 6480 N N . GLY A 1 812 ? -22.101 -12.175 28.874 1.00 84.19 812 GLY A N 1
ATOM 6481 C CA . GLY A 1 812 ? -22.180 -11.580 30.209 1.00 84.19 812 GLY A CA 1
ATOM 6482 C C . GLY A 1 812 ? -23.516 -10.874 30.483 1.00 84.19 812 GLY A C 1
ATOM 6483 O O . GLY A 1 812 ? -24.094 -11.074 31.550 1.00 84.19 812 GLY A O 1
ATOM 6484 N N . MET A 1 813 ? -24.069 -10.118 29.522 1.00 83.81 813 MET A N 1
ATOM 6485 C CA . MET A 1 813 ? -25.395 -9.480 29.653 1.00 83.81 813 MET A CA 1
ATOM 6486 C C . MET A 1 813 ? -26.533 -10.478 29.875 1.00 83.81 813 MET A C 1
ATOM 6488 O O . MET A 1 813 ? -27.443 -10.204 30.660 1.00 83.81 813 MET A O 1
ATOM 6492 N N . ASP A 1 814 ? -26.538 -11.608 29.166 1.00 81.56 814 ASP A N 1
ATOM 6493 C CA . ASP A 1 814 ? -27.631 -12.573 29.296 1.00 81.56 814 ASP A CA 1
ATOM 6494 C C . ASP A 1 814 ? -27.478 -13.437 30.572 1.00 81.56 814 ASP A C 1
ATOM 6496 O O . ASP A 1 814 ? -28.489 -13.722 31.218 1.00 81.56 814 ASP A O 1
ATOM 6500 N N . GLN A 1 815 ? -26.250 -13.718 31.043 1.00 83.50 815 GLN A N 1
ATOM 6501 C CA . GLN A 1 815 ? -26.014 -14.245 32.405 1.00 83.50 815 GLN A CA 1
ATOM 6502 C C . GLN A 1 815 ? -26.458 -13.256 33.496 1.00 83.50 815 GLN A C 1
ATOM 6504 O O . GLN A 1 815 ? -27.096 -13.634 34.482 1.00 83.50 815 GLN A O 1
ATOM 6509 N N . LEU A 1 816 ? -26.143 -11.970 33.321 1.00 84.19 816 LEU A N 1
ATOM 6510 C CA . LEU A 1 816 ? -26.548 -10.897 34.223 1.00 84.19 816 LEU A CA 1
ATOM 6511 C C . LEU A 1 816 ? -28.079 -10.800 34.317 1.00 84.19 816 LEU A C 1
ATOM 6513 O O . LEU A 1 816 ? -28.624 -10.672 35.413 1.00 84.19 816 LEU A O 1
ATOM 6517 N N . ALA A 1 817 ? -28.783 -10.913 33.188 1.00 82.38 817 ALA A N 1
ATOM 6518 C CA . ALA A 1 817 ? -30.242 -10.914 33.152 1.00 82.38 817 ALA A CA 1
ATOM 6519 C C . ALA A 1 817 ? -30.853 -12.104 33.922 1.00 82.38 817 ALA A C 1
ATOM 6521 O O . ALA A 1 817 ? -31.854 -11.921 34.620 1.00 82.38 817 ALA A O 1
ATOM 6522 N N . GLU A 1 818 ? -30.245 -13.294 33.854 1.00 82.88 818 GLU A N 1
ATOM 6523 C CA . GLU A 1 818 ? -30.655 -14.458 34.654 1.00 82.88 818 GLU A CA 1
ATOM 6524 C C . GLU A 1 818 ? -30.433 -14.220 36.159 1.00 82.88 818 GLU A C 1
ATOM 6526 O O . GLU A 1 818 ? -31.357 -14.404 36.956 1.00 82.88 818 GLU A O 1
ATOM 6531 N N . LYS A 1 819 ? -29.253 -13.721 36.554 1.00 84.94 819 LYS A N 1
ATOM 6532 C CA . LYS A 1 819 ? -28.928 -13.392 37.955 1.00 84.94 819 LYS A CA 1
ATOM 6533 C C . LYS A 1 819 ? -29.844 -12.312 38.547 1.00 84.94 819 LYS A C 1
ATOM 6535 O O . LYS A 1 819 ? -30.311 -12.452 39.681 1.00 84.94 819 LYS A O 1
ATOM 6540 N N . ILE A 1 820 ? -30.153 -11.261 37.781 1.00 83.12 820 ILE A N 1
ATOM 6541 C CA . ILE A 1 820 ? -31.110 -10.212 38.176 1.00 83.12 820 ILE A CA 1
ATOM 6542 C C . ILE A 1 820 ? -32.514 -10.805 38.356 1.00 83.12 820 ILE A C 1
ATOM 6544 O O . ILE A 1 820 ? -33.182 -10.493 39.342 1.00 83.12 820 ILE A O 1
ATOM 6548 N N . ALA A 1 821 ? -32.965 -11.684 37.455 1.00 81.81 821 ALA A N 1
ATOM 6549 C CA . ALA A 1 821 ? -34.273 -12.332 37.568 1.00 81.81 821 ALA A CA 1
ATOM 6550 C C . ALA A 1 821 ? -34.364 -13.274 38.785 1.00 81.81 821 ALA A C 1
ATOM 6552 O O . ALA A 1 821 ? -35.380 -13.278 39.483 1.00 81.81 821 ALA A O 1
ATOM 6553 N N . ALA A 1 822 ? -33.299 -14.025 39.083 1.00 83.69 822 ALA A N 1
ATOM 6554 C CA . ALA A 1 822 ? -33.220 -14.867 40.275 1.00 83.69 822 ALA A CA 1
ATOM 6555 C C . ALA A 1 822 ? -33.272 -14.031 41.567 1.00 83.69 822 ALA A C 1
ATOM 6557 O O . ALA A 1 822 ? -34.095 -14.302 42.442 1.00 83.69 822 ALA A O 1
ATOM 6558 N N . THR A 1 823 ? -32.462 -12.972 41.656 1.00 82.94 823 THR A N 1
ATOM 6559 C CA . THR A 1 823 ? -32.408 -12.078 42.830 1.00 82.94 823 THR A CA 1
ATOM 6560 C C . THR A 1 823 ? -33.733 -11.330 43.027 1.00 82.94 823 THR A C 1
ATOM 6562 O O . THR A 1 823 ? -34.249 -11.276 44.139 1.00 82.94 823 THR A O 1
ATOM 6565 N N . SER A 1 824 ? -34.363 -10.862 41.941 1.00 80.88 824 SER A N 1
ATOM 6566 C CA . SER A 1 824 ? -35.723 -10.293 41.938 1.00 80.88 824 SER A CA 1
ATOM 6567 C C . SER A 1 824 ? -36.758 -11.257 42.539 1.00 80.88 824 SER A C 1
ATOM 6569 O O . SER A 1 824 ? -37.558 -10.876 43.399 1.00 80.88 824 SER A O 1
ATOM 6571 N N . GLN A 1 825 ? -36.713 -12.536 42.150 1.00 82.88 825 GLN A N 1
ATOM 6572 C CA . GLN A 1 825 ? -37.633 -13.549 42.665 1.00 82.88 825 GLN A CA 1
ATOM 6573 C C . GLN A 1 825 ? -37.403 -13.849 44.157 1.00 82.88 825 GLN A C 1
ATOM 6575 O O . GLN A 1 825 ? -38.380 -14.058 44.881 1.00 82.88 825 GLN A O 1
ATOM 6580 N N . GLN A 1 826 ? -36.156 -13.841 44.636 1.00 82.69 826 GLN A N 1
ATOM 6581 C CA . GLN A 1 826 ? -35.851 -13.998 46.064 1.00 82.69 826 GLN A CA 1
ATOM 6582 C C . GLN A 1 826 ? -36.251 -12.754 46.883 1.00 82.69 826 GLN A C 1
ATOM 6584 O O . GLN A 1 826 ? -36.843 -12.888 47.955 1.00 82.69 826 GLN A O 1
ATOM 6589 N N . ALA A 1 827 ? -36.024 -11.543 46.362 1.00 79.62 827 ALA A N 1
ATOM 6590 C CA . ALA A 1 827 ? -36.483 -10.290 46.969 1.00 79.62 827 ALA A CA 1
ATOM 6591 C C . ALA A 1 827 ? -38.014 -10.260 47.120 1.00 79.62 827 ALA A C 1
ATOM 6593 O O . ALA A 1 827 ? -38.531 -9.878 48.168 1.00 79.62 827 ALA A O 1
ATOM 6594 N N . SER A 1 828 ? -38.751 -10.766 46.124 1.00 82.88 828 SER A N 1
ATOM 6595 C CA . SER A 1 828 ? -40.206 -10.921 46.224 1.00 82.88 828 SER A CA 1
ATOM 6596 C C . SER A 1 828 ? -40.646 -11.921 47.306 1.00 82.88 828 SER A C 1
ATOM 6598 O O . SER A 1 828 ? -41.733 -11.749 47.854 1.00 82.88 828 SER A O 1
ATOM 6600 N N . VAL A 1 829 ? -39.850 -12.954 47.612 1.00 85.38 829 VAL A N 1
ATOM 6601 C CA . VAL A 1 829 ? -40.147 -13.933 48.681 1.00 85.38 829 VAL A CA 1
ATOM 6602 C C . VAL A 1 829 ? -39.826 -13.362 50.066 1.00 85.38 829 VAL A C 1
ATOM 6604 O O . VAL A 1 829 ? -40.634 -13.515 50.984 1.00 85.38 829 VAL A O 1
ATOM 6607 N N . LEU A 1 830 ? -38.705 -12.647 50.205 1.00 83.75 830 LEU A N 1
ATOM 6608 C CA . LEU A 1 830 ? -38.350 -11.909 51.423 1.00 83.75 830 LEU A CA 1
ATOM 6609 C C . LEU A 1 830 ? -39.421 -10.862 51.772 1.00 83.75 830 LEU A C 1
ATOM 6611 O O . LEU A 1 830 ? -39.822 -10.763 52.927 1.00 83.75 830 LEU A O 1
ATOM 6615 N N . ASN A 1 831 ? -39.932 -10.136 50.774 1.00 81.75 831 ASN A N 1
ATOM 6616 C CA . ASN A 1 831 ? -41.002 -9.150 50.942 1.00 81.75 831 ASN A CA 1
ATOM 6617 C C . ASN A 1 831 ? -42.313 -9.774 51.465 1.00 81.75 831 ASN A C 1
ATOM 6619 O O . ASN A 1 831 ? -42.910 -9.249 52.405 1.00 81.75 831 ASN A O 1
ATOM 6623 N N . GLU A 1 832 ? -42.746 -10.907 50.902 1.00 85.69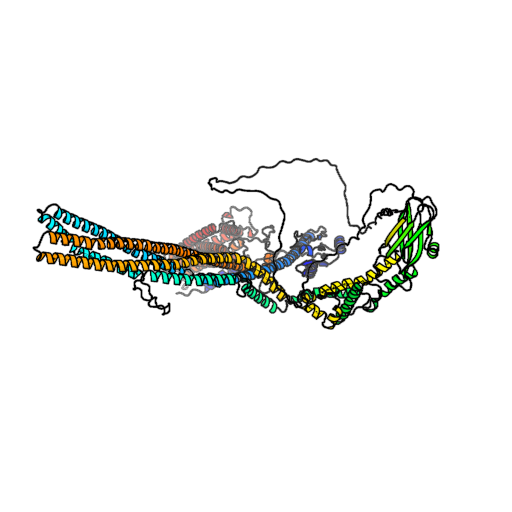 832 GLU A N 1
ATOM 6624 C CA . GLU A 1 832 ? -43.945 -11.624 51.371 1.00 85.69 832 GLU A CA 1
ATOM 6625 C C . GLU A 1 832 ? -43.747 -12.153 52.808 1.00 85.69 832 GLU A C 1
ATOM 6627 O O . GLU A 1 832 ? -44.610 -11.969 53.669 1.00 85.69 832 GLU A O 1
ATOM 6632 N N . SER A 1 833 ? -42.571 -12.728 53.096 1.00 86.44 833 SER A N 1
ATOM 6633 C CA . SER A 1 833 ? -42.186 -13.200 54.437 1.00 86.44 833 SER A CA 1
ATOM 6634 C C . SER A 1 833 ? -42.133 -12.066 55.466 1.00 86.44 833 SER A C 1
ATOM 6636 O O . SER A 1 833 ? -42.589 -12.244 56.600 1.00 86.44 833 SER A O 1
ATOM 6638 N N . LEU A 1 834 ? -41.623 -10.889 55.083 1.00 84.62 834 LEU A N 1
ATOM 6639 C CA . LEU A 1 834 ? -41.615 -9.699 55.932 1.00 84.62 834 LEU A CA 1
ATOM 6640 C C . LEU A 1 834 ? -43.049 -9.262 56.210 1.00 84.62 834 LEU A C 1
ATOM 6642 O O . LEU A 1 834 ? -43.408 -9.113 57.371 1.00 84.62 834 LEU A O 1
ATOM 6646 N N . ASN A 1 835 ? -43.880 -9.075 55.180 1.00 84.12 835 ASN A N 1
ATOM 6647 C CA . ASN A 1 835 ? -45.237 -8.567 55.373 1.00 84.12 835 ASN A CA 1
ATOM 6648 C C . ASN A 1 835 ? -46.076 -9.499 56.267 1.00 84.12 835 ASN A C 1
ATOM 6650 O O . ASN A 1 835 ? -46.761 -9.020 57.169 1.00 84.12 835 ASN A O 1
ATOM 6654 N N . GLN A 1 836 ? -45.942 -10.819 56.095 1.00 85.94 836 GLN A N 1
ATOM 6655 C CA . GLN A 1 836 ? -46.546 -11.813 56.986 1.00 85.94 836 GLN A CA 1
ATOM 6656 C C . GLN A 1 836 ? -46.023 -11.682 58.430 1.00 85.94 836 GLN A C 1
ATOM 6658 O O . GLN A 1 836 ? -46.816 -11.593 59.367 1.00 85.94 836 GLN A O 1
ATOM 6663 N N . THR A 1 837 ? -44.701 -11.589 58.616 1.00 84.25 837 THR A N 1
ATOM 6664 C CA . THR A 1 837 ? -44.082 -11.429 59.947 1.00 84.25 837 THR A CA 1
ATOM 6665 C C . THR A 1 837 ? -44.522 -10.128 60.628 1.00 84.25 837 THR A C 1
ATOM 6667 O O . THR A 1 837 ? -44.802 -10.127 61.823 1.00 84.25 837 THR A O 1
ATOM 6670 N N . LEU A 1 838 ? -44.655 -9.028 59.883 1.00 81.38 838 LEU A N 1
ATOM 6671 C CA . LEU A 1 838 ? -45.140 -7.742 60.391 1.00 81.38 838 LEU A CA 1
ATOM 6672 C C . LEU A 1 838 ? -46.618 -7.800 60.809 1.00 81.38 838 LEU A C 1
ATOM 6674 O O . LEU A 1 838 ? -46.968 -7.243 61.849 1.00 81.38 838 LEU A O 1
ATOM 6678 N N . GLU A 1 839 ? -47.482 -8.482 60.046 1.00 84.62 839 GLU A N 1
ATOM 6679 C CA . GLU A 1 839 ? -48.879 -8.715 60.444 1.00 84.62 839 GLU A CA 1
ATOM 6680 C C . GLU A 1 839 ? -48.981 -9.574 61.713 1.00 84.62 839 GLU A C 1
ATOM 6682 O O . GLU A 1 839 ? -49.803 -9.286 62.587 1.00 84.62 839 GLU A O 1
ATOM 6687 N N . ASP A 1 840 ? -48.147 -10.607 61.842 1.00 84.62 840 ASP A N 1
ATOM 6688 C CA . ASP A 1 840 ? -48.155 -11.501 63.001 1.00 84.62 840 ASP A CA 1
ATOM 6689 C C . ASP A 1 840 ? -47.548 -10.833 64.257 1.00 84.62 840 ASP A C 1
ATOM 6691 O O . ASP A 1 840 ? -48.117 -10.960 65.343 1.00 84.62 840 ASP A O 1
ATOM 6695 N N . VAL A 1 841 ? -46.487 -10.023 64.119 1.00 80.56 841 VAL A N 1
ATOM 6696 C CA . VAL A 1 841 ? -45.944 -9.167 65.199 1.00 80.56 841 VAL A CA 1
ATOM 6697 C C . VAL A 1 841 ? -46.962 -8.109 65.633 1.00 80.56 841 VAL A C 1
ATOM 6699 O O . VAL A 1 841 ? -47.158 -7.896 66.832 1.00 80.56 841 VAL A O 1
ATOM 6702 N N . ALA A 1 842 ? -47.650 -7.457 64.689 1.00 80.38 842 ALA A N 1
ATOM 6703 C CA . ALA A 1 842 ? -48.688 -6.478 65.007 1.00 80.38 842 ALA A CA 1
ATOM 6704 C C . ALA A 1 842 ? -49.864 -7.117 65.766 1.00 80.38 842 ALA A C 1
ATOM 6706 O O . ALA A 1 842 ? -50.350 -6.532 66.738 1.00 80.38 842 ALA A O 1
ATOM 6707 N N . ARG A 1 843 ? -50.274 -8.332 65.370 1.00 83.50 843 ARG A N 1
ATOM 6708 C CA . ARG A 1 843 ? -51.326 -9.105 66.044 1.00 83.50 843 ARG A CA 1
ATOM 6709 C C . ARG A 1 843 ? -50.919 -9.506 67.459 1.00 83.50 843 ARG A C 1
ATOM 6711 O O . ARG A 1 843 ? -51.648 -9.190 68.393 1.00 83.50 843 ARG A O 1
ATOM 6718 N N . TRP A 1 844 ? -49.732 -10.090 67.632 1.00 82.38 844 TRP A N 1
ATOM 6719 C CA . TRP A 1 844 ? -49.201 -10.444 68.953 1.00 82.38 844 TRP A CA 1
ATOM 6720 C C . TRP A 1 844 ? -49.068 -9.223 69.868 1.00 82.38 844 TRP A C 1
ATOM 6722 O O . TRP A 1 844 ? -49.376 -9.303 71.057 1.00 82.38 844 TRP A O 1
ATOM 6732 N N . ARG A 1 845 ? -48.674 -8.060 69.330 1.00 77.44 845 ARG A N 1
ATOM 6733 C CA . ARG A 1 845 ? -48.633 -6.807 70.096 1.00 77.44 845 ARG A CA 1
ATOM 6734 C C . ARG A 1 845 ? -50.028 -6.366 70.537 1.00 77.44 845 ARG A C 1
ATOM 6736 O O . ARG A 1 845 ? -50.189 -5.955 71.684 1.00 77.44 845 ARG A O 1
ATOM 6743 N N . GLU A 1 846 ? -51.032 -6.450 69.663 1.00 79.81 846 GLU A N 1
ATOM 6744 C CA . GLU A 1 846 ? -52.422 -6.144 70.020 1.00 79.81 846 GLU A CA 1
ATOM 6745 C C . GLU A 1 846 ? -52.961 -7.126 71.075 1.00 79.81 846 GLU A C 1
ATOM 6747 O O . GLU A 1 846 ? -53.516 -6.689 72.081 1.00 79.81 846 GLU A O 1
ATOM 6752 N N . GLU A 1 847 ? -52.731 -8.429 70.910 1.00 77.38 847 GLU A N 1
ATOM 6753 C CA . GLU A 1 847 ? -53.130 -9.476 71.860 1.00 77.38 847 GLU A CA 1
ATOM 6754 C C . GLU A 1 847 ? -52.433 -9.300 73.224 1.00 77.38 847 GLU A C 1
ATOM 6756 O O . GLU A 1 847 ? -53.086 -9.369 74.268 1.00 77.38 847 GLU A O 1
ATOM 6761 N N . THR A 1 848 ? -51.143 -8.946 73.229 1.00 75.56 848 THR A N 1
ATOM 6762 C CA . THR A 1 848 ? -50.379 -8.603 74.442 1.00 75.56 848 THR A CA 1
ATOM 6763 C C . THR A 1 848 ? -50.955 -7.374 75.144 1.00 75.56 848 THR A C 1
ATOM 6765 O O . THR A 1 848 ? -51.166 -7.398 76.357 1.00 75.56 848 THR A O 1
ATOM 6768 N N . VAL A 1 849 ? -51.256 -6.300 74.407 1.00 76.12 849 VAL A N 1
ATOM 6769 C CA . VAL A 1 849 ? -51.857 -5.086 74.983 1.00 76.12 849 VAL A CA 1
ATOM 6770 C C . VAL A 1 849 ? -53.262 -5.369 75.522 1.00 76.12 849 VAL A C 1
ATOM 6772 O O . VAL A 1 849 ? -53.563 -4.948 76.635 1.00 76.12 849 VAL A O 1
ATOM 6775 N N . GLN A 1 850 ? -54.096 -6.141 74.817 1.00 75.69 850 GLN A N 1
ATOM 6776 C CA . GLN A 1 850 ? -55.424 -6.535 75.307 1.00 75.69 850 GLN A CA 1
ATOM 6777 C C . GLN A 1 850 ? -55.342 -7.400 76.580 1.00 75.69 850 GLN A C 1
ATOM 6779 O O . GLN A 1 850 ? -56.135 -7.203 77.505 1.00 75.69 850 GLN A O 1
ATOM 6784 N N . LEU A 1 851 ? -54.363 -8.310 76.678 1.00 71.06 851 LEU A N 1
ATOM 6785 C CA . LEU A 1 851 ? -54.088 -9.088 77.895 1.00 71.06 851 LEU A CA 1
ATOM 6786 C C . LEU A 1 851 ? -53.664 -8.198 79.077 1.00 71.06 851 LEU A C 1
ATOM 6788 O O . LEU A 1 851 ? -54.112 -8.428 80.203 1.00 71.06 851 LEU A O 1
ATOM 6792 N N . LEU A 1 852 ? -52.854 -7.159 78.840 1.00 66.50 852 LEU A N 1
ATOM 6793 C CA . LEU A 1 852 ? -52.462 -6.199 79.879 1.00 66.50 852 LEU A CA 1
ATOM 6794 C C . LEU A 1 852 ? -53.594 -5.234 80.266 1.00 66.50 852 LEU A C 1
ATOM 6796 O O . LEU A 1 852 ? -53.758 -4.945 81.450 1.00 66.50 852 LEU A O 1
ATOM 6800 N N . GLU A 1 853 ? -54.417 -4.762 79.327 1.00 69.38 853 GLU A N 1
ATOM 6801 C CA . GLU A 1 853 ? -55.589 -3.939 79.661 1.00 69.38 853 GLU A CA 1
ATOM 6802 C C . GLU A 1 853 ? -56.611 -4.738 80.491 1.00 69.38 853 GLU A C 1
ATOM 6804 O O . GLU A 1 853 ? -57.164 -4.216 81.465 1.00 69.38 853 GLU A O 1
ATOM 6809 N N . ALA A 1 854 ? -56.785 -6.033 80.200 1.00 64.25 854 ALA A N 1
ATOM 6810 C CA . ALA A 1 854 ? -57.602 -6.938 81.009 1.00 64.25 854 ALA A CA 1
ATOM 6811 C C . ALA A 1 854 ? -57.068 -7.125 82.447 1.00 64.25 854 ALA A C 1
ATOM 6813 O O . ALA A 1 854 ? -57.865 -7.315 83.371 1.00 64.25 854 ALA A O 1
ATOM 6814 N N . GLN A 1 855 ? -55.754 -6.990 82.683 1.00 54.03 855 GLN A N 1
ATOM 6815 C CA . GLN A 1 855 ? -55.149 -7.026 84.028 1.00 54.03 855 GLN A CA 1
ATOM 6816 C C . GLN A 1 855 ? -55.723 -5.938 84.964 1.00 54.03 855 GLN A C 1
ATOM 6818 O O . GLN A 1 855 ? -55.680 -6.086 86.185 1.00 54.03 855 GLN A O 1
ATOM 6823 N N . GLY A 1 856 ? -56.319 -4.868 84.415 1.00 54.03 856 GLY A N 1
ATOM 6824 C CA . GLY A 1 856 ? -57.026 -3.839 85.185 1.00 54.03 856 GLY A CA 1
ATOM 6825 C C . GLY A 1 856 ? -58.302 -4.326 85.892 1.00 54.03 856 GLY A C 1
ATOM 6826 O O . GLY A 1 856 ? -58.620 -3.822 86.971 1.00 54.03 856 GLY A O 1
ATOM 6827 N N . ASP A 1 857 ? -59.000 -5.318 85.325 1.00 51.28 857 ASP A N 1
ATOM 6828 C CA . ASP A 1 857 ? -60.189 -5.957 85.919 1.00 51.28 857 ASP A CA 1
ATOM 6829 C C . ASP A 1 857 ? -59.865 -7.321 86.574 1.00 51.28 857 ASP A C 1
ATOM 6831 O O . ASP A 1 857 ? -60.575 -7.762 87.487 1.00 51.28 857 ASP A O 1
ATOM 6835 N N . ILE A 1 858 ? -58.778 -7.991 86.168 1.00 47.69 858 ILE A N 1
ATOM 6836 C CA . ILE A 1 858 ? -58.348 -9.291 86.715 1.00 47.69 858 ILE A CA 1
ATOM 6837 C C . ILE A 1 858 ? -57.623 -9.100 88.063 1.00 47.69 858 ILE A C 1
ATOM 6839 O O . ILE A 1 858 ? -56.408 -9.205 88.186 1.00 47.69 858 ILE A O 1
ATOM 6843 N N . GLN A 1 859 ? -58.399 -8.913 89.137 1.00 50.78 859 GLN A N 1
ATOM 6844 C CA . GLN A 1 859 ? -57.951 -9.201 90.516 1.00 50.78 859 GLN A CA 1
ATOM 6845 C C . GLN A 1 859 ? -58.103 -10.695 90.883 1.00 50.78 859 GLN A C 1
ATOM 6847 O O . GLN A 1 859 ? -58.367 -11.039 92.039 1.00 50.78 859 GLN A O 1
ATOM 6852 N N . ALA A 1 860 ? -57.982 -11.595 89.902 1.00 50.03 860 ALA A N 1
ATOM 6853 C CA . ALA A 1 860 ? -58.159 -13.036 90.065 1.00 50.03 860 ALA A CA 1
ATOM 6854 C C . ALA A 1 860 ? -56.828 -13.788 89.899 1.00 50.03 860 ALA A C 1
ATOM 6856 O O . ALA A 1 860 ? -56.049 -13.480 89.013 1.00 50.03 860 ALA A O 1
ATOM 6857 N N . SER A 1 861 ? -56.603 -14.743 90.810 1.00 56.53 861 SER A N 1
ATOM 6858 C CA . SER A 1 861 ? -55.546 -15.769 90.878 1.00 56.53 861 SER A CA 1
ATOM 6859 C C . SER A 1 861 ? -54.152 -15.485 90.284 1.00 56.53 861 SER A C 1
ATOM 6861 O O . SER A 1 861 ? -53.973 -15.308 89.083 1.00 56.53 861 SER A O 1
ATOM 6863 N N . ALA A 1 862 ? -53.112 -15.666 91.108 1.00 58.00 862 ALA A N 1
ATOM 6864 C CA . ALA A 1 862 ? -51.720 -15.668 90.644 1.00 58.00 862 ALA A CA 1
ATOM 6865 C C . ALA A 1 862 ? -51.458 -16.695 89.518 1.00 58.00 862 ALA A C 1
ATOM 6867 O O . ALA A 1 862 ? -50.597 -16.457 88.668 1.00 58.00 862 ALA A O 1
ATOM 6868 N N . ASP A 1 863 ? -52.223 -17.794 89.502 1.00 61.91 863 ASP A N 1
ATOM 6869 C CA . ASP A 1 863 ? -52.140 -18.870 88.507 1.00 61.91 863 ASP A CA 1
ATOM 6870 C C . ASP A 1 863 ? -52.605 -18.416 87.107 1.00 61.91 863 ASP A C 1
ATOM 6872 O O . ASP A 1 863 ? -52.023 -18.819 86.102 1.00 61.91 863 ASP A O 1
ATOM 6876 N N . GLU A 1 864 ? -53.630 -17.556 87.024 1.00 63.22 864 GLU A N 1
ATOM 6877 C CA . GLU A 1 864 ? -54.212 -17.088 85.752 1.00 63.22 864 GLU A CA 1
ATOM 6878 C C . GLU A 1 864 ? -53.246 -16.133 85.035 1.00 63.22 864 GLU A C 1
ATOM 6880 O O . GLU A 1 864 ? -52.974 -16.281 83.845 1.00 63.22 864 GLU A O 1
ATOM 6885 N N . GLU A 1 865 ? -52.622 -15.227 85.789 1.00 64.81 865 GLU A N 1
ATOM 6886 C CA . GLU A 1 865 ? -51.570 -14.333 85.295 1.00 64.81 865 GLU A CA 1
ATOM 6887 C C . GLU A 1 865 ? -50.286 -15.097 84.897 1.00 64.81 865 GLU A C 1
ATOM 6889 O O . GLU A 1 865 ? -49.570 -14.668 83.997 1.00 64.81 865 GLU A O 1
ATOM 6894 N N . GLN A 1 866 ? -49.974 -16.245 85.522 1.00 67.69 866 GLN A N 1
ATOM 6895 C CA . GLN A 1 866 ? -48.848 -17.087 85.079 1.00 67.69 866 GLN A CA 1
ATOM 6896 C C . GLN A 1 866 ? -49.182 -17.847 83.787 1.00 67.69 866 GLN A C 1
ATOM 6898 O O . GLN A 1 866 ? -48.331 -17.949 82.905 1.00 67.69 866 GLN A O 1
ATOM 6903 N N . ALA A 1 867 ? -50.419 -18.331 83.641 1.00 69.50 867 ALA A N 1
ATOM 6904 C CA . ALA A 1 867 ? -50.882 -18.956 82.405 1.00 69.50 867 ALA A CA 1
ATOM 6905 C C . ALA A 1 867 ? -50.847 -17.974 81.221 1.00 69.50 867 ALA A C 1
ATOM 6907 O O . ALA A 1 867 ? -50.360 -18.343 80.156 1.00 69.50 867 ALA A O 1
ATOM 6908 N N . ALA A 1 868 ? -51.272 -16.719 81.418 1.00 69.75 868 ALA A N 1
ATOM 6909 C CA . ALA A 1 868 ? -51.169 -15.669 80.401 1.00 69.75 868 ALA A CA 1
ATOM 6910 C C . ALA A 1 868 ? -49.713 -15.419 79.964 1.00 69.75 868 ALA A C 1
ATOM 6912 O O . ALA A 1 868 ? -49.427 -15.334 78.774 1.00 69.75 868 ALA A O 1
ATOM 6913 N N . MET A 1 869 ? -48.776 -15.366 80.914 1.00 69.19 869 MET A N 1
ATOM 6914 C CA . MET A 1 869 ? -47.362 -15.104 80.624 1.00 69.19 869 MET A CA 1
ATOM 6915 C C . MET A 1 869 ? -46.674 -16.262 79.880 1.00 69.19 869 MET A C 1
ATOM 6917 O O . MET A 1 869 ? -45.871 -16.029 78.980 1.00 69.19 869 MET A O 1
ATOM 6921 N N . LEU A 1 870 ? -47.035 -17.510 80.202 1.00 73.12 870 LEU A N 1
ATOM 6922 C CA . LEU A 1 870 ? -46.596 -18.695 79.455 1.00 73.12 870 LEU A CA 1
ATOM 6923 C C . LEU A 1 870 ? -47.208 -18.750 78.044 1.00 73.12 870 LEU A C 1
ATOM 6925 O O . LEU A 1 870 ? -46.524 -19.152 77.104 1.00 73.12 870 LEU A O 1
ATOM 6929 N N . ASN A 1 871 ? -48.463 -18.315 77.888 1.00 76.00 871 ASN A N 1
ATOM 6930 C CA . ASN A 1 871 ? -49.136 -18.229 76.591 1.00 76.00 871 ASN A CA 1
ATOM 6931 C C . ASN A 1 871 ? -48.416 -17.228 75.671 1.00 76.00 871 ASN A C 1
ATOM 6933 O O . ASN A 1 871 ? -47.974 -17.620 74.593 1.00 76.00 871 ASN A O 1
ATOM 6937 N N . LEU A 1 872 ? -48.158 -16.009 76.165 1.00 75.00 872 LEU A N 1
ATOM 6938 C CA . LEU A 1 872 ? -47.410 -14.961 75.455 1.00 75.00 872 LEU A CA 1
ATOM 6939 C C . LEU A 1 872 ? -46.033 -15.431 74.967 1.00 75.00 872 LEU A C 1
ATOM 6941 O O . LEU A 1 872 ? -45.647 -15.123 73.842 1.00 75.00 872 LEU A O 1
ATOM 6945 N N . GLY A 1 873 ? -45.305 -16.203 75.782 1.00 74.81 873 GLY A N 1
ATOM 6946 C CA . GLY A 1 873 ? -44.020 -16.787 75.382 1.00 74.81 873 GLY A CA 1
ATOM 6947 C C . GLY A 1 873 ? -44.163 -17.839 74.281 1.00 74.81 873 GLY A C 1
ATOM 6948 O O . GLY A 1 873 ? -43.386 -17.848 73.328 1.00 74.81 873 GLY A O 1
ATOM 6949 N N . SER A 1 874 ? -45.192 -18.690 74.367 1.00 79.12 874 SER A N 1
ATOM 6950 C CA . SER A 1 874 ? -45.482 -19.697 73.337 1.00 79.12 874 SER A CA 1
ATOM 6951 C C . SER A 1 874 ? -46.013 -19.111 72.021 1.00 79.12 874 SER A C 1
ATOM 6953 O O . SER A 1 874 ? -45.837 -19.727 70.973 1.00 79.12 874 SER A O 1
ATOM 6955 N N . GLU A 1 875 ? -46.616 -17.920 72.060 1.00 80.31 875 GLU A N 1
ATOM 6956 C CA . GLU A 1 875 ? -47.091 -17.169 70.887 1.00 80.31 875 GLU A CA 1
ATOM 6957 C C . GLU A 1 875 ? -45.977 -16.323 70.251 1.00 80.31 875 GLU A C 1
ATOM 6959 O O . GLU A 1 875 ? -45.959 -16.148 69.034 1.00 80.31 875 GLU A O 1
ATOM 6964 N N . PHE A 1 876 ? -44.995 -15.880 71.041 1.00 81.06 876 PHE A N 1
ATOM 6965 C CA . PHE A 1 876 ? -43.813 -15.167 70.551 1.00 81.06 876 PHE A CA 1
ATOM 6966 C C . PHE A 1 876 ? -42.722 -16.096 69.988 1.00 81.06 876 PHE A C 1
ATOM 6968 O O . PHE A 1 876 ? -41.991 -15.718 69.075 1.00 81.06 876 PHE A O 1
ATOM 6975 N N . GLN A 1 877 ? -42.605 -17.336 70.474 1.00 81.94 877 GLN A N 1
ATOM 6976 C CA . GLN A 1 877 ? -41.589 -18.281 69.988 1.00 81.94 877 GLN A CA 1
ATOM 6977 C C . GLN A 1 877 ? -41.672 -18.572 68.463 1.00 81.94 877 GLN A C 1
ATOM 6979 O O . GLN A 1 877 ? -40.618 -18.656 67.827 1.00 81.94 877 GLN A O 1
ATOM 6984 N N . PRO A 1 878 ? -42.864 -18.667 67.830 1.00 84.75 878 PRO A N 1
ATOM 6985 C CA . PRO A 1 878 ? -43.011 -18.646 66.372 1.00 84.75 878 PRO A CA 1
ATOM 6986 C C . PRO A 1 878 ? -42.517 -17.359 65.699 1.00 84.75 878 PRO A C 1
ATOM 6988 O O . PRO A 1 878 ? -41.899 -17.448 64.640 1.00 84.75 878 PRO A O 1
ATOM 6991 N N . LEU A 1 879 ? -42.741 -16.185 66.304 1.00 82.56 879 LEU A N 1
ATOM 6992 C CA . LEU A 1 879 ? -42.288 -14.901 65.754 1.00 82.56 879 LEU A CA 1
ATOM 6993 C C . LEU A 1 879 ? -40.763 -14.831 65.699 1.00 82.56 879 LEU A C 1
ATOM 6995 O O . LEU A 1 879 ? -40.230 -14.515 64.643 1.00 82.56 879 LEU A O 1
ATOM 6999 N N . MET A 1 880 ? -40.061 -15.231 66.765 1.00 82.19 880 MET A N 1
ATOM 7000 C CA . MET A 1 880 ? -38.591 -15.292 66.765 1.00 82.19 880 MET A CA 1
ATOM 7001 C C . MET A 1 880 ? -38.050 -16.239 65.676 1.00 82.19 880 MET A C 1
ATOM 7003 O O . MET A 1 880 ? -37.044 -15.937 65.040 1.00 82.19 880 MET A O 1
ATOM 7007 N N . MET A 1 881 ? -38.718 -17.371 65.412 1.00 84.69 881 MET A N 1
ATOM 7008 C CA . MET A 1 881 ? -38.332 -18.262 64.304 1.00 84.69 881 MET A CA 1
ATOM 7009 C C . MET A 1 881 ? -38.593 -17.637 62.924 1.00 84.69 881 MET A C 1
ATOM 7011 O O . MET A 1 881 ? -37.815 -17.876 62.002 1.00 84.69 881 MET A O 1
ATOM 7015 N N . SER A 1 882 ? -39.644 -16.823 62.782 1.00 86.38 882 SER A N 1
ATOM 7016 C CA . SER A 1 882 ? -39.892 -16.031 61.568 1.00 86.38 882 SER A CA 1
ATOM 7017 C C . SER A 1 882 ? -38.830 -14.939 61.394 1.00 86.38 882 SER A C 1
ATOM 7019 O O . SER A 1 882 ? -38.271 -14.814 60.313 1.00 86.38 882 SER A O 1
ATOM 7021 N N . SER A 1 883 ? -38.488 -14.227 62.475 1.00 84.31 883 SER A N 1
ATOM 7022 C CA . SER A 1 883 ? -37.459 -13.177 62.562 1.00 84.31 883 SER A CA 1
ATOM 7023 C C . SER A 1 883 ? -36.082 -13.700 62.122 1.00 84.31 883 SER A C 1
ATOM 7025 O O . SER A 1 883 ? -35.516 -13.205 61.147 1.00 84.31 883 SER A O 1
ATOM 7027 N N . GLN A 1 884 ? -35.622 -14.811 62.718 1.00 84.56 884 GLN A N 1
ATOM 7028 C CA . GLN A 1 884 ? -34.399 -15.511 62.302 1.00 84.56 884 GLN A CA 1
ATOM 7029 C C . GLN A 1 884 ? -34.471 -15.958 60.835 1.00 84.56 884 GLN A C 1
ATOM 7031 O O . GLN A 1 884 ? -33.542 -15.708 60.074 1.00 84.56 884 GLN A O 1
ATOM 7036 N N . SER A 1 885 ? -35.580 -16.575 60.404 1.00 88.06 885 SER A N 1
ATOM 7037 C CA . SER A 1 885 ? -35.724 -16.989 59.002 1.00 88.06 885 SER A CA 1
ATOM 7038 C C . SER A 1 885 ? -35.737 -15.804 58.031 1.00 88.06 885 SER A C 1
ATOM 7040 O O . SER A 1 885 ? -35.433 -16.001 56.854 1.00 88.06 885 SER A O 1
ATOM 7042 N N . LEU A 1 886 ? -36.089 -14.603 58.491 1.00 87.12 886 LEU A N 1
ATOM 7043 C CA . LEU A 1 886 ? -36.078 -13.384 57.697 1.00 87.12 886 LEU A CA 1
ATOM 7044 C C . LEU A 1 886 ? -34.666 -12.802 57.578 1.00 87.12 886 LEU A C 1
ATOM 7046 O O . LEU A 1 886 ? -34.290 -12.384 56.486 1.00 87.12 886 LEU A O 1
ATOM 7050 N N . ALA A 1 887 ? -33.873 -12.842 58.653 1.00 85.75 887 ALA A N 1
ATOM 7051 C CA . ALA A 1 887 ? -32.442 -12.538 58.611 1.00 85.75 887 ALA A CA 1
ATOM 7052 C C . ALA A 1 887 ? -31.696 -13.515 57.678 1.00 85.75 887 ALA A C 1
ATOM 7054 O O . ALA A 1 887 ? -30.989 -13.082 56.770 1.00 85.75 887 ALA A O 1
ATOM 7055 N N . ASP A 1 888 ? -31.952 -14.823 57.804 1.00 87.19 888 ASP A N 1
ATOM 7056 C CA . ASP A 1 888 ? -31.380 -15.861 56.932 1.00 87.19 888 ASP A CA 1
ATOM 7057 C C . ASP A 1 888 ? -31.735 -15.620 55.444 1.00 87.19 888 ASP A C 1
ATOM 7059 O O . ASP A 1 888 ? -30.892 -15.772 54.554 1.00 87.19 888 ASP A O 1
ATOM 7063 N N . GLN A 1 889 ? -32.979 -15.207 55.154 1.00 87.50 889 GLN A N 1
ATOM 7064 C CA . GLN A 1 889 ? -33.417 -14.826 53.803 1.00 87.50 889 GLN A CA 1
ATOM 7065 C C . GLN A 1 889 ? -32.769 -13.517 53.321 1.00 87.50 889 GLN A C 1
ATOM 7067 O O . GLN A 1 889 ? -32.391 -13.424 52.154 1.00 87.50 889 GLN A O 1
ATOM 7072 N N . ALA A 1 890 ? -32.597 -12.517 54.190 1.00 85.94 890 ALA A N 1
ATOM 7073 C CA . ALA A 1 890 ? -31.943 -11.256 53.842 1.00 85.94 890 ALA A CA 1
ATOM 7074 C C . ALA A 1 890 ? -30.458 -11.455 53.502 1.00 85.94 890 ALA A C 1
ATOM 7076 O O . ALA A 1 890 ? -30.015 -10.973 52.460 1.00 85.94 890 ALA A O 1
ATOM 7077 N N . GLN A 1 891 ? -29.726 -12.253 54.287 1.00 87.31 891 GLN A N 1
ATOM 7078 C CA . GLN A 1 891 ? -28.348 -12.644 53.976 1.00 87.31 891 GLN A CA 1
ATOM 7079 C C . GLN A 1 891 ? -28.264 -13.423 52.652 1.00 87.31 891 GLN A C 1
ATOM 7081 O O . GLN A 1 891 ? -27.357 -13.193 51.852 1.00 87.31 891 GLN A O 1
ATOM 7086 N N . SER A 1 892 ? -29.219 -14.320 52.372 1.00 86.56 892 SER A N 1
ATOM 7087 C CA . SER A 1 892 ? -29.281 -15.031 51.084 1.00 86.56 892 SER A CA 1
ATOM 7088 C C . SER A 1 892 ? -29.501 -14.084 49.896 1.00 86.56 892 SER A C 1
ATOM 7090 O O . SER A 1 892 ? -28.937 -14.308 48.820 1.00 86.56 892 SER A O 1
ATOM 7092 N N . ASN A 1 893 ? -30.290 -13.024 50.084 1.00 82.69 893 ASN A N 1
ATOM 7093 C CA . ASN A 1 893 ? -30.517 -12.002 49.064 1.00 82.69 893 ASN A CA 1
ATOM 7094 C C . ASN A 1 893 ? -29.292 -11.096 48.887 1.00 82.69 893 ASN A C 1
ATOM 7096 O O . ASN A 1 893 ? -28.958 -10.778 47.751 1.00 82.69 893 ASN A O 1
ATOM 7100 N N . LEU A 1 894 ? -28.596 -10.729 49.970 1.00 85.06 894 LEU A N 1
ATOM 7101 C CA . LEU A 1 894 ? -27.349 -9.956 49.921 1.00 85.06 894 LEU A CA 1
ATOM 7102 C C . LEU A 1 894 ? -26.249 -10.725 49.171 1.00 85.06 894 LEU A C 1
ATOM 7104 O O . LEU A 1 894 ? -25.686 -10.205 48.213 1.00 85.06 894 LEU A O 1
ATOM 7108 N N . ASN A 1 895 ? -26.040 -12.005 49.497 1.00 86.06 895 ASN A N 1
ATOM 7109 C CA . ASN A 1 895 ? -25.107 -12.878 48.769 1.00 86.06 895 ASN A CA 1
ATOM 7110 C C . ASN A 1 895 ? -25.444 -12.973 47.264 1.00 86.06 895 ASN A C 1
ATOM 7112 O O . ASN A 1 895 ? -24.554 -13.067 46.415 1.00 86.06 895 ASN A O 1
ATOM 7116 N N . SER A 1 896 ? -26.737 -12.964 46.924 1.00 83.38 896 SER A N 1
ATOM 7117 C CA . SER A 1 896 ? -27.200 -13.021 45.533 1.00 83.38 896 SER A CA 1
ATOM 7118 C C . SER A 1 896 ? -27.051 -11.671 44.821 1.00 83.38 896 SER A C 1
ATOM 7120 O O . SER A 1 896 ? -26.683 -11.658 43.650 1.00 83.38 896 SER A O 1
ATOM 7122 N N . ALA A 1 897 ? -27.242 -10.550 45.526 1.00 82.06 897 ALA A N 1
ATOM 7123 C CA . ALA A 1 897 ? -26.996 -9.194 45.035 1.00 82.06 897 ALA A CA 1
ATOM 7124 C C . ALA A 1 897 ? -25.511 -8.941 44.728 1.00 82.06 897 ALA A C 1
ATOM 7126 O O . ALA A 1 897 ? -25.199 -8.478 43.634 1.00 82.06 897 ALA A O 1
ATOM 7127 N N . GLU A 1 898 ? -24.606 -9.335 45.626 1.00 85.00 898 GLU A N 1
ATOM 7128 C CA . GLU A 1 898 ? -23.148 -9.322 45.407 1.00 85.00 898 GLU A CA 1
ATOM 7129 C C . GLU A 1 898 ? -22.766 -10.186 44.186 1.00 85.00 898 GLU A C 1
ATOM 7131 O O . GLU A 1 898 ? -22.051 -9.763 43.278 1.00 85.00 898 GLU A O 1
ATOM 7136 N N . THR A 1 899 ? -23.386 -11.364 44.039 1.00 84.44 899 THR A N 1
ATOM 7137 C CA . THR A 1 899 ? -23.218 -12.200 42.833 1.00 84.44 899 THR A CA 1
ATOM 7138 C C . THR A 1 899 ? -23.652 -11.481 41.537 1.00 84.44 899 THR A C 1
ATOM 7140 O O . THR A 1 899 ? -23.194 -11.855 40.449 1.00 84.44 899 THR A O 1
ATOM 7143 N N . VAL A 1 900 ? -24.509 -10.451 41.614 1.00 83.31 900 VAL A N 1
ATOM 7144 C CA . VAL A 1 900 ? -24.857 -9.558 40.493 1.00 83.31 900 VAL A CA 1
ATOM 7145 C C . VAL A 1 900 ? -23.855 -8.403 40.351 1.00 83.31 900 VAL A C 1
ATOM 7147 O O . VAL A 1 900 ? -23.423 -8.152 39.226 1.00 83.31 900 VAL A O 1
ATOM 7150 N N . TYR A 1 901 ? -23.428 -7.758 41.446 1.00 84.12 901 TYR A N 1
ATOM 7151 C CA . TYR A 1 901 ? -22.400 -6.702 41.444 1.00 84.12 901 TYR A CA 1
ATOM 7152 C C . TYR A 1 901 ? -21.097 -7.182 40.787 1.00 84.12 901 TYR A C 1
ATOM 7154 O O . TYR A 1 901 ? -20.654 -6.583 39.809 1.00 84.12 901 TYR A O 1
ATOM 7162 N N . GLN A 1 902 ? -20.570 -8.342 41.196 1.00 85.38 902 GLN A N 1
ATOM 7163 C CA . GLN A 1 902 ? -19.395 -8.981 40.575 1.00 85.38 902 GLN A CA 1
ATOM 7164 C C . GLN A 1 902 ? -19.563 -9.223 39.063 1.00 85.38 902 GLN A C 1
ATOM 7166 O O . GLN A 1 902 ? -18.594 -9.234 38.303 1.00 85.38 902 GLN A O 1
ATOM 7171 N N . THR A 1 903 ? -20.804 -9.415 38.598 1.00 83.12 903 THR A N 1
ATOM 7172 C CA . THR A 1 903 ? -21.090 -9.575 37.163 1.00 83.12 903 THR A CA 1
ATOM 7173 C C . THR A 1 903 ? -20.997 -8.232 36.450 1.00 83.12 903 THR A C 1
ATOM 7175 O O . THR A 1 903 ? -20.353 -8.156 35.409 1.00 83.12 903 THR A O 1
ATOM 7178 N N . PHE A 1 904 ? -21.573 -7.168 37.023 1.00 82.44 904 PHE A N 1
ATOM 7179 C CA . PHE A 1 904 ? -21.386 -5.805 36.518 1.00 82.44 904 PHE A CA 1
ATOM 7180 C C . PHE A 1 904 ? -19.915 -5.390 36.512 1.00 82.44 904 PHE A C 1
ATOM 7182 O O . PHE A 1 904 ? -19.490 -4.787 35.539 1.00 82.44 904 PHE A O 1
ATOM 7189 N N . GLU A 1 905 ? -19.133 -5.753 37.528 1.00 83.94 905 GLU A N 1
ATOM 7190 C CA . GLU A 1 905 ? -17.688 -5.506 37.563 1.00 83.94 905 GLU A CA 1
ATOM 7191 C C . GLU A 1 905 ? -16.941 -6.244 36.441 1.00 83.94 905 GLU A C 1
ATOM 7193 O O . GLU A 1 905 ? -16.190 -5.613 35.705 1.00 83.94 905 GLU A O 1
ATOM 7198 N N . THR A 1 906 ? -17.231 -7.531 36.215 1.00 85.38 906 THR A N 1
ATOM 7199 C CA . THR A 1 906 ? -16.664 -8.295 35.081 1.00 85.38 906 THR A CA 1
ATOM 7200 C C . THR A 1 906 ? -17.002 -7.644 33.730 1.00 85.38 906 THR A C 1
ATOM 7202 O O . THR A 1 906 ? -16.170 -7.571 32.828 1.00 85.38 906 THR A O 1
ATOM 7205 N N . ILE A 1 907 ? -18.237 -7.156 33.584 1.00 82.56 907 ILE A N 1
ATOM 7206 C CA . ILE A 1 907 ? -18.728 -6.473 32.379 1.00 82.56 907 ILE A CA 1
ATOM 7207 C C . ILE A 1 907 ? -18.080 -5.087 32.211 1.00 82.56 907 ILE A C 1
ATOM 7209 O O . ILE A 1 907 ? -17.848 -4.659 31.085 1.00 82.56 907 ILE A O 1
ATOM 7213 N N . ASP A 1 908 ? -17.799 -4.384 33.307 1.00 82.94 908 ASP A N 1
ATOM 7214 C CA . ASP A 1 908 ? -17.148 -3.070 33.344 1.00 82.94 908 ASP A CA 1
ATOM 7215 C C . ASP A 1 908 ? -15.667 -3.175 32.934 1.00 82.94 908 ASP A C 1
ATOM 7217 O O . ASP A 1 908 ? -15.206 -2.415 32.085 1.00 82.94 908 ASP A O 1
ATOM 7221 N N . GLU A 1 909 ? -14.951 -4.198 33.417 1.00 84.81 909 GLU A N 1
ATOM 7222 C CA . GLU A 1 909 ? -13.597 -4.541 32.953 1.00 84.81 909 GLU A CA 1
ATOM 7223 C C . GLU A 1 909 ? -13.576 -4.925 31.462 1.00 84.81 909 GLU A C 1
ATOM 7225 O O . GLU A 1 909 ? -12.703 -4.486 30.707 1.00 84.81 909 GLU A O 1
ATOM 7230 N N . GLN A 1 910 ? -14.568 -5.698 31.002 1.00 82.75 910 GLN A N 1
ATOM 7231 C CA . GLN A 1 910 ? -14.742 -5.995 29.577 1.00 82.75 910 GLN A CA 1
ATOM 7232 C C . GLN A 1 910 ? -15.029 -4.723 28.767 1.00 82.75 910 GLN A C 1
ATOM 7234 O O . GLN A 1 910 ? -14.430 -4.538 27.710 1.00 82.75 910 GLN A O 1
ATOM 7239 N N . ALA A 1 911 ? -15.892 -3.827 29.252 1.00 80.25 911 ALA A N 1
ATOM 7240 C CA . ALA A 1 911 ? -16.216 -2.559 28.599 1.00 80.25 911 ALA A CA 1
ATOM 7241 C C . ALA A 1 911 ? -15.008 -1.611 28.517 1.00 80.25 911 ALA A C 1
ATOM 7243 O O . ALA A 1 911 ? -14.836 -0.938 27.501 1.00 80.25 911 ALA A O 1
ATOM 7244 N N . ASP A 1 912 ? -14.145 -1.590 29.535 1.00 81.88 912 ASP A N 1
ATOM 7245 C CA . ASP A 1 912 ? -12.888 -0.840 29.510 1.00 81.88 912 ASP A CA 1
ATOM 7246 C C . ASP A 1 912 ? -11.895 -1.431 28.497 1.00 81.88 912 ASP A C 1
ATOM 7248 O O . ASP A 1 912 ? -11.341 -0.695 27.681 1.00 81.88 912 ASP A O 1
ATOM 7252 N N . SER A 1 913 ? -11.743 -2.760 28.448 1.00 81.44 913 SER A N 1
ATOM 7253 C CA . SER A 1 913 ? -10.929 -3.426 27.419 1.00 81.44 913 SER A CA 1
ATOM 7254 C C . SER A 1 913 ? -11.466 -3.180 25.999 1.00 81.44 913 SER A C 1
ATOM 7256 O O . SER A 1 913 ? -10.685 -2.967 25.071 1.00 81.44 913 SER A O 1
ATOM 7258 N N . ILE A 1 914 ? -12.793 -3.117 25.844 1.00 76.50 914 ILE A N 1
ATOM 7259 C CA . ILE A 1 914 ? -13.509 -2.772 24.604 1.00 76.50 914 ILE A CA 1
ATOM 7260 C C . ILE A 1 914 ? -13.354 -1.278 24.244 1.00 76.50 914 ILE A C 1
ATOM 7262 O O . ILE A 1 914 ? -13.361 -0.926 23.063 1.00 76.50 914 ILE A O 1
ATOM 7266 N N . GLN A 1 915 ? -13.176 -0.378 25.217 1.00 78.62 915 GLN A N 1
ATOM 7267 C CA . GLN A 1 915 ? -12.790 1.006 24.927 1.00 78.62 915 GLN A CA 1
ATOM 7268 C C . GLN A 1 915 ? -11.330 1.066 24.459 1.00 78.62 915 GLN A C 1
ATOM 7270 O O . GLN A 1 915 ? -11.064 1.607 23.389 1.00 78.62 915 GLN A O 1
ATOM 7275 N N . GLN A 1 916 ? -10.394 0.495 25.226 1.00 80.81 916 GLN A N 1
ATOM 7276 C CA . GLN A 1 916 ? -8.954 0.581 24.948 1.00 80.81 916 GLN A CA 1
ATOM 7277 C C . GLN A 1 916 ? -8.575 -0.044 23.595 1.00 80.81 916 GLN A C 1
ATOM 7279 O O . GLN A 1 916 ? -7.791 0.531 22.843 1.00 80.81 916 GLN A O 1
ATOM 7284 N N . SER A 1 917 ? -9.153 -1.198 23.252 1.00 76.56 917 SER A N 1
ATOM 7285 C CA . SER A 1 917 ? -8.946 -1.836 21.945 1.00 76.56 917 SER A CA 1
ATOM 7286 C C . SER A 1 917 ? -9.565 -1.027 20.802 1.00 76.56 917 SER A C 1
ATOM 7288 O O . SER A 1 917 ? -8.914 -0.841 19.777 1.00 76.56 917 SER A O 1
ATOM 7290 N N . GLY A 1 918 ? -10.766 -0.466 20.991 1.00 77.50 918 GLY A N 1
ATOM 7291 C CA . GLY A 1 918 ? -11.375 0.463 20.036 1.00 77.50 918 GLY A CA 1
ATOM 7292 C C . GLY A 1 918 ? -10.526 1.720 19.807 1.00 77.50 918 GLY A C 1
ATOM 7293 O O . GLY A 1 918 ? -10.363 2.152 18.668 1.00 77.50 918 GLY A O 1
ATOM 7294 N N . GLU A 1 919 ? -9.930 2.278 20.863 1.00 80.81 919 GLU A N 1
ATOM 7295 C CA . GLU A 1 919 ? -8.996 3.407 20.775 1.00 80.81 919 GLU A CA 1
ATOM 7296 C C . GLU A 1 919 ? -7.685 3.028 20.069 1.00 80.81 919 GLU A C 1
ATOM 7298 O O . GLU A 1 919 ? -7.217 3.810 19.240 1.00 80.81 919 GLU A O 1
ATOM 7303 N N . SER A 1 920 ? -7.129 1.830 20.301 1.00 79.38 920 SER A N 1
ATOM 7304 C CA . SER A 1 920 ? -5.957 1.328 19.555 1.00 79.38 920 SER A CA 1
ATOM 7305 C C . SER A 1 920 ? -6.266 1.182 18.064 1.00 79.38 920 SER A C 1
ATOM 7307 O O . SER A 1 920 ? -5.553 1.742 17.239 1.00 79.38 920 SER A O 1
ATOM 7309 N N . ILE A 1 921 ? -7.388 0.542 17.715 1.00 75.56 921 ILE A N 1
ATOM 7310 C CA . ILE A 1 921 ? -7.847 0.338 16.329 1.00 75.56 921 ILE A CA 1
ATOM 7311 C C . ILE A 1 921 ? -7.992 1.675 15.583 1.00 75.56 921 ILE A C 1
ATOM 7313 O O . ILE A 1 921 ? -7.561 1.790 14.435 1.00 75.56 921 ILE A O 1
ATOM 7317 N N . VAL A 1 922 ? -8.558 2.708 16.223 1.00 81.81 922 VAL A N 1
ATOM 7318 C CA . VAL A 1 922 ? -8.650 4.053 15.624 1.00 81.81 922 VAL A CA 1
ATOM 7319 C C . VAL A 1 922 ? -7.282 4.738 15.546 1.00 81.81 922 VAL A C 1
ATOM 7321 O O . VAL A 1 922 ? -6.987 5.355 14.527 1.00 81.81 922 VAL A O 1
ATOM 7324 N N . THR A 1 923 ? -6.431 4.610 16.569 1.00 83.69 923 THR A N 1
ATOM 7325 C CA . THR A 1 923 ? -5.093 5.235 16.605 1.00 83.69 923 THR A CA 1
ATOM 7326 C C . THR A 1 923 ? -4.151 4.635 15.562 1.00 83.69 923 THR A C 1
ATOM 7328 O O . THR A 1 923 ? -3.401 5.360 14.910 1.00 83.69 923 THR A O 1
ATOM 7331 N N . GLU A 1 924 ? -4.187 3.319 15.368 1.00 80.00 924 GLU A N 1
ATOM 7332 C CA . GLU A 1 924 ? -3.374 2.606 14.381 1.00 80.00 924 GLU A CA 1
ATOM 7333 C C . GLU A 1 924 ? -3.863 2.893 12.958 1.00 80.00 924 GLU A C 1
ATOM 7335 O O . GLU A 1 924 ? -3.047 3.162 12.075 1.00 80.00 924 GLU A O 1
ATOM 7340 N N . ALA A 1 925 ? -5.184 2.958 12.750 1.00 79.88 925 ALA A N 1
ATOM 7341 C CA . ALA A 1 925 ? -5.756 3.390 11.479 1.00 79.88 925 ALA A CA 1
ATOM 7342 C C . ALA A 1 925 ? -5.450 4.864 11.160 1.00 79.88 925 ALA A C 1
ATOM 7344 O O . ALA A 1 925 ? -5.128 5.184 10.017 1.00 79.88 925 ALA A O 1
ATOM 7345 N N . GLU A 1 926 ? -5.492 5.758 12.155 1.00 86.38 926 GLU A N 1
ATOM 7346 C CA . GLU A 1 926 ? -5.063 7.155 12.014 1.00 86.38 926 GLU A CA 1
ATOM 7347 C C . GLU A 1 926 ? -3.571 7.250 11.677 1.00 86.38 926 GLU A C 1
ATOM 7349 O O . GLU A 1 926 ? -3.205 7.970 10.748 1.00 86.38 926 GLU A O 1
ATOM 7354 N N . THR A 1 927 ? -2.722 6.502 12.388 1.00 86.00 927 THR A N 1
ATOM 7355 C CA . THR A 1 927 ? -1.265 6.483 12.180 1.00 86.00 927 THR A CA 1
ATOM 7356 C C . THR A 1 927 ? -0.923 6.020 10.769 1.00 86.00 927 THR A C 1
ATOM 7358 O O . THR A 1 927 ? -0.184 6.713 10.075 1.00 86.00 927 THR A O 1
ATOM 7361 N N . LEU A 1 928 ? -1.525 4.924 10.292 1.00 80.69 928 LEU A N 1
ATOM 7362 C CA . LEU A 1 928 ? -1.332 4.465 8.917 1.00 80.69 928 LEU A CA 1
ATOM 7363 C C . LEU A 1 928 ? -1.859 5.491 7.899 1.00 80.69 928 LEU A C 1
ATOM 7365 O O . LEU A 1 928 ? -1.160 5.807 6.942 1.00 80.69 928 LEU A O 1
ATOM 7369 N N . SER A 1 929 ? -3.036 6.084 8.131 1.00 86.06 929 SER A N 1
ATOM 7370 C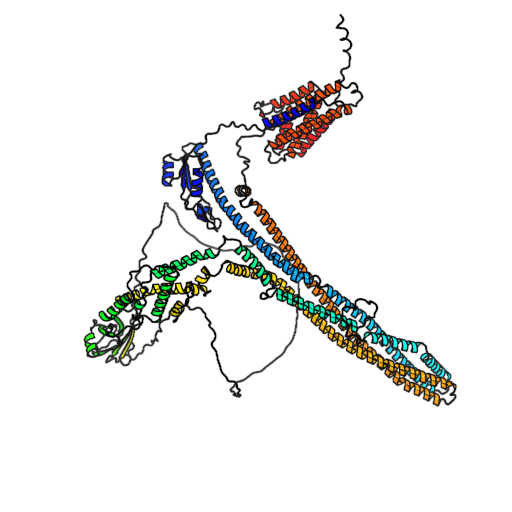 CA . SER A 1 929 ? -3.563 7.202 7.325 1.00 86.06 929 SER A CA 1
ATOM 7371 C C . SER A 1 929 ? -2.552 8.354 7.213 1.00 86.06 929 SER A C 1
ATOM 7373 O O . SER A 1 929 ? -2.301 8.870 6.119 1.00 86.06 929 SER A O 1
ATOM 7375 N N . ILE A 1 930 ? -1.934 8.737 8.335 1.00 88.00 930 ILE A N 1
ATOM 7376 C CA . ILE A 1 930 ? -0.942 9.812 8.422 1.00 88.00 930 ILE A CA 1
ATOM 7377 C C . ILE A 1 930 ? 0.343 9.425 7.690 1.00 88.00 930 ILE A C 1
ATOM 7379 O O . ILE A 1 930 ? 0.818 10.218 6.881 1.00 88.00 930 ILE A O 1
ATOM 7383 N N . ASP A 1 931 ? 0.884 8.229 7.913 1.00 82.88 931 ASP A N 1
ATOM 7384 C CA . ASP A 1 931 ? 2.127 7.779 7.282 1.00 82.88 931 ASP A CA 1
ATOM 7385 C C . ASP A 1 931 ? 1.977 7.643 5.762 1.00 82.88 931 ASP A C 1
ATOM 7387 O O . ASP A 1 931 ? 2.829 8.134 5.023 1.00 82.88 931 ASP A O 1
ATOM 7391 N N . LEU A 1 932 ? 0.859 7.096 5.274 1.00 81.12 932 LEU A N 1
ATOM 7392 C CA . LEU A 1 932 ? 0.540 7.036 3.842 1.00 81.12 932 LEU A CA 1
ATOM 7393 C C . LEU A 1 932 ? 0.365 8.424 3.219 1.00 81.12 932 LEU A C 1
ATOM 7395 O O . LEU A 1 932 ? 0.816 8.672 2.100 1.00 81.12 932 LEU A O 1
ATOM 7399 N N . THR A 1 933 ? -0.273 9.346 3.943 1.00 87.62 933 THR A N 1
ATOM 7400 C CA . THR A 1 933 ? -0.477 10.729 3.490 1.00 87.62 933 THR A CA 1
ATOM 7401 C C . THR A 1 933 ? 0.840 11.510 3.470 1.00 87.62 933 THR A C 1
ATOM 7403 O O . THR A 1 933 ? 1.117 12.220 2.505 1.00 87.62 933 THR A O 1
ATOM 7406 N N . ASN A 1 934 ? 1.687 11.346 4.489 1.00 86.31 934 ASN A N 1
ATOM 7407 C CA . ASN A 1 934 ? 3.023 11.938 4.548 1.00 86.31 934 ASN A CA 1
ATOM 7408 C C . ASN A 1 934 ? 3.915 11.384 3.436 1.00 86.31 934 ASN A C 1
ATOM 7410 O O . ASN A 1 934 ? 4.531 12.163 2.716 1.00 86.31 934 ASN A O 1
ATOM 7414 N N . LYS A 1 935 ? 3.944 10.059 3.260 1.00 78.81 935 LYS A N 1
ATOM 7415 C CA . LYS A 1 935 ? 4.745 9.380 2.239 1.00 78.81 935 LYS A CA 1
ATOM 7416 C C . LYS A 1 935 ? 4.336 9.811 0.828 1.00 78.81 935 LYS A C 1
ATOM 7418 O O . LYS A 1 935 ? 5.206 10.169 0.042 1.00 78.81 935 LYS A O 1
ATOM 7423 N N . LEU A 1 936 ? 3.032 9.917 0.558 1.00 83.38 936 LEU A N 1
ATOM 7424 C CA . LEU A 1 936 ? 2.506 10.494 -0.682 1.00 83.38 936 LEU A CA 1
ATOM 7425 C C . LEU A 1 936 ? 2.956 11.950 -0.893 1.00 83.38 936 LEU A C 1
ATOM 7427 O O . LEU A 1 936 ? 3.339 12.312 -2.002 1.00 83.38 936 LEU A O 1
ATOM 7431 N N . PHE A 1 937 ? 2.945 12.794 0.146 1.00 83.00 937 PHE A N 1
ATOM 7432 C CA . PHE A 1 937 ? 3.449 14.169 0.037 1.00 83.00 937 PHE A CA 1
ATOM 7433 C C . PHE A 1 937 ? 4.973 14.244 -0.146 1.00 83.00 937 PHE A C 1
ATOM 7435 O O . PHE A 1 937 ? 5.443 15.133 -0.853 1.00 83.00 937 PHE A O 1
ATOM 7442 N N . GLU A 1 938 ? 5.749 13.347 0.466 1.00 80.38 938 GLU A N 1
ATOM 7443 C CA . GLU A 1 938 ? 7.202 13.267 0.279 1.00 80.38 938 GLU A CA 1
ATOM 7444 C C . GLU A 1 938 ? 7.563 12.796 -1.132 1.00 80.38 938 GLU A C 1
ATOM 7446 O O . GLU A 1 938 ? 8.420 13.408 -1.770 1.00 80.38 938 GLU A O 1
ATOM 7451 N N . ASP A 1 939 ? 6.877 11.775 -1.648 1.00 75.81 939 ASP A N 1
ATOM 7452 C CA . ASP A 1 939 ? 7.091 11.258 -3.000 1.00 75.81 939 ASP A CA 1
ATOM 7453 C C . ASP A 1 939 ? 6.601 12.257 -4.058 1.00 75.81 939 ASP A C 1
ATOM 7455 O O . ASP A 1 939 ? 7.332 12.547 -5.006 1.00 75.81 939 ASP A O 1
ATOM 7459 N N . GLN A 1 940 ? 5.443 12.899 -3.853 1.00 79.44 940 GLN A N 1
ATOM 7460 C CA . GLN A 1 940 ? 4.994 14.007 -4.702 1.00 79.44 940 GLN A CA 1
ATOM 7461 C C . GLN A 1 940 ? 5.978 15.184 -4.671 1.00 79.44 940 GLN A C 1
ATOM 7463 O O . GLN A 1 940 ? 6.300 15.731 -5.722 1.00 79.44 940 GLN A O 1
ATOM 7468 N N . ALA A 1 941 ? 6.520 15.552 -3.506 1.00 79.00 941 ALA A N 1
ATOM 7469 C CA . ALA A 1 941 ? 7.545 16.590 -3.422 1.00 79.00 941 ALA A CA 1
ATOM 7470 C C . ALA A 1 941 ? 8.866 16.160 -4.083 1.00 79.00 941 ALA A C 1
ATOM 7472 O O . ALA A 1 941 ? 9.556 16.999 -4.665 1.00 79.00 941 ALA A O 1
ATOM 7473 N N . PHE A 1 942 ? 9.240 14.880 -4.025 1.00 79.44 942 PHE A N 1
ATOM 7474 C CA . PHE A 1 942 ? 10.395 14.347 -4.746 1.00 79.44 942 PHE A CA 1
ATOM 7475 C C . PHE A 1 942 ? 10.188 14.444 -6.263 1.00 79.44 942 PHE A C 1
ATOM 7477 O O . PHE A 1 942 ? 11.056 14.986 -6.948 1.00 79.44 942 PHE A O 1
ATOM 7484 N N . ALA A 1 943 ? 9.028 14.023 -6.771 1.00 75.44 943 ALA A N 1
ATOM 7485 C CA . ALA A 1 943 ? 8.674 14.131 -8.183 1.00 75.44 943 ALA A CA 1
ATOM 7486 C C . ALA A 1 943 ? 8.564 15.583 -8.655 1.00 75.44 943 ALA A C 1
ATOM 7488 O O . ALA A 1 943 ? 9.131 15.907 -9.690 1.00 75.44 943 ALA A O 1
ATOM 7489 N N . ASP A 1 944 ? 7.949 16.481 -7.879 1.00 77.12 944 ASP A N 1
ATOM 7490 C CA . ASP A 1 944 ? 7.931 17.918 -8.173 1.00 77.12 944 ASP A CA 1
ATOM 7491 C C . ASP A 1 944 ? 9.362 18.472 -8.270 1.00 77.12 944 ASP A C 1
ATOM 7493 O O . ASP A 1 944 ? 9.671 19.233 -9.185 1.00 77.12 944 ASP A O 1
ATOM 7497 N N . ASN A 1 945 ? 10.274 18.093 -7.366 1.00 76.75 945 ASN A N 1
ATOM 7498 C CA . ASN A 1 945 ? 11.674 18.527 -7.438 1.00 76.75 945 ASN A CA 1
ATOM 7499 C C . ASN A 1 945 ? 12.416 17.914 -8.642 1.00 76.75 945 ASN A C 1
ATOM 7501 O O . ASN A 1 945 ? 13.195 18.614 -9.290 1.00 76.75 945 ASN A O 1
ATOM 7505 N N . PHE A 1 946 ? 12.163 16.645 -8.966 1.00 73.38 946 PHE A N 1
ATOM 7506 C CA . PHE A 1 946 ? 12.734 15.954 -10.125 1.00 73.38 946 PHE A CA 1
ATOM 7507 C C . PHE A 1 946 ? 12.244 16.582 -11.441 1.00 73.38 946 PHE A C 1
ATOM 7509 O O . PHE A 1 946 ? 13.055 16.974 -12.279 1.00 73.38 946 PHE A O 1
ATOM 7516 N N . ALA A 1 947 ? 10.936 16.819 -11.559 1.00 72.62 947 ALA A N 1
ATOM 7517 C CA . ALA A 1 947 ? 10.294 17.545 -12.648 1.00 72.62 947 ALA A CA 1
ATOM 7518 C C . ALA A 1 947 ? 10.808 18.987 -12.767 1.00 72.62 947 ALA A C 1
ATOM 7520 O O . ALA A 1 947 ? 11.125 19.424 -13.863 1.00 72.62 947 ALA A O 1
ATOM 7521 N N . ASN A 1 948 ? 11.009 19.719 -11.664 1.00 72.62 948 ASN A N 1
ATOM 7522 C CA . ASN A 1 948 ? 11.614 21.059 -11.716 1.00 72.62 948 ASN A CA 1
ATOM 7523 C C . ASN A 1 948 ? 13.075 21.029 -12.213 1.00 72.62 948 ASN A C 1
ATOM 7525 O O . ASN A 1 948 ? 13.525 21.978 -12.860 1.00 72.62 948 ASN A O 1
ATOM 7529 N N . VAL A 1 949 ? 13.834 19.960 -11.949 1.00 69.69 949 VAL A N 1
ATOM 7530 C CA . VAL A 1 949 ? 15.157 19.750 -12.568 1.00 69.69 949 VAL A CA 1
ATOM 7531 C C . VAL A 1 949 ? 15.011 19.429 -14.064 1.00 69.69 949 VAL A C 1
ATOM 7533 O O . VAL A 1 949 ? 15.808 19.925 -14.864 1.00 69.69 949 VAL A O 1
ATOM 7536 N N . PHE A 1 950 ? 13.969 18.695 -14.459 1.00 65.38 950 PHE A N 1
ATOM 7537 C CA . PHE A 1 950 ? 13.712 18.297 -15.845 1.00 65.38 950 PHE A CA 1
ATOM 7538 C C . PHE A 1 950 ? 13.095 19.370 -16.746 1.00 65.38 950 PHE A C 1
ATOM 7540 O O . PHE A 1 950 ? 13.506 19.483 -17.900 1.00 65.38 950 PHE A O 1
ATOM 7547 N N . ASP A 1 951 ? 12.236 20.245 -16.232 1.00 69.56 951 ASP A N 1
ATOM 7548 C CA . ASP A 1 951 ? 11.722 21.422 -16.941 1.00 69.56 951 ASP A CA 1
ATOM 7549 C C . ASP A 1 951 ? 12.868 22.337 -17.393 1.00 69.56 951 ASP A C 1
ATOM 7551 O O . ASP A 1 951 ? 12.834 22.915 -18.478 1.00 69.56 951 ASP A O 1
ATOM 7555 N N . ASN A 1 952 ? 13.947 22.416 -16.606 1.00 69.56 952 ASN A N 1
ATOM 7556 C CA . ASN A 1 952 ? 15.152 23.149 -16.993 1.00 69.56 952 ASN A CA 1
ATOM 7557 C C . ASN A 1 952 ? 15.907 22.504 -18.176 1.00 69.56 952 ASN A C 1
ATOM 7559 O O . ASN A 1 952 ? 16.763 23.167 -18.765 1.00 69.56 952 ASN A O 1
ATOM 7563 N N . SER A 1 953 ? 15.597 21.261 -18.562 1.00 66.25 953 SER A N 1
ATOM 7564 C CA . SER A 1 953 ? 16.177 20.573 -19.726 1.00 66.25 953 SER A CA 1
ATOM 7565 C C . SER A 1 953 ? 15.464 20.860 -21.052 1.00 66.25 953 SER A C 1
ATOM 7567 O O . SER A 1 953 ? 16.023 20.560 -22.110 1.00 66.25 953 SER A O 1
ATOM 7569 N N . ARG A 1 954 ? 14.282 21.499 -21.038 1.00 61.69 954 ARG A N 1
ATOM 7570 C CA . ARG A 1 954 ? 13.489 21.833 -22.239 1.00 61.69 954 ARG A CA 1
ATOM 7571 C C . ARG A 1 954 ? 13.045 23.306 -22.243 1.00 61.69 954 ARG A C 1
ATOM 7573 O O . ARG A 1 954 ? 13.162 24.020 -21.254 1.00 61.69 954 ARG A O 1
ATOM 7580 N N . ILE A 1 955 ? 12.596 23.804 -23.394 1.00 61.22 955 ILE A N 1
ATOM 7581 C CA . ILE A 1 955 ? 11.948 25.115 -23.569 1.00 61.22 955 ILE A CA 1
ATOM 7582 C C . ILE A 1 955 ? 10.791 24.907 -24.556 1.00 61.22 955 ILE A C 1
ATOM 7584 O O . ILE A 1 955 ? 10.930 25.109 -25.766 1.00 61.22 955 ILE A O 1
ATOM 7588 N N . GLY A 1 956 ? 9.655 24.441 -24.030 1.00 65.06 956 GLY A N 1
ATOM 7589 C CA . GLY A 1 956 ? 8.604 23.827 -24.846 1.00 65.06 956 GLY A CA 1
ATOM 7590 C C . GLY A 1 956 ? 9.106 22.528 -25.483 1.00 65.06 956 GLY A C 1
ATOM 7591 O O . GLY A 1 956 ? 9.925 21.822 -24.899 1.00 65.06 956 GLY A O 1
ATOM 7592 N N . ASP A 1 957 ? 8.675 22.240 -26.708 1.00 54.50 957 ASP A N 1
ATOM 7593 C CA . ASP A 1 957 ? 8.984 20.976 -27.398 1.00 54.50 957 ASP A CA 1
ATOM 7594 C C . ASP A 1 957 ? 10.496 20.744 -27.621 1.00 54.50 957 ASP A C 1
ATOM 7596 O O . ASP A 1 957 ? 10.942 19.605 -27.773 1.00 54.50 957 ASP A O 1
ATOM 7600 N N . ARG A 1 958 ? 11.305 21.816 -27.633 1.00 52.00 958 ARG A N 1
ATOM 7601 C CA . ARG A 1 958 ? 12.760 21.782 -27.867 1.00 52.00 958 ARG A CA 1
ATOM 7602 C C . ARG A 1 958 ? 13.548 21.590 -26.570 1.00 52.00 958 ARG A C 1
ATOM 7604 O O . ARG A 1 958 ? 13.167 22.106 -25.526 1.00 52.00 958 ARG A O 1
ATOM 7611 N N . GLN A 1 959 ? 14.707 20.943 -26.662 1.00 61.25 959 GLN A N 1
ATOM 7612 C CA . GLN A 1 959 ? 15.704 20.904 -25.584 1.00 61.25 959 GLN A CA 1
ATOM 7613 C C . GLN A 1 959 ? 16.208 22.319 -25.230 1.00 61.25 959 GLN A C 1
ATOM 7615 O O . GLN A 1 959 ? 16.271 23.209 -26.083 1.00 61.25 959 GLN A O 1
ATOM 7620 N N . ASN A 1 960 ? 16.594 22.537 -23.972 1.00 67.25 960 ASN A N 1
ATOM 7621 C CA . ASN A 1 960 ? 17.178 23.791 -23.509 1.00 67.25 960 ASN A CA 1
ATOM 7622 C C . ASN A 1 960 ? 18.647 23.880 -23.938 1.00 67.25 960 ASN A C 1
ATOM 7624 O O . ASN A 1 960 ? 19.554 23.481 -23.210 1.00 67.25 960 ASN A O 1
ATOM 7628 N N . GLU A 1 961 ? 18.873 24.491 -25.099 1.00 69.50 961 GLU A N 1
ATOM 7629 C CA . GLU A 1 961 ? 20.195 24.746 -25.691 1.00 69.50 961 GLU A CA 1
ATOM 7630 C C . GLU A 1 961 ? 21.187 25.447 -24.723 1.00 69.50 961 GLU A C 1
ATOM 7632 O O . GLU A 1 961 ? 22.400 25.307 -24.875 1.00 69.50 961 GLU A O 1
ATOM 7637 N N . ASN A 1 962 ? 20.704 26.149 -23.684 1.00 67.69 962 ASN A N 1
ATOM 7638 C CA . ASN A 1 962 ? 21.547 26.793 -22.666 1.00 67.69 962 ASN A CA 1
ATOM 7639 C C . ASN A 1 962 ? 21.972 25.837 -21.542 1.00 67.69 962 ASN A C 1
ATOM 7641 O O . ASN A 1 962 ? 23.125 25.894 -21.117 1.00 67.69 962 ASN A O 1
ATOM 7645 N N . LEU A 1 963 ? 21.068 24.966 -21.062 1.00 67.50 963 LEU A N 1
ATOM 7646 C CA . LEU A 1 963 ? 21.464 23.876 -20.160 1.00 67.50 963 LEU A CA 1
ATOM 7647 C C . LEU A 1 963 ? 22.406 22.930 -20.905 1.00 67.50 963 LEU A C 1
ATOM 7649 O O . LEU A 1 963 ? 23.393 22.481 -20.338 1.00 67.50 963 LEU A O 1
ATOM 7653 N N . TYR A 1 964 ? 22.144 22.701 -22.190 1.00 65.38 964 TYR A N 1
ATOM 7654 C CA . TYR A 1 964 ? 22.975 21.869 -23.037 1.00 65.38 964 TYR A CA 1
ATOM 7655 C C . TYR A 1 964 ? 24.418 22.407 -23.186 1.00 65.38 964 TYR A C 1
ATOM 7657 O O . TYR A 1 964 ? 25.369 21.682 -22.887 1.00 65.38 964 TYR A O 1
ATOM 7665 N N . ASP A 1 965 ? 24.634 23.677 -23.576 1.00 65.38 965 ASP A N 1
ATOM 7666 C CA . ASP A 1 965 ? 26.004 24.239 -23.637 1.00 65.38 965 ASP A CA 1
ATOM 7667 C C . ASP A 1 965 ? 26.656 24.319 -22.243 1.00 65.38 965 ASP A C 1
ATOM 7669 O O . ASP A 1 965 ? 27.871 24.171 -22.128 1.00 65.38 965 ASP A O 1
ATOM 7673 N N . PHE A 1 966 ? 25.868 24.470 -21.169 1.00 65.38 966 PHE A N 1
ATOM 7674 C CA . PHE A 1 966 ? 26.372 24.378 -19.797 1.00 65.38 966 PHE A CA 1
ATOM 7675 C C . PHE A 1 966 ? 26.836 22.960 -19.433 1.00 65.38 966 PHE A C 1
ATOM 7677 O O . PHE A 1 966 ? 27.952 22.808 -18.955 1.00 65.38 966 PHE A O 1
ATOM 7684 N N . LEU A 1 967 ? 26.038 21.918 -19.673 1.00 62.09 967 LEU A N 1
ATOM 7685 C CA . LEU A 1 967 ? 26.373 20.537 -19.305 1.00 62.09 967 LEU A CA 1
ATOM 7686 C C . LEU A 1 967 ? 27.474 19.934 -20.186 1.00 62.09 967 LEU A C 1
ATOM 7688 O O . LEU A 1 967 ? 28.292 19.159 -19.693 1.00 62.09 967 LEU A O 1
ATOM 7692 N N . SER A 1 968 ? 27.555 20.339 -21.455 1.00 62.94 968 SER A N 1
ATOM 7693 C CA . SER A 1 968 ? 28.646 19.951 -22.358 1.00 62.94 968 SER A CA 1
ATOM 7694 C C . SER A 1 968 ? 29.939 20.747 -22.144 1.00 62.94 968 SER A C 1
ATOM 7696 O O . SER A 1 968 ? 31.014 20.290 -22.528 1.00 62.94 968 SER A O 1
ATOM 7698 N N . ASN A 1 969 ? 29.871 21.936 -21.526 1.00 59.00 969 ASN A N 1
ATOM 7699 C CA . ASN A 1 969 ? 31.033 22.783 -21.223 1.00 59.00 969 ASN A CA 1
ATOM 7700 C C . ASN A 1 969 ? 30.972 23.345 -19.780 1.00 59.00 969 ASN A C 1
ATOM 7702 O O . ASN A 1 969 ? 31.067 24.565 -19.588 1.00 59.00 969 ASN A O 1
ATOM 7706 N N . PRO A 1 970 ? 30.855 22.486 -18.743 1.00 44.44 970 PRO A N 1
ATOM 7707 C CA . PRO A 1 970 ? 30.505 22.906 -17.379 1.00 44.44 970 PRO A CA 1
ATOM 7708 C C . PRO A 1 970 ? 31.633 23.678 -16.697 1.00 44.44 970 PRO A C 1
ATOM 7710 O O . PRO A 1 970 ? 31.400 24.516 -15.826 1.00 44.44 970 PRO A O 1
ATOM 7713 N N . VAL A 1 971 ? 32.870 23.451 -17.144 1.00 41.81 971 VAL A N 1
ATOM 7714 C CA . VAL A 1 971 ? 34.046 24.233 -16.767 1.00 41.81 971 VAL A CA 1
ATOM 7715 C C . VAL A 1 971 ? 34.483 25.067 -17.968 1.00 41.81 971 VAL A C 1
ATOM 7717 O O . VAL A 1 971 ? 35.394 24.704 -18.711 1.00 41.81 971 VAL A O 1
ATOM 7720 N N . ARG A 1 972 ? 33.850 26.231 -18.157 1.00 42.78 972 ARG A N 1
ATOM 7721 C CA . ARG A 1 972 ? 34.372 27.246 -19.083 1.00 42.78 972 ARG A CA 1
ATOM 7722 C C . ARG A 1 972 ? 35.743 27.714 -18.592 1.00 42.78 972 ARG A C 1
ATOM 7724 O O . ARG A 1 972 ? 35.879 28.174 -17.458 1.00 42.78 972 ARG A O 1
ATOM 7731 N N . THR A 1 973 ? 36.758 27.635 -19.451 1.00 40.06 973 THR A N 1
ATOM 7732 C CA . THR A 1 973 ? 38.140 28.001 -19.110 1.00 40.06 973 THR A CA 1
ATOM 7733 C C . THR A 1 973 ? 38.299 29.513 -18.934 1.00 40.06 973 THR A C 1
ATOM 7735 O O . THR A 1 973 ? 38.704 30.229 -19.852 1.00 40.06 973 THR A O 1
ATOM 7738 N N . SER A 1 974 ? 38.033 30.009 -17.725 1.00 43.41 974 SER A N 1
ATOM 7739 C CA . SER A 1 974 ? 38.586 31.286 -17.273 1.00 43.41 974 SER A CA 1
ATOM 7740 C C . SER A 1 974 ? 40.109 31.145 -17.238 1.00 43.41 974 SER A C 1
ATOM 7742 O O . SER A 1 974 ? 40.645 30.421 -16.399 1.00 43.41 974 SER A O 1
ATOM 7744 N N . ASN A 1 975 ? 40.813 31.771 -18.187 1.00 36.94 975 ASN A N 1
ATOM 7745 C CA . ASN A 1 975 ? 42.264 31.631 -18.344 1.00 36.94 975 ASN A CA 1
ATOM 7746 C C . ASN A 1 975 ? 43.019 32.425 -17.261 1.00 36.94 975 ASN A C 1
ATOM 7748 O O . ASN A 1 975 ? 43.653 33.447 -17.526 1.00 36.94 975 ASN A O 1
ATOM 7752 N N . GLN A 1 976 ? 42.951 31.940 -16.021 1.00 37.97 976 GLN A N 1
ATOM 7753 C CA . GLN A 1 976 ? 43.723 32.432 -14.883 1.00 37.97 976 GLN A CA 1
ATOM 7754 C C . GLN A 1 976 ? 45.181 31.943 -14.943 1.00 37.97 976 GLN A C 1
ATOM 7756 O O . GLN A 1 976 ? 45.671 31.276 -14.036 1.00 37.97 976 GLN A O 1
ATOM 7761 N N . GLY A 1 977 ? 45.896 32.318 -16.008 1.00 38.75 977 GLY A N 1
ATOM 7762 C CA . GLY A 1 977 ? 47.357 32.274 -16.027 1.00 38.75 977 GLY A CA 1
ATOM 7763 C C . GLY A 1 977 ? 48.001 31.303 -17.013 1.00 38.75 977 GLY A C 1
ATOM 7764 O O . GLY A 1 977 ? 48.768 30.431 -16.616 1.00 38.75 977 GLY A O 1
ATOM 7765 N N . THR A 1 978 ? 47.909 31.614 -18.304 1.00 31.03 978 THR A N 1
ATOM 7766 C CA . THR A 1 978 ? 49.171 31.825 -19.035 1.00 31.03 978 THR A CA 1
ATOM 7767 C C . THR A 1 978 ? 49.537 33.305 -18.939 1.00 31.03 978 THR A C 1
ATOM 7769 O O . THR A 1 978 ? 48.674 34.160 -19.121 1.00 31.03 978 THR A O 1
ATOM 7772 N N . ILE A 1 979 ? 50.804 33.646 -18.667 1.00 44.66 979 ILE A N 1
ATOM 7773 C CA . ILE A 1 979 ? 51.260 35.051 -18.664 1.00 44.66 979 ILE A CA 1
ATOM 7774 C C . ILE A 1 979 ? 51.503 35.517 -20.111 1.00 44.66 979 ILE A C 1
ATOM 7776 O O . ILE A 1 979 ? 52.626 35.796 -20.528 1.00 44.66 979 ILE A O 1
ATOM 7780 N N . THR A 1 980 ? 50.427 35.599 -20.892 1.00 34.94 980 THR A N 1
ATOM 7781 C CA . THR A 1 980 ? 50.369 36.374 -22.135 1.00 34.94 980 THR A CA 1
ATOM 7782 C C . THR A 1 980 ? 50.048 37.821 -21.772 1.00 34.94 980 THR A C 1
ATOM 7784 O O . THR A 1 980 ? 48.962 38.119 -21.282 1.00 34.94 980 THR A O 1
ATOM 7787 N N . SER A 1 981 ? 51.003 38.732 -21.958 1.00 44.38 981 SER A N 1
ATOM 7788 C CA . SER A 1 981 ? 50.918 40.112 -21.465 1.00 44.38 981 SER A CA 1
ATOM 7789 C C . SER A 1 981 ? 50.001 41.014 -22.310 1.00 44.38 981 SER A C 1
ATOM 7791 O O . SER A 1 981 ? 50.487 41.846 -23.074 1.00 44.38 981 SER A O 1
ATOM 7793 N N . SER A 1 982 ? 48.685 40.845 -22.160 1.00 39.47 982 SER A N 1
ATOM 7794 C CA . SER A 1 982 ? 47.607 41.711 -22.672 1.00 39.47 982 SER A CA 1
ATOM 7795 C C . SER A 1 982 ? 46.291 41.306 -21.976 1.00 39.47 982 SER A C 1
ATOM 7797 O O . SER A 1 982 ? 45.992 40.118 -21.946 1.00 39.47 982 SER A O 1
ATOM 7799 N N . ASN A 1 983 ? 45.475 42.166 -21.355 1.00 45.47 983 ASN A N 1
ATOM 7800 C CA . ASN A 1 983 ? 45.601 43.599 -21.071 1.00 45.47 983 ASN A CA 1
ATOM 7801 C C . ASN A 1 983 ? 45.552 43.833 -19.551 1.00 45.47 983 ASN A C 1
ATOM 7803 O O . ASN A 1 983 ? 44.674 43.311 -18.867 1.00 45.47 983 ASN A O 1
ATOM 7807 N N . ALA A 1 984 ? 46.463 44.646 -19.011 1.00 45.91 984 ALA A N 1
ATOM 7808 C CA . ALA A 1 984 ? 46.428 45.017 -17.598 1.00 45.91 984 ALA A CA 1
ATOM 7809 C C . ALA A 1 984 ? 45.462 46.190 -17.368 1.00 45.91 984 ALA A C 1
ATOM 7811 O O . ALA A 1 984 ? 45.613 47.244 -17.986 1.00 45.91 984 ALA A O 1
ATOM 7812 N N . PHE A 1 985 ? 44.519 46.051 -16.431 1.00 56.94 985 PHE A N 1
ATOM 7813 C CA . PHE A 1 985 ? 43.822 47.216 -15.886 1.00 56.94 985 PHE A CA 1
ATOM 7814 C C . PHE A 1 985 ? 44.823 48.097 -15.129 1.00 56.94 985 PHE A C 1
ATOM 7816 O O . PHE A 1 985 ? 45.469 47.638 -14.186 1.00 56.94 985 PHE A O 1
ATOM 7823 N N . THR A 1 986 ? 44.915 49.371 -15.512 1.00 63.69 986 THR A N 1
ATOM 7824 C CA . THR A 1 986 ? 45.774 50.355 -14.843 1.00 63.69 986 THR A CA 1
ATOM 7825 C C . THR A 1 986 ? 44.922 51.307 -13.991 1.00 63.69 986 THR A C 1
ATOM 7827 O O . THR A 1 986 ? 44.269 52.196 -14.554 1.00 63.69 986 THR A O 1
ATOM 7830 N N . PRO A 1 987 ? 44.949 51.204 -12.642 1.00 70.19 987 PRO A N 1
ATOM 7831 C CA . PRO A 1 987 ? 44.211 52.104 -11.746 1.00 70.19 987 PRO A CA 1
ATOM 7832 C C . PRO A 1 987 ? 44.510 53.592 -11.988 1.00 70.19 987 PRO A C 1
ATOM 7834 O O . PRO A 1 987 ? 43.646 54.441 -11.758 1.00 70.19 987 PRO A O 1
ATOM 7837 N N . TYR A 1 988 ? 45.689 53.897 -12.542 1.00 76.06 988 TYR A N 1
ATOM 7838 C CA . TYR A 1 988 ? 46.072 55.179 -13.130 1.00 76.06 988 TYR A CA 1
ATOM 7839 C C . TYR A 1 988 ? 44.944 55.959 -13.818 1.00 76.06 988 TYR A C 1
ATOM 7841 O O . TYR A 1 988 ? 44.705 57.119 -13.473 1.00 76.06 988 TYR A O 1
ATOM 7849 N N . PHE A 1 989 ? 44.239 55.355 -14.782 1.00 76.25 989 PHE A N 1
ATOM 7850 C CA . PHE A 1 989 ? 43.239 56.083 -15.573 1.00 76.25 989 PHE A CA 1
ATOM 7851 C C . PHE A 1 989 ? 42.075 56.567 -14.706 1.00 76.25 989 PHE A C 1
ATOM 7853 O O . PHE A 1 989 ? 41.635 57.711 -14.827 1.00 76.25 989 PHE A O 1
ATOM 7860 N N . LEU A 1 990 ? 41.635 55.729 -13.769 1.00 79.06 990 LEU A N 1
ATOM 7861 C CA . LEU A 1 990 ? 40.588 56.046 -12.806 1.00 79.06 990 LEU A CA 1
ATOM 7862 C C . LEU A 1 990 ? 41.047 57.178 -11.863 1.00 79.06 990 LEU A C 1
ATOM 7864 O O . LEU A 1 990 ? 40.330 58.170 -11.702 1.00 79.06 990 LEU A O 1
ATOM 7868 N N . VAL A 1 991 ? 42.259 57.094 -11.296 1.00 85.00 991 VAL A N 1
ATOM 7869 C CA . VAL A 1 991 ? 42.819 58.149 -10.421 1.00 85.00 991 VAL A CA 1
ATOM 7870 C C . VAL A 1 991 ? 42.950 59.476 -11.167 1.00 85.00 991 VAL A C 1
ATOM 7872 O O . VAL A 1 991 ? 42.617 60.532 -10.617 1.00 85.00 991 VAL A O 1
ATOM 7875 N N . LEU A 1 992 ? 43.391 59.435 -12.426 1.00 83.00 992 LEU A N 1
ATOM 7876 C CA . LEU A 1 992 ? 43.505 60.601 -13.295 1.00 83.00 992 LEU A CA 1
ATOM 7877 C C . LEU A 1 992 ? 42.138 61.253 -13.547 1.00 83.00 992 LEU A C 1
ATOM 7879 O O . LEU A 1 992 ? 42.004 62.464 -13.366 1.00 83.00 992 LEU A O 1
ATOM 7883 N N . ILE A 1 993 ? 41.118 60.468 -13.908 1.00 82.06 993 ILE A N 1
ATOM 7884 C CA . ILE A 1 993 ? 39.759 60.965 -14.168 1.00 82.06 993 ILE A CA 1
ATOM 7885 C C . ILE A 1 993 ? 39.157 61.580 -12.906 1.00 82.06 993 ILE A C 1
ATOM 7887 O O . ILE A 1 993 ? 38.724 62.733 -12.946 1.00 82.06 993 ILE A O 1
ATOM 7891 N N . CYS A 1 994 ? 39.202 60.871 -11.772 1.00 86.75 994 CYS A N 1
ATOM 7892 C CA . CYS A 1 994 ? 38.754 61.400 -10.484 1.00 86.75 994 CYS A CA 1
ATOM 7893 C C . CYS A 1 994 ? 39.460 62.719 -10.145 1.00 86.75 994 CYS A C 1
ATOM 7895 O O . CYS A 1 994 ? 38.801 63.691 -9.780 1.00 86.75 994 CYS A O 1
ATOM 7897 N N . SER A 1 995 ? 40.781 62.795 -10.330 1.00 86.56 995 SER A N 1
ATOM 7898 C CA . SER A 1 995 ? 41.567 64.001 -10.040 1.00 86.56 995 SER A CA 1
ATOM 7899 C C . SER A 1 995 ? 41.224 65.178 -10.959 1.00 86.56 995 SER A C 1
ATOM 7901 O O . SER A 1 995 ? 41.132 66.312 -10.487 1.00 86.56 995 SER A O 1
ATOM 7903 N N . ILE A 1 996 ? 41.004 64.933 -12.256 1.00 85.75 996 ILE A N 1
ATOM 7904 C CA . ILE A 1 996 ? 40.606 65.962 -13.229 1.00 85.75 996 ILE A CA 1
ATOM 7905 C C . ILE A 1 996 ? 39.196 66.477 -12.923 1.00 85.75 996 ILE A C 1
ATOM 7907 O O . ILE A 1 996 ? 39.006 67.692 -12.819 1.00 85.75 996 ILE A O 1
ATOM 7911 N N . VAL A 1 997 ? 38.222 65.576 -12.741 1.00 86.69 997 VAL A N 1
ATOM 7912 C CA . VAL A 1 997 ? 36.831 65.934 -12.421 1.00 86.69 997 VAL A CA 1
ATOM 7913 C C . VAL A 1 997 ? 36.796 66.753 -11.130 1.00 86.69 997 VAL A C 1
ATOM 7915 O O . VAL A 1 997 ? 36.356 67.902 -11.161 1.00 86.69 997 VAL A O 1
ATOM 7918 N N . VAL A 1 998 ? 37.383 66.239 -10.043 1.00 90.62 998 VAL A N 1
ATOM 7919 C CA . VAL A 1 998 ? 37.461 66.926 -8.742 1.00 90.62 998 VAL A CA 1
ATOM 7920 C C . VAL A 1 998 ? 38.124 68.303 -8.840 1.00 90.62 998 VAL A C 1
ATOM 7922 O O . VAL A 1 998 ? 37.661 69.251 -8.204 1.00 90.62 998 VAL A O 1
ATOM 7925 N N . LEU A 1 999 ? 39.192 68.459 -9.630 1.00 86.50 999 LEU A N 1
ATOM 7926 C CA . LEU A 1 999 ? 39.875 69.747 -9.784 1.00 86.50 999 LEU A CA 1
ATOM 7927 C C . LEU A 1 999 ? 38.964 70.791 -10.446 1.00 86.50 999 LEU A C 1
ATOM 7929 O O . LEU A 1 999 ? 38.865 71.921 -9.952 1.00 86.50 999 LEU A O 1
ATOM 7933 N N . PHE A 1 1000 ? 38.262 70.428 -11.525 1.00 85.06 1000 PHE A N 1
ATOM 7934 C CA . PHE A 1 1000 ? 37.319 71.328 -12.195 1.00 85.06 1000 PHE A CA 1
ATOM 7935 C C . PHE A 1 1000 ? 36.084 71.629 -11.334 1.00 85.06 1000 PHE A C 1
ATOM 7937 O O . PHE A 1 1000 ? 35.636 72.782 -11.279 1.00 85.06 1000 PHE A O 1
ATOM 7944 N N . THR A 1 1001 ? 35.547 70.632 -10.631 1.00 87.81 1001 THR A N 1
ATOM 7945 C CA . THR A 1 1001 ? 34.305 70.776 -9.862 1.00 87.81 1001 THR A CA 1
ATOM 7946 C C . THR A 1 1001 ? 34.561 71.592 -8.594 1.00 87.81 1001 THR A C 1
ATOM 7948 O O . THR A 1 1001 ? 33.867 72.587 -8.359 1.00 87.81 1001 THR A O 1
ATOM 7951 N N . ALA A 1 1002 ? 35.662 71.336 -7.877 1.00 87.56 1002 ALA A N 1
ATOM 7952 C CA . ALA A 1 1002 ? 36.136 72.176 -6.774 1.00 87.56 1002 ALA A CA 1
ATOM 7953 C C . ALA A 1 1002 ? 36.428 73.629 -7.206 1.00 87.56 1002 ALA A C 1
ATOM 7955 O O . ALA A 1 1002 ? 36.093 74.580 -6.484 1.00 87.56 1002 ALA A O 1
ATOM 7956 N N . TYR A 1 1003 ? 37.027 73.833 -8.389 1.00 85.69 1003 TYR A N 1
ATOM 7957 C CA . TYR A 1 1003 ? 37.316 75.170 -8.922 1.00 85.69 1003 TYR A CA 1
ATOM 7958 C C . TYR A 1 1003 ? 36.037 75.981 -9.156 1.00 85.69 1003 TYR A C 1
ATOM 7960 O O . TYR A 1 1003 ? 35.957 77.148 -8.747 1.00 85.69 1003 TYR A O 1
ATOM 7968 N N . VAL A 1 1004 ? 35.006 75.376 -9.753 1.00 83.69 1004 VAL A N 1
ATOM 7969 C CA . VAL A 1 1004 ? 33.739 76.072 -10.011 1.00 83.69 1004 VAL A CA 1
ATOM 7970 C C . VAL A 1 1004 ? 32.921 76.255 -8.731 1.00 83.69 1004 VAL A C 1
ATOM 7972 O O . VAL A 1 1004 ? 32.383 77.345 -8.527 1.00 83.69 1004 VAL A O 1
ATOM 7975 N N . ILE A 1 1005 ? 32.907 75.285 -7.811 1.00 83.88 1005 ILE A N 1
ATOM 7976 C CA . ILE A 1 1005 ? 32.296 75.431 -6.477 1.00 83.88 1005 ILE A CA 1
ATOM 7977 C C . ILE A 1 1005 ? 32.926 76.617 -5.717 1.00 83.88 1005 ILE A C 1
ATOM 7979 O O . ILE A 1 1005 ? 32.200 77.485 -5.217 1.00 83.88 1005 ILE A O 1
ATOM 7983 N N . SER A 1 1006 ? 34.262 76.730 -5.695 1.00 80.31 1006 SER A N 1
ATOM 7984 C CA . SER A 1 1006 ? 34.965 77.870 -5.078 1.00 80.31 1006 SER A CA 1
ATOM 7985 C C . SER A 1 1006 ? 34.648 79.198 -5.783 1.00 80.31 1006 SER A C 1
ATOM 7987 O O . SER A 1 1006 ? 34.331 80.198 -5.131 1.00 80.31 1006 SER A O 1
ATOM 7989 N N . THR A 1 1007 ? 34.659 79.214 -7.118 1.00 76.50 1007 THR A N 1
ATOM 7990 C CA . THR A 1 1007 ? 34.388 80.413 -7.932 1.00 76.50 1007 THR A CA 1
ATOM 7991 C C . THR A 1 1007 ? 32.955 80.931 -7.765 1.00 76.50 1007 THR A C 1
ATOM 7993 O O . THR A 1 1007 ? 32.739 82.136 -7.601 1.00 76.50 1007 THR A O 1
ATOM 7996 N N . ILE A 1 1008 ? 31.961 80.036 -7.748 1.00 73.06 1008 ILE A N 1
ATOM 7997 C CA . ILE A 1 1008 ? 30.556 80.380 -7.486 1.00 73.06 1008 ILE A CA 1
ATOM 7998 C C . ILE A 1 1008 ? 30.395 80.914 -6.057 1.00 73.06 1008 ILE A C 1
ATOM 8000 O O . ILE A 1 1008 ? 29.723 81.928 -5.856 1.00 73.06 1008 ILE A O 1
ATOM 8004 N N . HIS A 1 1009 ? 31.036 80.283 -5.067 1.00 70.56 1009 HIS A N 1
ATOM 8005 C CA . HIS A 1 1009 ? 30.993 80.731 -3.673 1.00 70.56 1009 HIS A CA 1
ATOM 8006 C C . HIS A 1 1009 ? 31.543 82.158 -3.511 1.00 70.56 1009 HIS A C 1
ATOM 8008 O O . HIS A 1 1009 ? 30.901 82.980 -2.855 1.00 70.56 1009 HIS A O 1
ATOM 8014 N N . GLN A 1 1010 ? 32.659 82.487 -4.176 1.00 64.88 1010 GLN A N 1
ATOM 8015 C CA . GLN A 1 1010 ? 33.218 83.844 -4.182 1.00 64.88 1010 GLN A CA 1
ATOM 8016 C C . GLN A 1 1010 ? 32.230 84.871 -4.762 1.00 64.88 1010 GLN A C 1
ATOM 8018 O O . GLN A 1 1010 ? 31.931 85.858 -4.091 1.00 64.88 1010 GLN A O 1
ATOM 8023 N N . LYS A 1 1011 ? 31.629 84.611 -5.935 1.00 63.38 1011 LYS A N 1
ATOM 8024 C CA . LYS A 1 1011 ? 30.601 85.505 -6.513 1.00 63.38 1011 LYS A CA 1
ATOM 8025 C C . LYS A 1 1011 ? 29.369 85.664 -5.615 1.00 63.38 1011 LYS A C 1
ATOM 8027 O O . LYS A 1 1011 ? 28.809 86.754 -5.539 1.00 63.38 1011 LYS A O 1
ATOM 8032 N N . ARG A 1 1012 ? 28.945 84.598 -4.926 1.00 65.19 1012 ARG A N 1
ATOM 8033 C CA . ARG A 1 1012 ? 27.769 84.620 -4.037 1.00 65.19 1012 ARG A CA 1
ATOM 8034 C C . ARG A 1 1012 ? 28.005 85.484 -2.793 1.00 65.19 1012 ARG A C 1
ATOM 8036 O O . ARG A 1 1012 ? 27.088 86.176 -2.369 1.00 65.19 1012 ARG A O 1
ATOM 8043 N N . LEU A 1 1013 ? 29.230 85.487 -2.263 1.00 61.91 1013 LEU A N 1
ATOM 8044 C CA . LEU A 1 1013 ? 29.657 86.355 -1.157 1.00 61.91 1013 LEU A CA 1
ATOM 8045 C C . LEU A 1 1013 ? 29.784 87.830 -1.572 1.00 61.91 1013 LEU A C 1
ATOM 8047 O O . LEU A 1 1013 ? 29.476 88.708 -0.774 1.00 61.91 1013 LEU A O 1
ATOM 8051 N N . SER A 1 1014 ? 30.178 88.118 -2.817 1.00 58.91 1014 SER A N 1
ATOM 8052 C CA . SER A 1 1014 ? 30.236 89.491 -3.350 1.00 58.91 1014 SER A CA 1
ATOM 8053 C C . SER A 1 1014 ? 28.864 90.148 -3.564 1.00 58.91 1014 SER A C 1
ATOM 8055 O O . SER A 1 1014 ? 28.803 91.355 -3.775 1.00 58.91 1014 SER A O 1
ATOM 8057 N N . ALA A 1 1015 ? 27.772 89.377 -3.537 1.00 56.50 1015 ALA A N 1
ATOM 8058 C CA . ALA A 1 1015 ? 26.417 89.834 -3.863 1.00 56.50 1015 ALA A CA 1
ATOM 8059 C C . ALA A 1 1015 ? 25.463 89.903 -2.649 1.00 56.50 1015 ALA A C 1
ATOM 8061 O O . ALA A 1 1015 ? 24.256 90.088 -2.828 1.00 56.50 1015 ALA A O 1
ATOM 8062 N N . ASP A 1 1016 ? 25.978 89.718 -1.429 1.00 60.03 1016 ASP A N 1
ATOM 8063 C CA . ASP A 1 1016 ? 25.184 89.617 -0.200 1.00 60.03 1016 ASP A CA 1
ATOM 8064 C C . ASP A 1 1016 ? 25.790 90.486 0.918 1.00 60.03 1016 ASP A C 1
ATOM 8066 O O . ASP A 1 1016 ? 26.585 90.028 1.739 1.00 60.03 1016 ASP A O 1
ATOM 8070 N N . GLN A 1 1017 ? 25.424 91.774 0.933 1.00 56.16 1017 GLN A N 1
ATOM 8071 C CA . GLN A 1 1017 ? 25.977 92.792 1.846 1.00 56.16 1017 GLN A CA 1
ATOM 8072 C C . GLN A 1 1017 ? 25.729 92.506 3.343 1.00 56.16 1017 GLN A C 1
ATOM 8074 O O . GLN A 1 1017 ? 26.357 93.132 4.191 1.00 56.16 1017 GLN A O 1
ATOM 8079 N N . PHE A 1 1018 ? 24.875 91.531 3.676 1.00 56.00 1018 PHE A N 1
ATOM 8080 C CA . PHE A 1 1018 ? 24.576 91.104 5.049 1.00 56.00 1018 PHE A CA 1
ATOM 8081 C C . PHE A 1 1018 ? 25.253 89.771 5.438 1.00 56.00 1018 PHE A C 1
ATOM 8083 O O . PHE A 1 1018 ? 25.003 89.223 6.511 1.00 56.00 1018 PHE A O 1
ATOM 8090 N N . ALA A 1 1019 ? 26.180 89.250 4.622 1.00 56.94 1019 ALA A N 1
ATOM 8091 C CA . ALA A 1 1019 ? 26.925 88.012 4.902 1.00 56.94 1019 ALA A CA 1
ATOM 8092 C C . ALA A 1 1019 ? 27.949 88.102 6.068 1.00 56.94 1019 ALA A C 1
ATOM 8094 O O . ALA A 1 1019 ? 28.718 87.159 6.289 1.00 56.94 1019 ALA A O 1
ATOM 8095 N N . ALA A 1 1020 ? 27.973 89.219 6.804 1.00 55.72 1020 ALA A N 1
ATOM 8096 C CA . ALA A 1 1020 ? 28.884 89.487 7.918 1.00 55.72 1020 ALA A CA 1
ATOM 8097 C C . ALA A 1 1020 ? 28.375 88.995 9.290 1.00 55.72 1020 ALA A C 1
ATOM 8099 O O . ALA A 1 1020 ? 29.195 88.691 10.151 1.00 55.72 1020 ALA A O 1
ATOM 8100 N N . GLU A 1 1021 ? 27.058 88.879 9.496 1.00 61.31 1021 GLU A N 1
ATOM 8101 C CA . GLU A 1 1021 ? 26.468 88.559 10.815 1.00 61.31 1021 GLU A CA 1
ATOM 8102 C C . GLU A 1 1021 ? 26.335 87.051 11.103 1.00 61.31 1021 GLU A C 1
ATOM 8104 O O . GLU A 1 1021 ? 25.992 86.645 12.212 1.00 61.31 1021 GLU A O 1
ATOM 8109 N N . LYS A 1 1022 ? 26.611 86.188 10.117 1.00 66.31 1022 LYS A N 1
ATOM 8110 C CA . LYS A 1 1022 ? 26.545 84.727 10.287 1.00 66.31 1022 LYS A CA 1
ATOM 8111 C C . LYS A 1 1022 ? 27.852 84.177 10.855 1.00 66.31 1022 LYS A C 1
ATOM 8113 O O . LYS A 1 1022 ? 28.936 84.555 10.412 1.00 66.31 1022 LYS A O 1
ATOM 8118 N N . SER A 1 1023 ? 27.741 83.218 11.777 1.00 77.12 1023 SER A N 1
ATOM 8119 C CA . SER A 1 1023 ? 28.894 82.477 12.303 1.00 77.12 1023 SER A CA 1
ATOM 8120 C C . SER A 1 1023 ? 29.692 81.808 11.176 1.00 77.12 1023 SER A C 1
ATOM 8122 O O . SER A 1 1023 ? 29.140 81.476 10.124 1.00 77.12 1023 SER A O 1
ATOM 8124 N N . ILE A 1 1024 ? 30.996 81.593 11.398 1.00 77.12 1024 ILE A N 1
ATOM 8125 C CA . ILE A 1 1024 ? 31.914 81.022 10.392 1.00 77.12 1024 ILE A CA 1
ATOM 8126 C C . ILE A 1 1024 ? 31.339 79.712 9.832 1.00 77.12 1024 ILE A C 1
ATOM 8128 O O . ILE A 1 1024 ? 31.182 79.583 8.619 1.00 77.12 1024 ILE A O 1
ATOM 8132 N N . VAL A 1 1025 ? 30.915 78.815 10.730 1.00 80.75 1025 VAL A N 1
ATOM 8133 C CA . VAL A 1 1025 ? 30.226 77.561 10.400 1.00 80.75 1025 VAL A CA 1
ATOM 8134 C C . VAL A 1 1025 ? 28.948 77.835 9.602 1.00 80.75 1025 VAL A C 1
ATOM 8136 O O . VAL A 1 1025 ? 28.852 77.389 8.466 1.00 80.75 1025 VAL A O 1
ATOM 8139 N N . GLY A 1 1026 ? 28.003 78.629 10.123 1.00 77.19 1026 GLY A N 1
ATOM 8140 C CA . GLY A 1 1026 ? 26.694 78.852 9.488 1.00 77.19 1026 GLY A CA 1
ATOM 8141 C C . GLY A 1 1026 ? 26.737 79.560 8.124 1.00 77.19 1026 GLY A C 1
ATOM 8142 O O . GLY A 1 1026 ? 25.827 79.398 7.311 1.00 77.19 1026 GLY A O 1
ATOM 8143 N N . ARG A 1 1027 ? 27.803 80.316 7.830 1.00 77.62 1027 ARG A N 1
ATOM 8144 C CA . ARG A 1 1027 ? 28.077 80.865 6.489 1.00 77.62 1027 ARG A CA 1
ATOM 8145 C C . ARG A 1 1027 ? 28.607 79.799 5.521 1.00 77.62 1027 ARG A C 1
ATOM 8147 O O . ARG A 1 1027 ? 28.365 79.886 4.317 1.00 77.62 1027 ARG A O 1
ATOM 8154 N N . ASN A 1 1028 ? 29.319 78.805 6.042 1.00 81.88 1028 ASN A N 1
ATOM 8155 C CA . ASN A 1 1028 ? 30.004 77.768 5.280 1.00 81.88 1028 ASN A CA 1
ATOM 8156 C C . ASN A 1 1028 ? 29.188 76.461 5.143 1.00 81.88 1028 ASN A C 1
ATOM 8158 O O . ASN A 1 1028 ? 29.413 75.716 4.187 1.00 81.88 1028 ASN A O 1
ATOM 8162 N N . THR A 1 1029 ? 28.208 76.186 6.013 1.00 83.62 1029 THR A N 1
ATOM 8163 C CA . THR A 1 1029 ? 27.354 74.982 5.943 1.00 83.62 1029 THR A CA 1
ATOM 8164 C C . THR A 1 1029 ? 26.696 74.782 4.572 1.00 83.62 1029 THR A C 1
ATOM 8166 O O . THR A 1 1029 ? 26.826 73.685 4.031 1.00 83.62 1029 THR A O 1
ATOM 8169 N N . PRO A 1 1030 ? 26.065 75.795 3.933 1.00 82.44 1030 PRO A N 1
ATOM 8170 C CA . PRO A 1 1030 ? 25.348 75.569 2.677 1.00 82.44 1030 PRO A CA 1
ATOM 8171 C C . PRO A 1 1030 ? 26.265 75.188 1.512 1.00 82.44 1030 PRO A C 1
ATOM 8173 O O . PRO A 1 1030 ? 25.877 74.383 0.674 1.00 82.44 1030 PRO A O 1
ATOM 8176 N N . ILE A 1 1031 ? 27.484 75.742 1.449 1.00 81.94 1031 ILE A N 1
ATOM 8177 C CA . ILE A 1 1031 ? 28.445 75.370 0.400 1.00 81.94 1031 ILE A CA 1
ATOM 8178 C C . ILE A 1 1031 ? 29.077 74.005 0.689 1.00 81.94 1031 ILE A C 1
ATOM 8180 O O . ILE A 1 1031 ? 29.270 73.231 -0.239 1.00 81.94 1031 ILE A O 1
ATOM 8184 N N . THR A 1 1032 ? 29.316 73.668 1.961 1.00 88.19 1032 THR A N 1
ATOM 8185 C CA . THR A 1 1032 ? 29.859 72.358 2.365 1.00 88.19 1032 THR A CA 1
ATOM 8186 C C . THR A 1 1032 ? 28.880 71.230 2.029 1.00 88.19 1032 THR A C 1
ATOM 8188 O O . THR A 1 1032 ? 29.281 70.233 1.439 1.00 88.19 1032 THR A O 1
ATOM 8191 N N . LEU A 1 1033 ? 27.585 71.423 2.307 1.00 86.75 1033 LEU A N 1
ATOM 8192 C CA . LEU A 1 1033 ? 26.533 70.452 1.990 1.00 86.75 1033 LEU A CA 1
ATOM 8193 C C . LEU A 1 1033 ? 26.324 70.290 0.473 1.00 86.75 1033 LEU A C 1
ATOM 8195 O O . LEU A 1 1033 ? 26.186 69.167 -0.001 1.00 86.75 1033 LEU A O 1
ATOM 8199 N N . ILE A 1 1034 ? 26.386 71.382 -0.301 1.00 84.12 1034 ILE A N 1
ATOM 8200 C CA . ILE A 1 1034 ? 26.389 71.310 -1.775 1.00 84.12 1034 ILE A CA 1
ATOM 8201 C C . ILE A 1 1034 ? 27.631 70.563 -2.289 1.00 84.12 1034 ILE A C 1
ATOM 8203 O O . ILE A 1 1034 ? 27.507 69.745 -3.190 1.00 84.12 1034 ILE A O 1
ATOM 8207 N N . THR A 1 1035 ? 28.810 70.802 -1.706 1.00 88.56 1035 THR A N 1
ATOM 8208 C CA . THR A 1 1035 ? 30.065 70.132 -2.103 1.00 88.56 1035 THR A CA 1
ATOM 8209 C C . THR A 1 1035 ? 29.992 68.625 -1.848 1.00 88.56 1035 THR A C 1
ATOM 8211 O O . THR A 1 1035 ? 30.329 67.843 -2.729 1.00 88.56 1035 THR A O 1
ATOM 8214 N N . ALA A 1 1036 ? 29.491 68.211 -0.679 1.00 90.44 1036 ALA A N 1
ATOM 8215 C CA . ALA A 1 1036 ? 29.303 66.798 -0.357 1.00 90.44 1036 ALA A CA 1
ATOM 8216 C C . ALA A 1 1036 ? 28.276 66.124 -1.287 1.00 90.44 1036 ALA A C 1
ATOM 8218 O O . ALA A 1 1036 ? 28.560 65.063 -1.833 1.00 90.44 1036 ALA A O 1
ATOM 8219 N N . GLY A 1 1037 ? 27.122 66.762 -1.525 1.00 87.56 1037 GLY A N 1
ATOM 8220 C CA . GLY A 1 1037 ? 26.089 66.231 -2.423 1.00 87.56 1037 GLY A CA 1
ATOM 8221 C C . GLY A 1 1037 ? 26.545 66.108 -3.881 1.00 87.56 1037 GLY A C 1
ATOM 8222 O O . GLY A 1 1037 ? 26.225 65.121 -4.534 1.00 87.56 1037 GLY A O 1
ATOM 8223 N N . ILE A 1 1038 ? 27.336 67.066 -4.376 1.00 87.94 1038 ILE A N 1
ATOM 8224 C CA . ILE A 1 1038 ? 27.963 66.981 -5.703 1.00 87.94 1038 ILE A CA 1
ATOM 8225 C C . ILE A 1 1038 ? 28.972 65.826 -5.750 1.00 87.94 1038 ILE A C 1
ATOM 8227 O O . ILE A 1 1038 ? 28.911 65.022 -6.671 1.00 87.94 1038 ILE A O 1
ATOM 8231 N N . GLY A 1 1039 ? 29.838 65.686 -4.740 1.00 89.69 1039 GLY A N 1
ATOM 8232 C CA . GLY A 1 1039 ? 30.841 64.615 -4.704 1.00 89.69 1039 GLY A CA 1
ATOM 8233 C C . GLY A 1 1039 ? 30.233 63.214 -4.650 1.00 89.69 1039 GLY A C 1
ATOM 8234 O O . GLY A 1 1039 ? 30.766 62.300 -5.267 1.00 89.69 1039 GLY A O 1
ATOM 8235 N N . ILE A 1 1040 ? 29.088 63.059 -3.974 1.00 93.19 1040 ILE A N 1
ATOM 8236 C CA . ILE A 1 1040 ? 28.327 61.802 -3.978 1.00 93.19 1040 ILE A CA 1
ATOM 8237 C C . ILE A 1 1040 ? 27.786 61.510 -5.385 1.00 93.19 1040 ILE A C 1
ATOM 8239 O O . ILE A 1 1040 ? 27.940 60.396 -5.868 1.00 93.19 1040 ILE A O 1
ATOM 8243 N N . LEU A 1 1041 ? 27.201 62.496 -6.074 1.00 89.19 1041 LEU A N 1
ATOM 8244 C CA . LEU A 1 1041 ? 26.690 62.308 -7.439 1.00 89.19 1041 LEU A CA 1
ATOM 8245 C C . LEU A 1 1041 ? 27.810 62.009 -8.450 1.00 89.19 1041 LEU A C 1
ATOM 8247 O O . LEU A 1 1041 ? 27.670 61.093 -9.256 1.00 89.19 1041 LEU A O 1
ATOM 8251 N N . GLU A 1 1042 ? 28.926 62.740 -8.388 1.00 86.56 1042 GLU A N 1
ATOM 8252 C CA . GLU A 1 1042 ? 30.113 62.501 -9.224 1.00 86.56 1042 GLU A CA 1
ATOM 8253 C C . GLU A 1 1042 ? 30.706 61.109 -8.949 1.00 86.56 1042 GLU A C 1
ATOM 8255 O O . GLU A 1 1042 ? 30.985 60.364 -9.887 1.00 86.56 1042 GLU A O 1
ATOM 8260 N N . GLY A 1 1043 ? 30.813 60.712 -7.678 1.00 88.81 1043 GLY A N 1
ATOM 8261 C CA . GLY A 1 1043 ? 31.299 59.394 -7.273 1.00 88.81 1043 GLY A CA 1
ATOM 8262 C C . GLY A 1 1043 ? 30.372 58.231 -7.642 1.00 88.81 1043 GLY A C 1
ATOM 8263 O O . GLY A 1 1043 ? 30.876 57.170 -7.997 1.00 88.81 1043 GLY A O 1
ATOM 8264 N N . ILE A 1 1044 ? 29.043 58.417 -7.640 1.00 89.94 1044 ILE A N 1
ATOM 8265 C CA . ILE A 1 1044 ? 28.090 57.411 -8.147 1.00 89.94 1044 ILE A CA 1
ATOM 8266 C C . ILE A 1 1044 ? 28.277 57.231 -9.657 1.00 89.94 1044 ILE A C 1
ATOM 8268 O O . ILE A 1 1044 ? 28.363 56.100 -10.124 1.00 89.94 1044 ILE A O 1
ATOM 8272 N N . VAL A 1 1045 ? 28.366 58.324 -10.427 1.00 86.50 1045 VAL A N 1
ATOM 8273 C CA . VAL A 1 1045 ? 28.527 58.248 -11.891 1.00 86.50 1045 VAL A CA 1
ATOM 8274 C C . VAL A 1 1045 ? 29.847 57.578 -12.268 1.00 86.50 1045 VAL A C 1
ATOM 8276 O O . VAL A 1 1045 ? 29.839 56.648 -13.072 1.00 86.50 1045 VAL A O 1
ATOM 8279 N N . ILE A 1 1046 ? 30.970 58.007 -11.683 1.00 84.69 1046 ILE A N 1
ATOM 8280 C CA . ILE A 1 1046 ? 32.276 57.398 -11.977 1.00 84.69 1046 ILE A CA 1
ATOM 8281 C C . ILE A 1 1046 ? 32.318 55.959 -11.438 1.00 84.69 1046 ILE A C 1
ATOM 8283 O O . ILE A 1 1046 ? 32.826 55.080 -12.123 1.00 84.69 1046 ILE A O 1
ATOM 8287 N N . GLY A 1 1047 ? 31.734 55.688 -10.265 1.00 85.75 1047 GLY A N 1
ATOM 8288 C CA . GLY A 1 1047 ? 31.662 54.351 -9.672 1.00 85.75 1047 GLY A CA 1
ATOM 8289 C C . GLY A 1 1047 ? 30.891 53.345 -10.528 1.00 85.75 1047 GLY A C 1
ATOM 8290 O O . GLY A 1 1047 ? 31.427 52.282 -10.821 1.00 85.75 1047 GLY A O 1
ATOM 8291 N N . ILE A 1 1048 ? 29.690 53.694 -11.002 1.00 83.62 1048 ILE A N 1
ATOM 8292 C CA . ILE A 1 1048 ? 28.878 52.815 -11.862 1.00 83.62 1048 ILE A CA 1
ATOM 8293 C C . ILE A 1 1048 ? 29.564 52.583 -13.212 1.00 83.62 1048 ILE A C 1
ATOM 8295 O O . ILE A 1 1048 ? 29.673 51.438 -13.641 1.00 83.62 1048 ILE A O 1
ATOM 8299 N N . VAL A 1 1049 ? 30.060 53.637 -13.875 1.00 80.88 1049 VAL A N 1
ATOM 8300 C CA . VAL A 1 1049 ? 30.737 53.480 -15.176 1.00 80.88 1049 VAL A CA 1
ATOM 8301 C C . VAL A 1 1049 ? 32.025 52.668 -15.015 1.00 80.88 1049 VAL A C 1
ATOM 8303 O O . VAL A 1 1049 ? 32.247 51.728 -15.771 1.00 80.88 1049 VAL A O 1
ATOM 8306 N N . SER A 1 1050 ? 32.836 52.953 -13.993 1.00 75.50 1050 SER A N 1
ATOM 8307 C CA . SER A 1 1050 ? 34.033 52.160 -13.698 1.00 75.50 1050 SER A CA 1
ATOM 8308 C C . SER A 1 1050 ? 33.696 50.718 -13.324 1.00 75.50 1050 SER A C 1
ATOM 8310 O O . SER A 1 1050 ? 34.456 49.828 -13.663 1.00 75.50 1050 SER A O 1
ATOM 8312 N N . SER A 1 1051 ? 32.578 50.458 -12.649 1.00 75.69 1051 SER A N 1
ATOM 8313 C CA . SER A 1 1051 ? 32.187 49.094 -12.288 1.00 75.69 1051 SER A CA 1
ATOM 8314 C C . SER A 1 1051 ? 31.607 48.290 -13.451 1.00 75.69 1051 SER A C 1
ATOM 8316 O O . SER A 1 1051 ? 31.559 47.071 -13.349 1.00 75.69 1051 SER A O 1
ATOM 8318 N N . TYR A 1 1052 ? 31.134 48.943 -14.514 1.00 74.75 1052 TYR A N 1
ATOM 8319 C CA . TYR A 1 1052 ? 30.609 48.275 -15.707 1.00 74.75 1052 TYR A CA 1
ATOM 8320 C C . TYR A 1 1052 ? 31.730 47.837 -16.664 1.00 74.75 1052 TYR A C 1
ATOM 8322 O O . TYR A 1 1052 ? 31.643 46.768 -17.255 1.00 74.75 1052 TYR A O 1
ATOM 8330 N N . TYR A 1 1053 ? 32.790 48.644 -16.799 1.00 69.25 1053 TYR A N 1
ATOM 8331 C CA . TYR A 1 1053 ? 33.903 48.377 -17.724 1.00 69.25 1053 TYR A CA 1
ATOM 8332 C C . TYR A 1 1053 ? 35.139 47.724 -17.071 1.00 69.25 1053 TYR A C 1
ATOM 8334 O O . TYR A 1 1053 ? 36.166 47.596 -17.731 1.00 69.25 1053 TYR A O 1
ATOM 8342 N N . LEU A 1 1054 ? 35.084 47.330 -15.792 1.00 68.50 1054 LEU A N 1
ATOM 8343 C CA . LEU A 1 1054 ? 36.190 46.627 -15.128 1.00 68.50 1054 LEU A CA 1
ATOM 8344 C C . LEU A 1 1054 ? 35.828 45.163 -14.829 1.00 68.50 1054 LEU A C 1
ATOM 8346 O O . LEU A 1 1054 ? 34.940 44.927 -14.008 1.00 68.50 1054 LEU A O 1
ATOM 8350 N N . PRO A 1 1055 ? 36.532 44.180 -15.426 1.00 55.56 1055 PRO A N 1
ATOM 8351 C CA . PRO A 1 1055 ? 36.363 42.771 -15.094 1.00 55.56 1055 PRO A CA 1
ATOM 8352 C C . PRO A 1 1055 ? 37.051 42.474 -13.754 1.00 55.56 1055 PRO A C 1
ATOM 8354 O O . PRO A 1 1055 ? 38.248 42.196 -13.701 1.00 55.56 1055 PRO A O 1
ATOM 8357 N N . ILE A 1 1056 ? 36.296 42.569 -12.658 1.00 60.88 1056 ILE A N 1
ATOM 8358 C CA . ILE A 1 1056 ? 36.767 42.268 -11.300 1.00 60.88 1056 ILE A CA 1
ATOM 8359 C C . ILE A 1 1056 ? 35.982 41.063 -10.783 1.00 60.88 1056 ILE A C 1
ATOM 8361 O O . ILE A 1 1056 ? 34.760 41.127 -10.680 1.00 60.88 1056 ILE A O 1
ATOM 8365 N N . SER A 1 1057 ? 36.678 39.972 -10.465 1.00 54.38 1057 SER A N 1
ATOM 8366 C CA . SER A 1 1057 ? 36.073 38.683 -10.103 1.00 54.38 1057 SER A CA 1
ATOM 8367 C C . SER A 1 1057 ? 35.399 38.665 -8.727 1.00 54.38 1057 SER A C 1
ATOM 8369 O O . SER A 1 1057 ? 34.374 38.013 -8.566 1.00 54.38 1057 SER A O 1
ATOM 8371 N N . ASP A 1 1058 ? 35.943 39.400 -7.751 1.00 55.19 1058 ASP A N 1
ATOM 8372 C CA . ASP A 1 1058 ? 35.632 39.204 -6.323 1.00 55.19 1058 ASP A CA 1
ATOM 8373 C C . ASP A 1 1058 ? 35.026 40.442 -5.627 1.00 55.19 1058 ASP A C 1
ATOM 8375 O O . ASP A 1 1058 ? 34.929 40.493 -4.399 1.00 55.19 1058 ASP A O 1
ATOM 8379 N N . LEU A 1 1059 ? 34.620 41.470 -6.387 1.00 58.56 1059 LEU A N 1
ATOM 8380 C CA . LEU A 1 1059 ? 34.053 42.713 -5.842 1.00 58.56 1059 LEU A CA 1
ATOM 8381 C C . LEU A 1 1059 ? 32.702 43.067 -6.463 1.00 58.56 1059 LEU A C 1
ATOM 8383 O O . LEU A 1 1059 ? 32.613 43.505 -7.608 1.00 58.56 1059 LEU A O 1
ATOM 8387 N N . ASN A 1 1060 ? 31.645 42.986 -5.653 1.00 68.31 1060 ASN A N 1
ATOM 8388 C CA . ASN A 1 1060 ? 30.295 43.362 -6.070 1.00 68.31 1060 ASN A CA 1
ATOM 8389 C C . ASN A 1 1060 ? 30.255 44.831 -6.526 1.00 68.31 1060 ASN A C 1
ATOM 8391 O O . ASN A 1 1060 ? 30.744 45.715 -5.819 1.00 68.31 1060 ASN A O 1
ATOM 8395 N N . MET A 1 1061 ? 29.567 45.120 -7.638 1.00 74.94 1061 MET A N 1
ATOM 8396 C CA . MET A 1 1061 ? 29.527 46.459 -8.261 1.00 74.94 1061 MET A CA 1
ATOM 8397 C C . MET A 1 1061 ? 29.177 47.604 -7.289 1.00 74.94 1061 MET A C 1
ATOM 8399 O O . MET A 1 1061 ? 29.700 48.722 -7.369 1.00 74.94 1061 MET A O 1
ATOM 8403 N N . LEU A 1 1062 ? 28.298 47.313 -6.326 1.00 80.06 1062 LEU A N 1
ATOM 8404 C CA . LEU A 1 1062 ? 27.874 48.232 -5.270 1.00 80.06 1062 LEU A CA 1
ATOM 8405 C C . LEU A 1 1062 ? 29.018 48.622 -4.314 1.00 80.06 1062 LEU A C 1
ATOM 8407 O O . LEU A 1 1062 ? 29.054 49.756 -3.841 1.00 80.06 1062 LEU A O 1
ATOM 8411 N N . GLN A 1 1063 ? 29.955 47.710 -4.035 1.00 79.56 1063 GLN A N 1
ATOM 8412 C CA . GLN A 1 1063 ? 31.092 47.938 -3.139 1.00 79.56 1063 GLN A CA 1
ATOM 8413 C C . GLN A 1 1063 ? 32.116 48.876 -3.785 1.00 79.56 1063 GLN A C 1
ATOM 8415 O O . GLN A 1 1063 ? 32.460 49.892 -3.179 1.00 79.56 1063 GLN A O 1
ATOM 8420 N N . LEU A 1 1064 ? 32.521 48.611 -5.036 1.00 80.12 1064 LEU A N 1
ATOM 8421 C CA . LEU A 1 1064 ? 33.396 49.520 -5.786 1.00 80.12 1064 LEU A CA 1
ATOM 8422 C C . LEU A 1 1064 ? 32.746 50.907 -5.913 1.00 80.12 1064 LEU A C 1
ATOM 8424 O O . LEU A 1 1064 ? 33.378 51.919 -5.612 1.00 80.12 1064 LEU A O 1
ATOM 8428 N N . THR A 1 1065 ? 31.455 50.958 -6.261 1.00 87.12 1065 THR A N 1
ATOM 8429 C CA . THR A 1 1065 ? 30.695 52.216 -6.335 1.00 87.12 1065 THR A CA 1
ATOM 8430 C C . THR A 1 1065 ? 30.672 52.956 -4.990 1.00 87.12 1065 THR A C 1
ATOM 8432 O O . THR A 1 1065 ? 30.852 54.174 -4.966 1.00 87.12 1065 THR A O 1
ATOM 8435 N N . MET A 1 1066 ? 30.522 52.258 -3.856 1.00 87.88 1066 MET A N 1
ATOM 8436 C CA . MET A 1 1066 ? 30.576 52.877 -2.525 1.00 87.88 1066 MET A CA 1
ATOM 8437 C C . MET A 1 1066 ? 31.955 53.484 -2.230 1.00 87.88 1066 MET A C 1
ATOM 8439 O O . MET A 1 1066 ? 32.033 54.637 -1.799 1.00 87.88 1066 MET A O 1
ATOM 8443 N N . VAL A 1 1067 ? 33.045 52.748 -2.474 1.00 86.69 1067 VAL A N 1
ATOM 8444 C CA . VAL A 1 1067 ? 34.399 53.263 -2.213 1.00 86.69 1067 VAL A CA 1
ATOM 8445 C C . VAL A 1 1067 ? 34.710 54.447 -3.132 1.00 86.69 1067 VAL A C 1
ATOM 8447 O O . VAL A 1 1067 ? 35.256 55.447 -2.667 1.00 86.69 1067 VAL A O 1
ATOM 8450 N N . MET A 1 1068 ? 34.264 54.406 -4.390 1.00 88.12 1068 MET A N 1
ATOM 8451 C CA . MET A 1 1068 ? 34.367 55.516 -5.343 1.00 88.12 1068 MET A CA 1
ATOM 8452 C C . MET A 1 1068 ? 33.586 56.761 -4.902 1.00 88.12 1068 MET A C 1
ATOM 8454 O O . MET A 1 1068 ? 34.110 57.874 -4.989 1.00 88.12 1068 MET A O 1
ATOM 8458 N N . VAL A 1 1069 ? 32.385 56.596 -4.340 1.00 92.75 1069 VAL A N 1
ATOM 8459 C CA . VAL A 1 1069 ? 31.633 57.684 -3.691 1.00 92.75 1069 VAL A CA 1
ATOM 8460 C C . VAL A 1 1069 ? 32.424 58.295 -2.538 1.00 92.75 1069 VAL A C 1
ATOM 8462 O O . VAL A 1 1069 ? 32.601 59.513 -2.495 1.00 92.75 1069 VAL A O 1
ATOM 8465 N N . LEU A 1 1070 ? 32.955 57.476 -1.629 1.00 92.88 1070 LEU A N 1
ATOM 8466 C CA . LEU A 1 1070 ? 33.723 57.972 -0.485 1.00 92.88 1070 LEU A CA 1
ATOM 8467 C C . LEU A 1 1070 ? 35.013 58.696 -0.928 1.00 92.88 1070 LEU A C 1
ATOM 8469 O O . LEU A 1 1070 ? 35.346 59.763 -0.405 1.00 92.88 1070 LEU A O 1
ATOM 8473 N N . LEU A 1 1071 ? 35.708 58.151 -1.927 1.00 91.06 1071 LEU A N 1
ATOM 8474 C CA . LEU A 1 1071 ? 36.936 58.682 -2.520 1.00 91.06 1071 LEU A CA 1
ATOM 8475 C C . LEU A 1 1071 ? 36.697 60.045 -3.182 1.00 91.06 1071 LEU A C 1
ATOM 8477 O O . LEU A 1 1071 ? 37.338 61.031 -2.804 1.00 91.06 1071 LEU A O 1
ATOM 8481 N N . VAL A 1 1072 ? 35.737 60.139 -4.108 1.00 92.69 1072 VAL A N 1
ATOM 8482 C CA . VAL A 1 1072 ? 35.439 61.383 -4.836 1.00 92.69 1072 VAL A CA 1
ATOM 8483 C C . VAL A 1 1072 ? 34.901 62.457 -3.887 1.00 92.69 1072 VAL A C 1
ATOM 8485 O O . VAL A 1 1072 ? 35.377 63.593 -3.928 1.00 92.69 1072 VAL A O 1
ATOM 8488 N N . THR A 1 1073 ? 33.999 62.121 -2.954 1.00 94.12 1073 THR A N 1
ATOM 8489 C CA . THR A 1 1073 ? 33.512 63.077 -1.941 1.00 94.12 1073 THR A CA 1
ATOM 8490 C C . THR A 1 1073 ? 34.641 63.590 -1.040 1.00 94.12 1073 THR A C 1
ATOM 8492 O O . THR A 1 1073 ? 34.706 64.794 -0.772 1.00 94.12 1073 THR A O 1
ATOM 8495 N N . SER A 1 1074 ? 35.551 62.714 -0.600 1.00 92.31 1074 SER A N 1
ATOM 8496 C CA . SER A 1 1074 ? 36.728 63.076 0.203 1.00 92.31 1074 SER A CA 1
ATOM 8497 C C . SER A 1 1074 ? 37.641 64.061 -0.540 1.00 92.31 1074 SER A C 1
ATOM 8499 O O . SER A 1 1074 ? 37.910 65.170 -0.057 1.00 92.31 1074 SER A O 1
ATOM 8501 N N . MET A 1 1075 ? 38.050 63.701 -1.762 1.00 91.94 1075 MET A N 1
ATOM 8502 C CA . MET A 1 1075 ? 38.932 64.516 -2.599 1.00 91.94 1075 MET A CA 1
ATOM 8503 C C . MET A 1 1075 ? 38.288 65.857 -2.974 1.00 91.94 1075 MET A C 1
ATOM 8505 O O . MET A 1 1075 ? 38.968 66.888 -2.941 1.00 91.94 1075 MET A O 1
ATOM 8509 N N . LEU A 1 1076 ? 36.981 65.880 -3.261 1.00 93.06 1076 LEU A N 1
ATOM 8510 C CA . LEU A 1 1076 ? 36.242 67.096 -3.604 1.00 93.06 1076 LEU A CA 1
ATOM 8511 C C . LEU A 1 1076 ? 36.132 68.065 -2.427 1.00 93.06 1076 LEU A C 1
ATOM 8513 O O . LEU A 1 1076 ? 36.359 69.268 -2.599 1.00 93.06 1076 LEU A O 1
ATOM 8517 N N . LEU A 1 1077 ? 35.847 67.568 -1.220 1.00 92.44 1077 LEU A N 1
ATOM 8518 C CA . LEU A 1 1077 ? 35.848 68.391 -0.012 1.00 92.44 1077 LEU A CA 1
ATOM 8519 C C . LEU A 1 1077 ? 37.239 68.988 0.240 1.00 92.44 1077 LEU A C 1
ATOM 8521 O O . LEU A 1 1077 ? 37.356 70.206 0.402 1.00 92.44 1077 LEU A O 1
ATOM 8525 N N . LEU A 1 1078 ? 38.297 68.173 0.221 1.00 91.00 1078 LEU A N 1
ATOM 8526 C CA . LEU A 1 1078 ? 39.655 68.637 0.518 1.00 91.00 1078 LEU A CA 1
ATOM 8527 C C . LEU A 1 1078 ? 40.164 69.653 -0.525 1.00 91.00 1078 LEU A C 1
ATOM 8529 O O . LEU A 1 1078 ? 40.698 70.708 -0.169 1.00 91.00 1078 LEU A O 1
ATOM 8533 N N . SER A 1 1079 ? 39.900 69.398 -1.809 1.00 90.56 1079 SER A N 1
ATOM 8534 C CA . SER A 1 1079 ? 40.216 70.308 -2.921 1.00 90.56 1079 SER A CA 1
ATOM 8535 C C . SER A 1 1079 ? 39.451 71.627 -2.815 1.00 90.56 1079 SER A C 1
ATOM 8537 O O . SER A 1 1079 ? 40.028 72.711 -2.950 1.00 90.56 1079 SER A O 1
ATOM 8539 N N . THR A 1 1080 ? 38.159 71.559 -2.486 1.00 89.69 1080 THR A N 1
ATOM 8540 C CA . THR A 1 1080 ? 37.309 72.740 -2.283 1.00 89.69 1080 THR A CA 1
ATOM 8541 C C . THR A 1 1080 ? 37.774 73.565 -1.081 1.00 89.69 1080 THR A C 1
ATOM 8543 O O . THR A 1 1080 ? 37.781 74.797 -1.156 1.00 89.69 1080 THR A O 1
ATOM 8546 N N . TYR A 1 1081 ? 38.245 72.930 -0.001 1.00 90.25 1081 TYR A N 1
ATOM 8547 C CA . TYR A 1 1081 ? 38.846 73.634 1.134 1.00 90.25 1081 TYR A CA 1
ATOM 8548 C C . TYR A 1 1081 ? 40.113 74.395 0.717 1.00 90.25 1081 TYR A C 1
ATOM 8550 O O . TYR A 1 1081 ? 40.194 75.605 0.948 1.00 90.25 1081 TYR A O 1
ATOM 8558 N N . LEU A 1 1082 ? 41.059 73.735 0.036 1.00 88.31 1082 LEU A N 1
ATOM 8559 C CA . LEU A 1 1082 ? 42.289 74.368 -0.461 1.00 88.31 1082 LEU A CA 1
ATOM 8560 C C . LEU A 1 1082 ? 41.981 75.570 -1.368 1.00 88.31 1082 LEU A C 1
ATOM 8562 O O . LEU A 1 1082 ? 42.519 76.661 -1.165 1.00 88.31 1082 LEU A O 1
ATOM 8566 N N . LEU A 1 1083 ? 41.060 75.415 -2.320 1.00 88.25 1083 LEU A N 1
ATOM 8567 C CA . LEU A 1 1083 ? 40.665 76.474 -3.253 1.00 88.25 1083 LEU A CA 1
ATOM 8568 C C . LEU A 1 1083 ? 39.887 77.627 -2.598 1.00 88.25 1083 LEU A C 1
ATOM 8570 O O . LEU A 1 1083 ? 39.912 78.744 -3.121 1.00 88.25 1083 LEU A O 1
ATOM 8574 N N . ARG A 1 1084 ? 39.204 77.402 -1.469 1.00 85.12 1084 ARG A N 1
ATOM 8575 C CA . ARG A 1 1084 ? 38.492 78.456 -0.718 1.00 85.12 1084 ARG A CA 1
ATOM 8576 C C . ARG A 1 1084 ? 39.405 79.186 0.273 1.00 85.12 1084 ARG A C 1
ATOM 8578 O O . ARG A 1 1084 ? 39.324 80.409 0.376 1.00 85.12 1084 ARG A O 1
ATOM 8585 N N . GLN A 1 1085 ? 40.284 78.458 0.964 1.00 87.44 1085 GLN A N 1
ATOM 8586 C CA . GLN A 1 1085 ? 41.183 78.988 1.995 1.00 87.44 1085 GLN A CA 1
ATOM 8587 C C . GLN A 1 1085 ? 42.461 79.609 1.402 1.00 87.44 1085 GLN A C 1
ATOM 8589 O O . GLN A 1 1085 ? 42.852 80.707 1.797 1.00 87.44 1085 GLN A O 1
ATOM 8594 N N . MET A 1 1086 ? 43.093 78.939 0.431 1.00 82.81 1086 MET A N 1
ATOM 8595 C CA . MET A 1 1086 ? 44.393 79.318 -0.154 1.00 82.81 1086 MET A CA 1
ATOM 8596 C C . MET A 1 1086 ? 44.278 79.937 -1.562 1.00 82.81 1086 MET A C 1
ATOM 8598 O O . MET A 1 1086 ? 45.262 80.452 -2.098 1.00 82.81 1086 MET A O 1
ATOM 8602 N N . LYS A 1 1087 ? 43.080 79.934 -2.167 1.00 81.69 1087 LYS A N 1
ATOM 8603 C CA . LYS A 1 1087 ? 42.777 80.544 -3.479 1.00 81.69 1087 LYS A CA 1
ATOM 8604 C C . LYS A 1 1087 ? 43.747 80.069 -4.577 1.00 81.69 1087 LYS A C 1
ATOM 8606 O O . LYS A 1 1087 ? 43.868 78.868 -4.793 1.00 81.69 1087 LYS A O 1
ATOM 8611 N N . MET A 1 1088 ? 44.461 80.989 -5.237 1.00 77.69 1088 MET A N 1
ATOM 8612 C CA . MET A 1 1088 ? 45.454 80.686 -6.282 1.00 77.69 1088 MET A CA 1
ATOM 8613 C C . MET A 1 1088 ? 46.542 79.711 -5.808 1.00 77.69 1088 MET A C 1
ATOM 8615 O O . MET A 1 1088 ? 46.979 78.870 -6.584 1.00 77.69 1088 MET A O 1
ATOM 8619 N N . ILE A 1 1089 ? 46.947 79.784 -4.533 1.00 84.44 1089 ILE A N 1
ATOM 8620 C CA . ILE A 1 1089 ? 47.946 78.871 -3.958 1.00 84.44 1089 ILE A CA 1
ATOM 8621 C C . ILE A 1 1089 ? 47.344 77.467 -3.788 1.00 84.44 1089 ILE A C 1
ATOM 8623 O O . ILE A 1 1089 ? 48.024 76.481 -4.036 1.00 84.44 1089 ILE A O 1
ATOM 8627 N N . GLY A 1 1090 ? 46.054 77.364 -3.448 1.00 83.81 1090 GLY A N 1
ATOM 8628 C CA . GLY A 1 1090 ? 45.337 76.085 -3.403 1.00 83.81 1090 GLY A CA 1
ATOM 8629 C C . GLY A 1 1090 ? 45.229 75.429 -4.781 1.00 83.81 1090 GLY A C 1
ATOM 8630 O O . GLY A 1 1090 ? 45.483 74.238 -4.913 1.00 83.81 1090 GLY A O 1
ATOM 8631 N N . MET A 1 1091 ? 44.940 76.221 -5.818 1.00 84.62 1091 MET A N 1
ATOM 8632 C CA . MET A 1 1091 ? 44.934 75.755 -7.211 1.00 84.62 1091 MET A CA 1
ATOM 8633 C C . MET A 1 1091 ? 46.321 75.275 -7.660 1.00 84.62 1091 MET A C 1
ATOM 8635 O O . MET A 1 1091 ? 46.431 74.230 -8.293 1.00 84.62 1091 MET A O 1
ATOM 8639 N N . PHE A 1 1092 ? 47.380 76.004 -7.293 1.00 87.19 1092 PHE A N 1
ATOM 8640 C CA . PHE A 1 1092 ? 48.757 75.599 -7.569 1.00 87.19 1092 PHE A CA 1
ATOM 8641 C C . PHE A 1 1092 ? 49.132 74.295 -6.850 1.00 87.19 1092 PHE A C 1
ATOM 8643 O O . PHE A 1 1092 ? 49.710 73.419 -7.477 1.00 87.19 1092 PHE A O 1
ATOM 8650 N N . ILE A 1 1093 ? 48.750 74.119 -5.579 1.00 87.19 1093 ILE A N 1
ATOM 8651 C CA . ILE A 1 1093 ? 48.981 72.867 -4.833 1.00 87.19 1093 ILE A CA 1
ATOM 8652 C C . ILE A 1 1093 ? 48.287 71.679 -5.516 1.00 87.19 1093 ILE A C 1
ATOM 8654 O O . ILE A 1 1093 ? 48.920 70.645 -5.699 1.00 87.19 1093 ILE A O 1
ATOM 8658 N N . LEU A 1 1094 ? 47.026 71.824 -5.941 1.00 88.50 1094 LEU A N 1
ATOM 8659 C CA . LEU A 1 1094 ? 46.301 70.754 -6.643 1.00 88.50 1094 LEU A CA 1
ATOM 8660 C C . LEU A 1 1094 ? 46.942 70.410 -7.998 1.00 88.50 1094 LEU A C 1
ATOM 8662 O O . LEU A 1 1094 ? 47.104 69.234 -8.314 1.00 88.50 1094 LEU A O 1
ATOM 8666 N N . LEU A 1 1095 ? 47.370 71.417 -8.767 1.00 86.69 1095 LEU A N 1
ATOM 8667 C CA . LEU A 1 1095 ? 48.092 71.205 -10.027 1.00 86.69 1095 LEU A CA 1
ATOM 8668 C C . LEU A 1 1095 ? 49.479 70.581 -9.815 1.00 86.69 1095 LEU A C 1
ATOM 8670 O O . LEU A 1 1095 ? 49.890 69.757 -10.624 1.00 86.69 1095 LEU A O 1
ATOM 8674 N N . VAL A 1 1096 ? 50.187 70.919 -8.732 1.00 86.69 1096 VAL A N 1
ATOM 8675 C CA . VAL A 1 1096 ? 51.460 70.276 -8.368 1.00 86.69 1096 VAL A CA 1
ATOM 8676 C C . VAL A 1 1096 ? 51.240 68.820 -7.966 1.00 86.69 1096 VAL A C 1
ATOM 8678 O O . VAL A 1 1096 ? 51.996 67.973 -8.420 1.00 86.69 1096 VAL A O 1
ATOM 8681 N N . VAL A 1 1097 ? 50.199 68.500 -7.191 1.00 87.00 1097 VAL A N 1
ATOM 8682 C CA . VAL A 1 1097 ? 49.861 67.110 -6.830 1.00 87.00 1097 VAL A CA 1
ATOM 8683 C C . VAL A 1 1097 ? 49.508 66.281 -8.071 1.00 87.00 1097 VAL A C 1
ATOM 8685 O O . VAL A 1 1097 ? 50.036 65.184 -8.235 1.00 87.00 1097 VAL A O 1
ATOM 8688 N N . LEU A 1 1098 ? 48.696 66.819 -8.987 1.00 86.19 1098 LEU A N 1
ATOM 8689 C CA . LEU A 1 1098 ? 48.359 66.150 -10.249 1.00 86.19 1098 LEU A CA 1
ATOM 8690 C C . LEU A 1 1098 ? 49.575 66.011 -11.184 1.00 86.19 1098 LEU A C 1
ATOM 8692 O O . LEU A 1 1098 ? 49.780 64.958 -11.777 1.00 86.19 1098 LEU A O 1
ATOM 8696 N N . SER A 1 1099 ? 50.415 67.043 -11.292 1.00 82.75 1099 SER A N 1
ATOM 8697 C CA . SER A 1 1099 ? 51.634 67.003 -12.111 1.00 82.75 1099 SER A CA 1
ATOM 8698 C C . SER A 1 1099 ? 52.695 66.064 -11.539 1.00 82.75 1099 SER A C 1
ATOM 8700 O O . SER A 1 1099 ? 53.414 65.435 -12.305 1.00 82.75 1099 SER A O 1
ATOM 8702 N N . MET A 1 1100 ? 52.808 65.977 -10.212 1.00 83.00 1100 MET A N 1
ATOM 8703 C CA . MET A 1 1100 ? 53.682 65.032 -9.515 1.00 83.00 1100 MET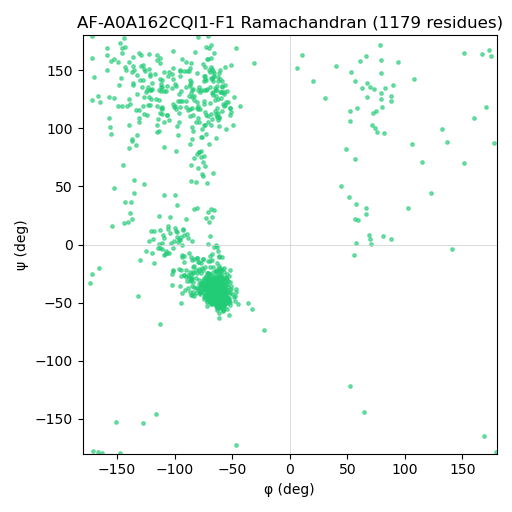 A CA 1
ATOM 8704 C C . MET A 1 1100 ? 53.231 63.599 -9.797 1.00 83.00 1100 MET A C 1
ATOM 8706 O O . MET A 1 1100 ? 54.050 62.763 -10.155 1.00 83.00 1100 MET A O 1
ATOM 8710 N N . TYR A 1 1101 ? 51.926 63.341 -9.721 1.00 84.94 1101 TYR A N 1
ATOM 8711 C CA . TYR A 1 1101 ? 51.345 62.049 -10.065 1.00 84.94 1101 TYR A CA 1
ATOM 8712 C C . TYR A 1 1101 ? 51.618 61.644 -11.524 1.00 84.94 1101 TYR A C 1
ATOM 8714 O O . TYR A 1 1101 ? 52.194 60.590 -11.774 1.00 84.94 1101 TYR A O 1
ATOM 8722 N N . LEU A 1 1102 ? 51.336 62.536 -12.480 1.00 81.56 1102 LEU A N 1
ATOM 8723 C CA . LEU A 1 1102 ? 51.619 62.327 -13.908 1.00 81.56 1102 LEU A CA 1
ATOM 8724 C C . LEU A 1 1102 ? 53.113 62.138 -14.240 1.00 81.56 1102 LEU A C 1
ATOM 8726 O O . LEU A 1 1102 ? 53.431 61.624 -15.306 1.00 81.56 1102 LEU A O 1
ATOM 8730 N N . PHE A 1 1103 ? 54.033 62.571 -13.374 1.00 75.56 1103 PHE A N 1
ATOM 8731 C CA . PHE A 1 1103 ? 55.479 62.440 -13.594 1.00 75.56 1103 PHE A CA 1
ATOM 8732 C C . PHE A 1 1103 ? 56.090 61.189 -12.940 1.00 75.56 1103 PHE A C 1
ATOM 8734 O O . PHE A 1 1103 ? 57.162 60.749 -13.353 1.00 75.56 1103 PHE A O 1
ATOM 8741 N N . PHE A 1 1104 ? 55.431 60.628 -11.920 1.00 71.31 1104 PHE A N 1
ATOM 8742 C CA . PHE A 1 1104 ? 55.926 59.486 -11.141 1.00 71.31 1104 PHE A CA 1
ATOM 8743 C C . PHE A 1 1104 ? 55.116 58.191 -11.325 1.00 71.31 1104 PHE A C 1
ATOM 8745 O O . PHE A 1 1104 ? 55.513 57.163 -10.790 1.00 71.31 1104 PHE A O 1
ATOM 8752 N N . THR A 1 1105 ? 54.023 58.210 -12.092 1.00 70.50 1105 THR A N 1
ATOM 8753 C CA . THR A 1 1105 ? 53.315 56.989 -12.509 1.00 70.50 1105 THR A CA 1
ATOM 8754 C C . THR A 1 1105 ? 54.084 56.239 -13.606 1.00 70.50 1105 THR A C 1
ATOM 8756 O O . THR A 1 1105 ? 54.500 56.827 -14.610 1.00 70.50 1105 THR A O 1
ATOM 8759 N N . ASP A 1 1106 ? 54.238 54.922 -13.453 1.00 62.91 1106 ASP A N 1
ATOM 8760 C CA . ASP A 1 1106 ? 54.832 54.060 -14.485 1.00 62.91 1106 ASP A CA 1
ATOM 8761 C C . ASP A 1 1106 ? 53.930 53.918 -15.729 1.00 62.91 1106 ASP A C 1
ATOM 8763 O O . ASP A 1 1106 ? 54.424 53.617 -16.818 1.00 62.91 1106 ASP A O 1
ATOM 8767 N N . ALA A 1 1107 ? 52.627 54.208 -15.607 1.00 63.09 1107 ALA A N 1
ATOM 8768 C CA . ALA A 1 1107 ? 51.616 54.015 -16.653 1.00 63.09 1107 ALA A CA 1
ATOM 8769 C C . ALA A 1 1107 ? 51.862 54.807 -17.953 1.00 63.09 1107 ALA A C 1
ATOM 8771 O O . ALA A 1 1107 ? 51.341 54.443 -19.005 1.00 63.09 1107 ALA A O 1
ATOM 8772 N N . LEU A 1 1108 ? 52.653 55.885 -17.901 1.00 59.22 1108 LEU A N 1
ATOM 8773 C CA . LEU A 1 1108 ? 53.024 56.682 -19.078 1.00 59.22 1108 LEU A CA 1
ATOM 8774 C C . LEU A 1 1108 ? 54.361 56.258 -19.716 1.00 59.22 1108 LEU A C 1
ATOM 8776 O O . LEU A 1 1108 ? 54.791 56.873 -20.689 1.00 59.22 1108 LEU A O 1
ATOM 8780 N N . GLY A 1 1109 ? 55.057 55.256 -19.167 1.00 55.66 1109 GLY A N 1
ATOM 8781 C CA . GLY A 1 1109 ? 56.340 54.761 -19.689 1.00 55.66 1109 GLY A CA 1
ATOM 8782 C C . GLY A 1 1109 ? 57.539 55.709 -19.516 1.00 55.66 1109 GLY A C 1
ATOM 8783 O O . GLY A 1 1109 ? 58.650 55.366 -19.916 1.00 55.66 1109 GLY A O 1
ATOM 8784 N N . VAL A 1 1110 ? 57.349 56.886 -18.904 1.00 58.59 1110 VAL A N 1
ATOM 8785 C CA . VAL A 1 1110 ? 58.397 57.912 -18.684 1.00 58.59 1110 VAL A CA 1
ATOM 8786 C C . VAL A 1 1110 ? 58.990 57.866 -17.261 1.00 58.59 1110 VAL A C 1
ATOM 8788 O O . VAL A 1 1110 ? 59.711 58.780 -16.861 1.00 58.59 1110 VAL A O 1
ATOM 8791 N N . GLY A 1 1111 ? 58.693 56.815 -16.487 1.00 57.16 1111 GLY A N 1
ATOM 8792 C CA . GLY A 1 1111 ? 59.070 56.678 -15.075 1.00 57.16 1111 GLY A CA 1
ATOM 8793 C C . GLY A 1 1111 ? 60.566 56.902 -14.818 1.00 57.16 1111 GLY A C 1
ATOM 8794 O O . GLY A 1 1111 ? 61.428 56.167 -15.311 1.00 57.16 1111 GLY A O 1
ATOM 8795 N N . VAL A 1 1112 ? 60.896 57.934 -14.032 1.00 58.66 1112 VAL A N 1
ATOM 8796 C CA . VAL A 1 1112 ? 62.285 58.357 -13.777 1.00 58.66 1112 VAL A CA 1
ATOM 8797 C C . VAL A 1 1112 ? 62.947 57.440 -12.743 1.00 58.66 1112 VAL A C 1
ATOM 8799 O O . VAL A 1 1112 ? 63.072 57.772 -11.562 1.00 58.66 1112 VAL A O 1
ATOM 8802 N N . ARG A 1 1113 ? 63.388 56.267 -13.215 1.00 55.91 1113 ARG A N 1
ATOM 8803 C CA . ARG A 1 1113 ? 64.064 55.219 -12.430 1.00 55.91 1113 ARG A CA 1
ATOM 8804 C C . ARG A 1 1113 ? 65.211 55.790 -11.584 1.00 55.91 1113 ARG A C 1
ATOM 8806 O O . ARG A 1 1113 ? 66.301 56.050 -12.090 1.00 55.91 1113 ARG A O 1
ATOM 8813 N N . GLY A 1 1114 ? 64.958 55.949 -10.282 1.00 59.81 1114 GLY A N 1
ATOM 8814 C CA . GLY A 1 1114 ? 65.937 56.437 -9.301 1.00 59.81 1114 GLY A CA 1
ATOM 8815 C C . GLY A 1 1114 ? 65.400 57.382 -8.217 1.00 59.81 1114 GLY A C 1
ATOM 8816 O O . GLY A 1 1114 ? 66.167 57.746 -7.328 1.00 59.81 1114 GLY A O 1
ATOM 8817 N N . LEU A 1 1115 ? 64.121 57.783 -8.254 1.00 64.69 1115 LEU A N 1
ATOM 8818 C CA . LEU A 1 1115 ? 63.542 58.777 -7.331 1.00 64.69 1115 LEU A CA 1
ATOM 8819 C C . LEU A 1 1115 ? 62.469 58.232 -6.364 1.00 64.69 1115 LEU A C 1
ATOM 8821 O O . LEU A 1 1115 ? 61.712 59.017 -5.796 1.00 64.69 1115 LEU A O 1
ATOM 8825 N N . SER A 1 1116 ? 62.476 56.932 -6.055 1.00 62.28 1116 SER A N 1
ATOM 8826 C CA . SER A 1 1116 ? 61.419 56.249 -5.278 1.00 62.28 1116 SER A CA 1
ATOM 8827 C C . SER A 1 1116 ? 61.240 56.640 -3.807 1.00 62.28 1116 SER A C 1
ATOM 8829 O O . SER A 1 1116 ? 60.307 56.201 -3.129 1.00 62.28 1116 SER A O 1
ATOM 8831 N N . ALA A 1 1117 ? 62.076 57.549 -3.308 1.00 65.19 1117 ALA A N 1
ATOM 8832 C CA . ALA A 1 1117 ? 61.818 58.268 -2.064 1.00 65.19 1117 ALA A CA 1
ATOM 8833 C C . ALA A 1 1117 ? 60.755 59.382 -2.212 1.00 65.19 1117 ALA A C 1
ATOM 8835 O O . ALA A 1 1117 ? 60.177 59.788 -1.208 1.00 65.19 1117 ALA A O 1
ATOM 8836 N N . ILE A 1 1118 ? 60.509 59.885 -3.429 1.00 65.38 1118 ILE A N 1
ATOM 8837 C CA . ILE A 1 1118 ? 59.613 61.016 -3.732 1.00 65.38 1118 ILE A CA 1
ATOM 8838 C C . ILE A 1 1118 ? 58.209 60.539 -4.130 1.00 65.38 1118 ILE A C 1
ATOM 8840 O O . ILE A 1 1118 ? 57.233 61.164 -3.716 1.00 65.38 1118 ILE A O 1
ATOM 8844 N N . GLU A 1 1119 ? 58.087 59.412 -4.840 1.00 63.12 1119 GLU A N 1
ATOM 8845 C CA . GLU A 1 1119 ? 56.803 58.751 -5.162 1.00 63.12 1119 GLU A CA 1
ATOM 8846 C C . GLU A 1 1119 ? 55.898 58.628 -3.917 1.00 63.12 1119 GLU A C 1
ATOM 8848 O O . GLU A 1 1119 ? 54.731 59.023 -3.937 1.00 63.12 1119 GLU A O 1
ATOM 8853 N N . ARG A 1 1120 ? 56.491 58.221 -2.783 1.00 66.94 1120 ARG A N 1
ATOM 8854 C CA . ARG A 1 1120 ? 55.851 58.072 -1.459 1.00 66.94 1120 ARG A CA 1
ATOM 8855 C C . ARG A 1 1120 ? 55.320 59.369 -0.825 1.00 66.94 1120 ARG A C 1
ATOM 8857 O O . ARG A 1 1120 ? 54.802 59.327 0.283 1.00 66.94 1120 ARG A O 1
ATOM 8864 N N . PHE A 1 1121 ? 55.458 60.526 -1.471 1.00 75.38 1121 PHE A N 1
ATOM 8865 C CA . PHE A 1 1121 ? 54.876 61.791 -1.004 1.00 75.38 1121 PHE A CA 1
ATOM 8866 C C . PHE A 1 1121 ? 53.682 62.265 -1.844 1.00 75.38 1121 PHE A C 1
ATOM 8868 O O . PHE A 1 1121 ? 53.048 63.251 -1.469 1.00 75.38 1121 PHE A O 1
ATOM 8875 N N . SER A 1 1122 ? 53.343 61.588 -2.948 1.00 82.06 1122 SER A N 1
ATOM 8876 C CA . SER A 1 1122 ? 52.165 61.920 -3.759 1.00 82.06 1122 SER A CA 1
ATOM 8877 C C . SER A 1 1122 ? 50.888 61.341 -3.128 1.00 82.06 1122 SER A C 1
ATOM 8879 O O . SER A 1 1122 ? 50.752 60.118 -3.063 1.00 82.06 1122 SER A O 1
ATOM 8881 N N . PRO A 1 1123 ? 49.901 62.165 -2.712 1.00 81.88 1123 PRO A N 1
ATOM 8882 C CA . PRO A 1 1123 ? 48.634 61.655 -2.182 1.00 81.88 1123 PRO A CA 1
ATOM 8883 C C . PRO A 1 1123 ? 47.866 60.801 -3.196 1.00 81.88 1123 PRO A C 1
ATOM 8885 O O . PRO A 1 1123 ? 47.171 59.873 -2.804 1.00 81.88 1123 PRO A O 1
ATOM 8888 N N . LEU A 1 1124 ? 48.015 61.092 -4.493 1.00 86.44 1124 LEU A N 1
ATOM 8889 C CA . LEU A 1 1124 ? 47.366 60.337 -5.566 1.00 86.44 1124 LEU A CA 1
ATOM 8890 C C . LEU A 1 1124 ? 47.998 58.955 -5.768 1.00 86.44 1124 LEU A C 1
ATOM 8892 O O . LEU A 1 1124 ? 47.280 58.031 -6.127 1.00 86.44 1124 LEU A O 1
ATOM 8896 N N . GLN A 1 1125 ? 49.284 58.771 -5.447 1.00 83.75 1125 GLN A N 1
ATOM 8897 C CA . GLN A 1 1125 ? 49.919 57.449 -5.517 1.00 83.75 1125 GLN A CA 1
ATOM 8898 C C . GLN A 1 1125 ? 49.392 56.499 -4.434 1.00 83.75 1125 GLN A C 1
ATOM 8900 O O . GLN A 1 1125 ? 49.255 55.305 -4.675 1.00 83.75 1125 GLN A O 1
ATOM 8905 N N . TYR A 1 1126 ? 49.021 57.028 -3.263 1.00 84.12 1126 TYR A N 1
ATOM 8906 C CA . TYR A 1 1126 ? 48.311 56.253 -2.240 1.00 84.12 1126 TYR A CA 1
ATOM 8907 C C . TYR A 1 1126 ? 46.877 55.907 -2.651 1.00 84.12 1126 TYR A C 1
ATOM 8909 O O . TYR A 1 1126 ? 46.385 54.853 -2.262 1.00 84.12 1126 TYR A O 1
ATOM 8917 N N . VAL A 1 1127 ? 46.212 56.761 -3.438 1.00 85.25 1127 VAL A N 1
ATOM 8918 C CA . VAL A 1 1127 ? 44.904 56.432 -4.027 1.00 85.25 1127 VAL A CA 1
ATOM 8919 C C . VAL A 1 1127 ? 45.061 55.367 -5.116 1.00 85.25 1127 VAL A C 1
ATOM 8921 O O . VAL A 1 1127 ? 44.269 54.434 -5.145 1.00 85.25 1127 VAL A O 1
ATOM 8924 N N . GLU A 1 1128 ? 46.101 55.446 -5.953 1.00 83.19 1128 GLU A N 1
ATOM 8925 C CA . GLU A 1 1128 ? 46.399 54.409 -6.949 1.00 83.19 1128 GLU A CA 1
ATOM 8926 C C . GLU A 1 1128 ? 46.713 53.061 -6.291 1.00 83.19 1128 GLU A C 1
ATOM 8928 O O . GLU A 1 1128 ? 46.110 52.068 -6.679 1.00 83.19 1128 GLU A O 1
ATOM 8933 N N . SER A 1 1129 ? 47.561 53.033 -5.252 1.00 79.50 1129 SER A N 1
ATOM 8934 C CA . SER A 1 1129 ? 47.814 51.827 -4.445 1.00 79.50 1129 SER A CA 1
ATOM 8935 C C . SER A 1 1129 ? 46.510 51.296 -3.859 1.00 79.50 1129 SER A C 1
ATOM 8937 O O . SER A 1 1129 ? 46.140 50.175 -4.156 1.00 79.50 1129 SER A O 1
ATOM 8939 N N . LEU A 1 1130 ? 45.738 52.116 -3.135 1.00 80.75 1130 LEU A N 1
ATOM 8940 C CA . LEU A 1 1130 ? 44.486 51.682 -2.500 1.00 80.75 1130 LEU A CA 1
ATOM 8941 C C . LEU A 1 1130 ? 43.472 51.100 -3.498 1.00 80.75 1130 LEU A C 1
ATOM 8943 O O . LEU A 1 1130 ? 42.728 50.193 -3.136 1.00 80.75 1130 LEU A O 1
ATOM 8947 N N . LEU A 1 1131 ? 43.431 51.597 -4.737 1.00 78.81 1131 LEU A N 1
ATOM 8948 C CA . LEU A 1 1131 ? 42.606 51.023 -5.803 1.00 78.81 1131 LEU A CA 1
ATOM 8949 C C . LEU A 1 1131 ? 43.226 49.753 -6.403 1.00 78.81 1131 LEU A C 1
ATOM 8951 O O . LEU A 1 1131 ? 42.502 48.793 -6.638 1.00 78.81 1131 LEU A O 1
ATOM 8955 N N . SER A 1 1132 ? 44.543 49.724 -6.612 1.00 76.81 1132 SER A N 1
ATOM 8956 C CA . SER A 1 1132 ? 45.280 48.548 -7.090 1.00 76.81 1132 SER A CA 1
ATOM 8957 C C . SER A 1 1132 ? 45.151 47.376 -6.118 1.00 76.81 1132 SER A C 1
ATOM 8959 O O . SER A 1 1132 ? 44.751 46.289 -6.515 1.00 76.81 1132 SER A O 1
ATOM 8961 N N . ASP A 1 1133 ? 45.421 47.621 -4.838 1.00 74.62 1133 ASP A N 1
ATOM 8962 C CA . ASP A 1 1133 ? 45.358 46.657 -3.743 1.00 74.62 1133 ASP A CA 1
ATOM 8963 C C . ASP A 1 1133 ? 43.913 46.170 -3.512 1.00 74.62 1133 ASP A C 1
ATOM 8965 O O . ASP A 1 1133 ? 43.681 45.021 -3.148 1.00 74.62 1133 ASP A O 1
ATOM 8969 N N . MET A 1 1134 ? 42.907 47.020 -3.760 1.00 71.56 1134 MET A N 1
ATOM 8970 C CA . MET A 1 1134 ? 41.496 46.621 -3.707 1.00 71.56 1134 MET A CA 1
ATOM 8971 C C . MET A 1 1134 ? 41.118 45.718 -4.887 1.00 71.56 1134 MET A C 1
ATOM 8973 O O . MET A 1 1134 ? 40.534 44.663 -4.670 1.00 71.56 1134 MET A O 1
ATOM 8977 N N . VAL A 1 1135 ? 41.463 46.095 -6.124 1.00 69.00 1135 VAL A N 1
ATOM 8978 C CA . VAL A 1 1135 ? 41.134 45.305 -7.327 1.00 69.00 1135 VAL A CA 1
ATOM 8979 C C . VAL A 1 1135 ? 41.935 43.997 -7.398 1.00 69.00 1135 VAL A C 1
ATOM 8981 O O . VAL A 1 1135 ? 41.450 43.020 -7.952 1.00 69.00 1135 VAL A O 1
ATOM 8984 N N . GLN A 1 1136 ? 43.114 43.939 -6.772 1.00 67.56 1136 GLN A N 1
ATOM 8985 C CA . GLN A 1 1136 ? 43.896 42.711 -6.573 1.00 67.56 1136 GLN A CA 1
ATOM 8986 C C . GLN A 1 1136 ? 43.469 41.903 -5.328 1.00 67.56 1136 GLN A C 1
ATOM 8988 O O . GLN A 1 1136 ? 44.115 40.911 -4.998 1.00 67.56 1136 GLN A O 1
ATOM 8993 N N . GLY A 1 1137 ? 42.429 42.326 -4.597 1.00 66.62 1137 GLY A N 1
ATOM 8994 C CA . GLY A 1 1137 ? 41.912 41.628 -3.411 1.00 66.62 1137 GLY A CA 1
ATOM 8995 C C . GLY A 1 1137 ? 42.821 41.652 -2.170 1.00 66.62 1137 GLY A C 1
ATOM 8996 O O . GLY A 1 1137 ? 42.493 41.039 -1.155 1.00 66.62 1137 GLY A O 1
ATOM 8997 N N . THR A 1 1138 ? 43.953 42.360 -2.205 1.00 65.44 1138 THR A N 1
ATOM 8998 C CA . THR A 1 1138 ? 44.949 42.393 -1.119 1.00 65.44 1138 THR A CA 1
ATOM 8999 C C . THR A 1 1138 ? 44.610 43.392 -0.004 1.00 65.44 1138 THR A C 1
ATOM 9001 O O . THR A 1 1138 ? 45.121 43.265 1.112 1.00 65.44 1138 THR A O 1
ATOM 9004 N N . ALA A 1 1139 ? 43.730 44.370 -0.259 1.00 64.31 1139 ALA A N 1
ATOM 9005 C CA . ALA A 1 1139 ? 43.290 45.366 0.722 1.00 64.31 1139 ALA A CA 1
ATOM 9006 C C . ALA A 1 1139 ? 41.899 45.085 1.318 1.00 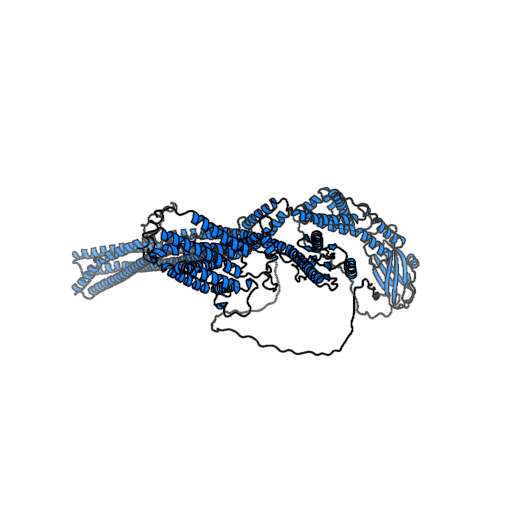64.31 1139 ALA A C 1
ATOM 9008 O O . ALA A 1 1139 ? 40.911 44.883 0.616 1.00 64.31 1139 ALA A O 1
ATOM 9009 N N . SER A 1 1140 ? 41.780 45.217 2.644 1.00 74.38 1140 SER A N 1
ATOM 9010 C CA . SER A 1 1140 ? 40.483 45.164 3.330 1.00 74.38 1140 SER A CA 1
ATOM 9011 C C . SER A 1 1140 ? 39.609 46.382 2.992 1.00 74.38 1140 SER A C 1
ATOM 9013 O O . SER A 1 1140 ? 39.880 47.501 3.445 1.00 74.38 1140 SER A O 1
ATOM 9015 N N . LEU A 1 1141 ? 38.502 46.144 2.276 1.00 73.19 1141 LEU A N 1
ATOM 9016 C CA . LEU A 1 1141 ? 37.453 47.131 1.966 1.00 73.19 1141 LEU A CA 1
ATOM 9017 C C . LEU A 1 1141 ? 37.010 47.948 3.188 1.00 73.19 1141 LEU A C 1
ATOM 9019 O O . LEU A 1 1141 ? 36.794 49.159 3.091 1.00 73.19 1141 LEU A O 1
ATOM 9023 N N . PHE A 1 1142 ? 36.877 47.294 4.346 1.00 79.44 1142 PHE A N 1
ATOM 9024 C CA . PHE A 1 1142 ? 36.443 47.930 5.589 1.00 79.44 1142 PHE A CA 1
ATOM 9025 C C . PHE A 1 1142 ? 37.466 48.963 6.081 1.00 79.44 1142 PHE A C 1
ATOM 9027 O O . PHE A 1 1142 ? 37.098 50.091 6.413 1.00 79.44 1142 PHE A O 1
ATOM 9034 N N . ALA A 1 1143 ? 38.757 48.614 6.062 1.00 79.88 1143 ALA A N 1
ATOM 9035 C CA . ALA A 1 1143 ? 39.833 49.524 6.451 1.00 79.88 1143 ALA A CA 1
ATOM 9036 C C . ALA A 1 1143 ? 39.943 50.721 5.488 1.00 79.88 1143 ALA A C 1
ATOM 9038 O O . ALA A 1 1143 ? 40.013 51.867 5.940 1.00 79.88 1143 ALA A O 1
ATOM 9039 N N . ALA A 1 1144 ? 39.881 50.473 4.174 1.00 79.31 1144 ALA A N 1
ATOM 9040 C CA . ALA A 1 1144 ? 39.890 51.522 3.152 1.00 79.31 1144 ALA A CA 1
ATOM 9041 C C . ALA A 1 1144 ? 38.705 52.495 3.315 1.00 79.31 1144 ALA A C 1
ATOM 9043 O O . ALA A 1 1144 ? 38.888 53.716 3.349 1.00 79.31 1144 ALA A O 1
ATOM 9044 N N . SER A 1 1145 ? 37.495 51.961 3.504 1.00 83.81 1145 SER A N 1
ATOM 9045 C CA . SER A 1 1145 ? 36.275 52.755 3.704 1.00 83.81 1145 SER A CA 1
ATOM 9046 C C . SER A 1 1145 ? 36.341 53.607 4.974 1.00 83.81 1145 SER A C 1
ATOM 9048 O O . SER A 1 1145 ? 35.987 54.786 4.944 1.00 83.81 1145 SER A O 1
ATOM 9050 N N . LEU A 1 1146 ? 36.853 53.055 6.081 1.00 86.50 1146 LEU A N 1
ATOM 9051 C CA . LEU A 1 1146 ? 37.009 53.774 7.350 1.00 86.50 1146 LEU A CA 1
ATOM 9052 C C . LEU A 1 1146 ? 37.978 54.962 7.207 1.00 86.50 1146 LEU A C 1
ATOM 9054 O O . LEU A 1 1146 ? 37.663 56.066 7.659 1.00 86.50 1146 LEU A O 1
ATOM 9058 N N . ILE A 1 1147 ? 39.108 54.778 6.513 1.00 85.94 1147 ILE A N 1
ATOM 9059 C CA . ILE A 1 1147 ? 40.067 55.857 6.213 1.00 85.94 1147 ILE A CA 1
ATOM 9060 C C . ILE A 1 1147 ? 39.395 56.976 5.401 1.00 85.94 1147 ILE A C 1
ATOM 9062 O O . ILE A 1 1147 ? 39.524 58.155 5.749 1.00 85.94 1147 ILE A O 1
ATOM 9066 N N . LEU A 1 1148 ? 38.634 56.634 4.357 1.00 89.88 1148 LEU A N 1
ATOM 9067 C CA . LEU A 1 1148 ? 37.939 57.625 3.528 1.00 89.88 1148 LEU A CA 1
ATOM 9068 C C . LEU A 1 1148 ? 36.833 58.366 4.298 1.00 89.88 1148 LEU A C 1
ATOM 9070 O O . LEU A 1 1148 ? 36.710 59.582 4.153 1.00 89.88 1148 LEU A O 1
ATOM 9074 N N . ILE A 1 1149 ? 36.085 57.686 5.172 1.00 91.25 1149 ILE A N 1
ATOM 9075 C CA . ILE A 1 1149 ? 35.081 58.313 6.051 1.00 91.25 1149 ILE A CA 1
ATOM 9076 C C . ILE A 1 1149 ? 35.742 59.318 7.008 1.00 91.25 1149 ILE A C 1
ATOM 9078 O O . ILE A 1 1149 ? 35.249 60.439 7.157 1.00 91.25 1149 ILE A O 1
ATOM 9082 N N . VAL A 1 1150 ? 36.888 58.976 7.608 1.00 91.44 1150 VAL A N 1
ATOM 9083 C CA . VAL A 1 1150 ? 37.658 59.909 8.455 1.00 91.44 1150 VAL A CA 1
ATOM 9084 C C . VAL A 1 1150 ? 38.118 61.133 7.652 1.00 91.44 1150 VAL A C 1
ATOM 9086 O O . VAL A 1 1150 ? 37.976 62.265 8.124 1.00 91.44 1150 VAL A O 1
ATOM 9089 N N . LEU A 1 1151 ? 38.594 60.943 6.418 1.00 90.38 1151 LEU A N 1
ATOM 9090 C CA . LEU A 1 1151 ? 38.969 62.051 5.533 1.00 90.38 1151 LEU A CA 1
ATOM 9091 C C . LEU A 1 1151 ? 37.765 62.919 5.121 1.00 90.38 1151 LEU A C 1
ATOM 9093 O O . LEU A 1 1151 ? 37.902 64.142 5.083 1.00 90.38 1151 LEU A O 1
ATOM 9097 N N . ILE A 1 1152 ? 36.575 62.344 4.909 1.00 93.12 1152 ILE A N 1
ATOM 9098 C CA . ILE A 1 1152 ? 35.331 63.103 4.684 1.00 93.12 1152 ILE A CA 1
ATOM 9099 C C . ILE A 1 1152 ? 34.981 63.950 5.909 1.00 93.12 1152 ILE A C 1
ATOM 9101 O O . ILE A 1 1152 ? 34.681 65.133 5.755 1.00 93.12 1152 ILE A O 1
ATOM 9105 N N . VAL A 1 1153 ? 35.056 63.401 7.126 1.00 92.25 1153 VAL A N 1
ATOM 9106 C CA . VAL A 1 1153 ? 34.779 64.158 8.363 1.00 92.25 1153 VAL A CA 1
ATOM 9107 C C . VAL A 1 1153 ? 35.750 65.337 8.512 1.00 92.25 1153 VAL A C 1
ATOM 9109 O O . VAL A 1 1153 ? 35.319 66.461 8.787 1.00 92.25 1153 VAL A O 1
ATOM 9112 N N . ILE A 1 1154 ? 37.042 65.126 8.240 1.00 91.38 1154 ILE A N 1
ATOM 9113 C CA . ILE A 1 1154 ? 38.061 66.191 8.208 1.00 91.38 1154 ILE A CA 1
ATOM 9114 C C . ILE A 1 1154 ? 37.761 67.210 7.091 1.00 91.38 1154 ILE A C 1
ATOM 9116 O O . ILE A 1 1154 ? 37.855 68.421 7.312 1.00 91.38 1154 ILE A O 1
ATOM 9120 N N . GLY A 1 1155 ? 37.352 66.752 5.907 1.00 89.69 1155 GLY A N 1
ATOM 9121 C CA . GLY A 1 1155 ? 36.981 67.583 4.760 1.00 89.69 1155 GLY A CA 1
ATOM 9122 C C . GLY A 1 1155 ? 35.747 68.456 5.015 1.00 89.69 1155 GLY A C 1
ATOM 9123 O O . GLY A 1 1155 ? 35.743 69.638 4.668 1.00 89.69 1155 GLY A O 1
ATOM 9124 N N . VAL A 1 1156 ? 34.720 67.922 5.680 1.00 91.50 1156 VAL A N 1
ATOM 9125 C CA . VAL A 1 1156 ? 33.544 68.680 6.134 1.00 91.50 1156 VAL A CA 1
ATOM 9126 C C . VAL A 1 1156 ? 33.961 69.705 7.187 1.00 91.50 1156 VAL A C 1
ATOM 9128 O O . VAL A 1 1156 ? 33.673 70.892 7.028 1.00 91.50 1156 VAL A O 1
ATOM 9131 N N . PHE A 1 1157 ? 34.689 69.285 8.227 1.00 90.25 1157 PHE A N 1
ATOM 9132 C CA . PHE A 1 1157 ? 35.123 70.168 9.311 1.00 90.25 1157 PHE A CA 1
ATOM 9133 C C . PHE A 1 1157 ? 35.959 71.348 8.789 1.00 90.25 1157 PHE A C 1
ATOM 9135 O O . PHE A 1 1157 ? 35.637 72.509 9.046 1.00 90.25 1157 PHE A O 1
ATOM 9142 N N . THR A 1 1158 ? 36.984 71.080 7.978 1.00 87.44 1158 THR A N 1
ATOM 9143 C CA . THR A 1 1158 ? 37.829 72.127 7.378 1.00 87.44 1158 THR A CA 1
ATOM 9144 C C . THR A 1 1158 ? 37.027 73.078 6.480 1.00 87.44 1158 THR A C 1
ATOM 9146 O O . THR A 1 1158 ? 37.181 74.297 6.594 1.00 87.44 1158 THR A O 1
ATOM 9149 N N . ASN A 1 1159 ? 36.088 72.577 5.666 1.00 86.56 1159 ASN A N 1
ATOM 9150 C CA . ASN A 1 1159 ? 35.212 73.434 4.857 1.00 86.56 1159 ASN A CA 1
ATOM 9151 C C . ASN A 1 1159 ? 34.276 74.330 5.683 1.00 86.56 1159 ASN A C 1
ATOM 9153 O O . ASN A 1 1159 ? 33.975 75.444 5.232 1.00 86.56 1159 ASN A O 1
ATOM 9157 N N . LEU A 1 1160 ? 33.846 73.893 6.871 1.00 87.62 1160 LEU A N 1
ATOM 9158 C CA . LEU A 1 1160 ? 33.030 74.694 7.788 1.00 87.62 1160 LEU A CA 1
ATOM 9159 C C . LEU A 1 1160 ? 33.823 75.829 8.454 1.00 87.62 1160 LEU A C 1
ATOM 9161 O O . LEU A 1 1160 ? 33.249 76.889 8.706 1.00 87.62 1160 LEU A O 1
ATOM 9165 N N . PHE A 1 1161 ? 35.131 75.673 8.676 1.00 83.81 1161 PHE A N 1
ATOM 9166 C CA . PHE A 1 1161 ? 35.967 76.655 9.386 1.00 83.81 1161 PHE A CA 1
ATOM 9167 C C . PHE A 1 1161 ? 36.812 77.587 8.487 1.00 83.81 1161 PHE A C 1
ATOM 9169 O O . PHE A 1 1161 ? 37.667 78.314 8.990 1.00 83.81 1161 PHE A O 1
ATOM 9176 N N . VAL A 1 1162 ? 36.537 77.654 7.175 1.00 80.12 1162 VAL A N 1
ATOM 9177 C CA . VAL A 1 1162 ? 37.227 78.557 6.222 1.00 80.12 1162 VAL A CA 1
ATOM 9178 C C . VAL A 1 1162 ? 37.195 80.031 6.666 1.00 80.12 1162 VAL A C 1
ATOM 9180 O O . VAL A 1 1162 ? 36.128 80.647 6.802 1.00 80.12 1162 VAL A O 1
ATOM 9183 N N . LEU A 1 1163 ? 38.389 80.617 6.813 1.00 71.69 1163 LEU A N 1
ATOM 9184 C CA . LEU A 1 1163 ? 38.639 81.978 7.295 1.00 71.69 1163 LEU A CA 1
ATOM 9185 C C . LEU A 1 1163 ? 38.833 82.965 6.138 1.00 71.69 1163 LEU A C 1
ATOM 9187 O O . LEU A 1 1163 ? 39.940 83.202 5.651 1.00 71.69 1163 LEU A O 1
ATOM 9191 N N . ILE A 1 1164 ? 37.743 83.617 5.745 1.00 63.16 1164 ILE A N 1
ATOM 9192 C CA . ILE A 1 1164 ? 37.769 84.680 4.738 1.00 63.16 1164 ILE A CA 1
ATOM 9193 C C . ILE A 1 1164 ? 38.259 85.986 5.378 1.00 63.16 1164 ILE A C 1
ATOM 9195 O O . ILE A 1 1164 ? 37.499 86.657 6.076 1.00 63.16 1164 ILE A O 1
ATOM 9199 N N . ARG A 1 1165 ? 39.506 86.389 5.093 1.00 58.69 1165 ARG A N 1
ATOM 9200 C CA . ARG A 1 1165 ? 39.932 87.788 5.276 1.00 58.69 1165 ARG A CA 1
ATOM 9201 C C . ARG A 1 1165 ? 39.142 88.668 4.305 1.00 58.69 1165 ARG A C 1
ATOM 9203 O O . ARG A 1 1165 ? 39.321 88.550 3.091 1.00 58.69 1165 ARG A O 1
ATOM 9210 N N . SER A 1 1166 ? 38.298 89.555 4.824 1.00 52.50 1166 SER A N 1
ATOM 9211 C CA . SER A 1 1166 ? 37.747 90.658 4.038 1.00 52.50 1166 SER A CA 1
ATOM 9212 C C . SER A 1 1166 ? 38.891 91.583 3.614 1.00 52.50 1166 SER A C 1
ATOM 9214 O O . SER A 1 1166 ? 39.690 92.021 4.443 1.00 52.50 1166 SER A O 1
ATOM 9216 N N . LYS A 1 1167 ? 38.995 91.885 2.313 1.00 44.06 1167 LYS A N 1
ATOM 9217 C CA . LYS A 1 1167 ? 39.819 93.014 1.870 1.00 44.06 1167 LYS A CA 1
ATOM 9218 C C . LYS A 1 1167 ? 39.036 94.269 2.258 1.00 44.06 1167 LYS A C 1
ATOM 9220 O O . LYS A 1 1167 ? 37.925 94.452 1.772 1.00 44.06 1167 LYS A O 1
ATOM 9225 N N . ARG A 1 1168 ? 39.570 95.055 3.194 1.00 36.38 1168 ARG A N 1
ATOM 9226 C CA . ARG A 1 1168 ? 38.931 96.284 3.680 1.00 36.38 1168 ARG A CA 1
ATOM 9227 C C . ARG A 1 1168 ? 38.748 97.265 2.520 1.00 36.38 1168 ARG A C 1
ATOM 9229 O O . ARG A 1 1168 ? 39.627 97.365 1.666 1.00 36.38 1168 ARG A O 1
ATOM 9236 N N . GLU A 1 1169 ? 37.632 97.983 2.509 1.00 45.16 1169 GLU A N 1
ATOM 9237 C CA . GLU A 1 1169 ? 37.435 99.119 1.610 1.00 45.16 1169 GLU A CA 1
ATOM 9238 C C . GLU A 1 1169 ? 38.293 100.298 2.082 1.00 45.16 1169 GLU A C 1
ATOM 9240 O O . GLU A 1 1169 ? 37.900 101.057 2.958 1.00 45.16 1169 GLU A O 1
ATOM 9245 N N . GLU A 1 1170 ? 39.482 100.421 1.500 1.00 43.72 1170 GLU A N 1
ATOM 9246 C CA . GLU A 1 1170 ? 40.374 101.583 1.588 1.00 43.72 1170 GLU A CA 1
ATOM 9247 C C . GLU A 1 1170 ? 41.079 101.705 0.222 1.00 43.72 1170 GLU A C 1
ATOM 9249 O O . GLU A 1 1170 ? 42.249 101.379 0.087 1.00 43.72 1170 GLU A O 1
ATOM 9254 N N . ASP A 1 1171 ? 40.296 102.053 -0.814 1.00 42.50 1171 ASP A N 1
ATOM 9255 C CA . ASP A 1 1171 ? 40.761 102.500 -2.152 1.00 42.50 1171 ASP A CA 1
ATOM 9256 C C . ASP A 1 1171 ? 39.598 103.016 -3.037 1.00 42.50 1171 ASP A C 1
ATOM 9258 O O . ASP A 1 1171 ? 39.793 103.901 -3.867 1.00 42.50 1171 ASP A O 1
ATOM 9262 N N . LEU A 1 1172 ? 38.349 102.570 -2.808 1.00 40.41 1172 LEU A N 1
ATOM 9263 C CA . LEU A 1 1172 ? 37.129 103.054 -3.499 1.00 40.41 1172 LEU A CA 1
ATOM 9264 C C . LEU A 1 1172 ? 36.734 104.518 -3.168 1.00 40.41 1172 LEU A C 1
ATOM 9266 O O . LEU A 1 1172 ? 35.580 104.918 -3.310 1.00 40.41 1172 LEU A O 1
ATOM 9270 N N . GLY A 1 1173 ? 37.690 105.338 -2.729 1.00 41.88 1173 GLY A N 1
ATOM 9271 C CA . GLY A 1 1173 ? 37.496 106.751 -2.412 1.00 41.88 1173 GLY A CA 1
ATOM 9272 C C . GLY A 1 1173 ? 37.802 107.723 -3.555 1.00 41.88 1173 GLY A C 1
ATOM 9273 O O . GLY A 1 1173 ? 37.506 108.905 -3.396 1.00 41.88 1173 GLY A O 1
ATOM 9274 N N . ASN A 1 1174 ? 38.410 107.281 -4.670 1.00 38.81 1174 ASN A N 1
ATOM 9275 C CA . ASN A 1 1174 ? 39.081 108.222 -5.583 1.00 38.81 1174 ASN A CA 1
ATOM 9276 C C . ASN A 1 1174 ? 38.939 107.980 -7.103 1.00 38.81 1174 ASN A C 1
ATOM 9278 O O . ASN A 1 1174 ? 39.721 108.537 -7.865 1.00 38.81 1174 ASN A O 1
ATOM 9282 N N . GLU A 1 1175 ? 37.938 107.219 -7.565 1.00 43.41 1175 GLU A N 1
ATOM 9283 C CA . GLU A 1 1175 ? 37.687 107.024 -9.015 1.00 43.41 1175 GLU A CA 1
ATOM 9284 C C . GLU A 1 1175 ? 36.419 107.745 -9.535 1.00 43.41 1175 GLU A C 1
ATOM 9286 O O . GLU A 1 1175 ? 36.243 107.925 -10.733 1.00 43.41 1175 GLU A O 1
ATOM 9291 N N . ASN A 1 1176 ? 35.592 108.311 -8.643 1.00 43.16 1176 ASN A N 1
ATOM 9292 C CA . ASN A 1 1176 ? 34.422 109.143 -8.994 1.00 43.16 1176 ASN A CA 1
ATOM 9293 C C . ASN A 1 1176 ? 34.735 110.655 -9.126 1.00 43.16 1176 ASN A C 1
ATOM 9295 O O . ASN A 1 1176 ? 33.844 111.495 -8.991 1.00 43.16 1176 ASN A O 1
ATOM 9299 N N . ARG A 1 1177 ? 36.002 111.032 -9.358 1.00 50.34 1177 ARG A N 1
ATOM 9300 C CA . ARG A 1 1177 ? 36.421 112.429 -9.627 1.00 50.34 1177 ARG A CA 1
ATOM 9301 C C . ARG A 1 1177 ? 37.451 112.571 -10.761 1.00 50.34 1177 ARG A C 1
ATOM 9303 O O . ARG A 1 1177 ? 38.136 113.585 -10.810 1.00 50.34 1177 ARG A O 1
ATOM 9310 N N . ALA A 1 1178 ? 37.537 111.589 -11.665 1.00 47.53 1178 ALA A N 1
ATOM 9311 C CA . ALA A 1 1178 ? 38.486 111.583 -12.789 1.00 47.53 1178 ALA A CA 1
ATOM 9312 C C . ALA A 1 1178 ? 37.842 111.673 -14.194 1.00 47.53 1178 ALA A C 1
ATOM 9314 O O . ALA A 1 1178 ? 38.562 111.825 -15.171 1.00 47.53 1178 ALA A O 1
ATOM 9315 N N . GLU A 1 1179 ? 36.507 111.696 -14.315 1.00 53.25 1179 GLU A N 1
ATOM 9316 C CA . GLU A 1 1179 ? 35.809 112.190 -15.524 1.00 53.25 1179 GLU A CA 1
ATOM 9317 C C . GLU A 1 1179 ? 35.311 113.639 -15.328 1.00 53.25 1179 GLU A C 1
ATOM 9319 O O . GLU A 1 1179 ? 34.182 113.992 -15.667 1.00 53.25 1179 GLU A O 1
ATOM 9324 N N . ALA A 1 1180 ? 36.149 114.491 -14.720 1.00 47.41 1180 ALA A N 1
ATOM 9325 C CA . ALA A 1 1180 ? 35.881 115.928 -14.561 1.00 47.41 1180 ALA A CA 1
ATOM 9326 C C . ALA A 1 1180 ? 37.140 116.823 -14.420 1.00 47.41 1180 ALA A C 1
ATOM 9328 O O . ALA A 1 1180 ? 37.009 117.972 -13.985 1.00 47.41 1180 ALA A O 1
ATOM 9329 N N . SER A 1 1181 ? 38.339 116.331 -14.768 1.00 40.31 1181 SER A N 1
ATOM 9330 C CA . SER A 1 1181 ? 39.568 117.135 -14.933 1.00 40.31 1181 SER A CA 1
ATOM 9331 C C . SER A 1 1181 ? 40.630 116.394 -15.742 1.00 40.31 1181 SER A C 1
ATOM 9333 O O . SER A 1 1181 ? 41.083 115.352 -15.220 1.00 40.31 1181 SER A O 1
#

Nearest PDB structures (foldseek):
  8w20-assembly1_A  TM=2.387E-01  e=6.630E-01  Streptomyces coelicolor A3(2)

Radius of gyration: 64.81 Å; Cα contacts (8 Å, |Δi|>4): 1114; chains: 1; bounding box: 128×204×160 Å

InterPro domains:
  IPR023838 Type VII secretion system EsaA [TIGR03929] (9-201)
  IPR051328 Type VII Secretion & ABC Transporter Permease [PTHR43077] (14-1171)
  IPR060140 EsaA, C-terminal domain [PF27280] (983-1160)